Protein AF-E9FI31-F1 (afdb_monomer_lite)

Radius of gyration: 36.18 Å; chains: 1; bounding box: 98×70×104 Å

Secondary structure (DSSP, 8-state):
---TTT--GGGS--EEEEEE-S-EESS-SS-SS--TT--EEEEEEESSS-EEEEEEETTEEEEEE--TT--EEE-HHHHHHHHHHS---------------------TTSTT--GGGHHHHHHHHHHSTTS-HHHHHHHHTTS-TTSHHHHS-EEEEEEEETTEEP--HHHHGGG--EEEEEETTS-EEEEEEEEEEEETTEEEEEETTTTEEE--S------HHHHHHHHHHHHT--TTSHHHHHHHT--TTS-SGGG--HHHHHHHHHTHHHHHHHHHHHH---SS--HHHHHHHHHHHHHTHHHHHHHHHHHHHHS--EETTEESHHHHHH-GGGGS-TT--HHHHHHHHHHS-HHHH-GGGHHHHHHHHTHHHHT-S-HHHHHHHHHHHH-TTS-HHHHHHHH--SEEEE---SSHHHHHHHT-TTSTT---HHHHHHSTT-TTGGGHHHHHT-SSS-EEEEE-SSEEEEEEGGGS-SSSS-TTHHHHHHHHHHHHHHHHHHHHHHHHHHHHS-HHHHGGGGS-EEEEE-SB---TT--SS--SBPPTT---HHIIIIIHHHT--PPP-SSSEEE-SSEEEESSS-TTSHHHHHHHHHHHHHHHIIIIITTTS-BPTT--HHHHIIIIISPPSSTT--B----SS----TTSTTGGG--S-S-HHHH-SSHHHHHHHHHHHHHHHHHHHHHHHHHHHHH--HHHHHHHEEEEEEEE---TTT--S-BEEEEEEEPPHHHHHT--SHHHHHHTTEEESSSS-SEEE-TT-----BSSS-B------SSSBPPHHHHHHHHHHHHHHHHIIIIIHHHHBSTTHHHHHHTT-EEEETTEEEE---HHHHHHHHTTTS-SSHHHHHHHHHHHHHTTGGGBPPEEEE-TTSPTT---EEEE-SHHHHHHHHHHHHHHHHHS---TT--HHHH-HHHHHHHHHHHHHHHHTTTTTS-SB--

Structure (mmCIF, N/CA/C/O backbone):
data_AF-E9FI31-F1
#
_entry.id   AF-E9FI31-F1
#
loop_
_atom_site.group_PDB
_atom_site.id
_atom_site.type_symbol
_atom_site.label_atom_id
_atom_site.label_alt_id
_atom_site.label_comp_id
_atom_site.label_asym_id
_atom_site.label_entity_id
_atom_site.label_seq_id
_atom_site.pdbx_PDB_ins_code
_atom_site.Cartn_x
_atom_site.Cartn_y
_atom_site.Cartn_z
_atom_site.occupancy
_atom_site.B_iso_or_equiv
_atom_site.auth_seq_id
_atom_site.auth_comp_id
_atom_site.auth_asym_id
_atom_site.auth_atom_id
_atom_site.pdbx_PDB_model_num
ATOM 1 N N . MET A 1 1 ? -14.278 -29.886 -15.431 1.00 57.66 1 MET A N 1
ATOM 2 C CA . MET A 1 1 ? -14.654 -31.040 -14.582 1.00 57.66 1 MET A CA 1
ATOM 3 C C . MET A 1 1 ? -16.105 -31.421 -14.770 1.00 57.66 1 MET A C 1
ATOM 5 O O . MET A 1 1 ? -16.381 -32.605 -14.814 1.00 57.66 1 MET A O 1
ATOM 9 N N . TRP A 1 2 ? -17.006 -30.456 -14.921 1.00 63.38 2 TRP A N 1
ATOM 10 C CA . TRP A 1 2 ? -18.397 -30.712 -15.275 1.00 63.38 2 TRP A CA 1
ATOM 11 C C . TRP A 1 2 ? -18.561 -30.869 -16.800 1.00 63.38 2 TRP A C 1
ATOM 13 O O . TRP A 1 2 ? -17.896 -30.147 -17.548 1.00 63.38 2 TRP A O 1
ATOM 23 N N . ASP A 1 3 ? -19.381 -31.823 -17.250 1.00 66.00 3 ASP A N 1
ATOM 24 C CA . ASP A 1 3 ? -19.695 -32.046 -18.671 1.00 66.00 3 ASP A CA 1
ATOM 25 C C . ASP A 1 3 ? -20.964 -31.272 -19.063 1.00 66.00 3 ASP A C 1
ATOM 27 O O . ASP A 1 3 ? -21.977 -31.318 -18.369 1.00 66.00 3 ASP A O 1
ATOM 31 N N . ARG A 1 4 ? -20.915 -30.587 -20.211 1.00 60.66 4 ARG A N 1
ATOM 32 C CA . ARG A 1 4 ? -22.009 -29.782 -20.772 1.00 60.66 4 ARG A CA 1
ATOM 33 C C . ARG A 1 4 ? -23.230 -30.624 -21.169 1.00 60.66 4 ARG A C 1
ATOM 35 O O . ARG A 1 4 ? -24.305 -30.055 -21.337 1.00 60.66 4 ARG A O 1
ATOM 42 N N . LYS A 1 5 ? -23.073 -31.933 -21.409 1.00 61.69 5 LYS A N 1
ATOM 43 C CA . LYS A 1 5 ? -24.104 -32.739 -22.085 1.00 61.69 5 LYS A CA 1
ATOM 44 C C . LYS A 1 5 ? -25.132 -33.417 -21.184 1.00 6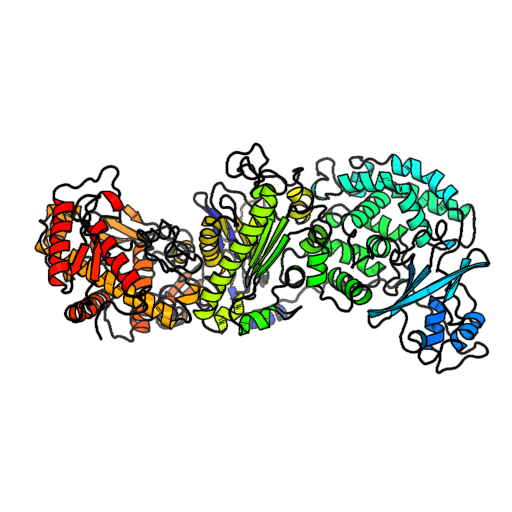1.69 5 LYS A C 1
ATOM 46 O O . LYS A 1 5 ? -26.246 -33.610 -21.657 1.00 61.69 5 LYS A O 1
ATOM 51 N N . THR A 1 6 ? -24.791 -33.821 -19.961 1.00 59.25 6 THR A N 1
ATOM 52 C CA . THR A 1 6 ? -25.654 -34.765 -19.219 1.00 59.25 6 THR A CA 1
ATOM 53 C C . THR A 1 6 ? -25.968 -34.389 -17.773 1.00 59.25 6 THR A C 1
ATOM 55 O O . THR A 1 6 ? -26.879 -34.981 -17.217 1.00 59.25 6 THR A O 1
ATOM 58 N N . ASN A 1 7 ? -25.302 -33.405 -17.151 1.00 58.38 7 ASN A N 1
ATOM 59 C CA . ASN A 1 7 ? -25.435 -33.114 -15.705 1.00 58.38 7 ASN A CA 1
ATOM 60 C C . ASN A 1 7 ? -25.260 -34.350 -14.785 1.00 58.38 7 ASN A C 1
ATOM 62 O O . ASN A 1 7 ? -25.570 -34.280 -13.598 1.00 58.38 7 ASN A O 1
ATOM 66 N N . GLU A 1 8 ? -24.755 -35.472 -15.303 1.00 61.75 8 GLU A N 1
ATOM 67 C CA . GLU A 1 8 ? -24.602 -36.724 -14.568 1.00 61.75 8 GLU A CA 1
ATOM 68 C C . GLU A 1 8 ? -23.200 -36.813 -13.946 1.00 61.75 8 GLU A C 1
ATOM 70 O O . GLU A 1 8 ? -22.184 -36.680 -14.633 1.00 61.75 8 GLU A O 1
ATOM 75 N N . GLU A 1 9 ? -23.134 -37.099 -12.641 1.00 59.19 9 GLU A N 1
ATOM 76 C CA . GLU A 1 9 ? -21.890 -37.181 -11.851 1.00 59.19 9 GLU A CA 1
ATOM 77 C C . GLU A 1 9 ? -20.864 -38.188 -12.418 1.00 59.19 9 GLU A C 1
ATOM 79 O O . GLU A 1 9 ? -19.652 -38.027 -12.255 1.00 59.19 9 GLU A O 1
ATOM 84 N N . GLN A 1 10 ? -21.328 -39.212 -13.142 1.00 61.03 10 GLN A N 1
ATOM 85 C CA . GLN A 1 10 ? -20.490 -40.248 -13.762 1.00 61.03 10 GLN A CA 1
ATOM 86 C C . GLN A 1 10 ? -19.634 -39.749 -14.937 1.00 61.03 10 GLN A C 1
ATOM 88 O O . GLN A 1 10 ? -18.539 -40.278 -15.153 1.00 61.03 10 GLN A O 1
ATOM 93 N N . HIS A 1 11 ? -20.088 -38.716 -15.653 1.00 66.88 11 HIS A N 1
ATOM 94 C CA . HIS A 1 11 ? -19.360 -38.109 -16.774 1.00 66.88 11 HIS A CA 1
ATOM 95 C C . HIS A 1 11 ? -18.454 -36.953 -16.343 1.00 66.88 11 HIS A C 1
ATOM 97 O O . HIS A 1 11 ? -17.697 -36.412 -17.153 1.00 66.88 11 HIS A O 1
ATOM 103 N N . ALA A 1 12 ? -18.491 -36.583 -15.063 1.00 71.50 12 ALA A N 1
ATOM 104 C CA . ALA A 1 12 ? -17.609 -35.565 -14.537 1.00 71.50 12 ALA A CA 1
ATOM 105 C C . ALA A 1 12 ? -16.157 -36.071 -14.418 1.00 71.50 12 ALA A C 1
ATOM 107 O O . ALA A 1 12 ? -15.883 -37.233 -14.098 1.00 71.50 12 ALA A O 1
ATOM 108 N N . GLY A 1 13 ? -15.207 -35.171 -14.679 1.00 74.06 13 GLY A N 1
ATOM 109 C CA . GLY A 1 13 ? -13.774 -35.438 -14.570 1.00 74.06 13 GLY A CA 1
ATOM 110 C C . GLY A 1 13 ? -13.365 -35.847 -13.150 1.00 74.06 13 GLY A C 1
ATOM 111 O O . GLY A 1 13 ? -13.949 -35.388 -12.169 1.00 74.06 13 GLY A O 1
ATOM 112 N N . ARG A 1 14 ? -12.344 -36.707 -13.041 1.00 83.31 14 ARG A N 1
ATOM 113 C CA . ARG A 1 14 ? -11.813 -37.211 -11.765 1.00 83.31 14 ARG A CA 1
ATOM 114 C C . ARG A 1 14 ? -10.463 -36.571 -11.450 1.00 83.31 14 ARG A C 1
ATOM 116 O O . ARG A 1 14 ? -9.566 -36.617 -12.288 1.00 83.31 14 ARG A O 1
ATOM 123 N N . LEU A 1 15 ? -10.293 -36.063 -10.229 1.00 84.81 15 LEU A N 1
ATOM 124 C CA . LEU A 1 15 ? -8.996 -35.613 -9.707 1.00 84.81 15 LEU A CA 1
ATOM 125 C C . LEU A 1 15 ? -8.485 -36.602 -8.661 1.00 84.81 15 LEU A C 1
ATOM 127 O O . LEU A 1 15 ? -9.232 -37.063 -7.797 1.00 84.81 15 LEU A O 1
ATOM 131 N N . THR A 1 16 ? -7.209 -36.966 -8.751 1.00 85.31 16 THR A N 1
ATOM 132 C CA . THR A 1 16 ? -6.549 -37.855 -7.788 1.00 85.31 16 THR A CA 1
ATOM 133 C C . THR A 1 16 ? -5.095 -37.426 -7.619 1.00 85.31 16 THR A C 1
ATOM 135 O O . THR A 1 16 ? -4.425 -37.231 -8.627 1.00 85.31 16 THR A O 1
ATOM 138 N N . ASN A 1 17 ? -4.606 -37.303 -6.379 1.00 86.06 17 ASN A N 1
ATOM 139 C CA . ASN A 1 17 ? -3.227 -36.891 -6.066 1.00 86.06 17 ASN A CA 1
ATOM 140 C C . ASN A 1 17 ? -2.844 -35.514 -6.632 1.00 86.06 17 ASN A C 1
ATOM 142 O O . ASN A 1 17 ? -1.802 -35.355 -7.263 1.00 86.06 17 ASN A O 1
ATOM 146 N N . VAL A 1 18 ? -3.689 -34.511 -6.394 1.00 86.44 18 VAL A N 1
ATOM 147 C CA . VAL A 1 18 ? -3.464 -33.134 -6.861 1.00 86.44 18 VAL A CA 1
ATOM 148 C C . VAL A 1 18 ? -2.941 -32.282 -5.717 1.00 86.44 18 VAL A C 1
ATOM 150 O O . VAL A 1 18 ? -3.542 -32.264 -4.647 1.00 86.44 18 VAL A O 1
ATOM 153 N N . LEU A 1 19 ? -1.859 -31.544 -5.948 1.00 87.25 19 LEU A N 1
ATOM 154 C CA . LEU A 1 19 ? -1.367 -30.515 -5.037 1.00 87.25 19 LEU A CA 1
ATOM 155 C C . LEU A 1 19 ? -1.492 -29.145 -5.704 1.00 87.25 19 LEU A C 1
ATOM 157 O O . LEU A 1 19 ? -0.917 -28.920 -6.764 1.00 87.25 19 LEU A O 1
ATOM 161 N N . SER A 1 20 ? -2.218 -28.236 -5.060 1.00 88.00 20 SER A N 1
ATOM 162 C CA . SER A 1 20 ? -2.282 -26.827 -5.430 1.00 88.00 20 SER A CA 1
ATOM 163 C C . SER A 1 20 ? -1.360 -26.013 -4.527 1.00 88.00 20 SER A C 1
ATOM 165 O O . SER A 1 20 ? -1.646 -25.791 -3.347 1.00 88.00 20 SER A O 1
ATOM 167 N N . ASP A 1 21 ? -0.230 -25.584 -5.087 1.00 87.75 21 ASP A N 1
ATOM 168 C CA . ASP A 1 21 ? 0.724 -24.694 -4.423 1.00 87.75 21 ASP A CA 1
ATOM 169 C C . ASP A 1 21 ? 0.738 -23.302 -5.076 1.00 87.75 21 ASP A C 1
ATOM 171 O O . ASP A 1 21 ? 1.785 -22.763 -5.424 1.00 87.75 21 ASP A O 1
ATOM 175 N N . VAL A 1 22 ? -0.455 -22.731 -5.279 1.00 82.25 22 VAL A N 1
ATOM 176 C CA . VAL A 1 22 ? -0.637 -21.380 -5.827 1.00 82.25 22 VAL A CA 1
ATOM 177 C C . VAL A 1 22 ? -1.543 -20.516 -4.947 1.00 82.25 22 VAL A C 1
ATOM 179 O O . VAL A 1 22 ? -2.462 -21.020 -4.299 1.00 82.25 22 VAL A O 1
ATOM 182 N N . ASN A 1 23 ? -1.300 -19.202 -4.949 1.00 81.50 23 ASN A N 1
ATOM 183 C CA . ASN A 1 23 ? -2.265 -18.218 -4.455 1.00 81.50 23 ASN A CA 1
ATOM 184 C C . ASN A 1 23 ? -3.403 -18.074 -5.475 1.00 81.50 23 ASN A C 1
ATOM 186 O O . ASN A 1 23 ? -3.143 -17.973 -6.674 1.00 81.50 23 ASN A O 1
ATOM 190 N N . VAL A 1 24 ? -4.651 -18.038 -5.010 1.00 80.75 24 VAL A N 1
ATOM 191 C CA . VAL A 1 24 ? -5.846 -17.927 -5.857 1.00 80.75 24 VAL A CA 1
ATOM 192 C C . VAL A 1 24 ? -6.722 -16.784 -5.357 1.00 80.75 24 VAL A C 1
ATOM 194 O O . VAL A 1 24 ? -7.056 -16.709 -4.176 1.00 80.75 24 VAL A O 1
ATOM 197 N N . THR A 1 25 ? -7.123 -15.908 -6.274 1.00 77.38 25 THR A N 1
ATOM 198 C CA . THR A 1 25 ? -8.088 -14.833 -6.022 1.00 77.38 25 THR A CA 1
ATOM 199 C C . THR A 1 25 ? -9.304 -15.054 -6.918 1.00 77.38 25 THR A C 1
ATOM 201 O O . THR A 1 25 ? -9.134 -15.304 -8.110 1.00 77.38 25 THR A O 1
ATOM 204 N N . ASN A 1 26 ? -10.516 -14.943 -6.367 1.00 76.06 26 ASN A N 1
ATOM 205 C CA . ASN A 1 26 ? -11.791 -15.197 -7.057 1.00 76.06 26 ASN A CA 1
ATOM 206 C C . ASN A 1 26 ? -11.915 -16.622 -7.615 1.00 76.06 26 ASN A C 1
ATOM 208 O O . ASN A 1 26 ? -12.375 -16.834 -8.737 1.00 76.06 26 ASN A O 1
ATOM 212 N N . GLY A 1 27 ? -11.489 -17.601 -6.822 1.00 77.56 27 GLY A N 1
ATOM 213 C CA . GLY A 1 27 ? -11.622 -19.015 -7.132 1.00 77.56 27 GLY A CA 1
ATOM 214 C C . GLY A 1 27 ? -11.190 -19.897 -5.965 1.00 77.56 27 GLY A C 1
ATOM 215 O O . GLY A 1 27 ? -10.756 -19.418 -4.917 1.00 77.56 27 GLY A O 1
ATOM 216 N N . ASN A 1 28 ? -11.275 -21.208 -6.172 1.00 81.25 28 ASN A N 1
ATOM 217 C CA . ASN A 1 28 ? -10.846 -22.200 -5.190 1.00 81.25 28 ASN A CA 1
ATOM 218 C C . ASN A 1 28 ? -9.505 -22.831 -5.580 1.00 81.25 28 ASN A C 1
ATOM 220 O O . ASN A 1 28 ? -9.091 -22.781 -6.738 1.00 81.25 28 ASN A O 1
ATOM 224 N N . ALA A 1 29 ? -8.837 -23.467 -4.614 1.00 83.88 29 ALA A N 1
ATOM 225 C CA . ALA A 1 29 ? -7.491 -24.001 -4.819 1.00 83.88 29 ALA A CA 1
ATOM 226 C C . ALA A 1 29 ? -7.452 -25.232 -5.738 1.00 83.88 29 ALA A C 1
ATOM 228 O O . ALA A 1 29 ? -6.474 -25.405 -6.465 1.00 83.88 29 ALA A O 1
ATOM 229 N N . ILE A 1 30 ? -8.472 -26.098 -5.683 1.00 85.25 30 ILE A N 1
ATOM 230 C CA . ILE A 1 30 ? -8.501 -27.371 -6.418 1.00 85.25 30 ILE A CA 1
ATOM 231 C C . ILE A 1 30 ? -9.454 -27.317 -7.616 1.00 85.25 30 ILE A C 1
ATOM 233 O O . ILE A 1 30 ? -9.067 -27.710 -8.717 1.00 85.25 30 ILE A O 1
ATOM 237 N N . THR A 1 31 ? -10.699 -26.858 -7.435 1.00 79.50 31 THR A N 1
ATOM 238 C CA . THR A 1 31 ? -11.723 -26.902 -8.494 1.00 79.50 31 THR A CA 1
ATOM 239 C C . THR A 1 31 ? -12.528 -25.605 -8.564 1.00 79.50 31 THR A C 1
ATOM 241 O O . THR A 1 31 ? -12.998 -25.090 -7.557 1.00 79.50 31 THR A O 1
ATOM 244 N N . GLY A 1 32 ? -12.704 -25.053 -9.769 1.00 75.00 32 GLY A N 1
ATOM 245 C CA . GLY A 1 32 ? -13.380 -23.758 -9.944 1.00 75.00 32 GLY A CA 1
ATOM 246 C C . GLY A 1 32 ? -14.886 -23.759 -9.644 1.00 75.00 32 GLY A C 1
ATOM 247 O O . GLY A 1 32 ? -15.452 -22.695 -9.432 1.00 75.00 32 GLY A O 1
ATOM 248 N N . TYR A 1 33 ? -15.538 -24.925 -9.626 1.00 74.62 33 TYR A N 1
ATOM 249 C CA . TYR A 1 33 ? -16.961 -25.068 -9.314 1.00 74.62 33 TYR A CA 1
ATOM 250 C C . TYR A 1 33 ? -17.170 -26.311 -8.453 1.00 74.62 33 TYR A C 1
ATOM 252 O O . TYR A 1 33 ? -16.836 -27.417 -8.889 1.00 74.62 33 TYR A O 1
ATOM 260 N N . HIS A 1 34 ? -17.722 -26.117 -7.256 1.00 74.56 34 HIS A N 1
ATOM 261 C CA . HIS A 1 34 ? -18.102 -27.199 -6.359 1.00 74.56 34 HIS A CA 1
ATOM 262 C C . HIS A 1 34 ? -19.505 -27.714 -6.700 1.00 74.56 34 HIS A C 1
ATOM 264 O O . HIS A 1 34 ? -20.414 -26.937 -6.990 1.00 74.56 34 HIS A O 1
ATOM 270 N N . TYR A 1 35 ? -19.682 -29.032 -6.660 1.00 71.06 35 TYR A N 1
ATOM 271 C CA . TYR A 1 35 ? -20.976 -29.692 -6.806 1.00 71.06 35 TYR A CA 1
ATOM 272 C C . TYR A 1 35 ? -20.993 -30.991 -5.997 1.00 71.06 35 TYR A C 1
ATOM 274 O O . TYR A 1 35 ? -19.954 -31.623 -5.773 1.00 71.06 35 TYR A O 1
ATOM 282 N N . ASN A 1 36 ? -22.189 -31.396 -5.570 1.00 69.56 36 ASN A N 1
ATOM 283 C CA . ASN A 1 36 ? -22.394 -32.655 -4.856 1.00 69.56 36 ASN A CA 1
ATOM 284 C C . ASN A 1 36 ? -21.987 -33.845 -5.745 1.00 69.56 36 ASN A C 1
ATOM 286 O O . ASN A 1 36 ? -22.213 -33.818 -6.949 1.00 69.56 36 ASN A O 1
ATOM 290 N N . GLY A 1 37 ? -21.349 -34.864 -5.159 1.00 69.44 37 GLY A N 1
ATOM 291 C CA . GLY A 1 37 ? -20.916 -36.067 -5.890 1.00 69.44 37 GLY A CA 1
ATOM 292 C C . GLY A 1 37 ? -19.632 -35.915 -6.719 1.00 69.44 37 GLY A C 1
ATOM 293 O O . GLY A 1 37 ? -19.263 -36.805 -7.487 1.00 69.44 37 GLY A O 1
ATOM 294 N N . MET A 1 38 ? -18.905 -34.807 -6.561 1.00 75.06 38 MET A N 1
ATOM 295 C CA . MET A 1 38 ? -17.647 -34.579 -7.265 1.00 75.06 38 MET A CA 1
ATOM 296 C C . MET A 1 38 ? -16.581 -35.646 -6.966 1.00 75.06 38 MET A C 1
ATOM 298 O O . MET A 1 38 ? -16.284 -35.988 -5.822 1.00 75.06 38 MET A O 1
ATOM 302 N N . ARG A 1 39 ? -15.941 -36.146 -8.030 1.00 80.56 39 ARG A N 1
ATOM 303 C CA . ARG A 1 39 ? -14.960 -37.243 -7.979 1.00 80.56 39 ARG A CA 1
ATOM 304 C C . ARG A 1 39 ? -13.543 -36.732 -7.696 1.00 80.56 39 ARG A C 1
ATOM 306 O O . ARG A 1 39 ? -12.637 -36.888 -8.518 1.00 80.56 39 ARG A O 1
ATOM 313 N N . VAL A 1 40 ? -13.349 -36.119 -6.531 1.00 82.31 40 VAL A N 1
ATOM 314 C CA . VAL A 1 40 ? -12.040 -35.667 -6.031 1.00 82.31 40 VAL A CA 1
ATOM 315 C C . VAL A 1 40 ? -11.533 -36.583 -4.917 1.00 82.31 40 VAL A C 1
ATOM 317 O O . VAL A 1 40 ? -12.260 -36.913 -3.986 1.00 82.31 40 VAL A O 1
ATOM 320 N N . LYS A 1 41 ? -10.272 -37.015 -5.009 1.00 84.88 41 LYS A N 1
ATOM 321 C CA . LYS A 1 41 ? -9.606 -37.822 -3.977 1.00 84.88 41 LYS A CA 1
ATOM 322 C C . LYS A 1 41 ? -8.162 -37.360 -3.806 1.00 84.88 41 LYS A C 1
ATOM 324 O O . LYS A 1 41 ? -7.521 -37.014 -4.792 1.00 84.88 41 LYS A O 1
ATOM 329 N N . ASP A 1 42 ? -7.639 -37.388 -2.582 1.00 85.31 42 ASP A N 1
ATOM 330 C CA . ASP A 1 42 ? -6.233 -37.072 -2.295 1.00 85.31 42 ASP A CA 1
ATOM 331 C C . ASP A 1 42 ? -5.817 -35.726 -2.920 1.00 85.31 42 ASP A C 1
ATOM 333 O O . ASP A 1 42 ? -4.890 -35.641 -3.726 1.00 85.31 42 ASP A O 1
ATOM 337 N N . THR A 1 43 ? -6.570 -34.672 -2.610 1.00 87.50 43 THR A N 1
ATOM 338 C CA . THR A 1 43 ? -6.275 -33.304 -3.042 1.00 87.50 43 THR A CA 1
ATOM 339 C C . THR A 1 43 ? -5.654 -32.537 -1.883 1.00 87.50 43 THR A C 1
ATOM 341 O O . THR A 1 43 ? -6.031 -32.728 -0.726 1.00 87.50 43 THR A O 1
ATOM 344 N N . PHE A 1 44 ? -4.668 -31.698 -2.175 1.00 86.56 44 PHE A N 1
ATOM 345 C CA . PHE A 1 44 ? -3.846 -31.020 -1.182 1.00 86.56 44 PHE A CA 1
ATOM 346 C C . PHE A 1 44 ? -3.639 -29.561 -1.577 1.00 86.56 44 PHE A C 1
ATOM 348 O O . PHE A 1 44 ? -3.515 -29.258 -2.763 1.00 86.56 44 PHE A O 1
ATOM 355 N N . SER A 1 45 ? -3.540 -28.667 -0.601 1.00 87.94 45 SER A N 1
ATOM 356 C CA . SER A 1 45 ? -3.111 -27.288 -0.830 1.00 87.94 45 SER A CA 1
ATOM 357 C C . SER A 1 45 ? -2.119 -26.838 0.229 1.00 87.94 45 SER A C 1
ATOM 359 O O . SER A 1 45 ? -2.135 -27.327 1.358 1.00 87.94 45 SER A O 1
ATOM 361 N N . SER A 1 46 ? -1.289 -25.856 -0.097 1.00 83.81 46 SER A N 1
ATOM 362 C CA . SER A 1 46 ? -0.461 -25.195 0.914 1.00 83.81 46 SER A CA 1
ATOM 363 C C . SER A 1 46 ? -1.310 -24.340 1.849 1.00 83.81 46 SER A C 1
ATOM 365 O O . SER A 1 46 ? -2.177 -23.582 1.405 1.00 83.81 46 SER A O 1
ATOM 367 N N . LYS A 1 47 ? -1.052 -24.454 3.155 1.00 76.94 47 LYS A N 1
ATOM 368 C CA . LYS A 1 47 ? -1.628 -23.574 4.182 1.00 76.94 47 LYS A CA 1
ATOM 369 C C . LYS A 1 47 ? -1.073 -22.148 4.088 1.00 76.94 47 LYS A C 1
ATOM 371 O O . LYS A 1 47 ? -1.750 -21.210 4.491 1.00 76.94 47 LYS A O 1
ATOM 376 N N . ALA A 1 48 ? 0.134 -21.985 3.543 1.00 74.38 48 ALA A N 1
ATOM 377 C CA . ALA A 1 48 ? 0.754 -20.676 3.351 1.00 74.38 48 ALA A CA 1
ATOM 378 C C . ALA A 1 48 ? 0.111 -19.881 2.202 1.00 74.38 48 ALA A C 1
ATOM 380 O O . ALA A 1 48 ? 0.236 -18.657 2.164 1.00 74.38 48 ALA A O 1
ATOM 381 N N . ASN A 1 49 ? -0.588 -20.559 1.285 1.00 76.81 49 ASN A N 1
ATOM 382 C CA . ASN A 1 49 ? -1.182 -19.900 0.132 1.00 76.81 49 ASN A CA 1
ATOM 383 C C . ASN A 1 49 ? -2.507 -19.236 0.474 1.00 76.81 49 ASN A C 1
ATOM 385 O O . ASN A 1 49 ? -3.384 -19.795 1.143 1.00 76.81 49 ASN A O 1
ATOM 389 N N . ARG A 1 50 ? -2.652 -18.035 -0.069 1.00 75.12 50 ARG A N 1
ATOM 390 C CA . ARG A 1 50 ? -3.831 -17.197 0.016 1.00 75.12 50 ARG A CA 1
ATOM 391 C C . ARG A 1 50 ? -4.837 -17.645 -1.037 1.00 75.12 50 ARG A C 1
ATOM 393 O O . ARG A 1 50 ? -4.560 -17.556 -2.228 1.00 75.12 50 ARG A O 1
ATOM 400 N N . VAL A 1 51 ? -5.991 -18.129 -0.589 1.00 76.44 51 VAL A N 1
ATOM 401 C CA . VAL A 1 51 ? -7.102 -18.573 -1.442 1.00 76.44 51 VAL A CA 1
ATOM 402 C C . VAL A 1 51 ? -8.336 -17.809 -0.986 1.00 76.44 51 VAL A C 1
ATOM 404 O O . VAL A 1 51 ? -8.888 -18.112 0.069 1.00 76.44 51 VAL A O 1
ATOM 407 N N . TYR A 1 52 ? -8.715 -16.769 -1.724 1.00 74.12 52 TYR A N 1
ATOM 408 C CA . TYR A 1 52 ? -9.752 -15.824 -1.306 1.00 74.12 52 TYR A CA 1
ATOM 409 C C . TYR A 1 52 ? -10.692 -15.485 -2.457 1.00 74.12 52 TYR A C 1
ATOM 411 O O . TYR A 1 52 ? -10.277 -15.402 -3.611 1.00 74.12 52 TYR A O 1
ATOM 419 N N . ASN A 1 53 ? -11.950 -15.219 -2.124 1.00 70.50 53 ASN A N 1
ATOM 420 C CA . ASN A 1 53 ? -12.928 -14.638 -3.031 1.00 70.50 53 ASN A CA 1
ATOM 421 C C . ASN A 1 53 ? -13.182 -13.187 -2.626 1.00 70.50 53 ASN A C 1
ATOM 423 O O . ASN A 1 53 ? -13.486 -12.907 -1.468 1.00 70.50 53 ASN A O 1
ATOM 427 N N . VAL A 1 54 ? -13.061 -12.283 -3.592 1.00 69.06 54 VAL A N 1
ATOM 428 C CA . VAL A 1 54 ? -13.483 -10.889 -3.499 1.00 69.06 54 VAL A CA 1
ATOM 429 C C . VAL A 1 54 ? -14.934 -10.846 -3.956 1.00 69.06 54 VAL A C 1
ATOM 431 O O . VAL A 1 54 ? -15.240 -11.036 -5.134 1.00 69.06 54 VAL A O 1
ATOM 434 N N . THR A 1 55 ? -15.845 -10.650 -3.012 1.00 67.94 55 THR A N 1
ATOM 435 C CA . THR A 1 55 ? -17.289 -10.714 -3.261 1.00 67.94 55 THR A CA 1
ATOM 436 C C . THR A 1 55 ? -17.970 -9.435 -2.821 1.00 67.94 55 THR A C 1
ATOM 438 O O . THR A 1 55 ? -17.606 -8.866 -1.796 1.00 67.94 55 THR A O 1
ATOM 441 N N . LEU A 1 56 ? -18.997 -9.026 -3.564 1.00 64.50 56 LEU A N 1
ATOM 442 C CA . LEU A 1 56 ? -19.947 -8.016 -3.113 1.00 64.50 56 LEU A CA 1
ATOM 443 C C . LEU A 1 56 ? -20.939 -8.667 -2.146 1.00 64.50 56 LEU A C 1
ATOM 445 O O . LEU A 1 56 ? -21.715 -9.536 -2.543 1.00 64.50 56 LEU A O 1
ATOM 449 N N . VAL A 1 57 ? -20.907 -8.253 -0.883 1.00 61.94 57 VAL A N 1
ATOM 450 C CA . VAL A 1 57 ? -21.869 -8.651 0.146 1.00 61.94 57 VAL A CA 1
ATOM 451 C C . VAL A 1 57 ? -22.507 -7.378 0.677 1.00 61.94 57 VAL A C 1
ATOM 453 O O . VAL A 1 57 ? -21.818 -6.552 1.256 1.00 61.94 57 VAL A O 1
ATOM 456 N N . LYS A 1 58 ? -23.822 -7.220 0.470 1.00 55.31 58 LYS A N 1
ATOM 457 C CA . LYS A 1 58 ? -24.573 -6.020 0.889 1.00 55.31 58 LYS A CA 1
ATOM 458 C C . LYS A 1 58 ? -23.886 -4.714 0.430 1.00 55.31 58 LYS A C 1
ATOM 460 O O . LYS A 1 58 ? -23.676 -3.811 1.226 1.00 55.31 58 LYS A O 1
ATOM 465 N N . ASP A 1 59 ? -23.511 -4.668 -0.852 1.00 52.09 59 ASP A N 1
ATOM 466 C CA . ASP A 1 59 ? -22.831 -3.549 -1.534 1.00 52.09 59 ASP A CA 1
ATOM 467 C C . ASP A 1 59 ? -21.382 -3.242 -1.089 1.00 52.09 59 ASP A C 1
ATOM 469 O O . ASP A 1 59 ? -20.683 -2.446 -1.725 1.00 52.09 59 ASP A O 1
ATOM 473 N N . GLU A 1 60 ? -20.855 -3.963 -0.099 1.00 57.09 60 GLU A N 1
ATOM 474 C CA . GLU A 1 60 ? -19.454 -3.896 0.317 1.00 57.09 60 GLU A CA 1
ATOM 475 C C . GLU A 1 60 ? -18.624 -4.980 -0.371 1.00 57.09 60 GLU A C 1
ATOM 477 O O . GLU A 1 60 ? -19.039 -6.133 -0.512 1.00 57.09 60 GLU A O 1
ATOM 482 N N . VAL A 1 61 ? -17.434 -4.604 -0.840 1.00 62.31 61 VAL A N 1
ATOM 483 C CA . VAL A 1 61 ? -16.489 -5.553 -1.429 1.00 62.31 61 VAL A CA 1
ATOM 484 C C . VAL A 1 61 ? -15.662 -6.123 -0.288 1.00 62.31 61 VAL A C 1
ATOM 486 O O . VAL A 1 61 ? -14.871 -5.410 0.315 1.00 62.31 61 VAL A O 1
ATOM 489 N N . VAL A 1 62 ? -15.841 -7.407 -0.000 1.00 63.00 62 VAL A N 1
ATOM 490 C CA . VAL A 1 62 ? -15.137 -8.095 1.085 1.00 63.00 62 VAL A CA 1
ATOM 491 C C . VAL A 1 62 ? -14.287 -9.231 0.540 1.00 63.00 62 VAL A C 1
ATOM 493 O O . VAL A 1 62 ? -14.689 -9.943 -0.385 1.00 63.00 62 VAL A O 1
ATOM 496 N N . SER A 1 63 ? -13.117 -9.424 1.146 1.00 64.69 63 SER A N 1
ATOM 497 C CA . SER A 1 63 ? -12.262 -10.580 0.882 1.00 64.69 63 SER A CA 1
ATOM 498 C C . SER A 1 63 ? -12.548 -11.681 1.880 1.00 64.69 63 SER A C 1
ATOM 500 O O . SER A 1 63 ? -12.281 -11.552 3.076 1.00 64.69 63 SER A O 1
ATOM 502 N N . LYS A 1 64 ? -13.077 -12.796 1.384 1.00 67.62 64 LYS A N 1
ATOM 503 C CA . LYS A 1 64 ? -13.381 -13.966 2.201 1.00 67.62 64 LYS A CA 1
ATOM 504 C C . LYS A 1 64 ? -12.432 -15.095 1.858 1.00 67.62 64 LYS A C 1
ATOM 506 O O . LYS A 1 64 ? -12.279 -15.447 0.690 1.00 67.62 64 LYS A O 1
ATOM 511 N N . GLU A 1 65 ? -11.801 -15.669 2.876 1.00 70.94 65 GLU A N 1
ATOM 512 C CA . GLU A 1 65 ? -10.986 -16.863 2.679 1.00 70.94 65 GLU A CA 1
ATOM 513 C C . GLU A 1 65 ? -11.878 -17.993 2.164 1.00 70.94 65 GLU A C 1
ATOM 515 O O . GLU A 1 65 ? -12.903 -18.307 2.775 1.00 70.94 65 GLU A O 1
ATOM 520 N N . SER A 1 66 ? -11.506 -18.579 1.026 1.00 71.25 66 SER A N 1
ATOM 521 C CA . SER A 1 66 ? -12.189 -19.752 0.503 1.00 71.25 66 SER A CA 1
ATOM 522 C C . SER A 1 66 ? -11.530 -21.004 1.067 1.00 71.25 66 SER A C 1
ATOM 524 O O . SER A 1 66 ? -10.320 -21.227 0.957 1.00 71.25 66 SER A O 1
ATOM 526 N N . PHE A 1 67 ? -12.350 -21.825 1.707 1.00 71.38 67 PHE A N 1
ATOM 527 C CA . PHE A 1 67 ? -11.999 -23.177 2.135 1.00 71.38 67 PHE A CA 1
ATOM 528 C C . PHE A 1 67 ? -12.743 -24.240 1.325 1.00 71.38 67 PHE A C 1
ATOM 530 O O . PHE A 1 67 ? -12.402 -25.422 1.403 1.00 71.38 67 PHE A O 1
ATOM 537 N N . GLU A 1 68 ? -13.729 -23.813 0.536 1.00 71.62 68 GLU A N 1
ATOM 538 C CA . GLU A 1 68 ? -14.409 -24.647 -0.439 1.00 71.62 68 GLU A CA 1
ATOM 539 C C . GLU A 1 68 ? -13.371 -25.147 -1.448 1.00 71.62 68 GLU A C 1
ATOM 541 O O . GLU A 1 68 ? -12.549 -24.378 -1.948 1.00 71.62 68 GLU A O 1
ATOM 546 N N . GLU A 1 69 ? -13.340 -26.458 -1.691 1.00 76.19 69 GLU A N 1
ATOM 547 C CA . GLU A 1 69 ? -12.415 -27.063 -2.656 1.00 76.19 69 GLU A CA 1
ATOM 548 C C . GLU A 1 69 ? -10.933 -26.737 -2.402 1.00 76.19 69 GLU A C 1
ATOM 550 O O . GLU A 1 69 ? -10.146 -26.588 -3.337 1.00 76.19 69 GLU A O 1
ATOM 555 N N . ARG A 1 70 ? -10.528 -26.636 -1.128 1.00 76.69 70 ARG A N 1
ATOM 556 C CA . ARG A 1 70 ? -9.121 -26.429 -0.731 1.00 76.69 70 ARG A CA 1
ATOM 557 C C . ARG A 1 70 ? -8.340 -27.733 -0.513 1.00 76.69 70 ARG A C 1
ATOM 559 O O . ARG A 1 70 ? -7.135 -27.698 -0.298 1.00 76.69 70 ARG A O 1
ATOM 566 N N . GLY A 1 71 ? -8.996 -28.894 -0.585 1.00 78.88 71 GLY A N 1
ATOM 567 C CA . GLY A 1 71 ? -8.368 -30.192 -0.293 1.00 78.88 71 GLY A CA 1
ATOM 568 C C . GLY A 1 71 ? -7.783 -30.246 1.125 1.00 78.88 71 GLY A C 1
ATOM 569 O O . GLY A 1 71 ? -8.164 -29.456 1.985 1.00 78.88 71 GLY A O 1
ATOM 570 N N . THR A 1 72 ? -6.851 -31.156 1.409 1.00 83.44 72 THR A N 1
ATOM 571 C CA . THR A 1 72 ? -6.099 -31.227 2.677 1.00 83.44 72 THR A CA 1
ATOM 572 C C . THR A 1 72 ? -5.027 -30.139 2.723 1.00 83.44 72 THR A C 1
ATOM 574 O O . THR A 1 72 ? -4.171 -30.068 1.850 1.00 83.44 72 THR A O 1
ATOM 577 N N . MET A 1 73 ? -5.054 -29.293 3.756 1.00 82.50 73 MET A N 1
ATOM 578 C CA . MET A 1 73 ? -4.082 -28.205 3.883 1.00 82.50 73 MET A CA 1
ATOM 579 C C . MET A 1 73 ? -2.821 -28.763 4.527 1.00 82.50 73 MET A C 1
ATOM 581 O O . MET A 1 73 ? -2.913 -29.367 5.594 1.00 82.50 73 MET A O 1
ATOM 585 N N . LEU A 1 74 ? -1.687 -28.573 3.866 1.00 82.12 74 LEU A N 1
ATOM 586 C CA . LEU A 1 74 ? -0.383 -29.055 4.293 1.00 82.12 74 LEU A CA 1
ATOM 587 C C . LEU A 1 74 ? 0.491 -27.881 4.740 1.00 82.12 74 LEU A C 1
ATOM 589 O O . LEU A 1 74 ? 0.450 -26.799 4.143 1.00 82.12 74 LEU A O 1
ATOM 593 N N . ASP A 1 75 ? 1.293 -28.107 5.776 1.00 79.81 75 ASP A N 1
ATOM 594 C CA . ASP A 1 75 ? 2.333 -27.170 6.200 1.00 79.81 75 ASP A CA 1
ATOM 595 C C . ASP A 1 75 ? 3.542 -27.228 5.247 1.00 79.81 75 ASP A C 1
ATOM 597 O O . ASP A 1 75 ? 3.715 -28.183 4.487 1.00 79.81 75 ASP A O 1
ATOM 601 N N . ALA A 1 76 ? 4.418 -26.219 5.292 1.00 77.00 76 ALA A N 1
ATOM 602 C CA . ALA A 1 76 ? 5.525 -26.070 4.338 1.00 77.00 76 ALA A CA 1
ATOM 603 C C . ALA A 1 76 ? 6.439 -27.312 4.230 1.00 77.00 76 ALA A C 1
ATOM 605 O O . ALA A 1 76 ? 6.826 -27.703 3.131 1.00 77.00 76 ALA A O 1
ATOM 606 N N . SER A 1 77 ? 6.736 -27.984 5.347 1.00 81.44 77 SER A N 1
ATOM 607 C CA . SER A 1 77 ? 7.557 -29.208 5.361 1.00 81.44 77 SER A CA 1
ATOM 608 C C . SER A 1 77 ? 6.884 -30.398 4.663 1.00 81.44 77 SER A C 1
ATOM 610 O O . SER A 1 77 ? 7.549 -31.248 4.065 1.00 81.44 77 SER A O 1
ATOM 612 N N . GLN A 1 78 ? 5.553 -30.453 4.706 1.00 85.06 78 GLN A N 1
ATOM 613 C CA . GLN A 1 78 ? 4.753 -31.489 4.059 1.00 85.06 78 GLN A CA 1
ATOM 614 C C . GLN A 1 78 ? 4.582 -31.211 2.562 1.00 85.06 78 GLN A C 1
ATOM 616 O O . GLN A 1 78 ? 4.480 -32.158 1.783 1.00 85.06 78 GLN A O 1
ATOM 621 N N . ILE A 1 79 ? 4.586 -29.937 2.152 1.00 84.50 79 ILE A N 1
ATOM 622 C CA . ILE A 1 79 ? 4.474 -29.530 0.747 1.00 84.50 79 ILE A CA 1
ATOM 623 C C . ILE A 1 79 ? 5.637 -30.065 -0.082 1.00 84.50 79 ILE A C 1
ATOM 625 O O . ILE A 1 79 ? 5.391 -30.701 -1.102 1.00 84.50 79 ILE A O 1
ATOM 629 N N . GLU A 1 80 ? 6.879 -29.893 0.367 1.00 83.44 80 GLU A N 1
ATOM 630 C CA . GLU A 1 80 ? 8.054 -30.380 -0.374 1.00 83.44 80 GLU A CA 1
ATOM 631 C C . GLU A 1 80 ? 8.053 -31.908 -0.511 1.00 83.44 80 GLU A C 1
ATOM 633 O O . GLU A 1 80 ? 8.230 -32.448 -1.605 1.00 83.44 80 GLU A O 1
ATOM 638 N N . SER A 1 81 ? 7.719 -32.614 0.572 1.00 85.06 81 SER A N 1
ATOM 639 C CA . SER A 1 81 ? 7.548 -34.073 0.542 1.00 85.06 81 SER A CA 1
ATOM 640 C C . SER A 1 81 ? 6.454 -34.492 -0.445 1.00 85.06 81 SER A C 1
ATOM 642 O O . SER A 1 81 ? 6.581 -35.496 -1.149 1.00 85.06 81 SER A O 1
ATOM 644 N N . LYS A 1 82 ? 5.367 -33.714 -0.526 1.00 86.12 82 LYS A N 1
ATOM 645 C CA . LYS A 1 82 ? 4.251 -34.005 -1.421 1.00 86.12 82 LYS A CA 1
ATOM 646 C C . LYS A 1 82 ? 4.565 -33.679 -2.881 1.00 86.12 82 LYS A C 1
ATOM 648 O O . LYS A 1 82 ? 4.180 -34.466 -3.740 1.00 86.12 82 LYS A O 1
ATOM 653 N N . LYS A 1 83 ? 5.296 -32.594 -3.160 1.00 85.44 83 LYS A N 1
ATOM 654 C CA . LYS A 1 83 ? 5.828 -32.270 -4.495 1.00 85.44 83 LYS A CA 1
ATOM 655 C C . LYS A 1 83 ? 6.747 -33.374 -5.008 1.00 85.44 83 LYS A C 1
ATOM 657 O O . LYS A 1 83 ? 6.612 -33.773 -6.153 1.00 85.44 83 LYS A O 1
ATOM 662 N N . ALA A 1 84 ? 7.622 -33.912 -4.159 1.00 81.00 84 ALA A N 1
ATOM 663 C CA . ALA A 1 84 ? 8.488 -35.029 -4.536 1.00 81.00 84 ALA A CA 1
ATOM 664 C C . ALA A 1 84 ? 7.698 -36.318 -4.845 1.00 81.00 84 ALA A C 1
ATOM 666 O O . ALA A 1 84 ? 8.081 -37.083 -5.725 1.00 81.00 84 ALA A O 1
ATOM 667 N N . ALA A 1 85 ? 6.585 -36.560 -4.141 1.00 81.69 85 ALA A N 1
ATOM 668 C CA . ALA A 1 85 ? 5.726 -37.727 -4.364 1.00 81.69 85 ALA A CA 1
ATOM 669 C C . ALA A 1 85 ? 4.805 -37.597 -5.595 1.00 81.69 85 ALA A C 1
ATOM 671 O O . ALA A 1 85 ? 4.421 -38.604 -6.190 1.00 81.69 85 ALA A O 1
ATOM 672 N N . ILE A 1 86 ? 4.413 -36.374 -5.962 1.00 77.31 86 ILE A N 1
ATOM 673 C CA . ILE A 1 86 ? 3.602 -36.080 -7.147 1.00 77.31 86 ILE A CA 1
ATOM 674 C C . ILE A 1 86 ? 4.568 -35.746 -8.289 1.00 77.31 86 ILE A C 1
ATOM 676 O O . ILE A 1 86 ? 4.964 -34.596 -8.432 1.00 77.31 86 ILE A O 1
ATOM 680 N N . ASN A 1 87 ? 4.958 -36.746 -9.090 1.00 61.56 87 ASN A N 1
ATOM 681 C CA . ASN A 1 87 ? 5.893 -36.576 -10.214 1.00 61.56 87 ASN A CA 1
ATOM 682 C C . ASN A 1 87 ? 5.514 -35.360 -11.091 1.00 61.56 87 ASN A C 1
ATOM 684 O O . ASN A 1 87 ? 4.492 -35.424 -11.784 1.00 61.56 87 ASN A O 1
ATOM 688 N N . PRO A 1 88 ? 6.311 -34.274 -11.120 1.00 58.62 88 PRO A N 1
ATOM 689 C CA . PRO A 1 88 ? 6.102 -33.215 -12.093 1.00 58.62 88 PRO A CA 1
ATOM 690 C C . PRO A 1 88 ? 6.392 -33.775 -13.490 1.00 58.62 88 PRO A C 1
ATOM 692 O O . PRO A 1 88 ? 7.400 -34.448 -13.704 1.00 58.62 88 PRO A O 1
ATOM 695 N N . LEU A 1 89 ? 5.506 -33.505 -14.452 1.00 54.09 89 LEU A N 1
ATOM 696 C CA . LEU A 1 89 ? 5.816 -33.703 -15.868 1.00 54.09 89 LEU A CA 1
ATOM 697 C C . LEU A 1 89 ? 7.099 -32.923 -16.175 1.00 54.09 89 LEU A C 1
ATOM 699 O O . LEU A 1 89 ? 7.153 -31.711 -15.962 1.00 54.09 89 LEU A O 1
ATOM 703 N N . THR A 1 90 ? 8.136 -33.612 -16.647 1.00 47.06 90 THR A N 1
ATOM 704 C CA . THR A 1 90 ? 9.366 -32.976 -17.114 1.00 47.06 90 THR A CA 1
ATOM 705 C C . THR A 1 90 ? 9.025 -32.082 -18.300 1.00 47.06 90 THR A C 1
ATOM 707 O O . THR A 1 90 ? 8.728 -32.560 -19.395 1.00 47.06 90 THR A O 1
ATOM 710 N N . LEU A 1 91 ? 9.025 -30.766 -18.074 1.00 41.97 91 LEU A N 1
ATOM 711 C CA . LEU A 1 91 ? 8.948 -29.793 -19.158 1.00 41.97 91 LEU A CA 1
ATOM 712 C C . LEU A 1 91 ? 10.150 -30.019 -20.091 1.00 41.97 91 LEU A C 1
ATOM 714 O O . LEU A 1 91 ? 11.261 -30.221 -19.589 1.00 41.97 91 LEU A O 1
ATOM 718 N N . PRO A 1 92 ? 9.963 -29.996 -21.423 1.00 36.88 92 PRO A N 1
ATOM 719 C CA . PRO A 1 92 ? 11.075 -30.085 -22.355 1.00 36.88 92 PRO A CA 1
ATOM 720 C C . PRO A 1 92 ? 12.084 -28.986 -22.036 1.00 36.88 92 PRO A C 1
ATOM 722 O O . PRO A 1 92 ? 11.727 -27.810 -21.941 1.00 36.88 92 PRO A O 1
ATOM 725 N N . THR A 1 93 ? 13.344 -29.364 -21.860 1.00 36.38 93 THR A N 1
ATOM 726 C CA . THR A 1 93 ? 14.434 -28.403 -21.744 1.00 36.38 93 THR A CA 1
ATOM 727 C C . THR A 1 93 ? 14.576 -27.725 -23.104 1.00 36.38 93 THR A C 1
ATOM 729 O O . THR A 1 93 ? 15.046 -28.334 -24.061 1.00 36.38 93 THR A O 1
ATOM 732 N N . VAL A 1 94 ? 14.098 -26.486 -23.222 1.00 33.62 94 VAL A N 1
ATOM 733 C CA . VAL A 1 94 ? 14.360 -25.666 -24.407 1.00 33.62 94 VAL A CA 1
ATOM 734 C C . VAL A 1 94 ? 15.776 -25.134 -24.249 1.00 33.62 94 VAL A C 1
ATOM 736 O O . VAL A 1 94 ? 16.003 -24.126 -23.582 1.00 33.62 94 VAL A O 1
ATOM 739 N N . GLU A 1 95 ? 16.750 -25.857 -24.796 1.00 35.47 95 GLU A N 1
ATOM 740 C CA . GLU A 1 95 ? 18.101 -25.324 -24.919 1.00 35.47 95 GLU A CA 1
ATOM 741 C C . GLU A 1 95 ? 18.063 -24.096 -25.844 1.00 35.47 95 GLU A C 1
ATOM 743 O O . GLU A 1 95 ? 17.486 -24.166 -26.936 1.00 35.47 95 GLU A O 1
ATOM 748 N N . PRO A 1 96 ? 18.648 -22.954 -25.446 1.00 36.72 96 PRO A N 1
ATOM 749 C CA . PRO A 1 96 ? 18.774 -21.822 -26.347 1.00 36.72 96 PRO A CA 1
ATOM 750 C C . PRO A 1 96 ? 19.624 -22.244 -27.551 1.00 36.72 96 PRO A C 1
ATOM 752 O O . PRO A 1 96 ? 20.767 -22.675 -27.390 1.00 36.72 96 PRO A O 1
ATOM 755 N N . LEU A 1 97 ? 19.077 -22.103 -28.765 1.00 34.16 97 LEU A N 1
ATOM 756 C CA . LEU A 1 97 ? 19.835 -22.276 -30.004 1.00 34.16 97 LEU A CA 1
ATOM 757 C C . LEU A 1 97 ? 20.969 -21.236 -30.029 1.00 34.16 97 LEU A C 1
ATOM 759 O O . LEU A 1 97 ? 20.783 -20.081 -30.408 1.00 34.16 97 LEU A O 1
ATOM 763 N N . SER A 1 98 ? 22.164 -21.644 -29.606 1.00 38.62 98 SER A N 1
ATOM 764 C CA . SER A 1 98 ? 23.388 -20.866 -29.773 1.00 38.62 98 SER A CA 1
ATOM 765 C C . SER A 1 98 ? 23.823 -20.951 -31.237 1.00 38.62 98 SER A C 1
ATOM 767 O O . SER A 1 98 ? 24.596 -21.822 -31.628 1.00 38.62 98 SER A O 1
ATOM 769 N N . THR A 1 99 ? 23.299 -20.062 -32.081 1.00 35.06 99 THR A N 1
ATOM 770 C CA . THR A 1 99 ? 23.644 -19.985 -33.513 1.00 35.06 99 THR A CA 1
ATOM 771 C C . THR A 1 99 ? 24.804 -19.039 -33.816 1.00 35.06 99 THR A C 1
ATOM 773 O O . THR A 1 99 ? 24.954 -18.576 -34.943 1.00 35.06 99 THR A O 1
ATOM 776 N N . SER A 1 100 ? 25.694 -18.773 -32.857 1.00 41.59 100 SER A N 1
ATOM 777 C CA . SER A 1 100 ? 26.923 -18.032 -33.148 1.00 41.59 100 SER A CA 1
ATOM 778 C C . SER A 1 100 ? 28.144 -18.732 -32.580 1.00 41.59 100 SER A C 1
ATOM 780 O O . SER A 1 100 ? 28.475 -18.587 -31.403 1.00 41.59 100 SER A O 1
ATOM 782 N N . GLY A 1 101 ? 28.849 -19.462 -33.444 1.00 37.91 101 GLY A N 1
ATOM 783 C CA . GLY A 1 101 ? 30.214 -19.885 -33.169 1.00 37.91 101 GLY A CA 1
ATOM 784 C C . GLY A 1 101 ? 31.088 -18.649 -32.970 1.00 37.91 101 GLY A C 1
ATOM 785 O O . GLY A 1 101 ? 31.449 -17.973 -33.932 1.00 37.91 101 GLY A O 1
ATOM 786 N N . LYS A 1 102 ? 31.412 -18.333 -31.716 1.00 47.78 102 LYS A N 1
ATOM 787 C CA . LYS A 1 102 ? 32.389 -17.301 -31.377 1.00 47.78 102 LYS A CA 1
ATOM 788 C C . LYS A 1 102 ? 33.761 -17.830 -31.795 1.00 47.78 102 LYS A C 1
ATOM 790 O O . LYS A 1 102 ? 34.315 -18.714 -31.146 1.00 47.78 102 LYS A O 1
ATOM 795 N N . LYS A 1 103 ? 34.283 -17.360 -32.927 1.00 53.84 103 LYS A N 1
ATOM 796 C CA . LYS A 1 103 ? 35.648 -17.679 -33.348 1.00 53.84 103 LYS A CA 1
ATOM 797 C C . LYS A 1 103 ? 36.562 -16.632 -32.724 1.00 53.84 103 LYS A C 1
ATOM 799 O 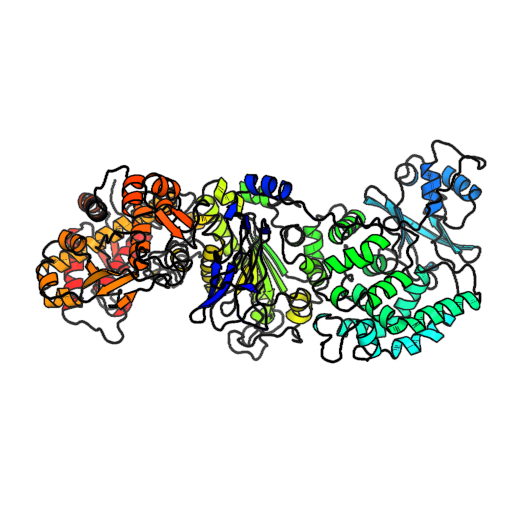O . LYS A 1 103 ? 36.777 -15.579 -33.311 1.00 53.84 103 LYS A O 1
ATOM 804 N N . ASP A 1 104 ? 37.027 -16.894 -31.505 1.00 64.81 104 ASP A N 1
ATOM 805 C CA . ASP A 1 104 ? 37.986 -16.012 -30.838 1.00 64.81 104 ASP A CA 1
ATOM 806 C C . ASP A 1 104 ? 39.219 -15.813 -31.736 1.00 64.81 104 ASP A C 1
ATOM 808 O O . ASP A 1 104 ? 39.790 -16.771 -32.272 1.00 64.81 104 ASP A O 1
ATOM 812 N N . SER A 1 105 ? 39.634 -14.559 -31.915 1.00 78.69 105 SER A N 1
ATOM 813 C CA . SER A 1 105 ? 40.831 -14.240 -32.684 1.00 78.69 105 SER A CA 1
ATOM 814 C C . SER A 1 105 ? 42.081 -14.726 -31.960 1.00 78.69 105 SER A C 1
ATOM 816 O O . SER A 1 105 ? 42.469 -14.214 -30.912 1.00 78.69 105 SER A O 1
ATOM 818 N N . ASP A 1 106 ? 42.756 -15.706 -32.557 1.00 84.81 106 ASP A N 1
ATOM 819 C CA . ASP A 1 106 ? 44.094 -16.105 -32.128 1.00 84.81 106 ASP A CA 1
ATOM 820 C C . ASP A 1 106 ? 45.152 -15.146 -32.708 1.00 84.81 106 ASP A C 1
ATOM 822 O O . ASP A 1 106 ? 45.305 -15.044 -33.935 1.00 84.81 106 ASP A O 1
ATOM 826 N N . PHE A 1 107 ? 45.859 -14.439 -31.820 1.00 90.62 107 PHE A N 1
ATOM 827 C CA . PHE A 1 107 ? 46.964 -13.522 -32.131 1.00 90.62 107 PHE A CA 1
ATOM 828 C C . PHE A 1 107 ? 48.350 -14.142 -31.900 1.00 90.62 107 PHE A C 1
ATOM 830 O O . PHE A 1 107 ? 49.350 -13.518 -32.247 1.00 90.62 107 PHE A O 1
ATOM 837 N N . SER A 1 108 ? 48.435 -15.353 -31.337 1.00 89.69 108 SER A N 1
ATOM 838 C CA . SER A 1 108 ? 49.700 -15.968 -30.899 1.00 89.69 108 SER A CA 1
ATOM 839 C C . SER A 1 108 ? 50.717 -16.174 -32.026 1.00 89.69 108 SER A C 1
ATOM 841 O O . SER A 1 108 ? 51.921 -16.212 -31.784 1.00 89.69 108 SER A O 1
ATOM 843 N N . LYS A 1 109 ? 50.236 -16.271 -33.271 1.00 90.44 109 LYS A N 1
ATOM 844 C CA . LYS A 1 109 ? 51.044 -16.477 -34.483 1.00 90.44 109 LYS A CA 1
ATOM 845 C C . LYS A 1 109 ? 51.383 -15.182 -35.233 1.00 90.44 109 LYS A C 1
ATOM 847 O O . LYS A 1 109 ? 51.920 -15.241 -36.336 1.00 90.44 109 LYS A O 1
ATOM 852 N N . VAL A 1 110 ? 51.034 -14.017 -34.687 1.00 93.50 110 VAL A N 1
ATOM 853 C CA . VAL A 1 110 ? 51.263 -12.709 -35.318 1.00 93.50 110 VAL A CA 1
ATOM 854 C C . VAL A 1 110 ? 52.619 -12.148 -34.879 1.00 93.50 110 VAL A C 1
ATOM 856 O O . VAL A 1 110 ? 53.006 -12.266 -33.717 1.00 93.50 110 VAL A O 1
ATOM 859 N N . ALA A 1 111 ? 53.347 -11.512 -35.800 1.00 90.44 111 ALA A N 1
ATOM 860 C CA . ALA A 1 111 ? 54.632 -10.886 -35.497 1.00 90.44 111 ALA A CA 1
ATOM 861 C C . ALA A 1 111 ? 54.511 -9.845 -34.365 1.00 90.44 111 ALA A C 1
ATOM 863 O O . ALA A 1 111 ? 53.545 -9.086 -34.309 1.00 90.44 111 ALA A O 1
ATOM 864 N N . HIS A 1 112 ? 55.517 -9.796 -33.486 1.00 94.00 112 HIS A N 1
ATOM 865 C CA . HIS A 1 112 ? 55.579 -8.916 -32.306 1.00 94.00 112 HIS A CA 1
ATOM 866 C C . HIS A 1 112 ? 54.529 -9.188 -31.210 1.00 94.00 112 HIS A C 1
ATOM 868 O O . HIS A 1 112 ? 54.316 -8.334 -30.344 1.00 94.00 112 HIS A O 1
ATOM 874 N N . TYR A 1 113 ? 53.896 -10.365 -31.214 1.00 96.06 113 TYR A N 1
ATOM 875 C CA . TYR A 1 113 ? 53.012 -10.811 -30.138 1.00 96.06 113 TYR A CA 1
ATOM 876 C C . TYR A 1 113 ? 53.761 -10.977 -28.804 1.00 96.06 113 TYR A C 1
ATOM 878 O O . TYR A 1 113 ? 54.860 -11.530 -28.749 1.00 96.06 113 TYR A O 1
ATOM 886 N N . GLN A 1 114 ? 53.137 -10.539 -27.709 1.00 95.56 114 GLN A N 1
ATOM 887 C CA . GLN A 1 114 ? 53.602 -10.742 -26.337 1.00 95.56 114 GLN A CA 1
ATOM 888 C C . GLN A 1 114 ? 52.504 -11.431 -25.522 1.00 95.56 114 GLN A C 1
ATOM 890 O O . GLN A 1 114 ? 51.420 -10.874 -25.351 1.00 95.56 114 GLN A O 1
ATOM 895 N N . ALA A 1 115 ? 52.793 -12.603 -24.949 1.00 93.12 115 ALA A N 1
ATOM 896 C CA . ALA A 1 115 ? 51.805 -13.384 -24.193 1.00 93.12 115 ALA A CA 1
ATOM 897 C C . ALA A 1 115 ? 51.141 -12.580 -23.058 1.00 93.12 115 ALA A C 1
ATOM 899 O O . ALA A 1 115 ? 49.923 -12.622 -22.893 1.00 93.12 115 ALA A O 1
ATOM 900 N N . LYS A 1 116 ? 51.919 -11.750 -22.346 1.00 95.38 116 LYS A N 1
ATOM 901 C CA . LYS A 1 116 ? 51.417 -10.878 -21.268 1.00 95.38 116 LYS A CA 1
ATOM 902 C C . LYS A 1 116 ? 50.402 -9.814 -21.723 1.00 95.38 116 LYS A C 1
ATOM 904 O O . LYS A 1 116 ? 49.708 -9.249 -20.890 1.00 95.38 116 LYS A O 1
ATOM 909 N N . ARG A 1 117 ? 50.302 -9.547 -23.032 1.00 96.06 117 ARG A N 1
ATOM 910 C CA . ARG A 1 117 ? 49.417 -8.541 -23.652 1.00 96.06 117 ARG A CA 1
ATOM 911 C C . ARG A 1 117 ? 48.183 -9.144 -24.319 1.00 96.06 117 ARG A C 1
ATOM 913 O O . ARG A 1 117 ? 47.455 -8.423 -24.993 1.00 96.06 117 ARG A O 1
ATOM 920 N N . ALA A 1 118 ? 47.916 -10.438 -24.125 1.00 94.75 118 ALA A N 1
ATOM 921 C CA . ALA A 1 118 ? 46.789 -11.122 -24.760 1.00 94.75 118 ALA A CA 1
ATOM 922 C C . ALA A 1 118 ? 45.443 -10.397 -24.557 1.00 94.75 118 ALA A C 1
ATOM 924 O O . ALA A 1 118 ? 44.680 -10.253 -25.511 1.00 94.75 118 ALA A O 1
ATOM 925 N N . LEU A 1 119 ? 45.177 -9.890 -23.346 1.00 94.94 119 LEU A N 1
ATOM 926 C CA . LEU A 1 119 ? 43.972 -9.109 -23.048 1.00 94.94 119 LEU A CA 1
ATOM 927 C C . LEU A 1 119 ? 43.953 -7.762 -23.784 1.00 94.94 119 LEU A C 1
ATOM 929 O O . LEU A 1 119 ? 42.936 -7.402 -24.370 1.00 94.94 119 LEU A O 1
ATOM 933 N N . ALA A 1 120 ? 45.086 -7.055 -23.819 1.00 96.31 120 ALA A N 1
ATOM 934 C CA . ALA A 1 120 ? 45.205 -5.795 -24.545 1.00 96.31 120 ALA A CA 1
ATOM 935 C C . ALA A 1 120 ? 44.913 -5.983 -26.042 1.00 96.31 120 ALA A C 1
ATOM 937 O O . ALA A 1 120 ? 44.196 -5.174 -26.617 1.00 96.31 120 ALA A O 1
ATOM 938 N N . TYR A 1 121 ? 45.378 -7.073 -26.669 1.00 96.56 121 TYR A N 1
ATOM 939 C CA . TYR A 1 121 ? 45.040 -7.365 -28.069 1.00 96.56 121 TYR A CA 1
ATOM 940 C C . TYR A 1 121 ? 43.535 -7.581 -28.272 1.00 96.56 121 TYR A C 1
ATOM 942 O O . TYR A 1 121 ? 42.972 -7.013 -29.202 1.00 96.56 121 TYR A O 1
ATOM 950 N N . LYS A 1 122 ? 42.868 -8.317 -27.371 1.00 93.62 122 LYS A N 1
ATOM 951 C CA . LYS A 1 122 ? 41.403 -8.496 -27.406 1.00 93.62 122 LYS A CA 1
ATOM 952 C C . LYS A 1 122 ? 40.648 -7.173 -27.241 1.00 93.62 122 LYS A C 1
ATOM 954 O O . LYS A 1 122 ? 39.646 -6.944 -27.909 1.00 93.62 122 LYS A O 1
ATOM 959 N N . ASN A 1 123 ? 41.126 -6.286 -26.373 1.00 95.75 123 ASN A N 1
ATOM 960 C CA . ASN A 1 123 ? 40.507 -4.976 -26.177 1.00 95.75 123 ASN A CA 1
ATOM 961 C C . ASN A 1 123 ? 40.723 -4.051 -27.381 1.00 95.75 123 ASN A C 1
ATOM 963 O O . ASN A 1 123 ? 39.790 -3.372 -27.796 1.00 95.75 123 ASN A O 1
ATOM 967 N N . ILE A 1 124 ? 41.922 -4.049 -27.976 1.00 96.56 124 ILE A N 1
ATOM 968 C CA . ILE A 1 124 ? 42.205 -3.275 -29.193 1.00 96.56 124 ILE A CA 1
ATOM 969 C C . ILE A 1 124 ? 41.406 -3.797 -30.390 1.00 96.56 124 ILE A C 1
ATOM 971 O O . ILE A 1 124 ? 40.952 -2.989 -31.192 1.00 96.56 124 ILE A O 1
ATOM 975 N N . GLU A 1 125 ? 41.164 -5.106 -30.498 1.00 93.25 125 GLU A N 1
ATOM 976 C CA . GLU A 1 125 ? 40.279 -5.670 -31.528 1.00 93.25 125 GLU A CA 1
ATOM 977 C C . GLU A 1 125 ? 38.876 -5.047 -31.487 1.00 93.25 125 GLU A C 1
ATOM 979 O O . GLU A 1 125 ? 38.323 -4.722 -32.533 1.00 93.25 125 GLU A O 1
ATOM 984 N N . LYS A 1 126 ? 38.332 -4.780 -30.294 1.00 92.06 126 LYS A N 1
ATOM 985 C CA . LYS A 1 126 ? 37.040 -4.088 -30.144 1.00 92.06 126 LYS A CA 1
ATOM 986 C C . LYS A 1 126 ? 37.081 -2.608 -30.525 1.00 92.06 126 LYS A C 1
ATOM 988 O O . LYS A 1 126 ? 36.056 -2.061 -30.913 1.00 92.06 126 LYS A O 1
ATOM 993 N N . LEU A 1 127 ? 38.239 -1.958 -30.409 1.00 95.25 127 LEU A N 1
ATOM 994 C CA . LEU A 1 127 ? 38.429 -0.571 -30.850 1.00 95.25 127 LEU A CA 1
ATOM 995 C C . LEU A 1 127 ? 38.706 -0.465 -32.356 1.00 95.25 127 LEU A C 1
ATOM 997 O O . LEU A 1 127 ? 38.567 0.620 -32.915 1.00 95.25 127 LEU A O 1
ATOM 1001 N N . LEU A 1 128 ? 39.124 -1.566 -32.994 1.00 93.75 128 LEU A N 1
ATOM 1002 C CA . LEU A 1 128 ? 39.533 -1.644 -34.399 1.00 93.75 128 LEU A CA 1
ATOM 1003 C C . LEU A 1 128 ? 38.913 -2.863 -35.131 1.00 93.75 128 LEU A C 1
ATOM 1005 O O . LEU A 1 128 ? 39.653 -3.670 -35.703 1.00 93.75 128 LEU A O 1
ATOM 1009 N N . PRO A 1 129 ? 37.572 -3.004 -35.166 1.00 86.56 129 PRO A N 1
ATOM 1010 C CA . PRO A 1 129 ? 36.867 -4.235 -35.563 1.00 86.56 129 PRO A CA 1
ATOM 1011 C C . PRO A 1 129 ? 37.091 -4.718 -37.010 1.00 86.56 129 PRO A C 1
ATOM 1013 O O . PRO A 1 129 ? 36.801 -5.873 -37.315 1.00 86.56 129 PRO A O 1
ATOM 1016 N N . PHE A 1 130 ? 37.621 -3.877 -37.905 1.00 86.69 130 PHE A N 1
ATOM 1017 C CA . PHE A 1 130 ? 37.862 -4.216 -39.320 1.00 86.69 130 PHE A CA 1
ATOM 1018 C C . PHE A 1 130 ? 39.343 -4.247 -39.721 1.00 86.69 130 PHE A C 1
ATOM 1020 O O . PHE A 1 130 ? 39.666 -4.413 -40.898 1.00 86.69 130 PHE A O 1
ATOM 1027 N N . TYR A 1 131 ? 40.262 -4.083 -38.767 1.00 90.00 131 TYR A N 1
ATOM 1028 C CA . TYR A 1 131 ? 41.694 -4.085 -39.058 1.00 90.00 131 TYR A CA 1
ATOM 1029 C C . TYR A 1 131 ? 42.285 -5.492 -39.025 1.00 90.00 131 TYR A C 1
ATOM 1031 O O . TYR A 1 131 ? 41.827 -6.394 -38.326 1.00 90.00 131 TYR A O 1
ATOM 1039 N N . ASN A 1 132 ? 43.372 -5.678 -39.775 1.00 89.38 132 ASN A N 1
ATOM 1040 C CA . ASN A 1 132 ? 44.108 -6.933 -39.750 1.00 89.38 132 ASN A CA 1
ATOM 1041 C C . ASN A 1 132 ? 44.777 -7.171 -38.379 1.00 89.38 132 ASN A C 1
ATOM 1043 O O . ASN A 1 132 ? 45.109 -6.241 -37.639 1.00 89.38 132 ASN A O 1
ATOM 1047 N N . LYS A 1 133 ? 45.046 -8.443 -38.066 1.00 92.12 133 LYS A N 1
ATOM 1048 C CA . LYS A 1 133 ? 45.640 -8.847 -36.782 1.00 92.12 133 LYS A CA 1
ATOM 1049 C C . LYS A 1 133 ? 47.008 -8.207 -36.501 1.00 92.12 133 LYS A C 1
ATOM 1051 O O . LYS A 1 133 ? 47.342 -7.993 -35.340 1.00 92.12 133 LYS A O 1
ATOM 1056 N N . ALA A 1 134 ? 47.795 -7.893 -37.535 1.00 91.81 134 ALA A N 1
ATOM 1057 C CA . ALA A 1 134 ? 49.098 -7.242 -37.373 1.00 91.81 134 ALA A CA 1
ATOM 1058 C C . ALA A 1 134 ? 48.951 -5.807 -36.841 1.00 91.81 134 ALA A C 1
ATOM 1060 O O . ALA A 1 134 ? 49.687 -5.407 -35.940 1.00 91.81 134 ALA A O 1
ATOM 1061 N N . THR A 1 135 ? 47.956 -5.062 -37.326 1.00 92.81 135 THR A N 1
ATOM 1062 C CA . THR A 1 135 ? 47.606 -3.738 -36.804 1.00 92.81 135 THR A CA 1
ATOM 1063 C C . THR A 1 135 ? 47.099 -3.828 -35.366 1.00 92.81 135 THR A C 1
ATOM 1065 O O . THR A 1 135 ? 47.538 -3.040 -34.528 1.00 92.81 135 THR A O 1
ATOM 1068 N N . ILE A 1 136 ? 46.263 -4.823 -35.044 1.00 96.12 136 ILE A N 1
ATOM 1069 C CA . ILE A 1 136 ? 45.804 -5.053 -33.664 1.00 96.12 136 ILE A CA 1
ATOM 1070 C C . ILE A 1 136 ? 46.989 -5.284 -32.715 1.00 96.12 136 ILE A C 1
ATOM 1072 O O . ILE A 1 136 ? 47.076 -4.635 -31.673 1.00 96.12 136 ILE A O 1
ATOM 1076 N N . VAL A 1 137 ? 47.949 -6.144 -33.082 1.00 96.00 137 VAL A N 1
ATOM 1077 C CA . VAL A 1 137 ? 49.152 -6.387 -32.262 1.00 96.00 137 VAL A CA 1
ATOM 1078 C C . VAL A 1 137 ? 50.035 -5.140 -32.161 1.00 96.00 137 VAL A C 1
ATOM 1080 O O . VAL A 1 137 ? 50.509 -4.820 -31.069 1.00 96.00 137 VAL A O 1
ATOM 1083 N N . LYS A 1 138 ? 50.204 -4.385 -33.256 1.00 96.12 138 LYS A N 1
ATOM 1084 C CA . LYS A 1 138 ? 50.946 -3.113 -33.267 1.00 96.12 138 LYS A CA 1
ATOM 1085 C C . LYS A 1 138 ? 50.381 -2.127 -32.242 1.00 96.12 138 LYS A C 1
ATOM 1087 O O . LYS A 1 138 ? 51.137 -1.638 -31.407 1.00 96.12 138 LYS A O 1
ATOM 1092 N N . TYR A 1 139 ? 49.075 -1.857 -32.272 1.00 95.69 139 TYR A N 1
ATOM 1093 C CA . TYR A 1 139 ? 48.444 -0.926 -31.329 1.00 95.69 139 TYR A CA 1
ATOM 1094 C C . TYR A 1 139 ? 48.320 -1.509 -29.913 1.00 95.69 139 TYR A C 1
ATOM 1096 O O . TYR A 1 139 ? 48.511 -0.786 -28.940 1.00 95.69 139 TYR A O 1
ATOM 1104 N N . GLY A 1 140 ? 48.116 -2.821 -29.760 1.00 95.69 140 GLY A N 1
ATOM 1105 C CA . GLY A 1 140 ? 48.120 -3.483 -28.448 1.00 95.69 140 GLY A CA 1
ATOM 1106 C C . GLY A 1 140 ? 49.469 -3.413 -27.723 1.00 95.69 140 GLY A C 1
ATOM 1107 O O . GLY A 1 140 ? 49.521 -3.355 -26.491 1.00 95.69 140 GLY A O 1
ATOM 1108 N N . ASN A 1 141 ? 50.572 -3.338 -28.471 1.00 96.19 141 ASN A N 1
ATOM 1109 C CA . ASN A 1 141 ? 51.903 -3.101 -27.911 1.00 96.19 141 ASN A CA 1
ATOM 1110 C C . ASN A 1 141 ? 52.104 -1.658 -27.408 1.00 96.19 141 ASN A C 1
ATOM 1112 O O . ASN A 1 141 ? 52.976 -1.445 -26.568 1.00 96.19 141 ASN A O 1
ATOM 1116 N N . LEU A 1 142 ? 51.286 -0.695 -27.853 1.00 96.06 142 LEU A N 1
ATOM 1117 C CA . LEU A 1 142 ? 51.307 0.696 -27.374 1.00 96.06 142 LEU A CA 1
ATOM 1118 C C . LEU A 1 142 ? 50.513 0.899 -26.073 1.00 96.06 142 LEU A C 1
ATOM 1120 O O . LEU A 1 142 ? 50.707 1.901 -25.385 1.00 96.06 142 LEU A O 1
ATOM 1124 N N . VAL A 1 143 ? 49.634 -0.042 -25.707 1.00 95.94 143 VAL A N 1
ATOM 1125 C CA . VAL A 1 143 ? 48.825 0.055 -24.483 1.00 95.94 143 VAL A CA 1
ATOM 1126 C C . VAL A 1 143 ? 49.737 0.034 -23.252 1.00 95.94 143 VAL A C 1
ATOM 1128 O O . VAL A 1 143 ? 50.504 -0.908 -23.038 1.00 95.94 143 VAL A O 1
ATOM 1131 N N . LYS A 1 144 ? 49.667 1.064 -22.409 1.00 94.56 144 LYS A N 1
ATOM 1132 C CA . LYS A 1 144 ? 50.460 1.126 -21.170 1.00 94.56 144 LYS A CA 1
ATOM 1133 C C . LYS A 1 144 ? 49.935 0.122 -20.142 1.00 94.56 144 LYS A C 1
ATOM 1135 O O . LYS A 1 144 ? 48.728 -0.041 -20.017 1.00 94.56 144 LYS A O 1
ATOM 1140 N N . GLU A 1 145 ? 50.823 -0.498 -19.363 1.00 93.69 145 GLU A N 1
ATOM 1141 C CA . GLU A 1 145 ? 50.435 -1.478 -18.325 1.00 93.69 145 GLU A CA 1
ATOM 1142 C C . GLU A 1 145 ? 49.574 -0.851 -17.206 1.00 93.69 145 GLU A C 1
ATOM 1144 O O . GLU A 1 145 ? 48.779 -1.534 -16.565 1.00 93.69 145 GLU A O 1
ATOM 1149 N N . SER A 1 146 ? 49.674 0.471 -17.015 1.00 93.12 146 SER A N 1
ATOM 1150 C CA . SER A 1 146 ? 48.825 1.249 -16.106 1.00 93.12 146 SER A CA 1
ATOM 1151 C C . SER A 1 146 ? 47.422 1.558 -16.651 1.00 93.12 146 SER A C 1
ATOM 1153 O O . SER A 1 146 ? 46.610 2.119 -15.923 1.00 93.12 146 SER A O 1
ATOM 1155 N N . SER A 1 147 ? 47.130 1.247 -17.919 1.00 94.62 147 SER A N 1
ATOM 1156 C CA . SER A 1 147 ? 45.831 1.523 -18.543 1.00 94.62 147 SER A CA 1
ATOM 1157 C C . SER A 1 147 ? 44.796 0.454 -18.194 1.00 94.62 147 SER A C 1
ATOM 1159 O O . SER A 1 147 ? 45.100 -0.740 -18.193 1.00 94.62 147 SER A O 1
ATOM 1161 N N . SER A 1 148 ? 43.538 0.867 -18.026 1.00 95.94 148 SER A N 1
ATOM 1162 C CA . SER A 1 148 ? 42.391 -0.040 -17.902 1.00 95.94 148 SER A CA 1
ATOM 1163 C C . SER A 1 148 ? 42.279 -1.007 -19.090 1.00 95.94 148 SER A C 1
ATOM 1165 O O . SER A 1 148 ? 41.979 -2.178 -18.886 1.00 95.94 148 SER A O 1
ATOM 1167 N N . LEU A 1 149 ? 42.643 -0.578 -20.307 1.00 95.81 149 LEU A N 1
ATOM 1168 C CA . LEU A 1 149 ? 42.688 -1.429 -21.507 1.00 95.81 149 LEU A CA 1
ATOM 1169 C C . LEU A 1 149 ? 43.726 -2.562 -21.426 1.00 95.81 149 LEU A C 1
ATOM 1171 O O . LEU A 1 149 ? 43.654 -3.508 -22.210 1.00 95.81 149 LEU A O 1
ATOM 1175 N N . TYR A 1 150 ? 44.698 -2.481 -20.516 1.00 96.50 150 TYR A N 1
ATOM 1176 C CA . TYR A 1 150 ? 45.631 -3.574 -20.232 1.00 96.50 150 TYR A CA 1
ATOM 1177 C C . TYR A 1 150 ? 45.091 -4.518 -19.152 1.00 96.50 150 TYR A C 1
ATOM 1179 O O . TYR A 1 150 ? 45.333 -5.721 -19.205 1.00 96.50 150 TYR A O 1
ATOM 1187 N N . GLN A 1 151 ? 44.381 -3.965 -18.167 1.00 96.19 151 GLN A N 1
ATOM 1188 C CA . GLN A 1 151 ? 44.035 -4.643 -16.915 1.00 96.19 151 GLN A CA 1
ATOM 1189 C C . GLN A 1 151 ? 42.637 -5.272 -16.917 1.00 96.19 151 GLN A C 1
ATOM 1191 O O . GLN A 1 151 ? 42.405 -6.241 -16.198 1.00 96.19 151 GLN A O 1
ATOM 1196 N N . LYS A 1 152 ? 41.699 -4.728 -17.698 1.00 97.12 152 LYS A N 1
ATOM 1197 C CA . LYS A 1 152 ? 40.271 -5.062 -17.646 1.00 97.12 152 LYS A CA 1
ATOM 1198 C C . LYS A 1 152 ? 39.753 -5.478 -19.015 1.00 97.12 152 LYS A C 1
ATOM 1200 O O . LYS A 1 152 ? 40.150 -4.916 -20.027 1.00 97.12 152 LYS A O 1
ATOM 1205 N N . GLU A 1 153 ? 38.845 -6.447 -19.061 1.00 95.56 153 GLU A N 1
ATOM 1206 C CA . GLU A 1 153 ? 38.184 -6.862 -20.305 1.00 95.56 153 GLU A CA 1
ATOM 1207 C C . GLU A 1 153 ? 37.160 -5.804 -20.738 1.00 95.56 153 GLU A C 1
ATOM 1209 O O . GLU A 1 153 ? 36.216 -5.513 -20.003 1.00 95.56 153 GLU A O 1
ATOM 1214 N N . LEU A 1 154 ? 37.350 -5.220 -21.921 1.00 95.69 154 LEU A N 1
ATOM 1215 C CA . LEU A 1 154 ? 36.437 -4.251 -22.524 1.00 95.69 154 LEU A CA 1
ATOM 1216 C C . LEU A 1 154 ? 35.203 -4.989 -23.056 1.00 95.69 154 LEU A C 1
ATOM 1218 O O . LEU A 1 154 ? 35.344 -5.975 -23.778 1.00 95.69 154 LEU A O 1
ATOM 1222 N N . LEU A 1 155 ? 33.994 -4.527 -22.735 1.00 93.06 155 LEU A N 1
ATOM 1223 C CA . LEU A 1 155 ? 32.740 -5.040 -23.293 1.00 93.06 155 LEU A CA 1
ATOM 1224 C C . LEU A 1 155 ? 32.345 -4.289 -24.559 1.00 93.06 155 LEU A C 1
ATOM 1226 O O . LEU A 1 155 ? 32.164 -4.944 -25.587 1.00 93.06 155 LEU A O 1
ATOM 1230 N N . SER A 1 156 ? 32.282 -2.961 -24.489 1.00 93.25 156 SER A N 1
ATOM 1231 C CA . SER A 1 156 ? 31.842 -2.093 -25.582 1.00 93.25 156 SER A CA 1
ATOM 1232 C C . SER A 1 156 ? 32.543 -0.733 -25.550 1.00 93.25 156 SER A C 1
ATOM 1234 O O . SER A 1 156 ? 33.138 -0.338 -24.541 1.00 93.25 156 SER A O 1
ATOM 1236 N N . ALA A 1 157 ? 32.491 -0.034 -26.684 1.00 94.62 157 ALA A N 1
ATOM 1237 C CA . ALA A 1 157 ? 33.049 1.299 -26.860 1.00 94.62 157 ALA A CA 1
ATOM 1238 C C . ALA A 1 157 ? 32.036 2.176 -27.609 1.00 94.62 157 ALA A C 1
ATOM 1240 O O . ALA A 1 157 ? 31.745 1.921 -28.776 1.00 94.62 157 ALA A O 1
ATOM 1241 N N . VAL A 1 158 ? 31.499 3.198 -26.940 1.00 94.31 158 VAL A N 1
ATOM 1242 C CA . VAL A 1 158 ? 30.404 4.030 -27.464 1.00 94.31 158 VAL A CA 1
ATOM 1243 C C . VAL A 1 158 ? 30.890 5.452 -27.715 1.00 94.31 158 VAL A C 1
ATOM 1245 O O . VAL A 1 158 ? 31.358 6.128 -26.796 1.00 94.31 158 VAL A O 1
ATOM 1248 N N . MET A 1 159 ? 30.768 5.923 -28.957 1.00 94.31 159 MET A N 1
ATOM 1249 C CA . MET A 1 159 ? 31.091 7.306 -29.317 1.00 94.31 159 MET A CA 1
ATOM 1250 C C . MET A 1 159 ? 30.064 8.284 -28.768 1.00 94.31 159 MET A C 1
ATOM 1252 O O . MET A 1 159 ? 28.858 8.025 -28.781 1.00 94.31 159 MET A O 1
ATOM 1256 N N . MET A 1 160 ? 30.545 9.447 -28.342 1.00 95.00 160 MET A N 1
ATOM 1257 C CA . MET A 1 160 ? 29.703 10.489 -27.783 1.00 95.00 160 MET A CA 1
ATOM 1258 C C . MET A 1 160 ? 30.126 11.884 -28.253 1.00 95.00 160 MET A C 1
ATOM 1260 O O . MET A 1 160 ? 31.303 12.161 -28.509 1.00 95.00 160 MET A O 1
ATOM 1264 N N . LYS A 1 161 ? 29.140 12.781 -28.301 1.00 94.88 161 LYS A N 1
ATOM 1265 C CA . LYS A 1 161 ? 29.334 14.228 -28.249 1.00 94.88 161 LYS A CA 1
ATOM 1266 C C . LYS A 1 161 ? 29.033 14.680 -26.828 1.00 94.88 161 LYS A C 1
ATOM 1268 O O . LYS A 1 161 ? 27.881 14.682 -26.397 1.00 94.88 161 LYS A O 1
ATOM 1273 N N . ASP A 1 162 ? 30.078 15.010 -26.092 1.00 92.38 162 ASP A N 1
ATOM 1274 C CA . ASP A 1 162 ? 30.073 15.270 -24.660 1.00 92.38 162 ASP A CA 1
ATOM 1275 C C . ASP A 1 162 ? 29.496 14.075 -23.887 1.00 92.38 162 ASP A C 1
ATOM 1277 O O . ASP A 1 162 ? 30.201 13.105 -23.612 1.00 92.38 162 ASP A O 1
ATOM 1281 N N . ASN A 1 163 ? 28.200 14.124 -23.576 1.00 89.06 163 ASN A N 1
ATOM 1282 C CA . ASN A 1 163 ? 27.460 13.068 -22.886 1.00 89.06 163 ASN A CA 1
ATOM 1283 C C . ASN A 1 163 ? 26.316 12.479 -23.727 1.00 89.06 163 ASN A C 1
ATOM 1285 O O . ASN A 1 163 ? 25.571 11.643 -23.226 1.00 89.06 163 ASN A O 1
ATOM 1289 N N . GLN A 1 164 ? 26.174 12.880 -24.991 1.00 92.38 164 GLN A N 1
ATOM 1290 C CA . GLN A 1 164 ? 25.159 12.357 -25.905 1.00 92.38 164 GLN A CA 1
ATOM 1291 C C . GLN A 1 164 ? 25.748 11.263 -26.790 1.00 92.38 164 GLN A C 1
ATOM 1293 O O . GLN A 1 164 ? 26.775 11.475 -27.431 1.00 92.38 164 GLN A O 1
ATOM 1298 N N . VAL A 1 165 ? 25.098 10.102 -26.828 1.00 93.69 165 VAL A N 1
ATOM 1299 C CA . VAL A 1 165 ? 25.503 8.970 -27.672 1.00 93.69 165 VAL A CA 1
ATOM 1300 C C . VAL A 1 165 ? 25.352 9.342 -29.147 1.00 93.69 165 VAL A C 1
ATOM 1302 O O . VAL A 1 165 ? 24.338 9.907 -29.554 1.00 93.69 165 VAL A O 1
ATOM 1305 N N . ILE A 1 166 ? 26.362 9.023 -29.955 1.00 93.50 166 ILE A N 1
ATOM 1306 C CA . ILE A 1 166 ? 26.300 9.170 -31.410 1.00 93.50 166 ILE A CA 1
ATOM 1307 C C . ILE A 1 166 ? 25.974 7.810 -32.018 1.00 93.50 166 ILE A C 1
ATOM 1309 O O . ILE A 1 166 ? 26.770 6.878 -31.928 1.00 93.50 166 ILE A O 1
ATOM 1313 N N . THR A 1 167 ? 24.814 7.725 -32.667 1.00 91.81 167 THR A N 1
ATOM 1314 C CA . THR A 1 167 ? 24.380 6.529 -33.407 1.00 91.81 167 THR A CA 1
ATOM 1315 C C . THR A 1 167 ? 24.389 6.758 -34.918 1.00 91.81 167 THR A C 1
ATOM 1317 O O . THR A 1 167 ? 24.813 5.884 -35.663 1.00 91.81 167 THR A O 1
ATOM 1320 N N . ASP A 1 168 ? 23.981 7.943 -35.385 1.00 91.38 168 ASP A N 1
ATOM 1321 C CA . ASP A 1 168 ? 24.134 8.334 -36.792 1.00 91.38 168 ASP A CA 1
ATOM 1322 C C . ASP A 1 168 ? 25.557 8.850 -37.027 1.00 91.38 168 ASP A C 1
ATOM 1324 O O . ASP A 1 168 ? 25.834 10.053 -36.954 1.00 91.38 168 ASP A O 1
ATOM 1328 N N . ILE A 1 169 ? 26.474 7.914 -37.257 1.00 89.56 169 ILE A N 1
ATOM 1329 C CA . ILE A 1 169 ? 27.878 8.219 -37.522 1.00 89.56 169 ILE A CA 1
ATOM 1330 C C . ILE A 1 169 ? 28.067 8.939 -38.860 1.00 89.56 169 ILE A C 1
ATOM 1332 O O . ILE A 1 169 ? 28.932 9.807 -38.971 1.00 89.56 169 ILE A O 1
ATOM 1336 N N . VAL A 1 170 ? 27.238 8.637 -39.863 1.00 88.06 170 VAL A N 1
ATOM 1337 C CA . VAL A 1 170 ? 27.371 9.191 -41.216 1.00 88.06 170 VAL A CA 1
ATOM 1338 C C . VAL A 1 170 ? 27.225 10.708 -41.183 1.00 88.06 170 VAL A C 1
ATOM 1340 O O . VAL A 1 170 ? 28.075 11.416 -41.728 1.00 88.06 170 VAL A O 1
ATOM 1343 N N . SER A 1 171 ? 26.217 11.209 -40.469 1.00 89.88 171 SER A N 1
ATOM 1344 C CA . SER A 1 171 ? 25.981 12.650 -40.347 1.00 89.88 171 SER A CA 1
ATOM 1345 C C . SER A 1 171 ? 26.863 13.324 -39.289 1.00 89.88 171 SER A C 1
ATOM 1347 O O . SER A 1 171 ? 27.130 14.519 -39.392 1.00 89.88 171 SER A O 1
ATOM 1349 N N . ASN A 1 172 ? 27.324 12.592 -38.264 1.00 91.88 172 ASN A N 1
ATOM 1350 C CA . ASN A 1 172 ? 27.908 13.201 -37.057 1.00 91.88 172 ASN A CA 1
ATOM 1351 C C . ASN A 1 172 ? 29.383 12.870 -36.791 1.00 91.88 172 ASN A C 1
ATOM 1353 O O . ASN A 1 172 ? 29.916 13.315 -35.769 1.00 91.88 172 ASN A O 1
ATOM 1357 N N . LYS A 1 173 ? 30.079 12.158 -37.687 1.00 91.44 173 LYS A N 1
ATOM 1358 C CA . LYS A 1 173 ? 31.471 11.712 -37.476 1.00 91.44 173 LYS A CA 1
ATOM 1359 C C . LYS A 1 173 ? 32.448 12.795 -37.020 1.00 91.44 173 LYS A C 1
ATOM 1361 O O . LYS A 1 173 ? 33.277 12.536 -36.155 1.00 91.44 173 LYS A O 1
ATOM 1366 N N . GLN A 1 174 ? 32.339 14.019 -37.527 1.00 93.81 174 GLN A N 1
ATOM 1367 C CA . GLN A 1 174 ? 33.256 15.102 -37.148 1.00 93.81 174 GLN A CA 1
ATOM 1368 C C . GLN A 1 174 ? 32.953 15.707 -35.770 1.00 93.81 174 GLN A C 1
ATOM 1370 O O . GLN A 1 174 ? 33.786 16.416 -35.214 1.00 93.81 174 GLN A O 1
ATOM 1375 N N . THR A 1 175 ? 31.764 15.453 -35.221 1.00 94.81 175 THR A N 1
ATOM 1376 C CA . THR A 1 175 ? 31.293 16.074 -33.973 1.00 94.81 175 THR A CA 1
ATOM 1377 C C . THR A 1 175 ? 31.578 15.237 -32.727 1.00 94.81 175 THR A C 1
ATOM 1379 O O . THR A 1 175 ? 31.452 15.747 -31.615 1.00 94.81 175 THR A O 1
ATOM 1382 N N . ALA A 1 176 ? 31.961 13.969 -32.904 1.00 94.62 176 ALA A N 1
ATOM 1383 C CA . ALA A 1 176 ? 32.333 13.078 -31.814 1.00 94.62 176 ALA A CA 1
ATOM 1384 C C . ALA A 1 176 ? 33.591 13.600 -31.105 1.00 94.62 176 ALA A C 1
ATOM 1386 O O . ALA A 1 176 ? 34.601 13.877 -31.753 1.00 94.62 176 ALA A O 1
ATOM 1387 N N . ASN A 1 177 ? 33.530 13.728 -29.778 1.00 95.75 177 ASN A N 1
ATOM 1388 C CA . ASN A 1 177 ? 34.634 14.256 -28.969 1.00 95.75 177 ASN A CA 1
ATOM 1389 C C . ASN A 1 177 ? 34.968 13.399 -27.735 1.00 95.75 177 ASN A C 1
ATOM 1391 O O . ASN A 1 177 ? 35.988 13.637 -27.087 1.00 95.75 177 ASN A O 1
ATOM 1395 N N . LYS A 1 178 ? 34.145 12.391 -27.414 1.00 96.69 178 LYS A N 1
ATOM 1396 C CA . LYS A 1 178 ? 34.379 11.438 -26.325 1.00 96.69 178 LYS A CA 1
ATOM 1397 C C . LYS A 1 178 ? 34.132 10.003 -26.790 1.00 96.69 178 LYS A C 1
ATOM 1399 O O . LYS A 1 178 ? 33.276 9.751 -27.637 1.00 96.69 178 LYS A O 1
ATOM 1404 N N . LEU A 1 179 ? 34.846 9.063 -26.183 1.00 96.69 179 LEU A N 1
ATOM 1405 C CA . LEU A 1 179 ? 34.589 7.628 -26.263 1.00 96.69 179 LEU A CA 1
ATOM 1406 C C . LEU A 1 179 ? 34.355 7.085 -24.857 1.00 96.69 179 LEU A C 1
ATOM 1408 O O . LEU A 1 179 ? 35.220 7.229 -23.993 1.00 96.69 179 LEU A O 1
ATOM 1412 N N . LEU A 1 180 ? 33.205 6.457 -24.632 1.00 96.69 180 LEU A N 1
ATOM 1413 C CA . LEU A 1 180 ? 32.934 5.706 -23.415 1.00 96.69 180 LEU A CA 1
ATOM 1414 C C . LEU A 1 180 ? 33.430 4.274 -23.592 1.00 96.69 180 LEU A C 1
ATOM 1416 O O . LEU A 1 180 ? 32.911 3.542 -24.431 1.00 96.69 180 LEU A O 1
ATOM 1420 N N . LEU A 1 181 ? 34.389 3.866 -22.771 1.00 96.81 181 LEU A N 1
ATOM 1421 C CA . LEU A 1 181 ? 34.812 2.478 -22.652 1.00 96.81 181 LEU A CA 1
ATOM 1422 C C . LEU A 1 181 ? 34.065 1.834 -21.487 1.00 96.81 181 LEU A C 1
ATOM 1424 O O . LEU A 1 181 ? 34.150 2.327 -20.363 1.00 96.81 181 LEU A O 1
ATOM 1428 N N . HIS A 1 182 ? 33.337 0.750 -21.750 1.00 96.69 182 HIS A N 1
ATOM 1429 C CA . HIS A 1 182 ? 32.601 -0.012 -20.741 1.00 96.69 182 HIS A CA 1
ATOM 1430 C C . HIS A 1 182 ? 33.270 -1.369 -20.532 1.00 96.69 182 HIS A C 1
ATOM 1432 O O . HIS A 1 182 ? 33.397 -2.158 -21.468 1.00 96.69 182 HIS A O 1
ATOM 1438 N N . TYR A 1 183 ? 33.694 -1.645 -19.303 1.00 96.81 183 TYR A N 1
ATOM 1439 C CA . TYR A 1 183 ? 34.413 -2.858 -18.927 1.00 96.81 183 TYR A CA 1
ATOM 1440 C C . TYR A 1 183 ? 33.504 -3.906 -18.285 1.00 96.81 183 TYR A C 1
ATOM 1442 O O . TYR A 1 183 ? 32.442 -3.609 -17.744 1.00 96.81 183 TYR A O 1
ATOM 1450 N N . LYS A 1 184 ? 33.956 -5.161 -18.301 1.00 94.50 184 LYS A N 1
ATOM 1451 C CA . LYS A 1 184 ? 33.213 -6.317 -17.780 1.00 94.50 184 LYS A CA 1
ATOM 1452 C C . LYS A 1 184 ? 32.957 -6.280 -16.274 1.00 94.50 184 LYS A C 1
ATOM 1454 O O . LYS A 1 184 ? 32.009 -6.900 -15.810 1.00 94.50 184 LYS A O 1
ATOM 1459 N N . ASP A 1 185 ? 33.768 -5.541 -15.521 1.00 93.25 185 ASP A N 1
ATOM 1460 C CA . ASP A 1 185 ? 33.561 -5.277 -14.091 1.00 93.25 185 ASP A CA 1
ATOM 1461 C C . ASP A 1 185 ? 32.538 -4.150 -13.826 1.00 93.25 185 ASP A C 1
ATOM 1463 O O . ASP A 1 185 ? 32.415 -3.683 -12.695 1.00 93.25 185 ASP A O 1
ATOM 1467 N N . HIS A 1 186 ? 31.812 -3.710 -14.862 1.00 92.38 186 HIS A N 1
ATOM 1468 C CA . HIS A 1 186 ? 30.870 -2.585 -14.879 1.00 92.38 186 HIS A CA 1
ATOM 1469 C C . HIS A 1 186 ? 31.496 -1.205 -14.660 1.00 92.38 186 HIS A C 1
ATOM 1471 O O . HIS A 1 186 ? 30.766 -0.218 -14.552 1.00 92.38 186 HIS A O 1
ATOM 1477 N N . SER A 1 187 ? 32.827 -1.107 -14.606 1.00 95.00 187 SER A N 1
ATOM 1478 C CA . SER A 1 187 ? 33.489 0.192 -14.614 1.00 95.00 187 SER A CA 1
ATOM 1479 C C . SER A 1 187 ? 33.450 0.810 -16.009 1.00 95.00 187 SER A C 1
ATOM 1481 O O . SER A 1 187 ? 33.361 0.117 -17.028 1.00 95.00 187 SER A O 1
ATOM 1483 N N . SER A 1 188 ? 33.515 2.135 -16.056 1.00 95.19 188 SER A N 1
ATOM 1484 C CA . SER A 1 188 ? 33.562 2.878 -17.304 1.00 95.19 188 SER A CA 1
ATOM 1485 C C . SER A 1 188 ? 34.562 4.023 -17.228 1.00 95.19 188 SER A C 1
ATOM 1487 O O . SER A 1 188 ? 34.834 4.560 -16.153 1.00 95.19 188 SER A O 1
ATOM 1489 N N . GLU A 1 189 ? 35.128 4.393 -18.371 1.00 94.38 189 GLU A N 1
ATOM 1490 C CA . GLU A 1 189 ? 35.949 5.596 -18.496 1.00 94.38 189 GLU A CA 1
ATOM 1491 C C . GLU A 1 189 ? 35.615 6.347 -19.783 1.00 94.38 189 GLU A C 1
ATOM 1493 O O . GLU A 1 189 ? 35.239 5.750 -20.793 1.00 94.38 189 GLU A O 1
ATOM 1498 N N . LYS A 1 190 ? 35.742 7.674 -19.738 1.00 94.44 190 LYS A N 1
ATOM 1499 C CA . LYS A 1 190 ? 35.567 8.542 -20.903 1.00 94.44 190 LYS A CA 1
ATOM 1500 C C . LYS A 1 190 ? 36.926 9.033 -21.367 1.00 94.44 190 LYS A C 1
ATOM 1502 O O . LYS A 1 190 ? 37.648 9.658 -20.594 1.00 94.44 190 LYS A O 1
ATOM 1507 N N . ILE A 1 191 ? 37.243 8.778 -22.628 1.00 95.25 191 ILE A N 1
ATOM 1508 C CA . ILE A 1 191 ? 38.489 9.207 -23.265 1.00 95.25 191 ILE A CA 1
ATOM 1509 C C . ILE A 1 191 ? 38.174 10.269 -24.315 1.00 95.25 191 ILE A C 1
ATOM 1511 O O . ILE A 1 191 ? 37.159 10.181 -25.005 1.00 95.25 191 ILE A O 1
ATOM 1515 N N . ASP A 1 192 ? 39.042 11.272 -24.435 1.00 95.88 192 ASP A N 1
ATOM 1516 C CA . ASP A 1 192 ? 38.947 12.272 -25.497 1.00 95.88 192 ASP A CA 1
ATOM 1517 C C . ASP A 1 192 ? 39.145 11.636 -26.868 1.00 95.88 192 ASP A C 1
ATOM 1519 O O . ASP A 1 192 ? 40.057 10.837 -27.090 1.00 95.88 192 ASP A O 1
ATOM 1523 N N . LEU A 1 193 ? 38.296 12.030 -27.802 1.00 94.31 193 LEU A N 1
ATOM 1524 C CA . LEU A 1 193 ? 38.251 11.490 -29.144 1.00 94.31 193 LEU A CA 1
ATOM 1525 C C . LEU A 1 193 ? 38.404 12.651 -30.131 1.00 94.31 193 LEU A C 1
ATOM 1527 O O . LEU A 1 193 ? 37.784 13.699 -29.974 1.00 94.31 193 LEU A O 1
ATOM 1531 N N . LYS A 1 194 ? 39.282 12.497 -31.124 1.00 95.44 194 LYS A N 1
ATOM 1532 C CA . LYS A 1 194 ? 39.510 13.516 -32.158 1.00 95.44 194 LYS A CA 1
ATOM 1533 C C . LYS A 1 194 ? 39.499 12.867 -33.530 1.00 95.44 194 LYS A C 1
ATOM 1535 O O . LYS A 1 194 ? 40.280 11.951 -33.779 1.00 95.44 194 LYS A O 1
ATOM 1540 N N . TYR A 1 195 ? 38.617 13.361 -34.395 1.00 96.25 195 TYR A N 1
ATOM 1541 C CA . TYR A 1 195 ? 38.501 12.908 -35.777 1.00 96.25 195 TYR A CA 1
ATOM 1542 C C . TYR A 1 195 ? 39.805 13.157 -36.539 1.00 96.25 195 TYR A C 1
ATOM 1544 O O . TYR A 1 195 ? 40.384 14.243 -36.445 1.00 96.25 195 TYR A O 1
ATOM 1552 N N . GLN A 1 196 ? 40.263 12.140 -37.266 1.00 93.94 196 GLN A N 1
ATOM 1553 C CA . GLN A 1 196 ? 41.481 12.188 -38.069 1.00 93.94 196 GLN A CA 1
ATOM 1554 C C . GLN A 1 196 ? 41.128 12.280 -39.551 1.00 93.94 196 GLN A C 1
ATOM 1556 O O . GLN A 1 196 ? 41.319 13.321 -40.178 1.00 93.94 196 GLN A O 1
ATOM 1561 N N . ALA A 1 197 ? 40.593 11.195 -40.103 1.00 92.69 197 ALA A N 1
ATOM 1562 C CA . ALA A 1 197 ? 40.263 11.074 -41.513 1.00 92.69 197 ALA A CA 1
ATOM 1563 C C . ALA A 1 197 ? 39.271 9.925 -41.734 1.00 92.69 197 ALA A C 1
ATOM 1565 O O . ALA A 1 197 ? 38.997 9.139 -40.826 1.00 92.69 197 ALA A O 1
ATOM 1566 N N . ASP A 1 198 ? 38.781 9.809 -42.965 1.00 90.56 198 ASP A N 1
ATOM 1567 C CA . ASP A 1 198 ? 38.127 8.593 -43.433 1.00 90.56 198 ASP A CA 1
ATOM 1568 C C . ASP A 1 198 ? 39.181 7.676 -44.074 1.00 90.56 198 ASP A C 1
ATOM 1570 O O . ASP A 1 198 ? 39.846 8.069 -45.036 1.00 90.56 198 ASP A O 1
ATOM 1574 N N . PHE A 1 199 ? 39.317 6.445 -43.586 1.00 85.19 199 PHE A N 1
ATOM 1575 C CA . PHE A 1 199 ? 40.192 5.421 -44.154 1.00 85.19 199 PHE A CA 1
ATOM 1576 C C . PHE A 1 199 ? 39.357 4.244 -44.655 1.00 85.19 199 PHE A C 1
ATOM 1578 O O . PHE A 1 199 ? 38.651 3.609 -43.883 1.00 85.19 199 PHE A O 1
ATOM 1585 N N . ALA A 1 200 ? 39.404 3.947 -45.958 1.00 82.00 200 ALA A N 1
ATOM 1586 C CA . ALA A 1 200 ? 38.641 2.845 -46.562 1.00 82.00 200 ALA A CA 1
ATOM 1587 C C . ALA A 1 200 ? 37.136 2.844 -46.189 1.00 82.00 200 ALA A C 1
ATOM 1589 O O . ALA A 1 200 ? 36.557 1.798 -45.906 1.00 82.00 200 ALA A O 1
ATOM 1590 N N . LYS A 1 201 ? 36.510 4.035 -46.200 1.00 84.12 201 LYS A N 1
ATOM 1591 C CA . LYS A 1 201 ? 35.121 4.286 -45.760 1.00 84.12 201 LYS A CA 1
ATOM 1592 C C . LYS A 1 201 ? 34.861 4.036 -44.264 1.00 84.12 201 LYS A C 1
ATOM 1594 O O . LYS A 1 201 ? 33.711 3.912 -43.868 1.00 84.12 201 LYS A O 1
ATOM 1599 N N . LEU A 1 202 ? 35.887 3.997 -43.424 1.00 88.69 202 LEU A N 1
ATOM 1600 C CA . LEU A 1 202 ? 35.770 3.963 -41.967 1.00 88.69 202 LEU A CA 1
ATOM 1601 C C . LEU A 1 202 ? 36.217 5.303 -41.389 1.00 88.69 202 LEU A C 1
ATOM 1603 O O . LEU A 1 202 ? 37.220 5.859 -41.830 1.00 88.69 202 LEU A O 1
ATOM 1607 N N . ALA A 1 203 ? 35.496 5.823 -40.399 1.00 92.31 203 ALA A N 1
ATOM 1608 C CA . ALA A 1 203 ? 35.939 7.009 -39.674 1.00 92.31 203 ALA A CA 1
ATOM 1609 C C . ALA A 1 203 ? 37.049 6.622 -38.683 1.00 92.31 203 ALA A C 1
ATOM 1611 O O . ALA A 1 203 ? 36.864 5.725 -37.857 1.00 92.31 203 ALA A O 1
ATOM 1612 N N . GLU A 1 204 ? 38.194 7.294 -38.754 1.00 95.06 204 GLU A N 1
ATOM 1613 C CA . GLU A 1 204 ? 39.312 7.094 -37.834 1.00 95.06 204 GLU A CA 1
ATOM 1614 C C . GLU A 1 204 ? 39.405 8.226 -36.808 1.00 95.06 204 GLU A C 1
ATOM 1616 O O . GLU A 1 204 ? 39.298 9.416 -37.131 1.00 95.06 204 GLU A O 1
ATOM 1621 N N . TYR A 1 205 ? 39.686 7.847 -35.562 1.00 96.81 205 TYR A N 1
ATOM 1622 C CA . TYR A 1 205 ? 39.836 8.774 -34.452 1.00 96.81 205 TYR A CA 1
ATOM 1623 C C . TYR A 1 205 ? 41.069 8.472 -33.612 1.00 96.81 205 TYR A C 1
ATOM 1625 O O . TYR A 1 205 ? 41.349 7.321 -33.285 1.00 96.81 205 TYR A O 1
ATOM 1633 N N . SER A 1 206 ? 41.763 9.517 -33.171 1.00 95.69 206 SER A N 1
ATOM 1634 C CA . SER A 1 206 ? 42.799 9.385 -32.144 1.00 95.69 206 SER A CA 1
ATOM 1635 C C . SER A 1 206 ? 42.192 9.435 -30.744 1.00 95.69 206 SER A C 1
ATOM 1637 O O . SER A 1 206 ? 41.358 10.304 -30.470 1.00 95.69 206 SER A O 1
ATOM 1639 N N . LEU A 1 207 ? 42.671 8.565 -29.853 1.00 94.31 207 LEU A N 1
ATOM 1640 C CA . LEU A 1 207 ? 42.260 8.499 -28.448 1.00 94.31 207 LEU A CA 1
ATOM 1641 C C . LEU A 1 207 ? 43.190 9.331 -27.555 1.00 94.31 207 LEU A C 1
ATOM 1643 O O . LEU A 1 207 ? 44.202 8.836 -27.047 1.00 94.31 207 LEU A O 1
ATOM 1647 N N . GLY A 1 208 ? 42.852 10.607 -27.367 1.00 87.31 208 GLY A N 1
ATOM 1648 C CA . GLY A 1 208 ? 43.624 11.568 -26.576 1.00 87.31 208 GLY A CA 1
ATOM 1649 C C . GLY A 1 208 ? 45.123 11.533 -26.900 1.00 87.31 208 GLY A C 1
ATOM 1650 O O . GLY A 1 208 ? 45.528 11.470 -28.059 1.00 87.31 208 GLY A O 1
ATOM 1651 N N . ASN A 1 209 ? 45.954 11.500 -25.856 1.00 86.50 209 ASN A N 1
ATOM 1652 C CA . ASN A 1 209 ? 47.417 11.418 -25.974 1.00 86.50 209 ASN A CA 1
ATOM 1653 C C . ASN A 1 209 ? 47.953 9.976 -25.862 1.00 86.50 209 ASN A C 1
ATOM 1655 O O . ASN A 1 209 ? 49.131 9.771 -25.568 1.00 86.50 209 ASN A O 1
ATOM 1659 N N . THR A 1 210 ? 47.099 8.959 -26.031 1.00 88.75 210 THR A N 1
ATOM 1660 C CA . THR A 1 210 ? 47.495 7.550 -25.837 1.00 88.75 210 THR A CA 1
ATOM 1661 C C . THR A 1 210 ? 48.289 6.977 -27.012 1.00 88.75 210 THR A C 1
ATOM 1663 O O . THR A 1 210 ? 48.958 5.959 -26.854 1.00 88.75 210 THR A O 1
ATOM 1666 N N . GLY A 1 211 ? 48.211 7.612 -28.187 1.00 89.94 211 GLY A N 1
ATOM 1667 C CA . GLY A 1 211 ? 48.733 7.065 -29.442 1.00 89.94 211 GLY A CA 1
ATOM 1668 C C . GLY A 1 211 ? 47.888 5.920 -30.017 1.00 89.94 211 GLY A C 1
ATOM 1669 O O . GLY A 1 211 ? 48.289 5.318 -31.011 1.00 89.94 211 GLY A O 1
ATOM 1670 N N . LEU A 1 212 ? 46.737 5.611 -29.408 1.00 95.62 212 LEU A N 1
ATOM 1671 C CA . LEU A 1 212 ? 45.798 4.600 -29.886 1.00 95.62 212 LEU A CA 1
ATOM 1672 C C . LEU A 1 212 ? 44.807 5.187 -30.897 1.00 95.62 212 LEU A C 1
ATOM 1674 O O . LEU A 1 212 ? 44.477 6.377 -30.863 1.00 95.62 212 LEU A O 1
ATOM 1678 N N . LEU A 1 213 ? 44.328 4.310 -31.775 1.00 94.62 213 LEU A N 1
ATOM 1679 C CA . LEU A 1 213 ? 43.329 4.592 -32.795 1.00 94.62 213 LEU A CA 1
ATOM 1680 C C . LEU A 1 213 ? 42.005 3.921 -32.413 1.00 94.62 213 LEU A C 1
ATOM 1682 O O . LEU A 1 213 ? 42.008 2.828 -31.843 1.00 94.62 213 LEU A O 1
ATOM 1686 N N . TYR A 1 214 ? 40.894 4.561 -32.752 1.00 96.00 214 TYR A N 1
ATOM 1687 C CA . TYR A 1 214 ? 39.555 3.995 -32.666 1.00 96.00 214 TYR A CA 1
ATOM 1688 C C . TYR A 1 214 ? 38.835 4.150 -34.004 1.00 96.00 214 TYR A C 1
ATOM 1690 O O . TYR A 1 214 ? 38.925 5.200 -34.645 1.00 96.00 214 TYR A O 1
ATOM 1698 N N . THR A 1 215 ? 38.092 3.117 -34.391 1.00 93.38 215 THR A N 1
ATOM 1699 C CA . THR A 1 215 ? 37.110 3.181 -35.471 1.00 93.38 215 THR A CA 1
ATOM 1700 C C . THR A 1 215 ? 35.812 2.507 -35.015 1.00 93.38 215 THR A C 1
ATOM 1702 O O . THR A 1 215 ? 35.871 1.466 -34.351 1.00 93.38 215 THR A O 1
ATOM 1705 N N . PRO A 1 216 ? 34.634 3.070 -35.328 1.00 89.94 216 PRO A N 1
ATOM 1706 C CA . PRO A 1 216 ? 33.371 2.406 -35.041 1.00 89.94 216 PRO A CA 1
ATOM 1707 C C . PRO A 1 216 ? 33.217 1.123 -35.866 1.00 89.94 216 PRO A C 1
ATOM 1709 O O . PRO A 1 216 ? 33.810 0.955 -36.931 1.00 89.94 216 PRO A O 1
ATOM 1712 N N . ASN A 1 217 ? 32.359 0.217 -35.404 1.00 84.75 217 ASN A N 1
ATOM 1713 C CA . ASN A 1 217 ? 32.006 -1.038 -36.080 1.00 84.75 217 ASN A CA 1
ATOM 1714 C C . ASN A 1 217 ? 31.081 -0.838 -37.301 1.00 84.75 217 ASN A C 1
ATOM 1716 O O . ASN A 1 217 ? 30.265 -1.702 -37.617 1.00 84.75 217 ASN A O 1
ATOM 1720 N N . GLN A 1 218 ? 31.193 0.304 -37.987 1.00 84.69 218 GLN A N 1
ATOM 1721 C CA . GLN A 1 218 ? 30.261 0.769 -39.012 1.00 84.69 218 GLN A CA 1
ATOM 1722 C C . GLN A 1 218 ? 31.032 1.381 -40.188 1.00 84.69 218 GLN A C 1
ATOM 1724 O O . GLN A 1 218 ? 31.911 2.222 -39.999 1.00 84.69 218 GLN A O 1
ATOM 1729 N N . PHE A 1 219 ? 30.679 0.980 -41.410 1.00 84.50 219 PHE A N 1
ATOM 1730 C CA . PHE A 1 219 ? 31.169 1.618 -42.632 1.00 84.50 219 PHE A CA 1
ATOM 1731 C C . PHE A 1 219 ? 30.327 2.850 -42.970 1.00 84.50 219 PHE A C 1
ATOM 1733 O O . PHE A 1 219 ? 29.115 2.871 -42.762 1.00 84.50 219 PHE A O 1
ATOM 1740 N N . LEU A 1 220 ? 30.967 3.864 -43.540 1.00 86.50 220 LEU A N 1
ATOM 1741 C CA . LEU A 1 220 ? 30.319 5.048 -44.083 1.00 86.50 220 LEU A CA 1
ATOM 1742 C C . LEU A 1 220 ? 29.787 4.730 -45.487 1.00 86.50 220 LEU A C 1
ATOM 1744 O O . LEU A 1 220 ? 30.561 4.466 -46.410 1.00 86.50 220 LEU A O 1
ATOM 1748 N N . TYR A 1 221 ? 28.467 4.774 -45.649 1.00 85.56 221 TYR A N 1
ATOM 1749 C CA . TYR A 1 221 ? 27.776 4.557 -46.923 1.00 85.56 221 TYR A CA 1
ATOM 1750 C C . TYR A 1 221 ? 26.601 5.534 -47.075 1.00 85.56 221 TYR A C 1
ATOM 1752 O O . TYR A 1 221 ? 26.152 6.125 -46.088 1.00 85.56 221 TYR A O 1
ATOM 1760 N N . ASP A 1 222 ? 26.105 5.726 -48.303 1.00 83.75 222 ASP A N 1
ATOM 1761 C CA . ASP A 1 222 ? 24.990 6.651 -48.540 1.00 83.75 222 ASP A CA 1
ATOM 1762 C C . ASP A 1 222 ? 23.641 6.020 -48.166 1.00 83.75 222 ASP A C 1
ATOM 1764 O O . ASP A 1 222 ? 23.055 5.220 -48.899 1.00 83.75 222 ASP A O 1
ATOM 1768 N N . GLN A 1 223 ? 23.112 6.430 -47.017 1.00 87.94 223 GLN A N 1
ATOM 1769 C CA . GLN A 1 223 ? 21.806 5.995 -46.519 1.00 87.94 223 GLN A CA 1
ATOM 1770 C C . GLN A 1 223 ? 20.636 6.686 -47.236 1.00 87.94 223 GLN A C 1
ATOM 1772 O O . GLN A 1 223 ? 19.509 6.184 -47.202 1.00 87.94 223 GLN A O 1
ATOM 1777 N N . SER A 1 224 ? 20.877 7.809 -47.924 1.00 87.75 224 SER A N 1
ATOM 1778 C CA . SER A 1 224 ? 19.830 8.638 -48.540 1.00 87.75 224 SER A CA 1
ATOM 1779 C C . SER A 1 224 ? 19.031 7.868 -49.588 1.00 87.75 224 SER A C 1
ATOM 1781 O O . SER A 1 224 ? 17.819 8.052 -49.707 1.00 87.75 224 SER A O 1
ATOM 1783 N N . SER A 1 225 ? 19.700 6.988 -50.340 1.00 87.25 225 SER A N 1
ATOM 1784 C CA . SER A 1 225 ? 19.071 6.138 -51.355 1.00 87.25 225 SER A CA 1
ATOM 1785 C C . SER A 1 225 ? 18.059 5.156 -50.755 1.00 87.25 225 SER A C 1
ATOM 1787 O O . SER A 1 225 ? 16.961 5.001 -51.294 1.00 87.25 225 SER A O 1
ATOM 1789 N N . ILE A 1 226 ? 18.386 4.531 -49.616 1.00 91.31 226 ILE A N 1
ATOM 1790 C CA . ILE A 1 226 ? 17.480 3.614 -48.906 1.00 91.31 226 ILE A CA 1
ATOM 1791 C C . ILE A 1 226 ? 16.307 4.408 -48.330 1.00 91.31 226 ILE A C 1
ATOM 1793 O O . ILE A 1 226 ? 15.150 4.078 -48.590 1.00 91.31 226 ILE A O 1
ATOM 1797 N N . ILE A 1 227 ? 16.603 5.489 -47.600 1.00 93.94 227 ILE A N 1
ATOM 1798 C CA . ILE A 1 227 ? 15.602 6.314 -46.911 1.00 93.94 227 ILE A CA 1
ATOM 1799 C C . ILE A 1 227 ? 14.565 6.856 -47.897 1.00 93.94 227 ILE A C 1
ATOM 1801 O O . ILE A 1 227 ? 13.371 6.673 -47.673 1.00 93.94 227 ILE A O 1
ATOM 1805 N N . LYS A 1 228 ? 14.988 7.436 -49.031 1.00 94.94 228 LYS A N 1
ATOM 1806 C CA . LYS A 1 228 ? 14.065 7.957 -50.059 1.00 94.94 228 LYS A CA 1
ATOM 1807 C C . LYS A 1 228 ? 13.106 6.894 -50.603 1.00 94.94 228 LYS A C 1
ATOM 1809 O O . LYS A 1 228 ? 11.988 7.231 -50.981 1.00 94.94 228 LYS A O 1
ATOM 1814 N N . GLN A 1 229 ? 13.522 5.627 -50.644 1.00 95.25 229 GLN A N 1
ATOM 1815 C CA . GLN A 1 229 ? 12.701 4.530 -51.157 1.00 95.25 229 GLN A CA 1
ATOM 1816 C C . GLN A 1 229 ? 11.719 3.971 -50.124 1.00 95.25 229 GLN A C 1
ATOM 1818 O O . GLN A 1 229 ? 10.641 3.522 -50.515 1.00 95.25 229 GLN A O 1
ATOM 1823 N N . VAL A 1 230 ? 12.081 3.953 -48.836 1.00 96.94 230 VAL A N 1
ATOM 1824 C CA . VAL A 1 230 ? 11.278 3.311 -47.774 1.00 96.94 230 VAL A CA 1
ATOM 1825 C C . VAL A 1 230 ? 10.433 4.292 -46.967 1.00 96.94 230 VAL A C 1
ATOM 1827 O O . VAL A 1 230 ? 9.351 3.923 -46.511 1.00 96.94 230 VAL A O 1
ATOM 1830 N N . LEU A 1 231 ? 10.895 5.535 -46.800 1.00 97.19 231 LEU A N 1
ATOM 1831 C CA . LEU A 1 231 ? 10.245 6.536 -45.954 1.00 97.19 231 LEU A CA 1
ATOM 1832 C C . LEU A 1 231 ? 8.793 6.817 -46.378 1.00 97.19 231 LEU A C 1
ATOM 1834 O O . LEU A 1 231 ? 7.941 6.788 -45.493 1.00 97.19 231 LEU A O 1
ATOM 1838 N N . PRO A 1 232 ? 8.453 7.002 -47.674 1.00 97.06 232 PRO A N 1
ATOM 1839 C CA . PRO A 1 232 ? 7.062 7.231 -48.075 1.00 97.06 232 PRO A CA 1
ATOM 1840 C C . PRO A 1 232 ? 6.121 6.082 -47.682 1.00 97.06 232 PRO A C 1
ATOM 1842 O O . PRO A 1 232 ? 5.016 6.322 -47.199 1.00 97.06 232 PRO A O 1
ATOM 1845 N N . ASP A 1 233 ? 6.568 4.831 -47.831 1.00 95.81 233 ASP A N 1
ATOM 1846 C CA . ASP A 1 233 ? 5.755 3.650 -47.516 1.00 95.81 233 ASP A CA 1
ATOM 1847 C C . ASP A 1 233 ? 5.519 3.508 -46.010 1.00 95.81 233 ASP A C 1
ATOM 1849 O O . ASP A 1 233 ? 4.411 3.164 -45.595 1.00 95.81 233 ASP A O 1
ATOM 1853 N N . LEU A 1 234 ? 6.540 3.790 -45.195 1.00 97.06 234 LEU A N 1
ATOM 1854 C CA . LEU A 1 234 ? 6.420 3.809 -43.738 1.00 97.06 234 LEU A CA 1
ATOM 1855 C C . LEU A 1 234 ? 5.540 4.980 -43.266 1.00 97.06 234 LEU A C 1
ATOM 1857 O O . LEU A 1 234 ? 4.698 4.806 -42.385 1.00 97.06 234 LEU A O 1
ATOM 1861 N N . GLN A 1 235 ? 5.666 6.159 -43.884 1.00 96.31 235 GLN A N 1
ATOM 1862 C CA . GLN A 1 235 ? 4.870 7.338 -43.530 1.00 96.31 235 GLN A CA 1
ATOM 1863 C C . GLN A 1 235 ? 3.372 7.139 -43.799 1.00 96.31 235 GLN A C 1
ATOM 1865 O O . GLN A 1 235 ? 2.538 7.741 -43.122 1.00 96.31 235 GLN A O 1
ATOM 1870 N N . ASN A 1 236 ? 3.020 6.257 -44.733 1.00 96.44 236 ASN A N 1
ATOM 1871 C CA . ASN A 1 236 ? 1.636 5.930 -45.074 1.00 96.44 236 ASN A CA 1
ATOM 1872 C C . ASN A 1 236 ? 0.995 4.866 -44.163 1.00 96.44 236 ASN A C 1
ATOM 1874 O O . ASN A 1 236 ? -0.191 4.581 -44.313 1.00 96.44 236 ASN A O 1
ATOM 1878 N N . VAL A 1 237 ? 1.729 4.278 -43.210 1.00 97.62 237 VAL A N 1
ATOM 1879 C CA . VAL A 1 237 ? 1.152 3.306 -42.265 1.00 97.62 237 VAL A CA 1
ATOM 1880 C C . VAL A 1 237 ? 0.324 4.030 -41.203 1.00 97.62 237 VAL A C 1
ATOM 1882 O O . VAL A 1 237 ? 0.834 4.893 -40.487 1.00 97.62 237 VAL A O 1
ATOM 1885 N N . ASP A 1 238 ? -0.949 3.664 -41.076 1.00 96.94 238 ASP A N 1
ATOM 1886 C CA . ASP A 1 238 ? -1.851 4.162 -40.033 1.00 96.94 238 ASP A CA 1
ATOM 1887 C C . ASP A 1 238 ? -1.939 3.182 -38.850 1.00 96.94 238 ASP A C 1
ATOM 1889 O O . ASP A 1 238 ? -1.967 1.964 -39.055 1.00 96.94 238 ASP A O 1
ATOM 1893 N N . TYR A 1 239 ? -1.995 3.697 -37.615 1.00 97.31 239 TYR A N 1
ATOM 1894 C CA . TYR A 1 239 ? -2.001 2.880 -36.393 1.00 97.31 239 TYR A CA 1
ATOM 1895 C C . TYR A 1 239 ? -3.228 1.959 -36.296 1.00 97.31 239 TYR A C 1
ATOM 1897 O O . TYR A 1 239 ? -3.133 0.833 -35.802 1.00 97.31 239 TYR A O 1
ATOM 1905 N N . HIS A 1 240 ? -4.375 2.394 -36.819 1.00 96.06 240 HIS A N 1
ATOM 1906 C CA . HIS A 1 240 ? -5.624 1.633 -36.805 1.00 96.06 240 HIS A CA 1
ATOM 1907 C C . HIS A 1 240 ? -5.853 0.809 -38.077 1.00 96.06 240 HIS A C 1
ATOM 1909 O O . HIS A 1 240 ? -6.892 0.151 -38.200 1.00 96.06 240 HIS A O 1
ATOM 1915 N N . SER A 1 241 ? -4.884 0.799 -38.999 1.00 96.31 241 SER A N 1
ATOM 1916 C CA . SER A 1 241 ? -4.960 0.046 -40.251 1.00 96.31 241 SER A CA 1
ATOM 1917 C C . SER A 1 241 ? -5.080 -1.468 -40.047 1.00 96.31 241 SER A C 1
ATOM 1919 O O . SER A 1 241 ? -4.627 -2.047 -39.053 1.00 96.31 241 SER A O 1
ATOM 1921 N N . GLU A 1 242 ? -5.640 -2.143 -41.053 1.00 96.38 242 GLU A N 1
ATOM 1922 C CA . GLU A 1 242 ? -5.695 -3.607 -41.100 1.00 96.38 242 GLU A CA 1
ATOM 1923 C C . GLU A 1 242 ? -4.292 -4.238 -41.064 1.00 96.38 242 GLU A C 1
ATOM 1925 O O . GLU A 1 242 ? -4.099 -5.264 -40.416 1.00 96.38 242 GLU A O 1
ATOM 1930 N N . GLY A 1 243 ? -3.293 -3.598 -41.685 1.00 97.00 243 GLY A N 1
ATOM 1931 C CA . GLY A 1 243 ? -1.903 -4.064 -41.675 1.00 97.00 243 GLY A CA 1
ATOM 1932 C C . GLY A 1 243 ? -1.322 -4.160 -40.262 1.00 97.00 243 GLY A C 1
ATOM 1933 O O . GLY A 1 243 ? -0.745 -5.190 -39.897 1.00 97.00 243 GLY A O 1
ATOM 1934 N N . ILE A 1 244 ? -1.535 -3.133 -39.429 1.00 98.06 244 ILE A N 1
ATOM 1935 C CA . ILE A 1 244 ? -1.112 -3.149 -38.020 1.00 98.06 244 ILE A CA 1
ATOM 1936 C C . ILE A 1 244 ? -1.865 -4.238 -37.250 1.00 98.06 244 ILE A C 1
ATOM 1938 O O . ILE A 1 244 ? -1.248 -5.019 -36.528 1.00 98.06 244 ILE A O 1
ATOM 1942 N N . ARG A 1 245 ? -3.185 -4.355 -37.437 1.00 96.88 245 ARG A N 1
ATOM 1943 C CA . ARG A 1 245 ? -3.998 -5.385 -36.762 1.00 96.88 245 ARG A CA 1
ATOM 1944 C C . ARG A 1 245 ? -3.557 -6.803 -37.116 1.00 96.88 245 ARG A C 1
ATOM 1946 O O . ARG A 1 245 ? -3.431 -7.641 -36.224 1.00 96.88 245 ARG A O 1
ATOM 1953 N N . LYS A 1 246 ? -3.269 -7.056 -38.394 1.00 97.25 246 LYS A N 1
ATOM 1954 C CA . LYS A 1 246 ? -2.750 -8.337 -38.882 1.00 97.25 246 LYS A CA 1
ATOM 1955 C C . LYS A 1 246 ? -1.375 -8.641 -38.293 1.00 97.25 246 LYS A C 1
ATOM 1957 O O . LYS A 1 246 ? -1.148 -9.764 -37.860 1.00 97.25 246 LYS A O 1
ATOM 1962 N N . THR A 1 247 ? -0.496 -7.642 -38.228 1.00 97.19 247 THR A N 1
ATOM 1963 C CA . THR A 1 247 ? 0.840 -7.775 -37.622 1.00 97.19 247 THR A CA 1
ATOM 1964 C C . THR A 1 247 ? 0.758 -8.098 -36.129 1.00 97.19 247 THR A C 1
ATOM 1966 O O . THR A 1 247 ? 1.491 -8.950 -35.641 1.00 97.19 247 THR A O 1
ATOM 1969 N N . LEU A 1 248 ? -0.188 -7.483 -35.413 1.00 95.00 248 LEU A N 1
ATOM 1970 C CA . LEU A 1 248 ? -0.465 -7.762 -34.002 1.00 95.00 248 LEU A CA 1
ATOM 1971 C C . LEU A 1 248 ? -1.187 -9.102 -33.771 1.00 95.00 248 LEU A C 1
ATOM 1973 O O . LEU A 1 248 ? -1.236 -9.577 -32.637 1.00 95.00 248 LEU A O 1
ATOM 1977 N N . GLY A 1 249 ? -1.773 -9.702 -34.811 1.00 94.94 249 GLY A N 1
ATOM 1978 C CA . GLY A 1 249 ? -2.571 -10.923 -34.699 1.00 94.94 249 GLY A CA 1
ATOM 1979 C C . GLY A 1 249 ? -3.916 -10.720 -33.992 1.00 94.94 249 GLY A C 1
ATOM 1980 O O . GLY A 1 249 ? -4.369 -11.612 -33.278 1.00 94.94 249 GLY A O 1
ATOM 1981 N N . ILE A 1 250 ? -4.555 -9.554 -34.154 1.00 93.31 250 ILE A N 1
ATOM 1982 C CA . ILE A 1 250 ? -5.835 -9.231 -33.497 1.00 93.31 250 ILE A CA 1
ATOM 1983 C C . ILE A 1 250 ? -7.002 -9.142 -34.475 1.00 93.31 250 ILE A C 1
ATOM 1985 O O . ILE A 1 250 ? -6.864 -8.689 -35.610 1.00 93.31 250 ILE A O 1
ATOM 1989 N N . SER A 1 251 ? -8.186 -9.530 -33.998 1.00 90.88 251 SER A N 1
ATOM 1990 C CA . SER A 1 251 ? -9.437 -9.353 -34.739 1.00 90.88 251 SER A CA 1
ATOM 1991 C C . SER A 1 251 ? -9.920 -7.890 -34.697 1.00 90.88 251 SER A C 1
ATOM 1993 O O . SER A 1 251 ? -9.514 -7.130 -33.809 1.00 90.88 251 SER A O 1
ATOM 1995 N N . PRO A 1 252 ? -10.824 -7.473 -35.605 1.00 88.69 252 PRO A N 1
ATOM 1996 C CA . PRO A 1 252 ? -11.379 -6.114 -35.614 1.00 88.69 252 PRO A CA 1
ATOM 1997 C C . PRO A 1 252 ? -12.068 -5.695 -34.303 1.00 88.69 252 PRO A C 1
ATOM 1999 O O . PRO A 1 252 ? -12.078 -4.514 -33.969 1.00 88.69 252 PRO A O 1
ATOM 2002 N N . ASN A 1 253 ? -12.591 -6.658 -33.534 1.00 87.38 253 ASN A N 1
ATOM 2003 C CA . ASN A 1 253 ? -13.317 -6.408 -32.283 1.00 87.38 253 ASN A CA 1
ATOM 2004 C C . ASN A 1 253 ? -12.399 -6.088 -31.091 1.00 87.38 253 ASN A C 1
ATOM 2006 O O . ASN A 1 253 ? -12.867 -5.593 -30.067 1.00 87.38 253 ASN A O 1
ATOM 2010 N N . VAL A 1 254 ? -11.098 -6.379 -31.196 1.00 88.50 254 VAL A N 1
ATOM 2011 C CA . VAL A 1 254 ? -10.127 -6.080 -30.138 1.00 88.50 254 VAL A CA 1
ATOM 2012 C C . VAL A 1 254 ? -9.639 -4.641 -30.305 1.00 88.50 254 VAL A C 1
ATOM 2014 O O . VAL A 1 254 ? -9.141 -4.247 -31.366 1.00 88.50 254 VAL A O 1
ATOM 2017 N N . LYS A 1 255 ? -9.789 -3.839 -29.247 1.00 89.25 255 LYS A N 1
ATOM 2018 C CA . LYS A 1 255 ? -9.266 -2.469 -29.197 1.00 89.25 255 LYS A CA 1
ATOM 2019 C C . LYS A 1 255 ? -7.750 -2.480 -28.973 1.00 89.25 255 LYS A C 1
ATOM 2021 O O . LYS A 1 255 ? -7.246 -3.250 -28.163 1.00 89.25 255 LYS A O 1
ATOM 2026 N N . GLN A 1 256 ? -7.043 -1.567 -29.638 1.00 93.81 256 GLN A N 1
ATOM 2027 C CA . GLN A 1 256 ? -5.594 -1.365 -29.478 1.00 93.81 256 GLN A CA 1
ATOM 2028 C C . GLN A 1 256 ? -5.237 -0.493 -28.260 1.00 93.81 256 GLN A C 1
ATOM 2030 O O . GLN A 1 256 ? -4.062 -0.332 -27.954 1.00 93.81 256 GLN A O 1
ATOM 2035 N N . THR A 1 257 ? -6.233 0.042 -27.542 1.00 92.12 257 THR A N 1
ATOM 2036 C CA . THR A 1 257 ? -6.052 0.969 -26.412 1.00 92.12 257 THR A CA 1
ATOM 2037 C C . THR A 1 257 ? -5.115 0.425 -25.329 1.00 92.12 257 THR A C 1
ATOM 2039 O O . THR A 1 257 ? -4.294 1.178 -24.822 1.00 92.12 257 THR A O 1
ATOM 2042 N N . GLU A 1 258 ? -5.165 -0.877 -25.015 1.00 91.50 258 GLU A N 1
ATOM 2043 C CA . GLU A 1 258 ? -4.304 -1.475 -23.975 1.00 91.50 258 GLU A CA 1
ATOM 2044 C C . GLU A 1 258 ? -2.796 -1.489 -24.349 1.00 91.50 258 GLU A C 1
ATOM 2046 O O . GLU A 1 258 ? -1.960 -1.818 -23.506 1.00 91.50 258 GLU A O 1
ATOM 2051 N N . LEU A 1 259 ? -2.423 -1.107 -25.582 1.00 96.88 259 LEU A N 1
ATOM 2052 C CA . LEU A 1 259 ? -1.024 -0.898 -25.983 1.00 96.88 259 LEU A CA 1
ATOM 2053 C C . LEU A 1 259 ? -0.467 0.454 -25.497 1.00 96.88 259 LEU A C 1
ATOM 2055 O O . LEU A 1 259 ? 0.724 0.547 -25.222 1.00 96.88 259 LEU A O 1
ATOM 2059 N N . TYR A 1 260 ? -1.300 1.501 -25.399 1.00 97.75 260 TYR A N 1
ATOM 2060 C CA . TYR A 1 260 ? -0.891 2.883 -25.069 1.00 97.75 260 TYR A CA 1
ATOM 2061 C C . TYR A 1 260 ? 0.245 3.448 -25.946 1.00 97.75 260 TYR A C 1
ATOM 2063 O O . TYR A 1 260 ? 1.062 4.253 -25.492 1.00 97.75 260 TYR A O 1
ATOM 2071 N N . LEU A 1 261 ? 0.293 3.036 -27.218 1.00 97.94 261 LEU A N 1
ATOM 2072 C CA . LEU A 1 261 ? 1.344 3.427 -28.163 1.00 97.94 261 LEU A CA 1
ATOM 2073 C C . LEU A 1 261 ? 0.923 4.515 -29.155 1.00 97.94 261 LEU A C 1
ATOM 2075 O O . LEU A 1 261 ? 1.792 5.046 -29.827 1.00 97.94 261 LEU A O 1
ATOM 2079 N N . GLU A 1 262 ? -0.360 4.859 -29.264 1.00 96.94 262 GLU A N 1
ATOM 2080 C CA . GLU A 1 262 ? -0.891 5.718 -30.340 1.00 96.94 262 GLU A CA 1
ATOM 2081 C C . GLU A 1 262 ? -0.191 7.088 -30.443 1.00 96.94 262 GLU A C 1
ATOM 2083 O O . GLU A 1 262 ? 0.330 7.442 -31.501 1.00 96.94 262 GLU A O 1
ATOM 2088 N N . ASP A 1 263 ? -0.075 7.825 -29.331 1.00 96.06 263 ASP A N 1
ATOM 2089 C CA . ASP A 1 263 ? 0.643 9.110 -29.308 1.00 96.06 263 ASP A CA 1
ATOM 2090 C C . ASP A 1 263 ? 2.113 8.954 -29.691 1.00 96.06 263 ASP A C 1
ATOM 2092 O O . ASP A 1 263 ? 2.675 9.797 -30.395 1.00 96.06 263 ASP A O 1
ATOM 2096 N N . GLN A 1 264 ? 2.757 7.892 -29.198 1.00 97.88 264 GLN A N 1
ATOM 2097 C CA . GLN A 1 264 ? 4.154 7.648 -29.520 1.00 97.88 264 GLN A CA 1
ATOM 2098 C C . GLN A 1 264 ? 4.301 7.242 -30.985 1.00 97.88 264 GLN A C 1
ATOM 2100 O O . GLN A 1 264 ? 5.235 7.698 -31.623 1.00 97.88 264 GLN A O 1
ATOM 2105 N N . PHE A 1 265 ? 3.360 6.487 -31.551 1.00 98.44 265 PHE A N 1
ATOM 2106 C CA . PHE A 1 265 ? 3.363 6.080 -32.954 1.00 98.44 265 PHE A CA 1
ATOM 2107 C C . PHE A 1 265 ? 3.335 7.305 -33.870 1.00 98.44 265 PHE A C 1
ATOM 2109 O O . PHE A 1 265 ? 4.105 7.395 -34.827 1.00 98.44 265 PHE A O 1
ATOM 2116 N N . ALA A 1 266 ? 2.503 8.297 -33.535 1.00 98.00 266 ALA A N 1
ATOM 2117 C CA . ALA A 1 266 ? 2.471 9.572 -34.241 1.00 98.00 266 ALA A CA 1
ATOM 2118 C C . ALA A 1 266 ? 3.813 10.324 -34.143 1.00 98.00 266 ALA A C 1
ATOM 2120 O O . ALA A 1 266 ? 4.322 10.795 -35.161 1.00 98.00 266 ALA A O 1
ATOM 2121 N N . LYS A 1 267 ? 4.425 10.391 -32.950 1.00 97.56 267 LYS A N 1
ATOM 2122 C CA . LYS A 1 267 ? 5.740 11.033 -32.739 1.00 97.56 267 LYS A CA 1
ATOM 2123 C C . LYS A 1 267 ? 6.871 10.308 -33.471 1.00 97.56 267 LYS A C 1
ATOM 2125 O O . LYS A 1 267 ? 7.686 10.948 -34.130 1.00 97.56 267 LYS A O 1
ATOM 2130 N N . THR A 1 268 ? 6.895 8.981 -33.415 1.00 97.31 268 THR A N 1
ATOM 2131 C CA . THR A 1 268 ? 7.862 8.138 -34.122 1.00 97.31 268 THR A CA 1
ATOM 2132 C C . THR A 1 268 ? 7.759 8.359 -35.631 1.00 97.31 268 THR A C 1
ATOM 2134 O O . THR A 1 268 ? 8.782 8.517 -36.290 1.00 97.31 268 THR A O 1
ATOM 2137 N N . LYS A 1 269 ? 6.544 8.481 -36.186 1.00 97.19 269 LYS A N 1
ATOM 2138 C CA . LYS A 1 269 ? 6.346 8.845 -37.600 1.00 97.19 269 LYS A CA 1
ATOM 2139 C C . LYS A 1 269 ? 6.813 10.263 -37.942 1.00 97.19 269 LYS A C 1
ATOM 2141 O O . LYS A 1 269 ? 7.286 10.484 -39.053 1.00 97.19 269 LYS A O 1
ATOM 2146 N N . GLN A 1 270 ? 6.679 11.233 -37.037 1.00 96.75 270 GLN A N 1
ATOM 2147 C CA . GLN A 1 270 ? 7.169 12.603 -37.266 1.00 96.75 270 GLN A CA 1
ATOM 2148 C C . GLN A 1 270 ? 8.702 12.665 -37.346 1.00 96.75 270 GLN A C 1
ATOM 2150 O O . GLN A 1 270 ? 9.236 13.429 -38.143 1.00 96.75 270 GLN A O 1
ATOM 2155 N N . HIS A 1 271 ? 9.400 11.834 -36.568 1.00 95.62 271 HIS A N 1
ATOM 2156 C CA . HIS A 1 271 ? 10.868 11.784 -36.493 1.00 95.62 271 HIS A CA 1
ATOM 2157 C C . HIS A 1 271 ? 11.463 10.524 -37.144 1.00 95.62 271 HIS A C 1
ATOM 2159 O O . HIS A 1 271 ? 12.551 10.059 -36.784 1.00 95.62 271 HIS A O 1
ATOM 2165 N N . LEU A 1 272 ? 10.733 9.940 -38.096 1.00 96.31 272 LEU A N 1
ATOM 2166 C CA . LEU A 1 272 ? 11.066 8.633 -38.648 1.00 96.31 272 LEU A CA 1
ATOM 2167 C C . LEU A 1 272 ? 12.360 8.655 -39.459 1.00 96.31 272 LEU A C 1
ATOM 2169 O O . LEU A 1 272 ? 13.138 7.711 -39.377 1.00 96.31 272 LEU A O 1
ATOM 2173 N N . GLU A 1 273 ? 12.617 9.728 -40.208 1.00 96.12 273 GLU A N 1
ATOM 2174 C CA . GLU A 1 273 ? 13.841 9.858 -41.004 1.00 96.12 273 GLU A CA 1
ATOM 2175 C C . GLU A 1 273 ? 15.101 9.759 -40.129 1.00 96.12 273 GLU A C 1
ATOM 2177 O O . GLU A 1 273 ? 16.008 8.988 -40.439 1.00 96.12 273 GLU A O 1
ATOM 2182 N N . ASP A 1 274 ? 15.134 10.473 -39.002 1.00 94.50 274 ASP A N 1
ATOM 2183 C CA . ASP A 1 274 ? 16.270 10.452 -38.075 1.00 94.50 274 ASP A CA 1
ATOM 2184 C C . ASP A 1 274 ? 16.430 9.083 -37.405 1.00 94.50 274 ASP A C 1
ATOM 2186 O O . ASP A 1 274 ? 17.546 8.581 -37.250 1.00 94.50 274 ASP A O 1
ATOM 2190 N N . SER A 1 275 ? 15.314 8.441 -37.053 1.00 95.50 275 SER A N 1
ATOM 2191 C CA . SER A 1 275 ? 15.323 7.084 -36.495 1.00 95.50 275 SER A CA 1
ATOM 2192 C C . SER A 1 275 ? 15.844 6.062 -37.509 1.00 95.50 275 SER A C 1
ATOM 2194 O O . SER A 1 275 ? 16.638 5.193 -37.156 1.00 95.50 275 SER A O 1
ATOM 2196 N N . LEU A 1 276 ? 15.472 6.197 -38.788 1.00 95.31 276 LEU A N 1
ATOM 2197 C CA . LEU A 1 276 ? 15.975 5.351 -39.871 1.00 95.31 276 LEU A CA 1
ATOM 2198 C C . LEU A 1 276 ? 17.471 5.567 -40.122 1.00 95.31 276 LEU A C 1
ATOM 2200 O O . LEU A 1 276 ? 18.176 4.582 -40.312 1.00 95.31 276 LEU A O 1
ATOM 2204 N N . LYS A 1 277 ? 17.982 6.807 -40.073 1.00 93.75 277 LYS A N 1
ATOM 2205 C CA . LYS A 1 277 ? 19.432 7.081 -40.178 1.00 93.75 277 LYS A CA 1
ATOM 2206 C C . LYS A 1 277 ? 20.217 6.382 -39.072 1.00 93.75 277 LYS A C 1
ATOM 2208 O O . LYS A 1 277 ? 21.211 5.707 -39.338 1.00 93.75 277 LYS A O 1
ATOM 2213 N N . LYS A 1 278 ? 19.748 6.488 -37.825 1.00 94.12 278 LYS A N 1
ATOM 2214 C CA . LYS A 1 278 ? 20.354 5.793 -36.678 1.00 94.12 278 LYS A CA 1
ATOM 2215 C C . LYS A 1 278 ? 20.288 4.274 -36.836 1.00 94.12 278 LYS A C 1
ATOM 2217 O O . LYS A 1 278 ? 21.298 3.604 -36.648 1.00 94.12 278 LYS A O 1
ATOM 2222 N N . LEU A 1 279 ? 19.133 3.743 -37.237 1.00 94.56 279 LEU A N 1
ATOM 2223 C CA . LEU A 1 279 ? 18.935 2.310 -37.440 1.00 94.56 279 LEU A CA 1
ATOM 2224 C C . LEU A 1 279 ? 19.864 1.752 -38.522 1.00 94.56 279 LEU A C 1
ATOM 2226 O O . LEU A 1 279 ? 20.579 0.788 -38.280 1.00 94.56 279 LEU A O 1
ATOM 2230 N N . LEU A 1 280 ? 19.893 2.390 -39.693 1.00 91.50 280 LEU A N 1
ATOM 2231 C CA . LEU A 1 280 ? 20.750 2.004 -40.814 1.00 91.50 280 LEU A CA 1
ATOM 2232 C C . LEU A 1 280 ? 22.239 2.147 -40.471 1.00 91.50 280 LEU A C 1
ATOM 2234 O O . LEU A 1 280 ? 23.052 1.343 -40.927 1.00 91.50 280 LEU A O 1
ATOM 2238 N N . SER A 1 281 ? 22.597 3.132 -39.643 1.00 89.88 281 SER A N 1
ATOM 2239 C CA . SER A 1 281 ? 23.965 3.279 -39.137 1.00 89.88 281 SER A CA 1
ATOM 2240 C C . SER A 1 281 ? 24.364 2.134 -38.207 1.00 89.88 281 SER A C 1
ATOM 2242 O O . SER A 1 281 ? 25.510 1.709 -38.258 1.00 89.88 281 SER A O 1
ATOM 2244 N N . ALA A 1 282 ? 23.444 1.620 -37.387 1.00 88.62 282 ALA A N 1
ATOM 2245 C CA . ALA A 1 282 ? 23.733 0.596 -36.384 1.00 88.62 282 ALA A CA 1
ATOM 2246 C C . ALA A 1 282 ? 23.573 -0.859 -36.874 1.00 88.62 282 ALA A C 1
ATOM 2248 O O . ALA A 1 282 ? 24.181 -1.754 -36.295 1.00 88.62 282 ALA A O 1
ATOM 2249 N N . ASP A 1 283 ? 22.764 -1.113 -37.910 1.00 77.81 283 ASP A N 1
ATOM 2250 C CA . ASP A 1 283 ? 22.318 -2.467 -38.272 1.00 77.81 283 ASP A CA 1
ATOM 2251 C C . ASP A 1 283 ? 23.403 -3.384 -38.856 1.00 77.81 283 ASP A C 1
ATOM 2253 O O . ASP A 1 283 ? 23.550 -4.536 -38.451 1.00 77.81 283 ASP A O 1
ATOM 2257 N N . ALA A 1 284 ? 24.166 -2.879 -39.823 1.00 63.31 284 ALA A N 1
ATOM 2258 C CA . ALA A 1 284 ? 25.297 -3.588 -40.401 1.00 63.31 284 ALA A CA 1
ATOM 2259 C C . ALA A 1 284 ? 26.196 -2.614 -41.164 1.00 63.31 284 ALA A C 1
ATOM 2261 O O . ALA A 1 284 ? 25.730 -1.792 -41.956 1.00 63.31 284 ALA A O 1
ATOM 2262 N N . GLY A 1 285 ? 27.510 -2.753 -40.981 1.00 61.12 285 GLY A N 1
ATOM 2263 C CA . GLY A 1 285 ? 28.499 -2.042 -41.780 1.00 61.12 285 GLY A CA 1
ATOM 2264 C C . GLY A 1 285 ? 28.509 -2.562 -43.219 1.00 61.12 285 GLY A C 1
ATOM 2265 O O . GLY A 1 285 ? 29.211 -3.524 -43.530 1.00 61.12 285 GLY A O 1
ATOM 2266 N N . LEU A 1 286 ? 27.746 -1.929 -44.111 1.00 62.97 286 LEU A N 1
ATOM 2267 C CA . LEU A 1 286 ? 27.852 -2.182 -45.545 1.00 62.97 286 LEU A CA 1
ATOM 2268 C C . LEU A 1 286 ? 29.240 -1.749 -46.030 1.00 62.97 286 LEU A C 1
ATOM 2270 O O . LEU A 1 286 ? 29.517 -0.560 -46.152 1.00 62.97 286 LEU A O 1
ATOM 2274 N N . ALA A 1 287 ? 30.102 -2.709 -46.368 1.00 58.84 287 ALA A N 1
ATOM 2275 C CA . ALA A 1 287 ? 31.444 -2.433 -46.893 1.00 58.84 287 ALA A CA 1
ATOM 2276 C C . ALA A 1 287 ? 31.443 -1.706 -48.264 1.00 58.84 287 ALA A C 1
ATOM 2278 O O . ALA A 1 287 ? 32.501 -1.335 -48.775 1.00 58.84 287 ALA A O 1
ATOM 2279 N N . GLY A 1 288 ? 30.272 -1.482 -48.877 1.00 61.28 288 GLY A N 1
ATOM 2280 C CA . GLY A 1 288 ? 30.121 -0.667 -50.081 1.00 61.28 288 GLY A CA 1
ATOM 2281 C C . GLY A 1 288 ? 28.680 -0.540 -50.589 1.00 61.28 288 GLY A C 1
ATOM 2282 O O . GLY A 1 288 ? 27.791 -1.288 -50.183 1.00 61.28 288 GLY A O 1
ATOM 2283 N N . ASP A 1 289 ? 28.480 0.391 -51.526 1.00 65.44 289 ASP A N 1
ATOM 2284 C CA . ASP A 1 289 ? 27.198 0.716 -52.166 1.00 65.44 289 ASP A CA 1
ATOM 2285 C C . ASP A 1 289 ? 26.849 -0.314 -53.257 1.00 65.44 289 ASP A C 1
ATOM 2287 O O . ASP A 1 289 ? 26.810 -0.014 -54.449 1.00 65.44 289 ASP A O 1
ATOM 2291 N N . ASN A 1 290 ? 26.665 -1.574 -52.858 1.00 72.69 290 ASN A N 1
ATOM 2292 C CA . ASN A 1 290 ? 26.229 -2.634 -53.763 1.00 72.69 290 ASN A CA 1
ATOM 2293 C C . ASN A 1 290 ? 24.696 -2.562 -53.939 1.00 72.69 290 ASN A C 1
ATOM 2295 O O . ASN A 1 290 ? 23.975 -2.723 -52.946 1.00 72.69 290 ASN A O 1
ATOM 2299 N N . PRO A 1 291 ? 24.175 -2.389 -55.173 1.00 76.69 291 PRO A N 1
ATOM 2300 C CA . PRO A 1 291 ? 22.736 -2.340 -55.437 1.00 76.69 291 PRO A CA 1
ATOM 2301 C C . PRO A 1 291 ? 21.954 -3.539 -54.887 1.00 76.69 291 PRO A C 1
ATOM 2303 O O . PRO A 1 291 ? 20.809 -3.377 -54.476 1.00 76.69 291 PRO A O 1
ATOM 2306 N N . VAL A 1 292 ? 22.567 -4.728 -54.829 1.00 81.19 292 VAL A N 1
ATOM 2307 C CA . VAL A 1 292 ? 21.934 -5.943 -54.290 1.00 81.19 292 VAL A CA 1
ATOM 2308 C C . VAL A 1 292 ? 21.689 -5.815 -52.787 1.00 81.19 292 VAL A C 1
ATOM 2310 O O . VAL A 1 292 ? 20.595 -6.113 -52.313 1.00 81.19 292 VAL A O 1
ATOM 2313 N N . THR A 1 293 ? 22.677 -5.335 -52.030 1.00 79.38 293 THR A N 1
ATOM 2314 C CA . THR A 1 293 ? 22.568 -5.208 -50.570 1.00 79.38 293 THR A CA 1
ATOM 2315 C C . THR A 1 293 ? 21.650 -4.053 -50.172 1.00 79.38 293 THR A C 1
ATOM 2317 O O . THR A 1 293 ? 20.848 -4.194 -49.251 1.00 79.38 293 THR A O 1
ATOM 2320 N N . ILE A 1 294 ? 21.698 -2.942 -50.917 1.00 83.19 294 ILE A N 1
ATOM 2321 C CA . ILE A 1 294 ? 20.748 -1.827 -50.783 1.00 83.19 294 ILE A CA 1
ATOM 2322 C C . ILE A 1 294 ? 19.322 -2.312 -51.073 1.00 83.19 294 ILE A C 1
ATOM 2324 O O . ILE A 1 294 ? 18.419 -2.078 -50.272 1.00 83.19 294 ILE A O 1
ATOM 2328 N N . GLY A 1 295 ? 19.119 -3.032 -52.182 1.00 85.62 295 GLY A N 1
ATOM 2329 C CA . GLY A 1 295 ? 17.822 -3.595 -52.558 1.00 85.62 295 GLY A CA 1
ATOM 2330 C C . GLY A 1 295 ? 17.276 -4.572 -51.516 1.00 85.62 295 GLY A C 1
ATOM 2331 O O . GLY A 1 295 ? 16.091 -4.519 -51.199 1.00 85.62 295 GLY A O 1
ATOM 2332 N N . TYR A 1 296 ? 18.140 -5.403 -50.924 1.00 86.81 296 TYR A N 1
ATOM 2333 C CA . TYR A 1 296 ? 17.770 -6.301 -49.830 1.00 86.81 296 TYR A CA 1
ATOM 2334 C C . TYR A 1 296 ? 17.270 -5.542 -48.594 1.00 86.81 296 TYR A C 1
ATOM 2336 O O . TYR A 1 296 ? 16.217 -5.885 -48.062 1.00 86.81 296 TYR A O 1
ATOM 2344 N N . LEU A 1 297 ? 17.974 -4.492 -48.151 1.00 89.19 297 LEU A N 1
ATOM 2345 C CA . LEU A 1 297 ? 17.534 -3.678 -47.010 1.00 89.19 297 LEU A CA 1
ATOM 2346 C C . LEU A 1 297 ? 16.217 -2.950 -47.299 1.00 89.19 297 LEU A C 1
ATOM 2348 O O . LEU A 1 297 ? 15.323 -2.945 -46.453 1.00 89.19 297 LEU A O 1
ATOM 2352 N N . VAL A 1 298 ? 16.066 -2.382 -48.500 1.00 93.00 298 VAL A N 1
ATOM 2353 C CA . VAL A 1 298 ? 14.818 -1.733 -48.931 1.00 93.00 298 VAL A CA 1
ATOM 2354 C C . VAL A 1 298 ? 13.654 -2.729 -48.919 1.00 93.00 298 VAL A C 1
ATOM 2356 O O . VAL A 1 298 ? 12.614 -2.437 -48.329 1.00 93.00 298 VAL A O 1
ATOM 2359 N N . ASP A 1 299 ? 13.818 -3.910 -49.521 1.00 92.88 299 ASP A N 1
ATOM 2360 C CA . ASP A 1 299 ? 12.792 -4.961 -49.554 1.00 92.88 299 ASP A CA 1
ATOM 2361 C C . ASP A 1 299 ? 12.450 -5.459 -48.141 1.00 92.88 299 ASP A C 1
ATOM 2363 O O . ASP A 1 299 ? 11.274 -5.524 -47.775 1.00 92.88 299 ASP A O 1
ATOM 2367 N N . LYS A 1 300 ? 13.465 -5.709 -47.303 1.00 93.94 300 LYS A N 1
ATOM 2368 C CA . LYS A 1 300 ? 13.291 -6.113 -45.902 1.00 93.94 300 LYS A CA 1
ATOM 2369 C C . LYS A 1 300 ? 12.498 -5.073 -45.111 1.00 93.94 300 LYS A C 1
ATOM 2371 O O . LYS A 1 300 ? 11.561 -5.448 -44.412 1.00 93.94 300 LYS A O 1
ATOM 2376 N N . ILE A 1 301 ? 12.811 -3.783 -45.238 1.00 96.44 301 ILE A N 1
ATOM 2377 C CA . ILE A 1 301 ? 12.069 -2.716 -44.550 1.00 96.44 301 ILE A CA 1
ATOM 2378 C C . ILE A 1 301 ? 10.631 -2.635 -45.075 1.00 96.44 301 ILE A C 1
ATOM 2380 O O . ILE A 1 301 ? 9.692 -2.655 -44.282 1.00 96.44 301 ILE A O 1
ATOM 2384 N N . LYS A 1 302 ? 10.427 -2.605 -46.399 1.00 96.62 302 LYS A N 1
ATOM 2385 C CA . LYS A 1 302 ? 9.088 -2.473 -47.000 1.00 96.62 302 LYS A CA 1
ATOM 2386 C C . LYS A 1 302 ? 8.161 -3.634 -46.648 1.00 96.62 302 LYS A C 1
ATOM 2388 O O . LYS A 1 302 ? 6.997 -3.400 -46.331 1.00 96.62 302 LYS A O 1
ATOM 2393 N N . ARG A 1 303 ? 8.665 -4.874 -46.662 1.00 96.25 303 ARG A N 1
ATOM 2394 C CA . ARG A 1 303 ? 7.885 -6.075 -46.302 1.00 96.25 303 ARG A CA 1
ATOM 2395 C C . ARG A 1 303 ? 7.485 -6.128 -44.833 1.00 96.25 303 ARG A C 1
ATOM 2397 O O . ARG A 1 303 ? 6.564 -6.862 -44.489 1.00 96.25 303 ARG A O 1
ATOM 2404 N N . ASN A 1 304 ? 8.193 -5.399 -43.975 1.00 97.88 304 ASN A N 1
ATOM 2405 C CA . ASN A 1 304 ? 8.019 -5.438 -42.527 1.00 97.88 304 ASN A CA 1
ATOM 2406 C C . ASN A 1 304 ? 7.657 -4.067 -41.945 1.00 97.88 304 ASN A C 1
ATOM 2408 O O . ASN A 1 304 ? 7.853 -3.850 -40.753 1.00 97.88 304 ASN A O 1
ATOM 2412 N N . LYS A 1 305 ? 7.147 -3.140 -42.762 1.00 98.06 305 LYS A N 1
ATOM 2413 C CA . LYS A 1 305 ? 6.952 -1.730 -42.396 1.00 98.06 305 LYS A CA 1
ATOM 2414 C C . LYS A 1 305 ? 6.067 -1.536 -41.159 1.00 98.06 305 LYS A C 1
ATOM 2416 O O . LYS A 1 305 ? 6.402 -0.732 -40.295 1.00 98.06 305 LYS A O 1
ATOM 2421 N N . GLU A 1 306 ? 4.988 -2.308 -41.025 1.00 98.50 306 GLU A N 1
ATOM 2422 C CA . GLU A 1 306 ? 4.101 -2.269 -39.859 1.00 98.50 306 GLU A CA 1
ATOM 2423 C C . GLU A 1 306 ? 4.811 -2.768 -38.596 1.00 98.50 306 GLU A C 1
ATOM 2425 O O . GLU A 1 306 ? 4.756 -2.117 -37.554 1.00 98.50 306 GLU A O 1
ATOM 2430 N N . ALA A 1 307 ? 5.520 -3.895 -38.697 1.00 98.38 307 ALA A N 1
ATOM 2431 C CA . ALA A 1 307 ? 6.270 -4.471 -37.585 1.00 98.38 307 ALA A CA 1
ATOM 2432 C C . ALA A 1 307 ? 7.412 -3.555 -37.134 1.00 98.38 307 ALA A C 1
ATOM 2434 O O . ALA A 1 307 ? 7.553 -3.286 -35.946 1.00 98.38 307 ALA A O 1
ATOM 2435 N N . LEU A 1 308 ? 8.187 -3.023 -38.080 1.00 98.50 308 LEU A N 1
ATOM 2436 C CA . LEU A 1 308 ? 9.272 -2.094 -37.792 1.00 98.50 308 LEU A CA 1
ATOM 2437 C C . LEU A 1 308 ? 8.759 -0.861 -37.038 1.00 98.50 308 LEU A C 1
ATOM 2439 O O . LEU A 1 308 ? 9.333 -0.488 -36.019 1.00 98.50 308 LEU A O 1
ATOM 2443 N N . LEU A 1 309 ? 7.658 -0.255 -37.499 1.00 98.50 309 LEU A N 1
ATOM 2444 C CA . LEU A 1 309 ? 7.069 0.901 -36.823 1.00 98.50 309 LEU A CA 1
ATOM 2445 C C . LEU A 1 309 ? 6.538 0.557 -35.430 1.00 98.50 309 LEU A C 1
ATOM 2447 O O . LEU A 1 309 ? 6.723 1.354 -34.514 1.00 98.50 309 LEU A O 1
ATOM 2451 N N . LEU A 1 310 ? 5.915 -0.610 -35.243 1.00 98.56 310 LEU A N 1
ATOM 2452 C CA . LEU A 1 310 ? 5.462 -1.064 -33.924 1.00 98.56 310 LEU A CA 1
ATOM 2453 C C . LEU A 1 310 ? 6.632 -1.273 -32.958 1.00 98.56 310 LEU A C 1
ATOM 2455 O O . LEU A 1 310 ? 6.583 -0.758 -31.843 1.00 98.56 310 LEU A O 1
ATOM 2459 N N . GLY A 1 311 ? 7.681 -1.981 -33.386 1.00 98.31 311 GLY A N 1
ATOM 2460 C CA . GLY A 1 311 ? 8.874 -2.220 -32.573 1.00 98.31 311 GLY A CA 1
ATOM 2461 C C . GLY A 1 311 ? 9.576 -0.917 -32.195 1.00 98.31 311 GLY A C 1
ATOM 2462 O O . GLY A 1 311 ? 9.893 -0.701 -31.026 1.00 98.31 311 GLY A O 1
ATOM 2463 N N . LEU A 1 312 ? 9.732 -0.007 -33.164 1.00 98.38 312 LEU A N 1
ATOM 2464 C CA . LEU A 1 312 ? 10.339 1.304 -32.939 1.00 98.38 312 LEU A CA 1
ATOM 2465 C C . LEU A 1 312 ? 9.512 2.123 -31.942 1.00 98.38 312 LEU A C 1
ATOM 2467 O O . LEU A 1 312 ? 10.034 2.577 -30.928 1.00 98.38 312 LEU A O 1
ATOM 2471 N N . THR A 1 313 ? 8.203 2.224 -32.178 1.00 98.62 313 THR A N 1
ATOM 2472 C CA . THR A 1 313 ? 7.273 2.943 -31.299 1.00 98.62 313 THR A CA 1
ATOM 2473 C C . THR A 1 313 ? 7.296 2.393 -29.874 1.00 98.62 313 THR A C 1
ATOM 2475 O O . THR A 1 313 ? 7.303 3.163 -28.914 1.00 98.62 313 THR A O 1
ATOM 2478 N N . TYR A 1 314 ? 7.308 1.067 -29.720 1.00 98.69 314 TYR A N 1
ATOM 2479 C CA . TYR A 1 314 ? 7.312 0.420 -28.412 1.00 98.69 314 TYR A CA 1
ATOM 2480 C C . TYR A 1 314 ? 8.578 0.764 -27.620 1.00 98.69 314 TYR A C 1
ATOM 2482 O O . TYR A 1 314 ? 8.484 1.189 -26.464 1.00 98.69 314 TYR A O 1
ATOM 2490 N N . LEU A 1 315 ? 9.759 0.633 -28.236 1.00 98.44 315 LEU A N 1
ATOM 2491 C CA . LEU A 1 315 ? 11.010 0.940 -27.547 1.00 98.44 315 LEU A CA 1
ATOM 2492 C C . LEU A 1 315 ? 11.152 2.439 -27.257 1.00 98.44 315 LEU A C 1
ATOM 2494 O O . LEU A 1 315 ? 11.549 2.811 -26.154 1.00 98.44 315 LEU A O 1
ATOM 2498 N N . GLU A 1 316 ? 10.748 3.310 -28.186 1.00 97.50 316 GLU A N 1
ATOM 2499 C CA . GLU A 1 316 ? 10.731 4.755 -27.943 1.00 97.50 316 GLU A CA 1
ATOM 2500 C C . GLU A 1 316 ? 9.753 5.168 -26.835 1.00 97.50 316 GLU A C 1
ATOM 2502 O O . GLU A 1 316 ? 10.004 6.153 -26.139 1.00 97.50 316 GLU A O 1
ATOM 2507 N N . ARG A 1 317 ? 8.647 4.437 -26.644 1.00 97.88 317 ARG A N 1
ATOM 2508 C CA . ARG A 1 317 ? 7.672 4.737 -25.587 1.00 97.88 317 ARG A CA 1
ATOM 2509 C C . ARG A 1 317 ? 8.195 4.374 -24.204 1.00 97.88 317 ARG A C 1
ATOM 2511 O O . ARG A 1 317 ? 7.981 5.148 -23.270 1.00 97.88 317 ARG A O 1
ATOM 2518 N N . TRP A 1 318 ? 8.786 3.188 -24.056 1.00 98.38 318 TRP A N 1
ATOM 2519 C CA . TRP A 1 318 ? 9.059 2.590 -22.742 1.00 98.38 318 TRP A CA 1
ATOM 2520 C C . TRP A 1 318 ? 10.518 2.677 -22.294 1.00 98.38 318 TRP A C 1
ATOM 2522 O O . TRP A 1 318 ? 10.779 2.542 -21.103 1.00 98.38 318 TRP A O 1
ATOM 2532 N N . TYR A 1 319 ? 11.450 2.958 -23.209 1.00 98.19 319 TYR A N 1
ATOM 2533 C CA . TYR A 1 319 ? 12.888 3.062 -22.931 1.00 98.19 319 TYR A CA 1
ATOM 2534 C C . TYR A 1 319 ? 13.431 4.464 -23.223 1.00 98.19 319 TYR A C 1
ATOM 2536 O O . TYR A 1 319 ? 14.579 4.621 -23.615 1.00 98.19 319 TYR A O 1
ATOM 2544 N N . ASN A 1 320 ? 12.609 5.502 -23.059 1.00 97.12 320 ASN A N 1
ATOM 2545 C CA . ASN A 1 320 ? 13.028 6.892 -23.234 1.00 97.12 320 ASN A CA 1
ATOM 2546 C C . ASN A 1 320 ? 13.142 7.607 -21.885 1.00 97.12 320 ASN A C 1
ATOM 2548 O O . ASN A 1 320 ? 12.288 8.410 -21.517 1.00 97.12 320 ASN A O 1
ATOM 2552 N N . PHE A 1 321 ? 14.203 7.273 -21.158 1.00 97.94 321 PHE A N 1
ATOM 2553 C CA . PHE A 1 321 ? 14.578 7.855 -19.871 1.00 97.94 321 PHE A CA 1
ATOM 2554 C C . PHE A 1 321 ? 16.108 7.948 -19.772 1.00 97.94 321 PHE A C 1
ATOM 2556 O O . PHE A 1 321 ? 16.839 7.386 -20.597 1.00 97.94 321 PHE A O 1
ATOM 2563 N N . SER A 1 322 ? 16.605 8.692 -18.789 1.00 97.75 322 SER A N 1
ATOM 2564 C CA . SER A 1 322 ? 18.016 9.055 -18.672 1.00 97.75 322 SER A CA 1
ATOM 2565 C C . SER A 1 322 ? 18.708 8.498 -17.425 1.00 97.75 322 SER A C 1
ATOM 2567 O O . SER A 1 322 ? 18.116 8.214 -16.385 1.00 97.75 322 SER A O 1
ATOM 2569 N N . TYR A 1 323 ? 20.027 8.365 -17.535 1.00 97.31 323 TYR A N 1
ATOM 2570 C CA . TYR A 1 323 ? 20.948 8.226 -16.412 1.00 97.31 323 TYR A CA 1
ATOM 2571 C C . TYR A 1 323 ? 21.807 9.487 -16.372 1.00 97.31 323 TYR A C 1
ATOM 2573 O O . TYR A 1 323 ? 22.797 9.627 -17.098 1.00 97.31 323 TYR A O 1
ATOM 2581 N N . GLY A 1 324 ? 21.379 10.457 -15.564 1.00 94.44 324 GLY A N 1
ATOM 2582 C CA . GLY A 1 324 ? 21.957 11.795 -15.578 1.00 94.44 324 GLY A CA 1
ATOM 2583 C C . GLY A 1 324 ? 21.704 12.469 -16.926 1.00 94.44 324 GLY A C 1
ATOM 2584 O O . GLY A 1 324 ? 20.569 12.771 -17.267 1.00 94.44 324 GLY A O 1
ATOM 2585 N N . GLN A 1 325 ? 22.762 12.705 -17.701 1.00 93.12 325 GLN A N 1
ATOM 2586 C CA . GLN A 1 325 ? 22.666 13.368 -19.011 1.00 93.12 325 GLN A CA 1
ATOM 2587 C C . GLN A 1 325 ? 22.597 12.392 -20.195 1.00 93.12 325 GLN A C 1
ATOM 2589 O O . GLN A 1 325 ? 22.438 12.833 -21.332 1.00 93.12 325 GLN A O 1
ATOM 2594 N N . VAL A 1 326 ? 22.748 11.086 -19.946 1.00 95.12 326 VAL A N 1
ATOM 2595 C CA . VAL A 1 326 ? 22.751 10.058 -20.993 1.00 95.12 326 VAL A CA 1
ATOM 2596 C C . VAL A 1 326 ? 21.354 9.465 -21.109 1.00 95.12 326 VAL A C 1
ATOM 2598 O O . VAL A 1 326 ? 20.899 8.785 -20.192 1.00 95.12 326 VAL A O 1
ATOM 2601 N N . ASN A 1 327 ? 20.684 9.690 -22.235 1.00 95.19 327 ASN A N 1
ATOM 2602 C CA . ASN A 1 327 ? 19.421 9.024 -22.533 1.00 95.19 327 ASN A CA 1
ATOM 2603 C C . ASN A 1 327 ? 19.699 7.603 -23.051 1.00 95.19 327 ASN A C 1
ATOM 2605 O O . ASN A 1 327 ? 20.437 7.437 -24.025 1.00 95.19 327 ASN A O 1
ATOM 2609 N N . ILE A 1 328 ? 19.128 6.577 -22.410 1.00 94.94 328 ILE A N 1
ATOM 2610 C CA . ILE A 1 328 ? 19.420 5.181 -22.778 1.00 94.94 328 ILE A CA 1
ATOM 2611 C C . ILE A 1 328 ? 18.655 4.695 -24.003 1.00 94.94 328 ILE A C 1
ATOM 2613 O O . ILE A 1 328 ? 18.967 3.612 -24.490 1.00 94.94 328 ILE A O 1
ATOM 2617 N N . LYS A 1 329 ? 17.711 5.481 -24.537 1.00 95.00 329 LYS A N 1
ATOM 2618 C CA . LYS A 1 329 ? 16.922 5.119 -25.717 1.00 95.00 329 LYS A CA 1
ATOM 2619 C C . LYS A 1 329 ? 17.832 4.664 -26.844 1.00 95.00 329 LYS A C 1
ATOM 2621 O O . LYS A 1 329 ? 17.693 3.558 -27.352 1.00 95.00 329 LYS A O 1
ATOM 2626 N N . ASP A 1 330 ? 18.826 5.480 -27.179 1.00 92.56 330 ASP A N 1
ATOM 2627 C CA . ASP A 1 330 ? 19.722 5.163 -28.285 1.00 92.56 330 ASP A CA 1
ATOM 2628 C C . ASP A 1 330 ? 20.576 3.912 -27.998 1.00 92.56 330 ASP A C 1
ATOM 2630 O O . ASP A 1 330 ? 20.875 3.159 -28.922 1.00 92.56 330 ASP A O 1
ATOM 2634 N N . LEU A 1 331 ? 20.911 3.634 -26.732 1.00 94.81 331 LEU A N 1
ATOM 2635 C CA . LEU A 1 331 ? 21.655 2.430 -26.343 1.00 94.81 331 LEU A CA 1
ATOM 2636 C C . LEU A 1 331 ? 20.801 1.162 -26.426 1.00 94.81 331 LEU A C 1
ATOM 2638 O O . LEU A 1 331 ? 21.281 0.144 -26.910 1.00 94.81 331 LEU A O 1
ATOM 2642 N N . VAL A 1 332 ? 19.544 1.226 -25.983 1.00 95.44 332 VAL A N 1
ATOM 2643 C CA . VAL A 1 332 ? 18.617 0.087 -26.018 1.00 95.44 332 VAL A CA 1
ATOM 2644 C C . VAL A 1 332 ? 18.161 -0.208 -27.447 1.00 95.44 332 VAL A C 1
ATOM 2646 O O . VAL A 1 332 ? 18.087 -1.366 -27.833 1.00 95.44 332 VAL A O 1
ATOM 2649 N N . LEU A 1 333 ? 17.877 0.815 -28.258 1.00 95.31 333 LEU A N 1
ATOM 2650 C CA . LEU A 1 333 ? 17.411 0.596 -29.629 1.00 95.31 333 LEU A CA 1
ATOM 2651 C C . LEU A 1 333 ? 18.531 0.150 -30.576 1.00 95.31 333 LEU A C 1
ATOM 2653 O O . LEU A 1 333 ? 18.284 -0.682 -31.446 1.00 95.31 333 LEU A O 1
ATOM 2657 N N . TYR A 1 334 ? 19.726 0.739 -30.460 1.00 93.88 334 TYR A N 1
ATOM 2658 C CA . TYR A 1 334 ? 20.721 0.674 -31.537 1.00 93.88 334 TYR A CA 1
ATOM 2659 C C . TYR A 1 334 ? 22.060 0.044 -31.132 1.00 93.88 334 TYR A C 1
ATOM 2661 O O . TYR A 1 334 ? 22.697 -0.582 -31.972 1.00 93.88 334 TYR A O 1
ATOM 2669 N N . HIS A 1 335 ? 22.489 0.153 -29.871 1.00 92.38 335 HIS A N 1
ATOM 2670 C CA . HIS A 1 335 ? 23.771 -0.403 -29.398 1.00 92.38 335 HIS A CA 1
ATOM 2671 C C . HIS A 1 335 ? 23.550 -1.721 -28.644 1.00 92.38 335 HIS A C 1
ATOM 2673 O O . HIS A 1 335 ? 23.827 -1.837 -27.447 1.00 92.38 335 HIS A O 1
ATOM 2679 N N . LEU A 1 336 ? 23.022 -2.735 -29.345 1.00 91.62 336 LEU A N 1
ATOM 2680 C CA . LEU A 1 336 ? 22.741 -4.061 -28.763 1.00 91.62 336 LEU A CA 1
ATOM 2681 C C . LEU A 1 336 ? 24.002 -4.740 -28.200 1.00 91.62 336 LEU A C 1
ATOM 2683 O O . LEU A 1 336 ? 23.932 -5.556 -27.283 1.00 91.62 336 LEU A O 1
ATOM 2687 N N . ASP A 1 337 ? 25.165 -4.345 -28.706 1.00 89.69 337 ASP A N 1
ATOM 2688 C CA . ASP A 1 337 ? 26.487 -4.812 -28.318 1.00 89.69 337 ASP A CA 1
ATOM 2689 C C . ASP A 1 337 ? 27.021 -4.188 -27.022 1.00 89.69 337 ASP A C 1
ATOM 2691 O O . ASP A 1 337 ? 28.091 -4.588 -26.557 1.00 89.69 337 ASP A O 1
ATOM 2695 N N . PHE A 1 338 ? 26.287 -3.261 -26.393 1.00 94.44 338 PHE A N 1
ATOM 2696 C CA . PHE A 1 338 ? 26.738 -2.541 -25.201 1.00 94.44 338 PHE A CA 1
ATOM 2697 C C . PHE A 1 338 ? 27.192 -3.464 -24.055 1.00 94.44 338 PHE A C 1
ATOM 2699 O O . PHE A 1 338 ? 28.139 -3.128 -23.336 1.00 94.44 338 PHE A O 1
ATOM 2706 N N . PHE A 1 339 ? 26.568 -4.640 -23.908 1.00 93.00 339 PHE A N 1
ATOM 2707 C CA . PHE A 1 339 ? 26.929 -5.664 -22.915 1.00 93.00 339 PHE A CA 1
ATOM 2708 C C . PHE A 1 339 ? 27.807 -6.799 -23.479 1.00 93.00 339 PHE A C 1
ATOM 2710 O O . PHE A 1 339 ? 28.020 -7.820 -22.829 1.00 93.00 339 PHE A O 1
ATOM 2717 N N . GLY A 1 340 ? 28.382 -6.613 -24.669 1.00 84.56 340 GLY A N 1
ATOM 2718 C CA . GLY A 1 340 ? 29.397 -7.488 -25.258 1.00 84.56 340 GLY A CA 1
ATOM 2719 C C . GLY A 1 340 ? 28.887 -8.500 -26.288 1.00 84.56 340 GLY A C 1
ATOM 2720 O O . GLY A 1 340 ? 29.694 -9.299 -26.777 1.00 84.56 340 GLY A O 1
ATOM 2721 N N . LYS A 1 341 ? 27.593 -8.478 -26.642 1.00 82.44 341 LYS A N 1
ATOM 2722 C CA . LYS A 1 341 ? 27.004 -9.323 -27.694 1.00 82.44 341 LYS A CA 1
ATOM 2723 C C . LYS A 1 341 ? 26.825 -8.542 -29.004 1.00 82.44 341 LYS A C 1
ATOM 2725 O O . LYS A 1 341 ? 25.776 -7.981 -29.272 1.00 82.44 341 LYS A O 1
ATOM 2730 N N . GLY A 1 342 ? 27.863 -8.532 -29.840 1.00 72.56 342 GLY A N 1
ATOM 2731 C CA . GLY A 1 342 ? 27.894 -7.746 -31.085 1.00 72.56 342 GLY A CA 1
ATOM 2732 C C . GLY A 1 342 ? 27.350 -8.418 -32.347 1.00 72.56 342 GLY A C 1
ATOM 2733 O O . GLY A 1 342 ? 27.651 -7.953 -33.438 1.00 72.56 342 GLY A O 1
ATOM 2734 N N . ASN A 1 343 ? 26.625 -9.534 -32.238 1.00 78.06 343 ASN A N 1
ATOM 2735 C CA . ASN A 1 343 ? 26.119 -10.277 -33.401 1.00 78.06 343 ASN A CA 1
ATOM 2736 C C . ASN A 1 343 ? 24.614 -10.106 -33.654 1.00 78.06 343 ASN A C 1
ATOM 2738 O O . ASN A 1 343 ? 24.091 -10.734 -34.572 1.00 78.06 343 ASN A O 1
ATOM 2742 N N . ALA A 1 344 ? 23.918 -9.321 -32.832 1.00 84.38 344 ALA A N 1
ATOM 2743 C CA . ALA A 1 344 ? 22.505 -9.021 -33.023 1.00 84.38 344 ALA A CA 1
ATOM 2744 C C . ALA A 1 344 ? 22.332 -7.814 -33.958 1.00 84.38 344 ALA A C 1
ATOM 2746 O O . ALA A 1 344 ? 23.071 -6.839 -33.853 1.00 84.38 344 ALA A O 1
ATOM 2747 N N . SER A 1 345 ? 21.334 -7.883 -34.840 1.00 89.88 345 SER A N 1
ATOM 2748 C CA . SER A 1 345 ? 20.934 -6.787 -35.729 1.00 89.88 345 SER A CA 1
ATOM 2749 C C . SER A 1 345 ? 19.815 -5.963 -35.066 1.00 89.88 345 SER A C 1
ATOM 2751 O O . SER A 1 345 ? 18.764 -6.524 -34.730 1.00 89.88 345 SER A O 1
ATOM 2753 N N . PRO A 1 346 ? 20.004 -4.644 -34.862 1.00 93.06 346 PRO A N 1
ATOM 2754 C CA . PRO A 1 346 ? 18.941 -3.716 -34.478 1.00 93.06 346 PRO A CA 1
ATOM 2755 C C . PRO A 1 346 ? 17.682 -3.792 -35.356 1.00 93.06 346 PRO A C 1
ATOM 2757 O O . PRO A 1 346 ? 16.572 -3.796 -34.824 1.00 93.06 346 PRO A O 1
ATOM 2760 N N . LEU A 1 347 ? 17.818 -3.897 -36.686 1.00 95.19 347 LEU A N 1
ATOM 2761 C CA . LEU A 1 347 ? 16.673 -3.981 -37.604 1.00 95.19 347 LEU A CA 1
ATOM 2762 C C . LEU A 1 347 ? 15.888 -5.279 -37.410 1.00 95.19 347 LEU A C 1
ATOM 2764 O O . LEU A 1 347 ? 14.658 -5.236 -37.358 1.00 95.19 347 LEU A O 1
ATOM 2768 N N . ASP A 1 348 ? 16.576 -6.417 -37.290 1.00 92.94 348 ASP A N 1
ATOM 2769 C CA . ASP A 1 348 ? 15.928 -7.706 -37.031 1.00 92.94 348 ASP A CA 1
ATOM 2770 C C . ASP A 1 348 ? 15.224 -7.708 -35.680 1.00 92.94 348 ASP A C 1
ATOM 2772 O O . ASP A 1 348 ? 14.048 -8.053 -35.614 1.00 92.94 348 ASP A O 1
ATOM 2776 N N . THR A 1 349 ? 15.886 -7.210 -34.636 1.00 94.94 349 THR A N 1
ATOM 2777 C CA . THR A 1 349 ? 15.320 -7.147 -33.280 1.00 94.94 349 THR A CA 1
ATOM 2778 C C . THR A 1 349 ? 14.041 -6.296 -33.242 1.00 94.94 349 THR A C 1
ATOM 2780 O O . THR A 1 349 ? 13.045 -6.691 -32.637 1.00 94.94 349 THR A O 1
ATOM 2783 N N . LEU A 1 350 ? 14.014 -5.150 -33.939 1.00 97.94 350 LEU A N 1
ATOM 2784 C CA . LEU A 1 350 ? 12.815 -4.306 -34.047 1.00 97.94 350 LEU A CA 1
ATOM 2785 C C . LEU A 1 350 ? 11.674 -4.989 -34.815 1.00 97.94 350 LEU A C 1
ATOM 2787 O O . LEU A 1 350 ? 10.514 -4.888 -34.410 1.00 97.94 350 LEU A O 1
ATOM 2791 N N . ILE A 1 351 ? 11.982 -5.680 -35.917 1.00 97.38 351 ILE A N 1
ATOM 2792 C CA . ILE A 1 351 ? 10.983 -6.418 -36.704 1.00 97.38 351 ILE A CA 1
ATOM 2793 C C . ILE A 1 351 ? 10.424 -7.595 -35.895 1.00 97.38 351 ILE A C 1
ATOM 2795 O O . ILE A 1 351 ? 9.211 -7.809 -35.895 1.00 97.38 351 ILE A O 1
ATOM 2799 N N . GLU A 1 352 ? 11.282 -8.347 -35.207 1.00 95.06 352 GLU A N 1
ATOM 2800 C CA . GLU A 1 352 ? 10.903 -9.469 -34.344 1.00 95.06 352 GLU A CA 1
ATOM 2801 C C . GLU A 1 352 ? 10.007 -9.001 -33.196 1.00 95.06 352 GLU A C 1
ATOM 2803 O O . GLU A 1 352 ? 8.923 -9.556 -33.003 1.00 95.06 352 GLU A O 1
ATOM 2808 N N . LEU A 1 353 ? 10.382 -7.915 -32.513 1.00 97.38 353 LEU A N 1
ATOM 2809 C CA . LEU A 1 353 ? 9.549 -7.294 -31.485 1.00 97.38 353 LEU A CA 1
ATOM 2810 C C . LEU A 1 353 ? 8.189 -6.865 -32.053 1.00 97.38 353 LEU A C 1
ATOM 2812 O O . LEU A 1 353 ? 7.152 -7.203 -31.487 1.00 97.38 353 LEU A O 1
ATOM 2816 N N . GLY A 1 354 ? 8.162 -6.179 -33.196 1.00 97.12 354 GLY A N 1
ATOM 2817 C CA . GLY A 1 354 ? 6.917 -5.754 -33.840 1.00 97.12 354 GLY A CA 1
ATOM 2818 C C . GLY A 1 354 ? 5.991 -6.905 -34.243 1.00 97.12 354 GLY A C 1
ATOM 2819 O O . GLY A 1 354 ? 4.771 -6.755 -34.210 1.00 97.12 354 GLY A O 1
ATOM 2820 N N . LYS A 1 355 ? 6.561 -8.065 -34.593 1.00 95.44 355 LYS A N 1
ATOM 2821 C CA . LYS A 1 355 ? 5.832 -9.293 -34.957 1.00 95.44 355 LYS A CA 1
ATOM 2822 C C . LYS A 1 355 ? 5.534 -10.222 -33.785 1.00 95.44 355 LYS A C 1
ATOM 2824 O O . LYS A 1 355 ? 4.860 -11.231 -33.980 1.00 95.44 355 LYS A O 1
ATOM 2829 N N . SER A 1 356 ? 6.004 -9.902 -32.584 1.00 91.19 356 SER A N 1
ATOM 2830 C CA . SER A 1 356 ? 5.837 -10.752 -31.397 1.00 91.19 356 SER A CA 1
ATOM 2831 C C . SER A 1 356 ? 4.378 -10.908 -30.938 1.00 91.19 356 SER A C 1
ATOM 2833 O O . SER A 1 356 ? 4.070 -11.746 -30.090 1.00 91.19 356 SER A O 1
ATOM 2835 N N . GLY A 1 357 ? 3.466 -10.136 -31.535 1.00 89.81 357 GLY A N 1
ATOM 2836 C CA . GLY A 1 357 ? 2.028 -10.232 -31.336 1.00 89.81 357 GLY A CA 1
ATOM 2837 C C . GLY A 1 357 ? 1.512 -9.318 -30.229 1.00 89.81 357 GLY A C 1
ATOM 2838 O O . GLY A 1 357 ? 2.253 -8.787 -29.403 1.00 89.81 357 GLY A O 1
ATOM 2839 N N . PHE A 1 358 ? 0.192 -9.136 -30.213 1.00 94.88 358 PHE A N 1
ATOM 2840 C CA . PHE A 1 358 ? -0.484 -8.184 -29.336 1.00 94.88 358 PHE A CA 1
ATOM 2841 C C . PHE A 1 358 ? -0.156 -8.384 -27.863 1.00 94.88 358 PHE A C 1
ATOM 2843 O O . PHE A 1 358 ? 0.187 -7.414 -27.203 1.00 94.88 358 PHE A O 1
ATOM 2850 N N . ASN A 1 359 ? -0.210 -9.624 -27.361 1.00 91.38 359 ASN A N 1
ATOM 2851 C CA . ASN A 1 359 ? 0.025 -9.897 -25.944 1.00 91.38 359 ASN A CA 1
ATOM 2852 C C . ASN A 1 359 ? 1.439 -9.501 -25.508 1.00 91.38 359 ASN A C 1
ATOM 2854 O O . ASN A 1 359 ? 1.590 -8.922 -24.440 1.00 91.38 359 ASN A O 1
ATOM 2858 N N . ASN A 1 360 ? 2.461 -9.770 -26.322 1.00 93.94 360 ASN A N 1
ATOM 2859 C CA . ASN A 1 360 ? 3.827 -9.392 -25.977 1.00 93.94 360 ASN A CA 1
ATOM 2860 C C . ASN A 1 360 ? 4.026 -7.869 -26.038 1.00 93.94 360 ASN A C 1
ATOM 2862 O O . ASN A 1 360 ? 4.758 -7.335 -25.231 1.00 93.94 360 ASN A O 1
ATOM 2866 N N . LEU A 1 361 ? 3.321 -7.143 -26.912 1.00 97.62 361 LEU A N 1
ATOM 2867 C CA . LEU A 1 361 ? 3.403 -5.674 -26.978 1.00 97.62 361 LEU A CA 1
ATOM 2868 C C . LEU A 1 361 ? 2.472 -4.932 -26.002 1.00 97.62 361 LEU A C 1
ATOM 2870 O O . LEU A 1 361 ? 2.475 -3.699 -25.976 1.00 97.62 361 LEU A O 1
ATOM 2874 N N . LEU A 1 362 ? 1.662 -5.639 -25.205 1.00 97.88 362 LEU A N 1
ATOM 2875 C CA . LEU A 1 362 ? 0.817 -5.006 -24.190 1.00 97.88 362 LEU A CA 1
ATOM 2876 C C . LEU A 1 362 ? 1.677 -4.283 -23.155 1.00 97.88 362 LEU A C 1
ATOM 2878 O O . LEU A 1 362 ? 2.583 -4.870 -22.566 1.00 97.88 362 LEU A O 1
ATOM 2882 N N . ALA A 1 363 ? 1.312 -3.040 -22.838 1.00 97.81 363 ALA A N 1
ATOM 2883 C CA . ALA A 1 363 ? 2.052 -2.215 -21.886 1.00 97.81 363 ALA A CA 1
ATOM 2884 C C . ALA A 1 363 ? 2.211 -2.883 -20.506 1.00 97.81 363 ALA A C 1
ATOM 2886 O O . ALA A 1 363 ? 3.257 -2.757 -19.871 1.00 97.81 363 ALA A O 1
ATOM 2887 N N . LYS A 1 364 ? 1.212 -3.663 -20.069 1.00 97.12 364 LYS A N 1
ATOM 2888 C CA . LYS A 1 364 ? 1.249 -4.393 -18.791 1.00 97.12 364 LYS A CA 1
ATOM 2889 C C . LYS A 1 364 ? 2.284 -5.522 -18.755 1.00 97.12 364 LYS A C 1
ATOM 2891 O O . LYS A 1 364 ? 2.696 -5.906 -17.668 1.00 97.12 364 LYS A O 1
ATOM 2896 N N . ASN A 1 365 ? 2.732 -6.015 -19.908 1.00 96.94 365 ASN A N 1
ATOM 2897 C CA . ASN A 1 365 ? 3.695 -7.111 -20.018 1.00 96.94 365 ASN A CA 1
ATOM 2898 C C . ASN A 1 365 ? 5.125 -6.598 -20.240 1.00 96.94 365 ASN A C 1
ATOM 2900 O O . ASN A 1 365 ? 5.992 -7.361 -20.653 1.00 96.94 365 ASN A O 1
ATOM 2904 N N . ASN A 1 366 ? 5.400 -5.314 -19.982 1.00 97.69 366 ASN A N 1
ATOM 2905 C CA . ASN A 1 366 ? 6.658 -4.681 -20.380 1.00 97.69 366 ASN A CA 1
ATOM 2906 C C . ASN A 1 366 ? 7.936 -5.340 -19.814 1.00 97.69 366 ASN A C 1
ATOM 2908 O O . ASN A 1 366 ? 8.958 -5.376 -20.498 1.00 97.69 366 ASN A O 1
ATOM 2912 N N . VAL A 1 367 ? 7.866 -5.934 -18.619 1.00 97.19 367 VAL A N 1
ATOM 2913 C CA . VAL A 1 367 ? 8.971 -6.703 -18.018 1.00 97.19 367 VAL A CA 1
ATOM 2914 C C . VAL A 1 367 ? 9.187 -8.015 -18.769 1.00 97.19 367 VAL A C 1
ATOM 2916 O O . VAL A 1 367 ? 10.317 -8.346 -19.127 1.00 97.19 367 VAL A O 1
ATOM 2919 N N . ASP A 1 368 ? 8.106 -8.742 -19.049 1.00 92.88 368 ASP A N 1
ATOM 2920 C CA . ASP A 1 368 ? 8.155 -10.015 -19.772 1.00 92.88 368 ASP A CA 1
ATOM 2921 C C . ASP A 1 368 ? 8.583 -9.807 -21.226 1.00 92.88 368 ASP A C 1
ATOM 2923 O O . ASP A 1 368 ? 9.379 -10.578 -21.751 1.00 92.88 368 ASP A O 1
ATOM 2927 N N . THR A 1 369 ? 8.147 -8.706 -21.841 1.00 95.94 369 THR A N 1
ATOM 2928 C CA . THR A 1 369 ? 8.538 -8.304 -23.200 1.00 95.94 369 THR A CA 1
ATOM 2929 C C . THR A 1 369 ? 10.051 -8.193 -23.320 1.00 95.94 369 THR A C 1
ATOM 2931 O O . THR A 1 369 ? 10.637 -8.692 -24.279 1.00 95.94 369 THR A O 1
ATOM 2934 N N . TYR A 1 370 ? 10.704 -7.572 -22.330 1.00 97.12 370 TYR A N 1
ATOM 2935 C CA . TYR A 1 370 ? 12.159 -7.470 -22.314 1.00 97.12 370 TYR A CA 1
ATOM 2936 C C . TYR A 1 370 ? 12.807 -8.855 -22.247 1.00 97.12 370 TYR A C 1
ATOM 2938 O O . TYR A 1 370 ? 13.671 -9.171 -23.062 1.00 97.12 370 TYR A O 1
ATOM 2946 N N . SER A 1 371 ? 12.365 -9.695 -21.310 1.00 91.38 371 SER A N 1
ATOM 2947 C CA . SER A 1 371 ? 12.912 -11.041 -21.114 1.00 91.38 371 SER A CA 1
ATOM 2948 C C . SER A 1 371 ? 12.732 -11.934 -22.349 1.00 91.38 371 SER A C 1
ATOM 2950 O O . SER A 1 371 ? 13.640 -12.680 -22.704 1.00 91.38 371 SER A O 1
ATOM 2952 N N . ILE A 1 372 ? 11.582 -11.838 -23.024 1.00 85.56 372 ILE A N 1
ATOM 2953 C CA . ILE A 1 372 ? 11.239 -12.658 -24.193 1.00 85.56 372 ILE A CA 1
ATOM 2954 C C . ILE A 1 372 ? 11.938 -12.152 -25.458 1.00 85.56 372 ILE A C 1
ATOM 2956 O O . ILE A 1 372 ? 12.424 -12.959 -26.245 1.00 85.56 372 ILE A O 1
ATOM 2960 N N . SER A 1 373 ? 11.949 -10.836 -25.692 1.00 90.31 373 SER A N 1
ATOM 2961 C CA . SER A 1 373 ? 12.273 -10.263 -27.010 1.00 90.31 373 SER A CA 1
ATOM 2962 C C . SER A 1 373 ? 13.563 -9.448 -27.068 1.00 90.31 373 SER A C 1
ATOM 2964 O O . SER A 1 373 ? 14.021 -9.154 -28.162 1.00 90.31 373 SER A O 1
ATOM 2966 N N . LEU A 1 374 ? 14.151 -9.049 -25.935 1.00 93.62 374 LEU A N 1
ATOM 2967 C CA . LEU A 1 374 ? 15.291 -8.118 -25.921 1.00 93.62 374 LEU A CA 1
ATOM 2968 C C . LEU A 1 374 ? 16.518 -8.690 -25.203 1.00 93.62 374 LEU A C 1
ATOM 2970 O O . LEU A 1 374 ? 17.637 -8.538 -25.690 1.00 93.62 374 LEU A O 1
ATOM 2974 N N . ALA A 1 375 ? 16.330 -9.381 -24.077 1.00 90.88 375 ALA A N 1
ATOM 2975 C CA . ALA A 1 375 ? 17.418 -9.829 -23.206 1.00 90.88 375 ALA A CA 1
ATOM 2976 C C . ALA A 1 375 ? 18.478 -10.659 -23.953 1.00 90.88 375 ALA A C 1
ATOM 2978 O O . ALA A 1 375 ? 19.678 -10.372 -23.896 1.00 90.88 375 ALA A O 1
ATOM 2979 N N . SER A 1 376 ? 18.033 -11.635 -24.751 1.00 88.06 376 SER A N 1
ATOM 2980 C CA . SER A 1 376 ? 18.926 -12.490 -25.534 1.00 88.06 376 SER A CA 1
ATOM 2981 C C . SER A 1 376 ? 19.721 -11.705 -26.583 1.00 88.06 376 SER A C 1
ATOM 2983 O O . SER A 1 376 ? 20.880 -12.043 -26.820 1.00 88.06 376 SER A O 1
ATOM 2985 N N . HIS A 1 377 ? 19.151 -10.659 -27.187 1.00 89.31 377 HIS A N 1
ATOM 2986 C CA . HIS A 1 377 ? 19.809 -9.825 -28.198 1.00 89.31 377 HIS A CA 1
ATOM 2987 C C . HIS A 1 377 ? 20.852 -8.898 -27.570 1.00 89.31 377 HIS A C 1
ATOM 2989 O O . HIS A 1 377 ? 21.940 -8.757 -28.119 1.00 89.31 377 HIS A O 1
ATOM 2995 N N . HIS A 1 378 ? 20.567 -8.367 -26.379 1.00 89.19 378 HIS A N 1
ATOM 2996 C CA . HIS A 1 378 ? 21.499 -7.535 -25.617 1.00 89.19 378 HIS A CA 1
ATOM 2997 C C . HIS A 1 378 ? 22.596 -8.325 -24.893 1.00 89.19 378 HIS A C 1
ATOM 2999 O O . HIS A 1 378 ? 23.596 -7.745 -24.480 1.00 89.19 378 HIS A O 1
ATOM 3005 N N . GLY A 1 379 ? 22.431 -9.638 -24.706 1.00 88.69 379 GLY A N 1
ATOM 3006 C CA . GLY A 1 379 ? 23.334 -10.431 -23.867 1.00 88.69 379 GLY A CA 1
ATOM 3007 C C . GLY A 1 379 ? 23.107 -10.211 -22.366 1.00 88.69 379 GLY A C 1
ATOM 3008 O O . GLY A 1 379 ? 24.050 -10.303 -21.583 1.00 88.69 379 GLY A O 1
ATOM 3009 N N . THR A 1 380 ? 21.868 -9.912 -21.972 1.00 92.75 380 THR A N 1
ATOM 3010 C CA . THR A 1 380 ? 21.424 -9.734 -20.582 1.00 92.75 380 THR A CA 1
ATOM 3011 C C . THR A 1 380 ? 20.408 -10.815 -20.198 1.00 92.75 380 THR A C 1
ATOM 3013 O O . THR A 1 380 ? 20.015 -11.638 -21.025 1.00 92.75 380 THR A O 1
ATOM 3016 N N . THR A 1 381 ? 20.014 -10.862 -18.923 1.00 89.75 381 THR A N 1
ATOM 3017 C CA . THR A 1 381 ? 19.086 -11.880 -18.397 1.00 89.75 381 THR A CA 1
ATOM 3018 C C . THR A 1 381 ? 17.667 -11.360 -18.218 1.00 89.75 381 THR A C 1
ATOM 3020 O O . THR A 1 381 ? 16.713 -12.067 -18.524 1.00 89.75 381 THR A O 1
ATOM 3023 N N . ASP A 1 382 ? 17.520 -10.138 -17.712 1.00 93.12 382 ASP A N 1
ATOM 3024 C CA . ASP A 1 382 ? 16.235 -9.551 -17.344 1.00 93.12 382 ASP A CA 1
ATOM 3025 C C . ASP A 1 382 ? 16.307 -8.017 -17.361 1.00 93.12 382 ASP A C 1
ATOM 3027 O O . ASP A 1 382 ? 17.385 -7.414 -17.429 1.00 93.12 382 ASP A O 1
ATOM 3031 N N . LEU A 1 383 ? 15.138 -7.377 -17.303 1.00 97.25 383 LEU A N 1
ATOM 3032 C CA . LEU A 1 383 ? 15.027 -5.923 -17.362 1.00 97.25 383 LEU A CA 1
ATOM 3033 C C . LEU A 1 383 ? 15.752 -5.244 -16.196 1.00 97.25 383 LEU A C 1
ATOM 3035 O O . LEU A 1 383 ? 16.477 -4.276 -16.407 1.00 97.25 383 LEU A O 1
ATOM 3039 N N . PHE A 1 384 ? 15.559 -5.719 -14.967 1.00 97.69 384 PHE A N 1
ATOM 3040 C CA . PHE A 1 384 ? 16.018 -4.997 -13.783 1.00 97.69 384 PHE A CA 1
ATOM 3041 C C . PHE A 1 384 ? 17.533 -5.066 -13.636 1.00 97.69 384 PHE A C 1
ATOM 3043 O O . PHE A 1 384 ? 18.153 -4.027 -13.416 1.00 97.69 384 PHE A O 1
ATOM 3050 N N . SER A 1 385 ? 18.147 -6.230 -13.865 1.00 95.25 385 SER A N 1
ATOM 3051 C CA . SER A 1 385 ? 19.611 -6.332 -13.923 1.00 95.25 385 SER A CA 1
ATOM 3052 C C . SER A 1 385 ? 20.203 -5.426 -15.007 1.00 95.25 385 SER A C 1
ATOM 3054 O O . SER A 1 385 ? 21.222 -4.774 -14.779 1.00 95.25 385 SER A O 1
ATOM 3056 N N . THR A 1 386 ? 19.525 -5.291 -16.150 1.00 96.81 386 THR A N 1
ATOM 3057 C CA . THR A 1 386 ? 19.929 -4.374 -17.225 1.00 96.81 386 THR A CA 1
ATOM 3058 C C . THR A 1 386 ? 19.882 -2.910 -16.780 1.00 96.81 386 THR A C 1
ATOM 3060 O O . THR A 1 386 ? 20.858 -2.180 -16.974 1.00 96.81 386 THR A O 1
ATOM 3063 N N . LEU A 1 387 ? 18.789 -2.473 -16.142 1.00 98.00 387 LEU A N 1
ATOM 3064 C CA . LEU A 1 387 ? 18.673 -1.112 -15.601 1.00 98.00 387 LEU A CA 1
ATOM 3065 C C . LEU A 1 387 ? 19.763 -0.827 -14.559 1.00 98.00 387 LEU A C 1
ATOM 3067 O O . LEU A 1 387 ? 20.365 0.249 -14.551 1.00 98.00 387 LEU A O 1
ATOM 3071 N N . GLU A 1 388 ? 20.063 -1.796 -13.697 1.00 96.94 388 GLU A N 1
ATOM 3072 C CA . GLU A 1 388 ? 21.133 -1.671 -12.711 1.00 96.94 388 GLU A CA 1
ATOM 3073 C C . GLU A 1 388 ? 22.522 -1.627 -13.345 1.00 96.94 388 GLU A C 1
ATOM 3075 O O . GLU A 1 388 ? 23.391 -0.897 -12.867 1.00 96.94 388 GLU A O 1
ATOM 3080 N N . HIS A 1 389 ? 22.757 -2.383 -14.419 1.00 96.25 389 HIS A N 1
ATOM 3081 C CA . HIS A 1 389 ? 24.021 -2.338 -15.145 1.00 96.25 389 HIS A CA 1
ATOM 3082 C C . HIS A 1 389 ? 24.238 -0.975 -15.798 1.00 96.25 389 HIS A C 1
ATOM 3084 O O . HIS A 1 389 ? 25.307 -0.392 -15.614 1.00 96.25 389 HIS A O 1
ATOM 3090 N N . TYR A 1 390 ? 23.229 -0.411 -16.469 1.00 97.25 390 TYR A N 1
ATOM 3091 C CA . TYR A 1 390 ? 23.321 0.961 -16.974 1.00 97.25 390 TYR A CA 1
ATOM 3092 C C . TYR A 1 390 ? 23.601 1.959 -15.848 1.00 97.25 390 TYR A C 1
ATOM 3094 O O . TYR A 1 390 ? 24.480 2.812 -15.983 1.00 97.25 390 TYR A O 1
ATOM 3102 N N . ARG A 1 391 ? 22.947 1.803 -14.691 1.00 97.38 391 ARG A N 1
ATOM 3103 C CA . ARG A 1 391 ? 23.206 2.637 -13.513 1.00 97.38 391 ARG A CA 1
ATOM 3104 C C . ARG A 1 391 ? 24.650 2.518 -13.022 1.00 97.38 391 ARG A C 1
ATOM 3106 O O . ARG A 1 391 ? 25.264 3.542 -12.746 1.00 97.38 391 ARG A O 1
ATOM 3113 N N . LYS A 1 392 ? 25.223 1.308 -12.947 1.00 96.38 392 LYS A N 1
ATOM 3114 C CA . LYS A 1 392 ? 26.641 1.093 -12.575 1.00 96.38 392 LYS A CA 1
ATOM 3115 C C . LYS A 1 392 ? 27.591 1.802 -13.533 1.00 96.38 392 LYS A C 1
ATOM 3117 O O . LYS A 1 392 ? 28.564 2.392 -13.080 1.00 96.38 392 LYS A O 1
ATOM 3122 N N . VAL A 1 393 ? 27.276 1.789 -14.825 1.00 96.06 393 VAL A N 1
ATOM 3123 C CA . VAL A 1 393 ? 28.119 2.395 -15.859 1.00 96.06 393 VAL A CA 1
ATOM 3124 C C . VAL A 1 393 ? 28.037 3.920 -15.856 1.00 96.06 393 VAL A C 1
ATOM 3126 O O . VAL A 1 393 ? 29.070 4.580 -15.966 1.00 96.06 393 VAL A O 1
ATOM 3129 N N . PHE A 1 394 ? 26.834 4.487 -15.746 1.00 95.94 394 PHE A N 1
ATOM 3130 C CA . PHE A 1 394 ? 26.611 5.925 -15.929 1.00 95.94 394 PHE A CA 1
ATOM 3131 C C . PHE A 1 394 ? 26.568 6.726 -14.625 1.00 95.94 394 PHE A C 1
ATOM 3133 O O . PHE A 1 394 ? 26.925 7.903 -14.629 1.00 95.94 394 PHE A O 1
ATOM 3140 N N . LEU A 1 395 ? 26.153 6.107 -13.518 1.00 96.25 395 LEU A N 1
ATOM 3141 C CA . LEU A 1 395 ? 25.997 6.724 -12.197 1.00 96.25 395 LEU A CA 1
ATOM 3142 C C . LEU A 1 395 ? 26.538 5.788 -11.088 1.00 96.25 395 LEU A C 1
ATOM 3144 O O . LEU A 1 395 ? 25.782 5.357 -10.212 1.00 96.25 395 LEU A O 1
ATOM 3148 N N . PRO A 1 396 ? 27.843 5.446 -11.091 1.00 94.94 396 PRO A N 1
ATOM 3149 C CA . PRO A 1 396 ? 28.416 4.428 -10.198 1.00 94.94 396 PRO A CA 1
ATOM 3150 C C . PRO A 1 396 ? 28.286 4.752 -8.703 1.00 94.94 396 PRO A C 1
ATOM 3152 O O . PRO A 1 396 ? 28.229 3.838 -7.885 1.00 94.94 396 PRO A O 1
ATOM 3155 N N . ASN A 1 397 ? 28.205 6.039 -8.352 1.00 95.50 397 ASN A N 1
ATOM 3156 C CA . ASN A 1 397 ? 28.158 6.524 -6.968 1.00 95.50 397 ASN A CA 1
ATOM 3157 C C . ASN A 1 397 ? 26.731 6.845 -6.487 1.00 95.50 397 ASN A C 1
ATOM 3159 O O . ASN A 1 397 ? 26.556 7.470 -5.444 1.00 95.50 397 ASN A O 1
ATOM 3163 N N . THR A 1 398 ? 25.711 6.465 -7.257 1.00 96.44 398 THR A N 1
ATOM 3164 C CA . THR A 1 398 ? 24.298 6.690 -6.934 1.00 96.44 398 THR A CA 1
ATOM 3165 C C . THR A 1 398 ? 23.622 5.342 -6.703 1.00 96.44 398 THR A C 1
ATOM 3167 O O . THR A 1 398 ? 23.911 4.372 -7.404 1.00 96.44 398 THR A O 1
ATOM 3170 N N . SER A 1 399 ? 22.725 5.252 -5.719 1.00 96.88 399 SER A N 1
ATOM 3171 C CA . SER A 1 399 ? 21.924 4.040 -5.523 1.00 96.88 399 SER A CA 1
ATOM 3172 C C . SER A 1 399 ? 20.887 3.883 -6.646 1.00 96.88 399 SER A C 1
ATOM 3174 O O . SER A 1 399 ? 20.518 4.859 -7.304 1.00 96.88 399 SER A O 1
ATOM 3176 N N . ASN A 1 400 ? 20.376 2.664 -6.867 1.00 97.75 400 ASN A N 1
ATOM 3177 C CA . ASN A 1 400 ? 19.296 2.443 -7.840 1.00 97.75 400 ASN A CA 1
ATOM 3178 C C . ASN A 1 400 ? 18.060 3.295 -7.504 1.00 97.75 400 ASN A C 1
ATOM 3180 O O . ASN A 1 400 ? 17.470 3.915 -8.384 1.00 97.75 400 ASN A O 1
ATOM 3184 N N . ASN A 1 401 ? 17.696 3.359 -6.221 1.00 98.25 401 ASN A N 1
ATOM 3185 C CA . ASN A 1 401 ? 16.513 4.079 -5.775 1.00 98.25 401 ASN A CA 1
ATOM 3186 C C . ASN A 1 401 ? 16.657 5.603 -5.905 1.00 98.25 401 ASN A C 1
ATOM 3188 O O . ASN A 1 401 ? 15.710 6.278 -6.301 1.00 98.25 401 ASN A O 1
ATOM 3192 N N . ASP A 1 402 ? 17.835 6.160 -5.610 1.00 98.19 402 ASP A N 1
ATOM 3193 C CA . ASP A 1 402 ? 18.057 7.603 -5.758 1.00 98.19 402 ASP A CA 1
ATOM 3194 C C . ASP A 1 402 ? 18.069 8.020 -7.231 1.00 98.19 402 ASP A C 1
ATOM 3196 O O . ASP A 1 402 ? 17.470 9.038 -7.576 1.00 98.19 402 ASP A O 1
ATOM 3200 N N . TRP A 1 403 ? 18.661 7.200 -8.111 1.00 98.31 403 TRP A N 1
ATOM 3201 C CA . TRP A 1 403 ? 18.521 7.384 -9.557 1.00 98.31 403 TRP A CA 1
ATOM 3202 C C . TRP A 1 403 ? 17.045 7.363 -9.969 1.00 98.31 403 TRP A C 1
ATOM 3204 O O . TRP A 1 403 ? 16.580 8.331 -10.566 1.00 98.31 403 TRP A O 1
ATOM 3214 N N . PHE A 1 404 ? 16.300 6.319 -9.592 1.00 98.69 404 PHE A N 1
ATOM 3215 C CA . PHE A 1 404 ? 14.891 6.171 -9.952 1.00 98.69 404 PHE A CA 1
ATOM 3216 C C . PHE A 1 404 ? 14.055 7.391 -9.540 1.00 98.69 404 PHE A C 1
ATOM 3218 O O . PHE A 1 404 ? 13.316 7.924 -10.365 1.00 98.69 404 PHE A O 1
ATOM 3225 N N . LYS A 1 405 ? 14.230 7.887 -8.304 1.00 98.38 405 LYS A N 1
ATOM 3226 C CA . LYS A 1 405 ? 13.565 9.102 -7.798 1.00 98.38 405 LYS A CA 1
ATOM 3227 C C . LYS A 1 405 ? 13.949 10.369 -8.563 1.00 98.38 405 LYS A C 1
ATOM 3229 O O . LYS A 1 405 ? 13.118 11.261 -8.690 1.00 98.38 405 LYS A O 1
ATOM 3234 N N . SER A 1 406 ? 15.194 10.475 -9.030 1.00 97.94 406 SER A N 1
ATOM 3235 C CA . SER A 1 406 ? 15.646 11.640 -9.804 1.00 97.94 406 SER A CA 1
ATOM 3236 C C . SER A 1 406 ? 15.170 11.630 -11.257 1.00 97.94 406 SER A C 1
ATOM 3238 O O . SER A 1 406 ? 14.955 12.697 -11.830 1.00 97.94 406 SER A O 1
ATOM 3240 N N . GLU A 1 407 ? 14.998 10.443 -11.843 1.00 98.25 407 GLU A N 1
ATOM 3241 C CA . GLU A 1 407 ? 14.590 10.291 -13.238 1.00 98.25 407 GLU A CA 1
ATOM 3242 C C . GLU A 1 407 ? 13.070 10.404 -13.402 1.00 98.25 407 GLU A C 1
ATOM 3244 O O . GLU A 1 407 ? 12.582 11.147 -14.257 1.00 98.25 407 GLU A O 1
ATOM 3249 N N . THR A 1 408 ? 12.308 9.702 -12.557 1.00 98.62 408 THR A N 1
ATOM 3250 C CA . THR A 1 408 ? 10.844 9.713 -12.635 1.00 98.62 408 THR A CA 1
ATOM 3251 C C . THR A 1 408 ? 10.262 11.104 -12.381 1.00 98.62 408 THR A C 1
ATOM 3253 O O . THR A 1 408 ? 10.767 11.893 -11.582 1.00 98.62 408 THR A O 1
ATOM 3256 N N . LYS A 1 409 ? 9.137 11.403 -13.041 1.00 98.44 409 LYS A N 1
ATOM 3257 C CA . LYS A 1 409 ? 8.325 12.596 -12.754 1.00 98.44 409 LYS A CA 1
ATOM 3258 C C . LYS A 1 409 ? 7.255 12.363 -11.687 1.00 98.44 409 LYS A C 1
ATOM 3260 O O . LYS A 1 409 ? 6.555 13.311 -11.341 1.00 98.44 409 LYS A O 1
ATOM 3265 N N . ALA A 1 410 ? 7.113 11.144 -11.164 1.00 98.69 410 ALA A N 1
ATOM 3266 C CA . ALA A 1 410 ? 6.220 10.893 -10.040 1.00 98.69 410 ALA A CA 1
ATOM 3267 C C . ALA A 1 410 ? 6.717 11.610 -8.777 1.00 98.69 410 ALA A C 1
ATOM 3269 O O . ALA A 1 410 ? 7.917 11.653 -8.504 1.00 98.69 410 ALA A O 1
ATOM 3270 N N . TYR A 1 411 ? 5.797 12.137 -7.970 1.00 98.75 411 TYR A N 1
ATOM 3271 C CA . TYR A 1 411 ? 6.156 12.665 -6.657 1.00 98.75 411 TYR A CA 1
ATOM 3272 C C . TYR A 1 411 ? 6.275 11.525 -5.644 1.00 98.75 411 TYR A C 1
ATOM 3274 O O . TYR A 1 411 ? 5.270 10.941 -5.248 1.00 98.75 411 TYR A O 1
ATOM 3282 N N . ILE A 1 412 ? 7.503 11.185 -5.253 1.00 98.81 412 ILE A N 1
ATOM 3283 C CA . ILE A 1 412 ? 7.790 10.069 -4.346 1.00 98.81 412 ILE A CA 1
ATOM 3284 C C . ILE A 1 412 ? 8.035 10.584 -2.924 1.00 98.81 412 ILE A C 1
ATOM 3286 O O . ILE A 1 412 ? 8.911 11.420 -2.703 1.00 98.81 412 ILE A O 1
ATOM 3290 N N . VAL A 1 413 ? 7.305 10.028 -1.955 1.00 98.69 413 VAL A N 1
ATOM 3291 C CA . VAL A 1 413 ? 7.493 10.250 -0.515 1.00 98.69 413 VAL A CA 1
ATOM 3292 C C . VAL A 1 413 ? 7.880 8.927 0.144 1.00 98.69 413 VAL A C 1
ATOM 3294 O O . VAL A 1 413 ? 7.103 7.976 0.133 1.00 98.69 413 VAL A O 1
ATOM 3297 N N . GLU A 1 414 ? 9.076 8.864 0.726 1.00 98.62 414 GLU A N 1
ATOM 3298 C CA . GLU A 1 414 ? 9.583 7.703 1.470 1.00 98.62 414 GLU A CA 1
ATOM 3299 C C . GLU A 1 414 ? 9.717 8.072 2.949 1.00 98.62 414 GLU A C 1
ATOM 3301 O O . GLU A 1 414 ? 10.669 8.750 3.338 1.00 98.62 414 GLU A O 1
ATOM 3306 N N . GLU A 1 415 ? 8.779 7.622 3.782 1.00 98.31 415 GLU A N 1
ATOM 3307 C CA . GLU A 1 415 ? 8.723 8.023 5.190 1.00 98.31 415 GLU A CA 1
ATOM 3308 C C . GLU A 1 415 ? 9.182 6.874 6.100 1.00 98.31 415 GLU A C 1
ATOM 3310 O O . GLU A 1 415 ? 8.429 5.950 6.426 1.00 98.31 415 GLU A O 1
ATOM 3315 N N . LYS A 1 416 ? 10.464 6.912 6.489 1.00 98.44 416 LYS A N 1
ATOM 3316 C CA . LYS A 1 416 ? 11.072 5.919 7.391 1.00 98.44 416 LYS A CA 1
ATOM 3317 C C . LYS A 1 416 ? 10.518 6.040 8.807 1.00 98.44 416 LYS A C 1
ATOM 3319 O O . LYS A 1 416 ? 10.206 7.138 9.256 1.00 98.44 416 LYS A O 1
ATOM 3324 N N . SER A 1 417 ? 10.477 4.910 9.512 1.00 98.31 417 SER A N 1
ATOM 3325 C CA . SER A 1 417 ? 10.117 4.804 10.930 1.00 98.31 417 SER A CA 1
ATOM 3326 C C . SER A 1 417 ? 10.924 5.763 11.809 1.00 98.31 417 SER A C 1
ATOM 3328 O O . SER A 1 417 ? 12.085 6.070 11.522 1.00 98.31 417 SER A O 1
ATOM 3330 N N . THR A 1 418 ? 10.319 6.206 12.911 1.00 97.88 418 THR A N 1
ATOM 3331 C CA . THR A 1 418 ? 11.013 6.964 13.964 1.00 97.88 418 THR A CA 1
ATOM 3332 C C . THR A 1 418 ? 11.810 6.066 14.917 1.00 97.88 418 THR A C 1
ATOM 3334 O O . THR A 1 418 ? 12.629 6.558 15.690 1.00 97.88 418 THR A O 1
ATOM 3337 N N . ILE A 1 419 ? 11.617 4.745 14.858 1.00 97.94 419 ILE A N 1
ATOM 3338 C CA . ILE A 1 419 ? 12.354 3.761 15.657 1.00 97.94 419 ILE A CA 1
ATOM 3339 C C . ILE A 1 419 ? 13.714 3.517 14.997 1.00 97.94 419 ILE A C 1
ATOM 3341 O O . ILE A 1 419 ? 13.777 2.993 13.886 1.00 97.94 419 ILE A O 1
ATOM 3345 N N . GLU A 1 420 ? 14.811 3.853 15.681 1.00 98.06 420 GLU A N 1
ATOM 3346 C CA . GLU A 1 420 ? 16.166 3.816 15.101 1.00 98.06 420 GLU A CA 1
ATOM 3347 C C . GLU A 1 420 ? 16.566 2.439 14.535 1.00 98.06 420 GLU A C 1
ATOM 3349 O O . GLU A 1 420 ? 17.141 2.367 13.450 1.00 98.06 420 GLU A O 1
ATOM 3354 N N . GLU A 1 421 ? 16.183 1.337 15.191 1.00 97.06 421 GLU A N 1
ATOM 3355 C CA . GLU A 1 421 ? 16.386 -0.029 14.672 1.00 97.06 421 GLU A CA 1
ATOM 3356 C C . GLU A 1 421 ? 15.720 -0.223 13.295 1.00 97.06 421 GLU A C 1
ATOM 3358 O O . GLU A 1 421 ? 16.340 -0.697 12.339 1.00 97.06 421 GLU A O 1
ATOM 3363 N N . VAL A 1 422 ? 14.448 0.169 13.181 1.00 97.81 422 VAL A N 1
ATOM 3364 C CA . VAL A 1 422 ? 13.642 0.009 11.964 1.00 97.81 422 VAL A CA 1
ATOM 3365 C C . VAL A 1 422 ? 14.141 0.949 10.874 1.00 97.81 422 VAL A C 1
ATOM 3367 O O . VAL A 1 422 ? 14.293 0.537 9.726 1.00 97.81 422 VAL A O 1
ATOM 3370 N N . LYS A 1 423 ? 14.457 2.193 11.233 1.00 98.38 423 LYS A N 1
ATOM 3371 C CA . LYS A 1 423 ? 15.005 3.214 10.339 1.00 98.38 423 LYS A CA 1
ATOM 3372 C C . LYS A 1 423 ? 16.334 2.784 9.720 1.00 98.38 423 LYS A C 1
ATOM 3374 O O . LYS A 1 423 ? 16.536 2.989 8.521 1.00 98.38 423 LYS A O 1
ATOM 3379 N N . ALA A 1 424 ? 17.212 2.161 10.511 1.00 98.31 424 ALA A N 1
ATOM 3380 C CA . ALA A 1 424 ? 18.467 1.592 10.030 1.00 98.31 424 ALA A CA 1
ATOM 3381 C C . ALA A 1 424 ? 18.214 0.445 9.039 1.00 98.31 424 ALA A C 1
ATOM 3383 O O . ALA A 1 424 ? 18.739 0.484 7.927 1.00 98.31 424 ALA A O 1
ATOM 3384 N N . LYS A 1 425 ? 17.338 -0.515 9.385 1.00 97.75 425 LYS A N 1
ATOM 3385 C CA . LYS A 1 425 ? 16.926 -1.613 8.486 1.00 97.75 425 LYS A CA 1
ATOM 3386 C C . LYS A 1 425 ? 16.356 -1.085 7.161 1.00 97.75 425 LYS A C 1
ATOM 3388 O O . LYS A 1 425 ? 16.766 -1.528 6.093 1.00 97.75 425 LYS A O 1
ATOM 3393 N N . GLN A 1 426 ? 15.475 -0.085 7.220 1.00 98.06 426 GLN A N 1
ATOM 3394 C CA . GLN A 1 426 ? 14.857 0.550 6.048 1.00 98.06 426 GLN A CA 1
ATOM 3395 C C . GLN A 1 426 ? 15.840 1.318 5.158 1.00 98.06 426 GLN A C 1
ATOM 3397 O O . GLN A 1 426 ? 15.517 1.621 4.009 1.00 98.06 426 GLN A O 1
ATOM 3402 N N . GLY A 1 427 ? 17.021 1.667 5.674 1.00 96.38 427 GLY A N 1
ATOM 3403 C CA . GLY A 1 427 ? 18.093 2.295 4.905 1.00 96.38 427 GLY A CA 1
ATOM 3404 C C . GLY A 1 427 ? 18.898 1.330 4.033 1.00 96.38 427 GLY A C 1
ATOM 3405 O O . GLY A 1 427 ? 19.660 1.799 3.191 1.00 96.38 427 GLY A O 1
ATOM 3406 N N . LEU A 1 428 ? 18.749 0.014 4.216 1.00 95.62 428 LEU A N 1
ATOM 3407 C CA . LEU A 1 428 ? 19.524 -0.997 3.498 1.00 95.62 428 LEU A CA 1
ATOM 3408 C C . LEU A 1 428 ? 18.895 -1.313 2.135 1.00 95.62 428 LEU A C 1
ATOM 3410 O O . LEU A 1 428 ? 17.843 -1.953 2.061 1.00 95.62 428 LEU A O 1
ATOM 3414 N N . ALA A 1 429 ? 19.574 -0.907 1.062 1.00 93.31 429 ALA A N 1
ATOM 3415 C CA . ALA A 1 429 ? 19.140 -1.146 -0.313 1.00 93.31 429 ALA A CA 1
ATOM 3416 C C . ALA A 1 429 ? 19.129 -2.640 -0.682 1.00 93.31 429 ALA A C 1
ATOM 3418 O O . ALA A 1 429 ? 19.957 -3.415 -0.201 1.00 93.31 429 ALA A O 1
ATOM 3419 N N . GLY A 1 430 ? 18.199 -3.041 -1.551 1.00 87.75 430 GLY A N 1
ATOM 3420 C CA . GLY A 1 430 ? 18.107 -4.409 -2.086 1.00 87.75 430 GLY A CA 1
ATOM 3421 C C . GLY A 1 430 ? 17.755 -5.494 -1.058 1.00 87.75 430 GLY A C 1
ATOM 3422 O O . GLY A 1 430 ? 17.838 -6.684 -1.357 1.00 87.75 430 GLY A O 1
ATOM 3423 N N . THR A 1 431 ? 17.368 -5.110 0.160 1.00 94.06 431 THR A N 1
ATOM 3424 C CA . THR A 1 431 ? 16.908 -6.039 1.201 1.00 94.06 431 THR A CA 1
ATOM 3425 C C . THR A 1 431 ? 15.383 -6.049 1.280 1.00 94.06 431 THR A C 1
ATOM 3427 O O . THR A 1 431 ? 14.732 -5.081 0.886 1.00 94.06 431 THR A O 1
ATOM 3430 N N . LYS A 1 432 ? 14.798 -7.087 1.898 1.00 94.00 432 LYS A N 1
ATOM 3431 C CA . LYS A 1 432 ? 13.355 -7.111 2.212 1.00 94.00 432 LYS A CA 1
ATOM 3432 C C . LYS A 1 432 ? 12.902 -5.936 3.096 1.00 94.00 432 LYS A C 1
ATOM 3434 O O . LYS A 1 432 ? 11.714 -5.666 3.184 1.00 94.00 432 LYS A O 1
ATOM 3439 N N . TYR A 1 433 ? 13.841 -5.266 3.768 1.00 96.56 433 TYR A N 1
ATOM 3440 C CA . TYR A 1 433 ? 13.573 -4.151 4.672 1.00 96.56 433 TYR A CA 1
ATOM 3441 C C . TYR A 1 433 ? 13.526 -2.798 3.968 1.00 96.56 433 TYR A C 1
ATOM 3443 O O . TYR A 1 433 ? 12.999 -1.848 4.549 1.00 96.56 433 TYR A O 1
ATOM 3451 N N . SER A 1 434 ? 14.088 -2.694 2.757 1.00 97.31 434 SER A N 1
ATOM 3452 C CA . SER A 1 434 ? 14.238 -1.420 2.057 1.00 97.31 434 SER A CA 1
ATOM 3453 C C . SER A 1 434 ? 12.899 -0.693 1.944 1.00 97.31 434 SER A C 1
ATOM 3455 O O . SER A 1 434 ? 11.870 -1.278 1.592 1.00 97.31 434 SER A O 1
ATOM 3457 N N . ILE A 1 435 ? 12.909 0.607 2.239 1.00 97.50 435 ILE A N 1
ATOM 3458 C CA . ILE A 1 435 ? 11.770 1.489 1.957 1.00 97.50 435 ILE A CA 1
ATOM 3459 C C . ILE A 1 435 ? 11.793 2.019 0.517 1.00 97.50 435 ILE A C 1
ATOM 3461 O O . ILE A 1 435 ? 10.800 2.587 0.060 1.00 97.50 435 ILE A O 1
ATOM 3465 N N . GLY A 1 436 ? 12.914 1.841 -0.191 1.00 98.25 436 GLY A N 1
ATOM 3466 C CA . GLY A 1 436 ? 13.118 2.382 -1.527 1.00 98.25 436 GLY A CA 1
ATOM 3467 C C . GLY A 1 436 ? 12.055 1.892 -2.504 1.00 98.25 436 GLY A C 1
ATOM 3468 O O . GLY A 1 436 ? 11.845 0.685 -2.637 1.00 98.25 436 GLY A O 1
ATOM 3469 N N . VAL A 1 437 ? 11.391 2.817 -3.199 1.00 98.50 437 VAL A N 1
ATOM 3470 C CA . VAL A 1 437 ? 10.351 2.477 -4.184 1.00 98.50 437 VAL A CA 1
ATOM 3471 C C . VAL A 1 437 ? 10.892 1.539 -5.264 1.00 98.50 437 VAL A C 1
ATOM 3473 O O . VAL A 1 437 ? 10.231 0.556 -5.599 1.00 98.50 437 VAL A O 1
ATOM 3476 N N . TYR A 1 438 ? 12.107 1.787 -5.766 1.00 98.50 438 TYR A N 1
ATOM 3477 C CA . TYR A 1 438 ? 12.720 0.922 -6.777 1.00 98.50 438 TYR A CA 1
ATOM 3478 C C . TYR A 1 438 ? 12.934 -0.502 -6.249 1.00 98.50 438 TYR A C 1
ATOM 3480 O O . TYR A 1 438 ? 12.520 -1.466 -6.892 1.00 98.50 438 TYR A O 1
ATOM 3488 N N . ASP A 1 439 ? 13.515 -0.645 -5.057 1.00 97.75 439 ASP A N 1
ATOM 3489 C CA . ASP A 1 439 ? 13.808 -1.953 -4.454 1.00 97.75 439 ASP A CA 1
ATOM 3490 C C . ASP A 1 439 ? 12.526 -2.768 -4.220 1.00 97.75 439 ASP A C 1
ATOM 3492 O O . ASP A 1 439 ? 12.492 -3.979 -4.437 1.00 97.75 439 ASP A O 1
ATOM 3496 N N . ARG A 1 440 ? 11.437 -2.100 -3.824 1.00 97.38 440 ARG A N 1
ATOM 3497 C CA . ARG A 1 440 ? 10.142 -2.747 -3.577 1.00 97.38 440 ARG A CA 1
ATOM 3498 C C . ARG A 1 440 ? 9.446 -3.189 -4.853 1.00 97.38 440 ARG A C 1
ATOM 3500 O O . ARG A 1 440 ? 8.990 -4.326 -4.918 1.00 97.38 440 ARG A O 1
ATOM 3507 N N . ILE A 1 441 ? 9.385 -2.326 -5.870 1.00 98.06 441 ILE A N 1
ATOM 3508 C CA . ILE A 1 441 ? 8.742 -2.674 -7.146 1.00 98.06 441 ILE A CA 1
ATOM 3509 C C . ILE A 1 441 ? 9.541 -3.765 -7.871 1.00 98.06 441 ILE A C 1
ATOM 3511 O O . ILE A 1 441 ? 8.954 -4.637 -8.507 1.00 98.06 441 ILE A O 1
ATOM 3515 N N . THR A 1 442 ? 10.873 -3.746 -7.775 1.00 96.88 442 THR A N 1
ATOM 3516 C CA . THR A 1 442 ? 11.733 -4.738 -8.441 1.00 96.88 442 THR A CA 1
ATOM 3517 C C . THR A 1 442 ? 11.859 -6.058 -7.679 1.00 96.88 442 THR A C 1
ATOM 3519 O O . THR A 1 442 ? 12.292 -7.048 -8.276 1.00 96.88 442 THR A O 1
ATOM 3522 N N . SER A 1 443 ? 11.403 -6.126 -6.423 1.00 94.31 443 SER A N 1
ATOM 3523 C CA . SER A 1 443 ? 11.338 -7.360 -5.632 1.00 94.31 443 SER A CA 1
ATOM 3524 C C . SER A 1 443 ? 10.562 -8.472 -6.347 1.00 94.31 443 SER A C 1
ATOM 3526 O O . SER A 1 443 ? 9.535 -8.238 -6.985 1.00 94.31 443 SER A O 1
ATOM 3528 N N . ALA A 1 444 ? 11.025 -9.715 -6.197 1.00 88.88 444 ALA A N 1
ATOM 3529 C CA . ALA A 1 444 ? 10.394 -10.892 -6.795 1.00 88.88 444 ALA A CA 1
ATOM 3530 C C . ALA A 1 444 ? 8.986 -11.184 -6.243 1.00 88.88 444 ALA A C 1
ATOM 3532 O O . ALA A 1 444 ? 8.188 -11.822 -6.922 1.00 88.88 444 ALA A O 1
ATOM 3533 N N . THR A 1 445 ? 8.673 -10.724 -5.028 1.00 83.75 445 THR A N 1
ATOM 3534 C CA . THR A 1 445 ? 7.369 -10.948 -4.382 1.00 83.75 445 THR A CA 1
ATOM 3535 C C . THR A 1 445 ? 6.318 -9.901 -4.748 1.00 83.75 445 THR A C 1
ATOM 3537 O O . THR A 1 445 ? 5.158 -10.043 -4.366 1.00 83.75 445 THR A O 1
ATOM 3540 N N . TRP A 1 446 ? 6.696 -8.847 -5.475 1.00 93.00 446 TRP A N 1
ATOM 3541 C CA . TRP A 1 446 ? 5.772 -7.798 -5.884 1.00 93.00 446 TRP A CA 1
ATOM 3542 C C . TRP A 1 446 ? 4.972 -8.213 -7.122 1.00 93.00 446 TRP A C 1
ATOM 3544 O O . TRP A 1 446 ? 5.527 -8.712 -8.097 1.00 93.00 446 TRP A O 1
ATOM 3554 N N . LYS A 1 447 ? 3.656 -7.979 -7.104 1.00 89.56 447 LYS A N 1
ATOM 3555 C CA . LYS A 1 447 ? 2.739 -8.380 -8.185 1.00 89.56 447 LYS A CA 1
ATOM 3556 C C . LYS A 1 447 ? 2.870 -7.512 -9.438 1.00 89.56 447 LYS A C 1
ATOM 3558 O O . LYS A 1 447 ? 2.761 -8.015 -10.550 1.00 89.56 447 LYS A O 1
ATOM 3563 N N . TYR A 1 448 ? 3.125 -6.217 -9.263 1.00 94.38 448 TYR A N 1
ATOM 3564 C CA . TYR A 1 448 ? 3.102 -5.220 -10.337 1.00 94.38 448 TYR A CA 1
ATOM 3565 C C . TYR A 1 448 ? 4.504 -4.675 -10.634 1.00 94.38 448 TYR A C 1
ATOM 3567 O O . TYR A 1 448 ? 4.753 -3.469 -10.618 1.00 94.38 448 TYR A O 1
ATOM 3575 N N . ARG A 1 449 ? 5.464 -5.576 -10.881 1.00 96.25 449 ARG A N 1
ATOM 3576 C CA . ARG A 1 449 ? 6.862 -5.210 -11.215 1.00 96.25 449 ARG A CA 1
ATOM 3577 C C . ARG A 1 449 ? 6.949 -4.404 -12.518 1.00 96.25 449 ARG A C 1
ATOM 3579 O O . ARG A 1 449 ? 7.888 -3.644 -12.730 1.00 96.25 449 ARG A O 1
ATOM 3586 N N . ASN A 1 450 ? 5.918 -4.517 -13.353 1.00 97.69 450 ASN A N 1
ATOM 3587 C CA . ASN A 1 450 ? 5.696 -3.757 -14.581 1.00 97.69 450 ASN A CA 1
ATOM 3588 C C . ASN A 1 450 ? 5.467 -2.248 -14.384 1.00 97.69 450 ASN A C 1
ATOM 3590 O O . ASN A 1 450 ? 5.390 -1.523 -15.373 1.00 97.69 450 ASN A O 1
ATOM 3594 N N . MET A 1 451 ? 5.395 -1.751 -13.145 1.00 98.50 451 MET A N 1
ATOM 3595 C CA . MET A 1 451 ? 5.274 -0.319 -12.842 1.00 98.50 451 MET A CA 1
ATOM 3596 C C . MET A 1 451 ? 6.540 0.500 -13.139 1.00 98.50 451 MET A C 1
ATOM 3598 O O . MET A 1 451 ? 6.430 1.711 -13.329 1.00 98.50 451 MET A O 1
ATOM 3602 N N . VAL A 1 452 ? 7.729 -0.119 -13.191 1.00 98.62 452 VAL A N 1
ATOM 3603 C CA . VAL A 1 452 ? 9.010 0.609 -13.324 1.00 98.62 452 VAL A CA 1
ATOM 3604 C C . VAL A 1 452 ? 9.071 1.450 -14.602 1.00 98.62 452 VAL A C 1
ATOM 3606 O O . VAL A 1 452 ? 9.348 2.645 -14.523 1.00 98.62 452 VAL A O 1
ATOM 3609 N N . LEU A 1 453 ? 8.788 0.865 -15.772 1.00 98.69 453 LEU A N 1
ATOM 3610 C CA . LEU A 1 453 ? 8.906 1.584 -17.049 1.00 98.69 453 LEU A CA 1
ATOM 3611 C C . LEU A 1 453 ? 7.854 2.697 -17.216 1.00 98.69 453 LEU A C 1
ATOM 3613 O O . LEU A 1 453 ? 8.234 3.804 -17.608 1.00 98.69 453 LEU A O 1
ATOM 3617 N N . PRO A 1 454 ? 6.565 2.494 -16.875 1.00 98.75 454 PRO A N 1
ATOM 3618 C CA . PRO A 1 454 ? 5.592 3.583 -16.850 1.00 98.75 454 PRO A CA 1
ATOM 3619 C C . PRO A 1 454 ? 5.986 4.743 -15.929 1.00 98.75 454 PRO A C 1
ATOM 3621 O O . PRO A 1 454 ? 5.829 5.895 -16.320 1.00 98.75 454 PRO A O 1
ATOM 3624 N N . LEU A 1 455 ? 6.558 4.470 -14.749 1.00 98.81 455 LEU A N 1
ATOM 3625 C CA . LEU A 1 455 ? 7.031 5.521 -13.837 1.00 98.81 455 LEU A CA 1
ATOM 3626 C C . LEU A 1 455 ? 8.248 6.275 -14.385 1.00 98.81 455 LEU A C 1
ATOM 3628 O O . LEU A 1 455 ? 8.303 7.500 -14.265 1.00 98.81 455 LEU A O 1
ATOM 3632 N N . LEU A 1 456 ? 9.207 5.578 -15.001 1.00 98.75 456 LEU A N 1
ATOM 3633 C CA . LEU A 1 456 ? 10.377 6.208 -15.627 1.00 98.75 456 LEU A CA 1
ATOM 3634 C C . LEU A 1 456 ? 10.006 7.090 -16.827 1.00 98.75 456 LEU A C 1
ATOM 3636 O O . LEU A 1 456 ? 10.732 8.020 -17.147 1.00 98.75 456 LEU A O 1
ATOM 3640 N N . THR A 1 457 ? 8.870 6.822 -17.475 1.00 98.38 457 THR A N 1
ATOM 3641 C CA . THR A 1 457 ? 8.450 7.493 -18.719 1.00 98.38 457 THR A CA 1
ATOM 3642 C C . THR A 1 457 ? 7.244 8.418 -18.543 1.00 98.38 457 THR A C 1
ATOM 3644 O O . THR A 1 457 ? 6.567 8.762 -19.515 1.00 98.38 457 THR A O 1
ATOM 3647 N N . LEU A 1 458 ? 6.959 8.841 -17.308 1.00 98.44 458 LEU A N 1
ATOM 3648 C CA . LEU A 1 458 ? 5.937 9.851 -17.041 1.00 98.44 458 LEU A CA 1
ATOM 3649 C C . LEU A 1 458 ? 6.315 11.190 -17.702 1.00 98.44 458 LEU A C 1
ATOM 3651 O O . LEU A 1 458 ? 7.400 11.710 -17.436 1.00 98.44 458 LEU A O 1
ATOM 3655 N N . PRO A 1 459 ? 5.425 11.801 -18.508 1.00 96.81 459 PRO A N 1
ATOM 3656 C CA . PRO A 1 459 ? 5.721 13.081 -19.153 1.00 96.81 459 PRO A CA 1
ATOM 3657 C C . PRO A 1 459 ? 5.666 14.261 -18.173 1.00 96.81 459 PRO A C 1
ATOM 3659 O O . PRO A 1 459 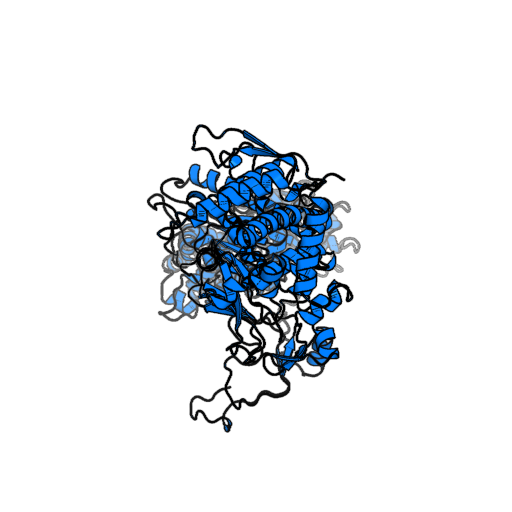? 6.317 15.280 -18.386 1.00 96.81 459 PRO A O 1
ATOM 3662 N N . GLU A 1 460 ? 4.889 14.128 -17.097 1.00 95.62 460 GLU A N 1
ATOM 3663 C CA . GLU A 1 460 ? 4.625 15.184 -16.123 1.00 95.62 460 GLU A CA 1
ATOM 3664 C C . GLU A 1 460 ? 4.281 14.612 -14.740 1.00 95.62 460 GLU A C 1
ATOM 3666 O O . GLU A 1 460 ? 4.038 13.408 -14.586 1.00 95.62 460 GLU A O 1
ATOM 3671 N N . LYS A 1 461 ? 4.218 15.499 -13.739 1.00 95.75 461 LYS A N 1
ATOM 3672 C CA . LYS A 1 461 ? 3.754 15.191 -12.379 1.00 95.75 461 LYS A CA 1
ATOM 3673 C C . LYS A 1 461 ? 2.249 14.895 -12.375 1.00 95.75 461 LYS A C 1
ATOM 3675 O O . LYS A 1 461 ? 1.435 15.761 -12.082 1.00 95.75 461 LYS A O 1
ATOM 3680 N N . SER A 1 462 ? 1.889 13.667 -12.724 1.00 97.62 462 SER A N 1
ATOM 3681 C CA . SER A 1 462 ? 0.497 13.189 -12.772 1.00 97.62 462 SER A CA 1
ATOM 3682 C C . SER A 1 462 ? 0.181 12.158 -11.684 1.00 97.62 462 SER A C 1
ATOM 3684 O O . SER A 1 462 ? -0.987 11.925 -11.363 1.00 97.62 462 SER A O 1
ATOM 3686 N N . VAL A 1 463 ? 1.217 11.568 -11.079 1.00 98.62 463 VAL A N 1
ATOM 3687 C CA . VAL A 1 463 ? 1.133 10.475 -10.103 1.00 98.62 463 VAL A CA 1
ATOM 3688 C C . VAL A 1 463 ? 2.012 10.790 -8.897 1.00 98.62 463 VAL A C 1
ATOM 3690 O O . VAL A 1 463 ? 3.107 11.338 -9.043 1.00 98.62 463 VAL A O 1
ATOM 3693 N N . PHE A 1 464 ? 1.554 10.412 -7.709 1.00 98.75 464 PHE A N 1
ATOM 3694 C CA . PHE A 1 464 ? 2.358 10.390 -6.491 1.00 98.75 464 PHE A CA 1
ATOM 3695 C C . PHE A 1 464 ? 2.487 8.959 -5.955 1.00 98.75 464 PHE A C 1
ATOM 3697 O O . PHE A 1 464 ? 1.598 8.125 -6.154 1.00 98.75 464 PHE A O 1
ATOM 3704 N N . VAL A 1 465 ? 3.601 8.684 -5.276 1.00 98.88 465 VAL A N 1
ATOM 3705 C CA . VAL A 1 465 ? 3.911 7.396 -4.648 1.00 98.88 465 VAL A CA 1
ATOM 3706 C C . VAL A 1 465 ? 4.258 7.627 -3.183 1.00 98.88 465 VAL A C 1
ATOM 3708 O O . VAL A 1 465 ? 5.140 8.426 -2.876 1.00 98.88 465 VAL A O 1
ATOM 3711 N N . ILE A 1 466 ? 3.590 6.917 -2.280 1.00 98.81 466 ILE A N 1
ATOM 3712 C CA . ILE A 1 466 ? 3.864 6.949 -0.840 1.00 98.81 466 ILE A CA 1
ATOM 3713 C C . ILE A 1 466 ? 4.421 5.588 -0.433 1.00 98.81 466 ILE A C 1
ATOM 3715 O O . ILE A 1 466 ? 3.731 4.579 -0.541 1.00 98.81 466 ILE A O 1
ATOM 3719 N N . SER A 1 467 ? 5.662 5.551 0.043 1.00 98.50 467 SER A N 1
ATOM 3720 C CA . SER A 1 467 ? 6.303 4.345 0.569 1.00 98.50 467 SER A CA 1
ATOM 3721 C C . SER A 1 467 ? 6.510 4.484 2.074 1.00 98.50 467 SER A C 1
ATOM 3723 O O . SER A 1 467 ? 7.220 5.378 2.536 1.00 98.50 467 SER A O 1
ATOM 3725 N N . THR A 1 468 ? 5.890 3.590 2.844 1.00 97.50 468 THR A N 1
ATOM 3726 C CA . THR A 1 468 ? 6.031 3.491 4.310 1.00 97.50 468 THR A CA 1
ATOM 3727 C C . THR A 1 468 ? 6.364 2.056 4.710 1.00 97.50 468 THR A C 1
ATOM 3729 O O . THR A 1 468 ? 6.497 1.197 3.848 1.00 97.50 468 THR A O 1
ATOM 3732 N N . MET A 1 469 ? 6.519 1.737 6.000 1.00 94.94 469 MET A N 1
ATOM 3733 C CA . MET A 1 469 ? 7.045 0.432 6.440 1.00 94.94 469 MET A CA 1
ATOM 3734 C C . MET A 1 469 ? 6.406 -0.790 5.758 1.00 94.94 469 MET A C 1
ATOM 3736 O O . MET A 1 469 ? 7.156 -1.581 5.192 1.00 94.94 469 MET A O 1
ATOM 3740 N N . SER A 1 470 ? 5.074 -0.907 5.747 1.00 94.88 470 SER A N 1
ATOM 3741 C CA . SER A 1 470 ? 4.374 -2.076 5.180 1.00 94.88 470 SER A CA 1
ATOM 3742 C C . SER A 1 470 ? 3.573 -1.795 3.906 1.00 94.88 470 SER A C 1
ATOM 3744 O O . SER A 1 470 ? 2.907 -2.687 3.383 1.00 94.88 470 SER A O 1
ATOM 3746 N N . SER A 1 471 ? 3.590 -0.559 3.396 1.00 95.69 471 SER A N 1
ATOM 3747 C CA . SER A 1 471 ? 2.720 -0.165 2.283 1.00 95.69 471 SER A CA 1
ATOM 3748 C C . SER A 1 471 ? 3.448 0.617 1.194 1.00 95.69 471 SER A C 1
ATOM 3750 O O . SER A 1 471 ? 4.436 1.310 1.455 1.00 95.69 471 SER A O 1
ATOM 3752 N N . LEU A 1 472 ? 2.949 0.472 -0.032 1.00 98.19 472 LEU A N 1
ATOM 3753 C CA . LEU A 1 472 ? 3.374 1.211 -1.210 1.00 98.19 472 LEU A CA 1
ATOM 3754 C C . LEU A 1 472 ? 2.128 1.698 -1.955 1.00 98.19 472 LEU A C 1
ATOM 3756 O O . LEU A 1 472 ? 1.455 0.931 -2.646 1.00 98.19 472 LEU A O 1
ATOM 3760 N N . GLY A 1 473 ? 1.798 2.970 -1.751 1.00 98.12 473 GLY A N 1
ATOM 3761 C CA . GLY A 1 473 ? 0.603 3.601 -2.286 1.00 98.12 473 GLY A CA 1
ATOM 3762 C C . GLY A 1 473 ? 0.849 4.407 -3.549 1.00 98.12 473 GLY A C 1
ATOM 3763 O O . GLY A 1 473 ? 1.850 5.108 -3.649 1.00 98.12 473 GLY A O 1
ATOM 3764 N N . PHE A 1 474 ? -0.096 4.346 -4.483 1.00 98.56 474 PHE A N 1
ATOM 3765 C CA . PHE A 1 474 ? -0.080 5.064 -5.752 1.00 98.56 474 PHE A CA 1
ATOM 3766 C C . PHE A 1 474 ? -1.393 5.824 -5.936 1.00 98.56 474 PHE A C 1
ATOM 3768 O O . PHE A 1 474 ? -2.478 5.241 -5.857 1.00 98.56 474 PHE A O 1
ATOM 3775 N N . GLY A 1 475 ? -1.303 7.117 -6.234 1.00 98.06 475 GLY A N 1
ATOM 3776 C CA . GLY A 1 475 ? -2.472 7.954 -6.492 1.00 98.06 475 GLY A CA 1
ATOM 3777 C C . GLY A 1 475 ? -2.232 8.975 -7.597 1.00 98.06 475 GLY A C 1
ATOM 3778 O O . GLY A 1 475 ? -1.096 9.263 -7.968 1.00 98.06 475 GLY A O 1
ATOM 3779 N N . ALA A 1 476 ? -3.323 9.486 -8.164 1.00 98.06 476 ALA A N 1
ATOM 3780 C CA . ALA A 1 476 ? -3.290 10.496 -9.217 1.00 98.06 476 ALA A CA 1
ATOM 3781 C C . ALA A 1 476 ? -3.464 11.896 -8.633 1.00 98.06 476 ALA A C 1
ATOM 3783 O O . ALA A 1 476 ? -4.258 12.082 -7.712 1.00 98.06 476 ALA A O 1
ATOM 3784 N N . TYR A 1 477 ? -2.833 12.899 -9.236 1.00 98.12 477 TYR A N 1
ATOM 3785 C CA . TYR A 1 477 ? -3.103 14.298 -8.892 1.00 98.12 477 TYR A CA 1
ATOM 3786 C C . TYR A 1 477 ? -4.564 14.663 -9.196 1.00 98.12 477 TYR A C 1
ATOM 3788 O O . TYR A 1 477 ? -5.255 15.223 -8.346 1.00 98.12 477 TYR A O 1
ATOM 3796 N N . ASP A 1 478 ? -5.089 14.240 -10.350 1.00 97.06 478 ASP A N 1
ATOM 3797 C CA . ASP A 1 478 ? -6.465 14.549 -10.762 1.00 97.06 478 ASP A CA 1
ATOM 3798 C C . ASP A 1 478 ? -7.544 13.883 -9.891 1.00 97.06 478 ASP A C 1
ATOM 3800 O O . ASP A 1 478 ? -8.710 14.257 -9.961 1.00 97.06 478 ASP A O 1
ATOM 3804 N N . ARG A 1 479 ? -7.191 12.957 -8.990 1.00 96.25 479 ARG A N 1
ATOM 3805 C CA . ARG A 1 479 ? -8.118 12.471 -7.950 1.00 96.25 479 ARG A CA 1
ATOM 3806 C C . ARG A 1 479 ? -8.538 13.580 -6.973 1.00 96.25 479 ARG A C 1
ATOM 3808 O O . ARG A 1 479 ? -9.598 13.498 -6.346 1.00 96.25 479 ARG A O 1
ATOM 3815 N N . TYR A 1 480 ? -7.703 14.609 -6.845 1.00 96.94 480 TYR A N 1
ATOM 3816 C CA . TYR A 1 480 ? -7.869 15.738 -5.929 1.00 96.94 480 TYR A CA 1
ATOM 3817 C C . TYR A 1 480 ? -8.197 17.050 -6.642 1.00 96.94 480 TYR A C 1
ATOM 3819 O O . TYR A 1 480 ? -8.491 18.037 -5.970 1.00 96.94 480 TYR A O 1
ATOM 3827 N N . ARG A 1 481 ? -8.183 17.051 -7.979 1.00 96.75 481 ARG A N 1
ATOM 3828 C CA . ARG A 1 481 ? -8.538 18.206 -8.800 1.00 96.75 481 ARG A CA 1
ATOM 3829 C C . ARG A 1 481 ? -10.037 18.463 -8.748 1.00 96.75 481 ARG A C 1
ATOM 3831 O O . ARG A 1 481 ? -10.837 17.548 -8.940 1.00 96.75 481 ARG A O 1
ATOM 3838 N N . ASN A 1 482 ? -10.394 19.708 -8.467 1.00 95.81 482 ASN A N 1
ATOM 3839 C CA . ASN A 1 482 ? -11.770 20.186 -8.408 1.00 95.81 482 ASN A CA 1
ATOM 3840 C C . ASN A 1 482 ? -11.808 21.721 -8.543 1.00 95.81 482 ASN A C 1
ATOM 3842 O O . ASN A 1 482 ? -10.780 22.358 -8.786 1.00 95.81 482 ASN A O 1
ATOM 3846 N N . SER A 1 483 ? -12.984 22.324 -8.355 1.00 95.62 483 SER A N 1
ATOM 3847 C CA . SER A 1 483 ? -13.175 23.780 -8.397 1.00 95.62 483 SER A CA 1
ATOM 3848 C C . SER A 1 483 ? -12.284 24.573 -7.431 1.00 95.62 483 SER A C 1
ATOM 3850 O O . SER A 1 483 ? -11.938 25.718 -7.738 1.00 95.62 483 SER A O 1
ATOM 3852 N N . ASP A 1 484 ? -11.905 23.972 -6.297 1.00 94.62 484 ASP A N 1
ATOM 3853 C CA . ASP A 1 484 ? -11.134 24.607 -5.220 1.00 94.62 484 ASP A CA 1
ATOM 3854 C C . ASP A 1 484 ? -9.620 24.418 -5.422 1.00 94.62 484 ASP A C 1
ATOM 3856 O O . ASP A 1 484 ? -8.828 25.328 -5.177 1.00 94.62 484 ASP A O 1
ATOM 3860 N N . HIS A 1 485 ? -9.217 23.251 -5.931 1.00 95.81 485 HIS A N 1
ATOM 3861 C CA . HIS A 1 485 ? -7.835 22.871 -6.223 1.00 95.81 485 HIS A CA 1
ATOM 3862 C C . HIS A 1 485 ? -7.663 22.647 -7.726 1.00 95.81 485 HIS A C 1
ATOM 3864 O O . HIS A 1 485 ? -7.585 21.516 -8.214 1.00 95.81 485 HIS A O 1
ATOM 3870 N N . LYS A 1 486 ? -7.618 23.754 -8.467 1.00 95.69 486 LYS A N 1
ATOM 3871 C CA . LYS A 1 486 ? -7.448 23.739 -9.925 1.00 95.69 486 LYS A CA 1
ATOM 3872 C C . LYS A 1 486 ? -6.058 23.260 -10.335 1.00 95.69 486 LYS A C 1
ATOM 3874 O O . LYS A 1 486 ? -5.094 23.394 -9.572 1.00 95.69 486 LYS A O 1
ATOM 3879 N N . ALA A 1 487 ? -5.950 22.754 -11.564 1.00 95.62 487 ALA A N 1
ATOM 3880 C CA . ALA A 1 487 ? -4.674 22.327 -12.133 1.00 95.62 487 ALA A CA 1
ATOM 3881 C C . ALA A 1 487 ? -3.577 23.400 -12.028 1.00 95.62 487 ALA A C 1
ATOM 3883 O O . ALA A 1 487 ? -3.821 24.603 -12.135 1.00 95.62 487 ALA A O 1
ATOM 3884 N N . GLY A 1 488 ? -2.339 22.939 -11.844 1.00 95.06 488 GLY A N 1
ATOM 3885 C CA . GLY A 1 488 ? -1.170 23.788 -11.640 1.00 95.06 488 GLY A CA 1
ATOM 3886 C C . GLY A 1 488 ? -0.744 23.835 -10.173 1.00 95.06 488 GLY A C 1
ATOM 3887 O O . GLY A 1 488 ? -0.835 22.843 -9.453 1.00 95.06 488 GLY A O 1
ATOM 3888 N N . LYS A 1 489 ? -0.236 24.989 -9.726 1.00 95.81 489 LYS A N 1
ATOM 3889 C CA . LYS A 1 489 ? 0.422 25.126 -8.415 1.00 95.81 489 LYS A CA 1
ATOM 3890 C C . LYS A 1 489 ? -0.490 24.771 -7.234 1.00 95.81 489 LYS A C 1
ATOM 3892 O O . LYS A 1 489 ? -0.033 24.095 -6.324 1.00 95.81 489 LYS A O 1
ATOM 3897 N N . ALA A 1 490 ? -1.760 25.187 -7.260 1.00 95.50 490 ALA A N 1
ATOM 3898 C CA . ALA A 1 490 ? -2.698 24.946 -6.159 1.00 95.50 490 ALA A CA 1
ATOM 3899 C C . ALA A 1 490 ? -2.936 23.447 -5.915 1.00 95.50 490 ALA A C 1
ATOM 3901 O O . ALA A 1 490 ? -2.794 22.979 -4.787 1.00 95.50 490 ALA A O 1
ATOM 3902 N N . LEU A 1 491 ? -3.232 22.689 -6.978 1.00 97.50 491 LEU A N 1
ATOM 3903 C CA . LEU A 1 491 ? -3.354 21.234 -6.902 1.00 97.50 491 LEU A CA 1
ATOM 3904 C C . LEU A 1 491 ? -2.041 20.578 -6.468 1.00 97.50 491 LEU A C 1
ATOM 3906 O O . LEU A 1 491 ? -2.058 19.710 -5.599 1.00 97.50 491 LEU A O 1
ATOM 3910 N N . ASN A 1 492 ? -0.911 20.997 -7.043 1.00 97.94 492 ASN A N 1
ATOM 3911 C CA . ASN A 1 492 ? 0.380 20.387 -6.738 1.00 97.94 492 ASN A CA 1
ATOM 3912 C C . ASN A 1 492 ? 0.769 20.572 -5.270 1.00 97.94 492 ASN A C 1
ATOM 3914 O O . ASN A 1 492 ? 1.104 19.594 -4.612 1.00 97.94 492 ASN A O 1
ATOM 3918 N N . ASP A 1 493 ? 0.672 21.793 -4.743 1.00 97.94 493 ASP A N 1
ATOM 3919 C CA . ASP A 1 493 ? 0.995 22.080 -3.344 1.00 97.94 493 ASP A CA 1
ATOM 3920 C C . ASP A 1 493 ? 0.073 21.291 -2.398 1.00 97.94 493 ASP A C 1
ATOM 3922 O O . ASP A 1 493 ? 0.544 20.695 -1.429 1.00 97.94 493 ASP A O 1
ATOM 3926 N N . PHE A 1 494 ? -1.229 21.228 -2.710 1.00 97.62 494 PHE A N 1
ATOM 3927 C CA . PHE A 1 494 ? -2.202 20.463 -1.929 1.00 97.62 494 PHE A CA 1
ATOM 3928 C C . PHE A 1 494 ? -1.886 18.960 -1.920 1.00 97.62 494 PHE A C 1
ATOM 3930 O O . PHE A 1 494 ? -1.862 18.345 -0.852 1.00 97.62 494 PHE A O 1
ATOM 3937 N N . VAL A 1 495 ? -1.644 18.358 -3.089 1.00 98.44 495 VAL A N 1
ATOM 3938 C CA . VAL A 1 495 ? -1.355 16.920 -3.211 1.00 98.44 495 VAL A CA 1
ATOM 3939 C C . VAL A 1 495 ? -0.030 16.580 -2.540 1.00 98.44 495 VAL A C 1
ATOM 3941 O O . VAL A 1 495 ? 0.030 15.628 -1.768 1.00 98.44 495 VAL A O 1
ATOM 3944 N N . GLU A 1 496 ? 1.025 17.359 -2.784 1.00 98.50 496 GLU A N 1
ATOM 3945 C CA . GLU A 1 496 ? 2.356 17.078 -2.244 1.00 98.50 496 GLU A CA 1
ATOM 3946 C C . GLU A 1 496 ? 2.398 17.227 -0.713 1.00 98.50 496 GLU A C 1
ATOM 3948 O O . GLU A 1 496 ? 2.990 16.384 -0.035 1.00 98.50 496 GLU A O 1
ATOM 3953 N N . GLU A 1 497 ? 1.743 18.247 -0.145 1.00 98.31 497 GLU A N 1
ATOM 3954 C CA . GLU A 1 497 ? 1.650 18.410 1.312 1.00 98.31 497 GLU A CA 1
ATOM 3955 C C . GLU A 1 497 ? 0.823 17.294 1.955 1.00 98.31 497 GLU A C 1
ATOM 3957 O O . GLU A 1 497 ? 1.285 16.646 2.896 1.00 98.31 497 GLU A O 1
ATOM 3962 N N . ASN A 1 498 ? -0.363 16.990 1.419 1.00 98.19 498 ASN A N 1
ATOM 3963 C CA . ASN A 1 498 ? -1.187 15.933 2.001 1.00 98.19 498 ASN A CA 1
ATOM 3964 C C . ASN A 1 498 ? -0.584 14.535 1.798 1.00 98.19 498 ASN A C 1
ATOM 3966 O O . ASN A 1 498 ? -0.794 13.668 2.647 1.00 98.19 498 ASN A O 1
ATOM 3970 N N . ALA A 1 499 ? 0.204 14.302 0.742 1.00 98.50 499 ALA A N 1
ATOM 3971 C CA . ALA A 1 499 ? 0.976 13.071 0.574 1.00 98.50 499 ALA A CA 1
ATOM 3972 C C . ALA A 1 499 ? 2.037 12.910 1.669 1.00 98.50 499 ALA A C 1
ATOM 3974 O O . ALA A 1 499 ? 2.134 11.831 2.256 1.00 98.50 499 ALA A O 1
ATOM 3975 N N . ARG A 1 500 ? 2.772 13.978 2.017 1.00 98.50 500 ARG A N 1
ATOM 3976 C CA . ARG A 1 500 ? 3.720 13.965 3.146 1.00 98.50 500 ARG A CA 1
ATOM 3977 C C . ARG A 1 500 ? 3.023 13.709 4.476 1.00 98.50 500 ARG A C 1
ATOM 3979 O O . ARG A 1 500 ? 3.453 12.848 5.240 1.00 98.50 500 ARG A O 1
ATOM 3986 N N . GLU A 1 501 ? 1.928 14.411 4.744 1.00 97.94 501 GLU A N 1
ATOM 3987 C CA . GLU A 1 501 ? 1.168 14.237 5.985 1.00 97.94 501 GLU A CA 1
ATOM 3988 C C . GLU A 1 501 ? 0.549 12.839 6.098 1.00 97.94 501 GLU A C 1
ATOM 3990 O O . GLU A 1 501 ? 0.554 12.230 7.169 1.00 97.94 501 GLU A O 1
ATOM 3995 N N . THR A 1 502 ? 0.075 12.279 4.986 1.00 98.38 502 THR A N 1
ATOM 3996 C CA . THR A 1 502 ? -0.432 10.903 4.935 1.00 98.38 502 THR A CA 1
ATOM 3997 C C . THR A 1 502 ? 0.682 9.890 5.176 1.00 98.38 502 THR A C 1
ATOM 3999 O O . THR A 1 502 ? 0.496 8.972 5.973 1.00 98.38 502 THR A O 1
ATOM 4002 N N . ALA A 1 503 ? 1.860 10.079 4.573 1.00 98.50 503 ALA A N 1
ATOM 4003 C CA . ALA A 1 503 ? 3.014 9.213 4.799 1.00 98.50 503 ALA A CA 1
ATOM 4004 C C . ALA A 1 503 ? 3.457 9.218 6.274 1.00 98.50 503 ALA A C 1
ATOM 4006 O O . ALA A 1 503 ? 3.695 8.153 6.844 1.00 98.50 503 ALA A O 1
ATOM 4007 N N . LYS A 1 504 ? 3.478 10.391 6.927 1.00 98.19 504 LYS A N 1
ATOM 4008 C CA . LYS A 1 504 ? 3.760 10.519 8.370 1.00 98.19 504 LYS A CA 1
ATOM 4009 C C . LYS A 1 504 ? 2.737 9.776 9.224 1.00 98.19 504 LYS A C 1
ATOM 4011 O O . LYS A 1 504 ? 3.132 9.017 10.101 1.00 98.19 504 LYS A O 1
ATOM 4016 N N . ARG A 1 505 ? 1.438 9.938 8.946 1.00 98.00 505 ARG A N 1
ATOM 4017 C CA . ARG A 1 505 ? 0.363 9.218 9.658 1.00 98.00 505 ARG A CA 1
ATOM 4018 C C . ARG A 1 505 ? 0.515 7.704 9.511 1.00 98.00 505 ARG A C 1
ATOM 4020 O O . ARG A 1 505 ? 0.503 6.980 10.499 1.00 98.00 505 ARG A O 1
ATOM 4027 N N . GLN A 1 506 ? 0.714 7.218 8.287 1.00 98.38 506 GLN A N 1
ATOM 4028 C CA . GLN A 1 506 ? 0.906 5.790 8.021 1.00 98.38 506 GLN A CA 1
ATOM 4029 C C . GLN A 1 506 ? 2.173 5.233 8.690 1.00 98.38 506 GLN A C 1
ATOM 4031 O O . GLN A 1 506 ? 2.133 4.129 9.235 1.00 98.38 506 GLN A O 1
ATOM 4036 N N . ARG A 1 507 ? 3.283 5.989 8.696 1.00 98.25 507 ARG A N 1
ATOM 4037 C CA . ARG A 1 507 ? 4.483 5.650 9.476 1.00 98.25 507 ARG A CA 1
ATOM 4038 C C . ARG A 1 507 ? 4.145 5.536 10.960 1.00 98.25 507 ARG A C 1
ATOM 4040 O O . ARG A 1 507 ? 4.465 4.522 11.565 1.00 98.25 507 ARG A O 1
ATOM 4047 N N . ASP A 1 508 ? 3.496 6.548 11.524 1.00 98.12 508 ASP A N 1
ATOM 4048 C CA . ASP A 1 508 ? 3.169 6.621 12.950 1.00 98.12 508 ASP A CA 1
ATOM 4049 C C . ASP A 1 508 ? 2.274 5.449 13.393 1.00 98.12 508 ASP A C 1
ATOM 4051 O O . ASP A 1 508 ? 2.495 4.871 14.456 1.00 98.12 508 ASP A O 1
ATOM 4055 N N . HIS A 1 509 ? 1.344 5.021 12.534 1.00 98.12 509 HIS A N 1
ATOM 4056 C CA . HIS A 1 509 ? 0.537 3.817 12.742 1.00 98.12 509 HIS A CA 1
ATOM 4057 C C . HIS A 1 509 ? 1.369 2.533 12.821 1.00 98.12 509 HIS A C 1
ATOM 4059 O O . HIS A 1 509 ? 1.144 1.700 13.702 1.00 98.12 509 HIS A O 1
ATOM 4065 N N . TYR A 1 510 ? 2.347 2.360 11.931 1.00 97.94 510 TYR A N 1
ATOM 4066 C CA . TYR A 1 510 ? 3.228 1.195 12.002 1.00 97.94 510 TYR A CA 1
ATOM 4067 C C . TYR A 1 510 ? 4.238 1.283 13.142 1.00 97.94 510 TYR A C 1
ATOM 4069 O O . TYR A 1 510 ? 4.532 0.255 13.743 1.00 97.94 510 TYR A O 1
ATOM 4077 N N . ASP A 1 511 ? 4.717 2.474 13.499 1.00 98.38 511 ASP A N 1
ATOM 4078 C CA . ASP A 1 511 ? 5.565 2.666 14.678 1.00 98.38 511 ASP A CA 1
ATOM 4079 C C . ASP A 1 511 ? 4.809 2.282 15.955 1.00 98.38 511 ASP A C 1
ATOM 4081 O O . ASP A 1 511 ? 5.368 1.598 16.814 1.00 98.38 511 ASP A O 1
ATOM 4085 N N . TYR A 1 512 ? 3.531 2.665 16.056 1.00 98.31 512 TYR A N 1
ATOM 4086 C CA . TYR A 1 512 ? 2.634 2.210 17.115 1.00 98.31 512 TYR A CA 1
ATOM 4087 C C . TYR A 1 512 ? 2.580 0.676 17.152 1.00 98.31 512 TYR A C 1
ATOM 4089 O O . TYR A 1 512 ? 2.965 0.070 18.151 1.00 98.31 512 TYR A O 1
ATOM 4097 N N . TRP A 1 513 ? 2.188 0.021 16.056 1.00 97.94 513 TRP A N 1
ATOM 4098 C CA . TRP A 1 513 ? 2.042 -1.436 16.047 1.00 97.94 513 TRP A CA 1
ATOM 4099 C C . TRP A 1 513 ? 3.356 -2.187 16.284 1.00 97.94 513 TRP A C 1
ATOM 4101 O O . TRP A 1 513 ? 3.366 -3.193 16.993 1.00 97.94 513 TRP A O 1
ATOM 4111 N N . TYR A 1 514 ? 4.480 -1.690 15.766 1.00 97.75 514 TYR A N 1
ATOM 4112 C CA . TYR A 1 514 ? 5.801 -2.288 15.974 1.00 97.75 514 TYR A CA 1
ATOM 4113 C C . TYR A 1 514 ? 6.220 -2.299 17.453 1.00 97.75 514 TYR A C 1
ATOM 4115 O O . TYR A 1 514 ? 6.945 -3.197 17.887 1.00 97.75 514 TYR A O 1
ATOM 4123 N N . ARG A 1 515 ? 5.762 -1.314 18.237 1.00 97.81 515 ARG A N 1
ATOM 4124 C CA . ARG A 1 515 ? 6.012 -1.214 19.686 1.00 97.81 515 ARG A CA 1
ATOM 4125 C C . ARG A 1 515 ? 5.097 -2.110 20.519 1.00 97.81 515 ARG A C 1
ATOM 4127 O O . ARG A 1 515 ? 5.473 -2.490 21.627 1.00 97.81 515 ARG A O 1
ATOM 4134 N N . ILE A 1 516 ? 3.900 -2.418 20.018 1.00 97.31 516 ILE A N 1
ATOM 4135 C CA . ILE A 1 516 ? 2.911 -3.247 20.723 1.00 97.31 516 ILE A CA 1
ATOM 4136 C C . ILE A 1 516 ? 3.135 -4.741 20.473 1.00 97.31 516 ILE A C 1
ATOM 4138 O O . ILE A 1 516 ? 2.971 -5.544 21.392 1.00 97.31 516 ILE A O 1
ATOM 4142 N N . LEU A 1 517 ? 3.486 -5.123 19.245 1.00 97.00 517 LEU A N 1
ATOM 4143 C CA . LEU A 1 517 ? 3.608 -6.527 18.862 1.00 97.00 517 LEU A CA 1
ATOM 4144 C C . LEU A 1 517 ? 4.941 -7.148 19.285 1.00 97.00 517 LEU A C 1
ATOM 4146 O O . LEU A 1 517 ? 5.960 -6.476 19.446 1.00 97.00 517 LEU A O 1
ATOM 4150 N N . ASP A 1 518 ? 4.932 -8.473 19.425 1.00 93.44 518 ASP A N 1
ATOM 4151 C CA . ASP A 1 518 ? 6.145 -9.250 19.646 1.00 93.44 518 ASP A CA 1
ATOM 4152 C C . ASP A 1 518 ? 7.055 -9.265 18.402 1.00 93.44 518 ASP A C 1
ATOM 4154 O O . ASP A 1 518 ? 6.643 -8.938 17.285 1.00 93.44 518 ASP A O 1
ATOM 4158 N N . GLU A 1 519 ? 8.308 -9.675 18.600 1.00 93.88 519 GLU A N 1
ATOM 4159 C CA . GLU A 1 519 ? 9.341 -9.653 17.564 1.00 93.88 519 GLU A CA 1
ATOM 4160 C C . GLU A 1 519 ? 8.990 -10.486 16.322 1.00 93.88 519 GLU A C 1
ATOM 4162 O O . GLU A 1 519 ? 9.214 -10.033 15.198 1.00 93.88 519 GLU A O 1
ATOM 4167 N N . GLN A 1 520 ? 8.399 -11.671 16.502 1.00 92.19 520 GLN A N 1
ATOM 4168 C CA . GLN A 1 520 ? 8.073 -12.563 15.386 1.00 92.19 520 GLN A CA 1
ATOM 4169 C C . GLN A 1 520 ? 6.954 -11.982 14.522 1.00 92.19 520 GLN A C 1
ATOM 4171 O O . GLN A 1 520 ? 6.979 -12.107 13.296 1.00 92.19 520 GLN A O 1
ATOM 4176 N N . SER A 1 521 ? 5.981 -11.333 15.159 1.00 94.38 521 SER A N 1
ATOM 4177 C CA . SER A 1 521 ? 4.871 -10.673 14.476 1.00 94.38 521 SER A CA 1
ATOM 4178 C C . SER A 1 521 ? 5.333 -9.405 13.758 1.00 94.38 521 SER A C 1
ATOM 4180 O O . SER A 1 521 ? 5.080 -9.248 12.564 1.00 94.38 521 SER A O 1
ATOM 4182 N N . ARG A 1 522 ? 6.071 -8.517 14.438 1.00 93.94 522 ARG A N 1
ATOM 4183 C CA . ARG A 1 522 ? 6.480 -7.224 13.860 1.00 93.94 522 ARG A CA 1
ATOM 4184 C C . ARG A 1 522 ? 7.490 -7.353 12.714 1.00 93.94 522 ARG A C 1
ATOM 4186 O O . ARG A 1 522 ? 7.503 -6.515 11.819 1.00 93.94 522 ARG A O 1
ATOM 4193 N N . GLU A 1 523 ? 8.280 -8.426 12.675 1.00 95.12 523 GLU A N 1
ATOM 4194 C CA . GLU A 1 523 ? 9.182 -8.732 11.554 1.00 95.12 523 GLU A CA 1
ATOM 4195 C C . GLU A 1 523 ? 8.422 -8.998 10.235 1.00 95.12 523 GLU A C 1
ATOM 4197 O O . GLU A 1 523 ? 8.977 -8.853 9.144 1.00 95.12 523 GLU A O 1
ATOM 4202 N N . LYS A 1 524 ? 7.125 -9.327 10.301 1.00 94.25 524 LYS A N 1
ATOM 4203 C CA . LYS A 1 524 ? 6.269 -9.501 9.117 1.00 94.25 524 LYS A CA 1
ATOM 4204 C C . LYS A 1 524 ? 5.774 -8.175 8.525 1.00 94.25 524 LYS A C 1
ATOM 4206 O O . LYS A 1 524 ? 5.287 -8.172 7.396 1.00 94.25 524 LYS A O 1
ATOM 4211 N N . PHE A 1 525 ? 5.941 -7.040 9.217 1.00 94.56 525 PHE A N 1
ATOM 4212 C CA . PHE A 1 525 ? 5.566 -5.722 8.682 1.00 94.56 525 PHE A CA 1
ATOM 4213 C C . PHE A 1 525 ? 6.417 -5.272 7.496 1.00 94.56 525 PHE A C 1
ATOM 4215 O O . PHE A 1 525 ? 6.003 -4.375 6.772 1.00 94.56 525 PHE A O 1
ATOM 4222 N N . TYR A 1 526 ? 7.561 -5.900 7.229 1.00 94.88 526 TYR A N 1
ATOM 4223 C CA . TYR A 1 526 ? 8.376 -5.586 6.049 1.00 94.88 526 TYR A CA 1
ATOM 4224 C C . TYR A 1 526 ? 7.849 -6.215 4.745 1.00 94.88 526 TYR A C 1
ATOM 4226 O O . TYR A 1 526 ? 8.547 -6.247 3.735 1.00 94.88 526 TYR A O 1
ATOM 4234 N N . ARG A 1 527 ? 6.607 -6.716 4.741 1.00 92.12 527 ARG A N 1
ATOM 4235 C CA . ARG A 1 527 ? 5.858 -6.966 3.503 1.00 92.12 527 ARG A CA 1
ATOM 4236 C C . ARG A 1 527 ? 5.516 -5.648 2.797 1.00 92.12 527 ARG A C 1
ATOM 4238 O O . ARG A 1 527 ? 5.630 -4.574 3.374 1.00 92.12 527 ARG A O 1
ATOM 4245 N N . THR A 1 528 ? 5.093 -5.718 1.540 1.00 92.75 528 THR A N 1
ATOM 4246 C CA . THR A 1 528 ? 4.661 -4.538 0.775 1.00 92.75 528 THR A CA 1
ATOM 4247 C C . THR A 1 528 ? 3.228 -4.740 0.302 1.00 92.75 528 THR A C 1
ATOM 4249 O O . THR A 1 528 ? 2.987 -5.550 -0.588 1.00 92.75 528 THR A O 1
ATOM 4252 N N . ILE A 1 529 ? 2.290 -4.013 0.910 1.00 94.00 529 ILE A N 1
ATOM 4253 C CA . ILE A 1 529 ? 0.879 -3.974 0.512 1.00 94.00 529 ILE A CA 1
ATOM 4254 C C . ILE A 1 529 ? 0.655 -2.798 -0.436 1.00 94.00 529 ILE A C 1
ATOM 4256 O O . ILE A 1 529 ? 1.050 -1.664 -0.153 1.00 94.00 529 ILE A O 1
ATOM 4260 N N . LEU A 1 530 ? 0.022 -3.072 -1.572 1.00 95.94 530 LEU A N 1
ATOM 4261 C CA . LEU A 1 530 ? -0.357 -2.051 -2.540 1.00 95.94 530 LEU A CA 1
ATOM 4262 C C . LEU A 1 530 ? -1.471 -1.162 -1.989 1.00 95.94 530 LEU A C 1
ATOM 4264 O O . LEU A 1 530 ? -2.464 -1.689 -1.504 1.00 95.94 530 LEU A O 1
ATOM 4268 N N . LEU A 1 531 ? -1.364 0.158 -2.143 1.00 97.19 531 LEU A N 1
ATOM 4269 C CA . LEU A 1 531 ? -2.511 1.063 -1.996 1.00 97.19 531 LEU A CA 1
ATOM 4270 C C . LEU A 1 531 ? -2.810 1.722 -3.338 1.00 97.19 531 LEU A C 1
ATOM 4272 O O . LEU A 1 531 ? -1.901 2.257 -3.971 1.00 97.19 531 LEU A O 1
ATOM 4276 N N . TYR A 1 532 ? -4.070 1.737 -3.756 1.00 93.44 532 TYR A N 1
ATOM 4277 C CA . TYR A 1 532 ? -4.486 2.434 -4.971 1.00 93.44 532 TYR A CA 1
ATOM 4278 C C . TYR A 1 532 ? -5.599 3.437 -4.694 1.00 93.44 532 TYR A C 1
ATOM 4280 O O . TYR A 1 532 ? -6.646 3.083 -4.156 1.00 93.44 532 TYR A O 1
ATOM 4288 N N . ASP A 1 533 ? -5.392 4.679 -5.129 1.00 88.00 533 ASP A N 1
ATOM 4289 C CA . ASP A 1 533 ? -6.434 5.706 -5.156 1.00 88.00 533 ASP A CA 1
ATOM 4290 C C . ASP A 1 533 ? -7.261 5.558 -6.443 1.00 88.00 533 ASP A C 1
ATOM 4292 O O . ASP A 1 533 ? -6.785 5.834 -7.549 1.00 88.00 533 ASP A O 1
ATOM 4296 N N . ALA A 1 534 ? -8.465 4.999 -6.330 1.00 78.00 534 ALA A N 1
ATOM 4297 C CA . ALA A 1 534 ? -9.096 4.294 -7.437 1.00 78.00 534 ALA A CA 1
ATOM 4298 C C . ALA A 1 534 ? -9.822 5.215 -8.424 1.00 78.00 534 ALA A C 1
ATOM 4300 O O . ALA A 1 534 ? -10.967 5.600 -8.212 1.00 78.00 534 ALA A O 1
ATOM 4301 N N . TYR A 1 535 ? -9.121 5.521 -9.517 1.00 91.12 535 TYR A N 1
ATOM 4302 C CA . TYR A 1 535 ? -9.519 5.943 -10.878 1.00 91.12 535 TYR A CA 1
ATOM 4303 C C . TYR A 1 535 ? -10.635 6.985 -11.061 1.00 91.12 535 TYR A C 1
ATOM 4305 O O . TYR A 1 535 ? -10.982 7.298 -12.193 1.00 91.12 535 TYR A O 1
ATOM 4313 N N . LYS A 1 536 ? -11.181 7.586 -10.006 1.00 92.25 536 LYS A N 1
ATOM 4314 C CA . LYS A 1 536 ? -12.160 8.673 -10.100 1.00 92.25 536 LYS A CA 1
ATOM 4315 C C . LYS A 1 536 ? -11.433 10.007 -10.186 1.00 92.25 536 LYS A C 1
ATOM 4317 O O . LYS A 1 536 ? -11.006 10.545 -9.164 1.00 92.25 536 LYS A O 1
ATOM 4322 N N . PHE A 1 537 ? -11.264 10.520 -11.399 1.00 94.12 537 PHE A N 1
ATOM 4323 C CA . PHE A 1 537 ? -10.507 11.744 -11.670 1.00 94.12 537 PHE A CA 1
ATOM 4324 C C . PHE A 1 537 ? -11.445 12.918 -11.945 1.00 94.12 537 PHE A C 1
ATOM 4326 O O . PHE A 1 537 ? -12.432 12.769 -12.662 1.00 94.12 537 PHE A O 1
ATOM 4333 N N . GLY A 1 538 ? -11.146 14.063 -11.338 1.00 94.31 538 GLY A N 1
ATOM 4334 C CA . GLY A 1 538 ? -11.876 15.312 -11.508 1.00 94.31 538 GLY A CA 1
ATOM 4335 C C . GLY A 1 538 ? -11.175 16.277 -12.460 1.00 94.31 538 GLY A C 1
ATOM 4336 O O . GLY A 1 538 ? -10.042 16.067 -12.893 1.00 94.31 538 GLY A O 1
ATOM 4337 N N . ASP A 1 539 ? -11.873 17.364 -12.754 1.00 95.19 539 ASP A N 1
ATOM 4338 C CA . ASP A 1 539 ? -11.399 18.513 -13.521 1.00 95.19 539 ASP A CA 1
ATOM 4339 C C . ASP A 1 539 ? -11.700 19.828 -12.776 1.00 95.19 539 ASP A C 1
ATOM 4341 O O . ASP A 1 539 ? -12.268 19.827 -11.684 1.00 95.19 539 ASP A O 1
ATOM 4345 N N . ASP A 1 540 ? -11.335 20.974 -13.358 1.00 96.25 540 ASP A N 1
ATOM 4346 C CA . ASP A 1 540 ? -11.514 22.289 -12.713 1.00 96.25 540 ASP A CA 1
ATOM 4347 C C . ASP A 1 540 ? -12.988 22.706 -12.542 1.00 96.25 540 ASP A C 1
ATOM 4349 O O . ASP A 1 540 ? -13.270 23.710 -11.883 1.00 96.25 540 ASP A O 1
ATOM 4353 N N . THR A 1 541 ? -13.926 21.975 -13.152 1.00 94.81 541 THR A N 1
ATOM 4354 C CA . THR A 1 541 ? -15.375 22.214 -13.052 1.00 94.81 541 THR A CA 1
ATOM 4355 C C . THR A 1 541 ? -16.060 21.266 -12.073 1.00 94.81 541 THR A C 1
ATOM 4357 O O . THR A 1 541 ? -17.201 21.497 -11.673 1.00 94.81 541 THR A O 1
ATOM 4360 N N . THR A 1 542 ? -15.358 20.214 -11.650 1.00 94.50 542 THR A N 1
ATOM 4361 C CA . THR A 1 542 ? -15.865 19.222 -10.709 1.00 94.50 542 THR A CA 1
ATOM 4362 C C . THR A 1 542 ? -16.095 19.871 -9.346 1.00 94.50 542 THR A C 1
ATOM 4364 O O . THR A 1 542 ? -15.182 20.452 -8.761 1.00 94.50 542 THR A O 1
ATOM 4367 N N . SER A 1 543 ? -17.312 19.754 -8.814 1.00 92.75 543 SER A N 1
ATOM 4368 C CA . SER A 1 543 ? -17.628 20.192 -7.453 1.00 92.75 543 SER A CA 1
ATOM 4369 C C . SER A 1 543 ? -17.305 19.082 -6.451 1.00 92.75 543 SER A C 1
ATOM 4371 O O . SER A 1 543 ? -17.757 17.947 -6.603 1.00 92.75 543 SER A O 1
ATOM 4373 N N . GLY A 1 544 ? -16.522 19.393 -5.417 1.00 89.56 544 GLY A N 1
ATOM 4374 C CA . GLY A 1 544 ? -16.186 18.432 -4.365 1.00 89.56 544 GLY A CA 1
ATOM 4375 C C . GLY A 1 544 ? -15.265 17.298 -4.836 1.00 89.56 544 GLY A C 1
ATOM 4376 O O . GLY A 1 544 ? -14.212 17.550 -5.421 1.00 89.56 544 GLY A O 1
ATOM 4377 N N . LYS A 1 545 ? -15.609 16.045 -4.502 1.00 89.19 545 LYS A N 1
ATOM 4378 C CA . LYS A 1 545 ? -14.824 14.846 -4.851 1.00 89.19 545 LYS A CA 1
ATOM 4379 C C . LYS A 1 545 ? -15.327 14.257 -6.169 1.00 89.19 545 LYS A C 1
ATOM 4381 O O . LYS A 1 545 ? -16.530 14.088 -6.342 1.00 89.19 545 LYS A O 1
ATOM 4386 N N . ALA A 1 546 ? -14.412 13.864 -7.053 1.00 88.81 546 ALA A N 1
ATOM 4387 C CA . ALA A 1 546 ? -14.772 13.175 -8.288 1.00 88.81 546 ALA A CA 1
ATOM 4388 C C . ALA A 1 546 ? -15.473 11.833 -8.007 1.00 88.81 546 ALA A C 1
ATOM 4390 O O . ALA A 1 546 ? -15.014 11.043 -7.171 1.00 88.81 546 ALA A O 1
ATOM 4391 N N . THR A 1 547 ? -16.568 11.581 -8.727 1.00 87.25 547 THR A N 1
ATOM 4392 C CA . THR A 1 547 ? -17.400 10.369 -8.617 1.00 87.25 547 THR A CA 1
ATOM 4393 C C . THR A 1 547 ? -17.365 9.501 -9.873 1.00 87.25 547 THR A C 1
ATOM 4395 O O . THR A 1 547 ? -17.651 8.309 -9.788 1.00 87.25 547 THR A O 1
ATOM 4398 N N . VAL A 1 548 ? -16.992 10.077 -11.020 1.00 87.12 548 VAL A N 1
ATOM 4399 C CA . VAL A 1 548 ? -16.951 9.390 -12.315 1.00 87.12 548 VAL A CA 1
ATOM 4400 C C . VAL A 1 548 ? -15.642 8.627 -12.462 1.00 87.12 548 VAL A C 1
ATOM 4402 O O . VAL A 1 548 ? -14.557 9.194 -12.353 1.00 87.12 548 VAL A O 1
ATOM 4405 N N . GLU A 1 549 ? -15.755 7.331 -12.723 1.00 89.62 549 GLU A N 1
ATOM 4406 C CA . GLU A 1 549 ? -14.620 6.441 -12.946 1.00 89.62 549 GLU A CA 1
ATOM 4407 C C . GLU A 1 549 ? -13.994 6.685 -14.322 1.00 89.62 549 GLU A C 1
ATOM 4409 O O . GLU A 1 549 ? -14.658 6.613 -15.361 1.00 89.62 549 GLU A O 1
ATOM 4414 N N . ALA A 1 550 ? -12.688 6.928 -14.339 1.00 90.56 550 ALA A N 1
ATOM 4415 C CA . ALA A 1 550 ? -11.897 6.927 -15.551 1.00 90.56 550 ALA A CA 1
ATOM 4416 C C . ALA A 1 550 ? -11.678 5.483 -16.006 1.00 90.56 550 ALA A C 1
ATOM 4418 O O . ALA A 1 550 ? -11.052 4.672 -15.323 1.00 90.56 550 ALA A O 1
ATOM 4419 N N . LYS A 1 551 ? -12.174 5.172 -17.201 1.00 91.88 551 LYS A N 1
ATOM 4420 C CA . LYS A 1 551 ? -11.892 3.906 -17.877 1.00 91.88 551 LYS A CA 1
ATOM 4421 C C . LYS A 1 551 ? -10.457 3.891 -18.408 1.00 91.88 551 LYS A C 1
ATOM 4423 O O . LYS A 1 551 ? -9.825 4.933 -18.553 1.00 91.88 551 LYS A O 1
ATOM 4428 N N . PHE A 1 552 ? -9.971 2.705 -18.764 1.00 91.12 552 PHE A N 1
ATOM 4429 C CA . PHE A 1 552 ? -8.640 2.503 -19.348 1.00 91.12 552 PHE A CA 1
ATOM 4430 C C . PHE A 1 552 ? -8.407 3.267 -20.667 1.00 91.12 552 PHE A C 1
ATOM 4432 O O . PHE A 1 552 ? -7.270 3.561 -21.008 1.00 91.12 552 PHE A O 1
ATOM 4439 N N . ASP A 1 553 ? -9.465 3.636 -21.395 1.00 89.88 553 ASP A N 1
ATOM 4440 C CA . ASP A 1 553 ? -9.397 4.491 -22.589 1.00 89.88 553 ASP A CA 1
ATOM 4441 C C . ASP A 1 553 ? -9.503 5.998 -22.288 1.00 89.88 553 ASP A C 1
ATOM 4443 O O . ASP A 1 553 ? -9.583 6.806 -23.212 1.00 89.88 553 ASP A O 1
ATOM 4447 N N . SER A 1 554 ? -9.478 6.400 -21.013 1.00 93.75 554 SER A N 1
ATOM 4448 C CA . SER A 1 554 ? -9.489 7.809 -20.618 1.00 93.75 554 SER A CA 1
ATOM 4449 C C . SER A 1 554 ? -8.252 8.553 -21.121 1.00 93.75 554 SER A C 1
ATOM 4451 O O . SER A 1 554 ? -7.120 8.080 -21.013 1.00 93.75 554 SER A O 1
ATOM 4453 N N . SER A 1 555 ? -8.468 9.780 -21.595 1.00 91.50 555 SER A N 1
ATOM 4454 C CA . SER A 1 555 ? -7.403 10.707 -21.979 1.00 91.50 555 SER A CA 1
ATOM 4455 C C . SER A 1 555 ? -6.681 11.333 -20.784 1.00 91.50 555 SER A C 1
ATOM 4457 O O . SER A 1 555 ? -5.729 12.084 -20.989 1.00 91.50 555 SER A O 1
ATOM 4459 N N . ASN A 1 556 ? -7.122 11.061 -19.548 1.00 95.69 556 ASN A N 1
ATOM 4460 C CA . ASN A 1 556 ? -6.469 11.568 -18.348 1.00 95.69 556 ASN A CA 1
ATOM 4461 C C . ASN A 1 556 ? -4.976 11.162 -18.331 1.00 95.69 556 ASN A C 1
ATOM 4463 O O . ASN A 1 556 ? -4.682 9.970 -18.479 1.00 95.69 556 ASN A O 1
ATOM 4467 N N . PRO A 1 557 ? -4.030 12.097 -18.115 1.00 95.69 557 PRO A N 1
ATOM 4468 C CA . PRO A 1 557 ? -2.600 11.798 -18.183 1.00 95.69 557 PRO A CA 1
ATOM 4469 C C . PRO A 1 557 ? -2.143 10.689 -17.233 1.00 95.69 557 PRO A C 1
ATOM 4471 O O . PRO A 1 557 ? -1.306 9.872 -17.620 1.00 95.69 557 PRO A O 1
ATOM 4474 N N . ALA A 1 558 ? -2.705 10.614 -16.023 1.00 97.31 558 ALA A N 1
ATOM 4475 C CA . ALA A 1 558 ? -2.353 9.582 -15.053 1.00 97.31 558 ALA A CA 1
ATOM 4476 C C . ALA A 1 558 ? -2.867 8.198 -15.487 1.00 97.31 558 ALA A C 1
ATOM 4478 O O . ALA A 1 558 ? -2.152 7.201 -15.351 1.00 97.31 558 ALA A O 1
ATOM 4479 N N . MET A 1 559 ? -4.077 8.124 -16.062 1.00 97.00 559 MET A N 1
ATOM 4480 C CA . MET A 1 559 ? -4.594 6.877 -16.643 1.00 97.00 559 MET A CA 1
ATOM 4481 C C . MET A 1 559 ? -3.744 6.440 -17.834 1.00 97.00 559 MET A C 1
ATOM 4483 O O . MET A 1 559 ? -3.234 5.325 -17.861 1.00 97.00 559 MET A O 1
ATOM 4487 N N . LYS A 1 560 ? -3.540 7.341 -18.795 1.00 97.31 560 LYS A N 1
ATOM 4488 C CA . LYS A 1 560 ? -2.870 7.048 -20.062 1.00 97.31 560 LYS A CA 1
ATOM 4489 C C . LYS A 1 560 ? -1.402 6.658 -19.894 1.00 97.31 560 LYS A C 1
ATOM 4491 O O . LYS A 1 560 ? -0.912 5.800 -20.623 1.00 97.31 560 LYS A O 1
ATOM 4496 N N . ASN A 1 561 ? -0.689 7.296 -18.964 1.00 97.94 561 ASN A N 1
ATOM 4497 C CA . ASN A 1 561 ? 0.759 7.125 -18.832 1.00 97.94 561 ASN A CA 1
ATOM 4498 C C . ASN A 1 561 ? 1.185 6.203 -17.688 1.00 97.94 561 ASN A C 1
ATOM 4500 O O . ASN A 1 561 ? 2.334 5.766 -17.700 1.00 97.94 561 ASN A O 1
ATOM 4504 N N . PHE A 1 562 ? 0.296 5.879 -16.740 1.00 98.31 562 PHE A N 1
ATOM 4505 C CA . PHE A 1 562 ? 0.638 5.028 -15.599 1.00 98.31 562 PHE A CA 1
ATOM 4506 C C . PHE A 1 562 ? -0.396 3.939 -15.299 1.00 98.31 562 PHE A C 1
ATOM 4508 O O . PHE A 1 562 ? -0.120 2.770 -15.564 1.00 98.31 562 PHE A O 1
ATOM 4515 N N . PHE A 1 563 ? -1.574 4.277 -14.763 1.00 97.56 563 PHE A N 1
ATOM 4516 C CA . PHE A 1 563 ? -2.512 3.254 -14.266 1.00 97.56 563 PHE A CA 1
ATOM 4517 C C . PHE A 1 563 ? -2.984 2.309 -15.373 1.00 97.56 563 PHE A C 1
ATOM 4519 O O . PHE A 1 563 ? -3.071 1.096 -15.168 1.00 97.56 563 PHE A O 1
ATOM 4526 N N . GLY A 1 564 ? -3.223 2.857 -16.561 1.00 96.88 564 GLY A N 1
ATOM 4527 C CA . GLY A 1 564 ? -3.622 2.102 -17.730 1.00 96.88 564 GLY A CA 1
ATOM 4528 C C . GLY A 1 564 ? -2.541 1.144 -18.226 1.00 96.88 564 GLY A C 1
ATOM 4529 O O . GLY A 1 564 ? -2.817 -0.055 -18.320 1.00 96.88 564 GLY A O 1
ATOM 4530 N N . PRO A 1 565 ? -1.309 1.627 -18.475 1.00 97.94 565 PRO A N 1
ATOM 4531 C CA . PRO A 1 565 ? -0.153 0.788 -18.778 1.00 97.94 565 PRO A CA 1
ATOM 4532 C C . PRO A 1 565 ? 0.142 -0.309 -17.752 1.00 97.94 565 PRO A C 1
ATOM 4534 O O . PRO A 1 565 ? 0.510 -1.410 -18.142 1.00 97.94 565 PRO A O 1
ATOM 4537 N N . VAL A 1 566 ? -0.040 -0.044 -16.453 1.00 97.31 566 VAL A N 1
ATOM 4538 C CA . VAL A 1 566 ? 0.137 -1.058 -15.396 1.00 97.31 566 VAL A CA 1
ATOM 4539 C C . VAL A 1 566 ? -0.965 -2.122 -15.452 1.00 97.31 566 VAL A C 1
ATOM 4541 O O . VAL A 1 566 ? -0.699 -3.300 -15.209 1.00 97.31 566 VAL A O 1
ATOM 4544 N N . GLY A 1 567 ? -2.189 -1.726 -15.815 1.00 94.62 567 GLY A N 1
ATOM 4545 C CA . GLY A 1 567 ? -3.274 -2.645 -16.158 1.00 94.62 567 GLY A CA 1
ATOM 4546 C C . GLY A 1 567 ? -3.960 -3.316 -14.965 1.00 94.62 567 GLY A C 1
ATOM 4547 O O . GLY A 1 567 ? -4.500 -4.413 -15.125 1.00 94.62 567 GLY A O 1
ATOM 4548 N N . ASN A 1 568 ? -3.954 -2.693 -13.781 1.00 92.38 568 ASN A N 1
ATOM 4549 C CA . ASN A 1 568 ? -4.660 -3.230 -12.615 1.00 92.38 568 ASN A CA 1
ATOM 4550 C C . ASN A 1 568 ? -6.173 -2.969 -12.716 1.00 92.38 568 ASN A C 1
ATOM 4552 O O . ASN A 1 568 ? -6.643 -1.862 -12.472 1.00 92.38 568 ASN A O 1
ATOM 4556 N N . LYS A 1 569 ? -6.952 -3.989 -13.086 1.00 86.81 569 LYS A N 1
ATOM 4557 C CA . LYS A 1 569 ? -8.415 -3.887 -13.171 1.00 86.81 569 LYS A CA 1
ATOM 4558 C C . LYS A 1 569 ? -9.015 -4.014 -11.772 1.00 86.81 569 LYS A C 1
ATOM 4560 O O . LYS A 1 569 ? -9.008 -5.098 -11.196 1.00 86.81 569 LYS A O 1
ATOM 4565 N N . VAL A 1 570 ? -9.544 -2.911 -11.254 1.00 83.06 570 VAL A N 1
ATOM 4566 C CA . VAL A 1 570 ? -10.162 -2.842 -9.925 1.00 83.06 570 VAL A CA 1
ATOM 4567 C C . VAL A 1 570 ? -11.681 -2.955 -10.030 1.00 83.06 570 VAL A C 1
ATOM 4569 O O . VAL A 1 570 ? -12.283 -2.495 -11.000 1.00 83.06 570 VAL A O 1
ATOM 4572 N N . VAL A 1 571 ? -12.310 -3.575 -9.033 1.00 79.31 571 VAL A N 1
ATOM 4573 C CA . VAL A 1 571 ? -13.769 -3.523 -8.881 1.00 79.31 571 VAL A CA 1
ATOM 4574 C C . VAL A 1 571 ? -14.107 -2.174 -8.274 1.00 79.31 571 VAL A C 1
ATOM 4576 O O . VAL A 1 571 ? -13.580 -1.845 -7.213 1.00 79.31 571 VAL A O 1
ATOM 4579 N N . HIS A 1 572 ? -14.959 -1.401 -8.935 1.00 72.62 572 HIS A N 1
ATOM 4580 C CA . HIS A 1 572 ? -15.471 -0.166 -8.370 1.00 72.62 572 HIS A CA 1
ATOM 4581 C C . HIS A 1 572 ? -16.829 -0.400 -7.714 1.00 72.62 572 HIS A C 1
ATOM 4583 O O . HIS A 1 572 ? -17.710 -1.045 -8.282 1.00 72.62 572 HIS A O 1
ATOM 4589 N N . ASN A 1 573 ? -16.987 0.128 -6.503 1.00 66.75 573 ASN A N 1
ATOM 4590 C CA . ASN A 1 573 ? -18.255 0.179 -5.791 1.00 66.75 573 ASN A CA 1
ATOM 4591 C C . ASN A 1 573 ? -18.586 1.634 -5.411 1.00 66.75 573 ASN A C 1
ATOM 4593 O O . ASN A 1 573 ? -17.790 2.565 -5.597 1.00 66.75 573 ASN A O 1
ATOM 4597 N N . GLN A 1 574 ? -19.802 1.837 -4.902 1.00 60.00 574 GLN A N 1
ATOM 4598 C CA . GLN A 1 574 ? -20.229 3.135 -4.372 1.00 60.00 574 GLN A CA 1
ATOM 4599 C C . GLN A 1 574 ? -19.735 3.371 -2.927 1.00 60.00 574 GLN A C 1
ATOM 4601 O O . GLN A 1 574 ? -19.841 4.490 -2.427 1.00 60.00 574 GLN A O 1
ATOM 4606 N N . HIS A 1 575 ? -19.160 2.348 -2.279 1.00 60.00 575 HIS A N 1
ATOM 4607 C CA . HIS A 1 575 ? -18.689 2.373 -0.891 1.00 60.00 575 HIS A CA 1
ATOM 4608 C C . HIS A 1 575 ? -17.220 2.817 -0.746 1.00 60.00 575 HIS A C 1
ATOM 4610 O O . HIS A 1 575 ? -16.541 3.169 -1.710 1.00 60.00 575 HIS A O 1
ATOM 4616 N N . GLY A 1 576 ? -16.765 2.893 0.508 1.00 75.12 576 GLY A N 1
ATOM 4617 C CA . GLY A 1 576 ? -15.548 3.572 0.951 1.00 75.12 576 GLY A CA 1
ATOM 4618 C C . GLY A 1 576 ? -14.240 3.096 0.318 1.00 75.12 576 GLY A C 1
ATOM 4619 O O . GLY A 1 576 ? -13.597 3.849 -0.421 1.00 75.12 576 GLY A O 1
ATOM 4620 N N . ALA A 1 577 ? -13.832 1.880 0.663 1.00 85.88 577 ALA A N 1
ATOM 4621 C CA . ALA A 1 577 ? -12.616 1.201 0.228 1.00 85.88 577 ALA A CA 1
ATOM 4622 C C . ALA A 1 577 ? -12.804 -0.319 0.390 1.00 85.88 577 ALA A C 1
ATOM 4624 O O . ALA A 1 577 ? -13.845 -0.751 0.883 1.00 85.88 577 ALA A O 1
ATOM 4625 N N . TYR A 1 578 ? -11.842 -1.115 -0.073 1.00 84.94 578 TYR A N 1
ATOM 4626 C CA . TYR A 1 578 ? -11.755 -2.532 0.284 1.00 84.94 578 TYR A CA 1
ATOM 4627 C C . TYR A 1 578 ? -10.319 -3.049 0.246 1.00 84.94 578 TYR A C 1
ATOM 4629 O O . TYR A 1 578 ? -9.490 -2.590 -0.550 1.00 84.94 578 TYR A O 1
ATOM 4637 N N . ALA A 1 579 ? -10.071 -4.071 1.056 1.00 85.31 579 ALA A N 1
ATOM 4638 C CA . ALA A 1 579 ? -8.851 -4.855 1.090 1.00 85.31 579 ALA A CA 1
ATOM 4639 C C . ALA A 1 579 ? -9.024 -6.199 0.363 1.00 85.31 579 ALA A C 1
ATOM 4641 O O . ALA A 1 579 ? -10.049 -6.876 0.473 1.00 85.31 579 ALA A O 1
ATOM 4642 N N . THR A 1 580 ? -7.999 -6.602 -0.386 1.00 78.94 580 THR A N 1
ATOM 4643 C CA . THR A 1 580 ? -7.946 -7.864 -1.156 1.00 78.94 580 THR A CA 1
ATOM 4644 C C . THR A 1 580 ? -7.122 -8.962 -0.481 1.00 78.94 580 THR A C 1
ATOM 4646 O O . THR A 1 580 ? -7.031 -10.080 -0.990 1.00 78.94 580 THR A O 1
ATOM 4649 N N . GLY A 1 581 ? -6.499 -8.660 0.661 1.00 75.12 581 GLY A N 1
ATOM 4650 C CA . GLY A 1 581 ? -5.470 -9.479 1.292 1.00 75.12 581 GLY A CA 1
ATOM 4651 C C . GLY A 1 581 ? -4.058 -9.082 0.848 1.00 75.12 581 GLY A C 1
ATOM 4652 O O . GLY A 1 581 ? -3.119 -9.176 1.639 1.00 75.12 581 GLY A O 1
ATOM 4653 N N . ASP A 1 582 ? -3.867 -8.671 -0.412 1.00 78.00 582 ASP A N 1
ATOM 4654 C CA . ASP A 1 582 ? -2.578 -8.258 -1.000 1.00 78.00 582 ASP A CA 1
ATOM 4655 C C . ASP A 1 582 ? -2.545 -6.793 -1.486 1.00 78.00 582 ASP A C 1
ATOM 4657 O O . ASP A 1 582 ? -1.528 -6.327 -2.008 1.00 78.00 582 ASP A O 1
ATOM 4661 N N . GLY A 1 583 ? -3.628 -6.046 -1.271 1.00 89.19 583 GLY A N 1
ATOM 4662 C CA . GLY A 1 583 ? -3.744 -4.638 -1.630 1.00 89.19 583 GLY A CA 1
ATOM 4663 C C . GLY A 1 583 ? -5.040 -3.997 -1.140 1.00 89.19 583 GLY A C 1
ATOM 4664 O O . GLY A 1 583 ? -6.063 -4.670 -1.011 1.00 89.19 583 GLY A O 1
ATOM 4665 N N . VAL A 1 584 ? -4.994 -2.683 -0.940 1.00 92.69 584 VAL A N 1
ATOM 4666 C CA . VAL A 1 584 ? -6.100 -1.826 -0.506 1.00 92.69 584 VAL A CA 1
ATOM 4667 C C . VAL A 1 584 ? -6.459 -0.840 -1.611 1.00 92.69 584 VAL A C 1
ATOM 4669 O O . VAL A 1 584 ? -5.587 -0.213 -2.221 1.00 92.69 584 VAL A O 1
ATOM 4672 N N . TYR A 1 585 ? -7.754 -0.662 -1.846 1.00 92.94 585 TYR A N 1
ATOM 4673 C CA . TYR A 1 585 ? -8.258 0.186 -2.915 1.00 92.94 585 TYR A CA 1
ATOM 4674 C C . TYR A 1 585 ? -9.256 1.223 -2.396 1.00 92.94 585 TYR A C 1
ATOM 4676 O O . TYR A 1 585 ? -10.327 0.881 -1.903 1.00 92.94 585 TYR A O 1
ATOM 4684 N N . TYR A 1 586 ? -8.922 2.503 -2.554 1.00 93.25 586 TYR A N 1
ATOM 4685 C CA . TYR A 1 586 ? -9.723 3.645 -2.111 1.00 93.25 586 TYR A CA 1
ATOM 4686 C C . TYR A 1 586 ? -10.737 4.052 -3.187 1.00 93.25 586 TYR A C 1
ATOM 4688 O O . TYR A 1 586 ? -10.392 4.758 -4.134 1.00 93.25 586 TYR A O 1
ATOM 4696 N N . MET A 1 587 ? -11.986 3.595 -3.055 1.00 88.38 587 MET A N 1
ATOM 4697 C CA . MET A 1 587 ? -13.043 3.781 -4.062 1.00 88.38 587 MET A CA 1
ATOM 4698 C C . MET A 1 587 ? -13.793 5.106 -3.930 1.00 88.38 587 MET A C 1
ATOM 4700 O O . MET A 1 587 ? -14.069 5.772 -4.929 1.00 88.38 587 MET A O 1
ATOM 4704 N N . SER A 1 588 ? -14.166 5.482 -2.710 1.00 85.50 588 SER A N 1
ATOM 4705 C CA . SER A 1 588 ? -14.923 6.703 -2.411 1.00 85.50 588 SER A CA 1
ATOM 4706 C C . SER A 1 588 ? -14.129 7.627 -1.494 1.00 85.50 588 SER A C 1
ATOM 4708 O O . SER A 1 588 ? -13.957 8.813 -1.807 1.00 85.50 588 SER A O 1
ATOM 4710 N N . TYR A 1 589 ? -13.550 7.074 -0.423 1.00 90.06 589 TYR A N 1
ATOM 4711 C CA . TYR A 1 589 ? -12.569 7.797 0.381 1.00 90.06 589 TYR A CA 1
ATOM 4712 C C . TYR A 1 589 ? -11.347 8.135 -0.474 1.00 90.06 589 TYR A C 1
ATOM 4714 O O . TYR A 1 589 ? -11.019 7.426 -1.423 1.00 90.06 589 TYR A O 1
ATOM 4722 N N . ARG A 1 590 ? -10.700 9.260 -0.177 1.00 93.56 590 ARG A N 1
ATOM 4723 C CA . ARG A 1 590 ? -9.453 9.654 -0.837 1.00 93.56 590 ARG A CA 1
ATOM 4724 C C . ARG A 1 590 ? -8.308 9.355 0.108 1.00 93.56 590 ARG A C 1
ATOM 4726 O O . ARG A 1 590 ? -8.397 9.709 1.282 1.00 93.56 590 ARG A O 1
ATOM 4733 N N . MET A 1 591 ? -7.247 8.741 -0.400 1.00 96.75 591 MET A N 1
ATOM 4734 C CA . MET A 1 591 ? -6.105 8.311 0.411 1.00 96.75 591 MET A CA 1
ATOM 4735 C C . MET A 1 591 ? -5.461 9.462 1.202 1.00 96.75 591 MET A C 1
ATOM 4737 O O . MET A 1 591 ? -5.020 9.247 2.327 1.00 96.75 591 MET A O 1
ATOM 4741 N N . LEU A 1 592 ? -5.435 10.674 0.634 1.00 97.31 592 LEU A N 1
ATOM 4742 C CA . LEU A 1 592 ? -4.800 11.849 1.235 1.00 97.31 592 LEU A CA 1
ATOM 4743 C C . LEU A 1 592 ? -5.698 12.637 2.207 1.00 97.31 592 LEU A C 1
ATOM 4745 O O . LEU A 1 592 ? -5.211 13.525 2.910 1.00 97.31 592 LEU A O 1
ATOM 4749 N N . ASP A 1 593 ? -7.001 12.337 2.264 1.00 93.06 593 ASP A N 1
ATOM 4750 C CA . ASP A 1 593 ? -7.905 12.963 3.235 1.00 93.06 593 ASP A CA 1
ATOM 4751 C C . ASP A 1 593 ? -7.651 12.402 4.648 1.00 93.06 593 ASP A C 1
ATOM 4753 O O . ASP A 1 593 ? -7.168 11.282 4.817 1.00 93.06 593 ASP A O 1
ATOM 4757 N N . LYS A 1 594 ? -8.048 13.138 5.697 1.00 87.25 594 LYS A N 1
ATOM 4758 C CA . LYS A 1 594 ? -7.983 12.630 7.084 1.00 87.25 594 LYS A CA 1
ATOM 4759 C C . LYS A 1 594 ? -8.800 11.340 7.265 1.00 87.25 594 LYS A C 1
ATOM 4761 O O . LYS A 1 594 ? -8.296 10.389 7.855 1.00 87.25 594 LYS A O 1
ATOM 4766 N N . ASP A 1 595 ? -9.990 11.268 6.665 1.00 89.81 595 ASP A N 1
ATOM 4767 C CA . ASP A 1 595 ? -10.820 10.049 6.630 1.00 89.81 595 ASP A CA 1
ATOM 4768 C C . ASP A 1 595 ? -10.131 8.890 5.890 1.00 89.81 595 ASP A C 1
ATOM 4770 O O . ASP A 1 595 ? -10.370 7.717 6.185 1.00 89.81 595 ASP A O 1
ATOM 4774 N N . GLY A 1 596 ? -9.226 9.210 4.958 1.00 94.31 596 GLY A N 1
ATOM 4775 C CA . GLY A 1 596 ? -8.377 8.239 4.273 1.00 94.31 596 GLY A CA 1
ATOM 4776 C C . GLY A 1 596 ? -7.434 7.510 5.229 1.00 94.31 596 GLY A C 1
ATOM 4777 O O . GLY A 1 596 ? -7.212 6.313 5.059 1.00 94.31 596 GLY A O 1
ATOM 4778 N N . ALA A 1 597 ? -6.946 8.183 6.277 1.00 94.81 597 ALA A N 1
ATOM 4779 C CA . ALA A 1 597 ? -6.126 7.568 7.322 1.00 94.81 597 ALA A CA 1
ATOM 4780 C C . ALA A 1 597 ? -6.949 6.649 8.242 1.00 94.81 597 ALA A C 1
ATOM 4782 O O . ALA A 1 597 ? -6.479 5.593 8.649 1.00 94.81 597 ALA A O 1
ATOM 4783 N N . ILE A 1 598 ? -8.198 6.996 8.541 1.00 94.50 598 ILE A N 1
ATOM 4784 C CA . ILE A 1 598 ? -9.075 6.126 9.340 1.00 94.50 598 ILE A CA 1
ATOM 4785 C C . ILE A 1 598 ? -9.403 4.858 8.550 1.00 94.50 598 ILE A C 1
ATOM 4787 O O . ILE A 1 598 ? -9.174 3.746 9.034 1.00 94.50 598 ILE A O 1
ATOM 4791 N N . THR A 1 599 ? -9.819 5.039 7.294 1.00 94.00 599 THR A N 1
ATOM 4792 C CA . THR A 1 599 ? -10.053 3.953 6.333 1.00 94.00 599 THR A CA 1
ATOM 4793 C C . THR A 1 599 ? -8.799 3.096 6.167 1.00 94.00 599 THR A C 1
ATOM 4795 O O . THR A 1 599 ? -8.877 1.878 6.199 1.00 94.00 599 THR A O 1
ATOM 4798 N N . TYR A 1 600 ? -7.614 3.710 6.096 1.00 96.00 600 TYR A N 1
ATOM 4799 C CA . TYR A 1 600 ? -6.343 2.988 6.058 1.00 96.00 600 TYR A CA 1
ATOM 4800 C C . TYR A 1 600 ? -6.197 2.005 7.225 1.00 96.00 600 TYR A C 1
ATOM 4802 O O . TYR A 1 600 ? -5.856 0.850 7.001 1.00 96.00 600 TYR A O 1
ATOM 4810 N N . THR A 1 601 ? -6.478 2.426 8.466 1.00 96.56 601 THR A N 1
ATOM 4811 C CA . THR A 1 601 ? -6.373 1.519 9.627 1.00 96.56 601 THR A CA 1
ATOM 4812 C C . THR A 1 601 ? -7.408 0.396 9.600 1.00 96.56 601 THR A C 1
ATOM 4814 O O . THR A 1 601 ? -7.116 -0.708 10.059 1.00 96.56 601 THR A O 1
ATOM 4817 N N . HIS A 1 602 ? -8.591 0.659 9.037 1.00 94.81 602 HIS A N 1
ATOM 4818 C CA . HIS A 1 602 ? -9.639 -0.339 8.839 1.00 94.81 602 HIS A CA 1
ATOM 4819 C C . HIS A 1 602 ? -9.173 -1.417 7.850 1.00 94.81 602 HIS A C 1
ATOM 4821 O O . HIS A 1 602 ? -9.059 -2.586 8.210 1.00 94.81 602 HIS A O 1
ATOM 4827 N N . GLU A 1 603 ? -8.791 -1.010 6.639 1.00 93.50 603 GLU A N 1
ATOM 4828 C CA . GLU A 1 603 ? -8.367 -1.929 5.578 1.00 93.50 603 GLU A CA 1
ATOM 4829 C C . GLU A 1 603 ? -7.057 -2.654 5.922 1.00 93.50 603 GLU A C 1
ATOM 4831 O O . GLU A 1 603 ? -6.905 -3.846 5.664 1.00 93.50 603 GLU A O 1
ATOM 4836 N N . MET A 1 604 ? -6.120 -1.977 6.595 1.00 94.69 604 MET A N 1
ATOM 4837 C CA . MET A 1 604 ? -4.902 -2.630 7.083 1.00 94.69 604 MET A CA 1
ATOM 4838 C C . MET A 1 604 ? -5.173 -3.648 8.183 1.00 94.69 604 MET A C 1
ATOM 4840 O O . MET A 1 604 ? -4.385 -4.581 8.337 1.00 94.69 604 MET A O 1
ATOM 4844 N N . THR A 1 605 ? -6.265 -3.508 8.937 1.00 94.62 605 THR A N 1
ATOM 4845 C CA . THR A 1 605 ? -6.700 -4.558 9.863 1.00 94.62 605 THR A CA 1
ATOM 4846 C C . THR A 1 605 ? -7.155 -5.789 9.097 1.00 94.62 605 THR A C 1
ATOM 4848 O O . THR A 1 605 ? -6.677 -6.879 9.405 1.00 94.62 605 THR A O 1
ATOM 4851 N N . HIS A 1 606 ? -7.965 -5.619 8.049 1.00 90.31 606 HIS A N 1
ATOM 4852 C CA . HIS A 1 606 ? -8.391 -6.728 7.188 1.00 90.31 606 HIS A CA 1
ATOM 4853 C C . HIS A 1 606 ? -7.220 -7.492 6.565 1.00 90.31 606 HIS A C 1
ATOM 4855 O O . HIS A 1 606 ? -7.272 -8.721 6.486 1.00 90.31 606 HIS A O 1
ATOM 4861 N N . ASP A 1 607 ? -6.161 -6.781 6.168 1.00 88.75 607 ASP A N 1
ATOM 4862 C CA . ASP A 1 607 ? -4.954 -7.377 5.583 1.00 88.75 607 ASP A CA 1
ATOM 4863 C C . ASP A 1 607 ? -3.991 -7.984 6.625 1.00 88.75 607 ASP A C 1
ATOM 4865 O O . ASP A 1 607 ? -3.134 -8.797 6.264 1.00 88.75 607 ASP A O 1
ATOM 4869 N N . SER A 1 608 ? -4.047 -7.573 7.899 1.00 91.19 608 SER A N 1
ATOM 4870 C CA . SER A 1 608 ? -3.011 -7.887 8.910 1.00 91.19 608 SER A CA 1
ATOM 4871 C C . SER A 1 608 ? -3.490 -8.715 10.100 1.00 91.19 608 SER A C 1
ATOM 4873 O O . SER A 1 608 ? -2.656 -9.213 10.862 1.00 91.19 608 SER A O 1
ATOM 4875 N N . ASP A 1 609 ? -4.795 -8.862 10.312 1.00 89.06 609 ASP A N 1
ATOM 4876 C CA . ASP A 1 609 ? -5.333 -9.556 11.483 1.00 89.06 609 ASP A CA 1
ATOM 4877 C C . ASP A 1 609 ? -5.019 -11.061 11.496 1.00 89.06 609 ASP A C 1
ATOM 4879 O O . ASP A 1 609 ? -4.715 -11.608 12.552 1.00 89.06 609 ASP A O 1
ATOM 4883 N N . GLN A 1 610 ? -4.987 -11.729 10.344 1.00 85.12 610 GLN A N 1
ATOM 4884 C CA . GLN A 1 610 ? -4.725 -13.167 10.267 1.00 85.12 610 GLN A CA 1
ATOM 4885 C C . GLN A 1 610 ? -3.299 -13.535 10.704 1.00 85.12 610 GLN A C 1
ATOM 4887 O O . GLN A 1 610 ? -3.103 -14.467 11.489 1.00 85.12 610 GLN A O 1
ATOM 4892 N N . ASP A 1 611 ? -2.289 -12.833 10.185 1.00 85.19 611 ASP A N 1
ATOM 4893 C CA . ASP A 1 611 ? -0.888 -13.258 10.251 1.00 85.19 611 ASP A CA 1
ATOM 4894 C C . ASP A 1 611 ? 0.015 -12.371 11.121 1.00 85.19 611 ASP A C 1
ATOM 4896 O O . ASP A 1 611 ? 1.086 -12.841 11.533 1.00 85.19 611 ASP A O 1
ATOM 4900 N N . ILE A 1 612 ? -0.401 -11.133 11.418 1.00 93.44 612 ILE A N 1
ATOM 4901 C CA . ILE A 1 612 ? 0.420 -10.137 12.122 1.00 93.44 612 ILE A CA 1
ATOM 4902 C C . ILE A 1 612 ? -0.215 -9.680 13.441 1.00 93.44 612 ILE A C 1
ATOM 4904 O O . ILE A 1 612 ? 0.341 -9.964 14.500 1.00 93.44 612 ILE A O 1
ATOM 4908 N N . TYR A 1 613 ? -1.362 -8.991 13.416 1.00 95.56 613 TYR A N 1
ATOM 4909 C CA . TYR A 1 613 ? -1.913 -8.350 14.623 1.00 95.56 613 TYR A CA 1
ATOM 4910 C C . TYR A 1 613 ? -2.325 -9.360 15.700 1.00 95.56 613 TYR A C 1
ATOM 4912 O O . TYR A 1 613 ? -2.198 -9.073 16.888 1.00 95.56 613 TYR A O 1
ATOM 4920 N N . LEU A 1 614 ? -2.765 -10.558 15.305 1.00 96.00 614 LEU A N 1
ATOM 4921 C CA . LEU A 1 614 ? -3.191 -11.617 16.225 1.00 96.00 614 LEU A CA 1
ATOM 4922 C C . LEU A 1 614 ? -2.083 -12.633 16.547 1.00 96.00 614 LEU A C 1
ATOM 4924 O O . LEU A 1 614 ? -2.378 -13.776 16.885 1.00 96.00 614 LEU A O 1
ATOM 4928 N N . GLY A 1 615 ? -0.806 -12.271 16.395 1.00 91.31 615 GLY A N 1
ATOM 4929 C CA . GLY A 1 615 ? 0.314 -13.169 16.711 1.00 91.31 615 GLY A CA 1
ATOM 4930 C C . GLY A 1 615 ? 0.504 -14.328 15.724 1.00 91.31 615 GLY A C 1
ATOM 4931 O O . GLY A 1 615 ? 1.264 -15.255 15.990 1.00 91.31 615 GLY A O 1
ATOM 4932 N N . GLY A 1 616 ? -0.197 -14.307 14.585 1.00 89.44 616 GLY A N 1
ATOM 4933 C CA . GLY A 1 616 ? -0.143 -15.358 13.566 1.00 89.44 616 GLY A CA 1
ATOM 4934 C C . GLY A 1 616 ? -1.019 -16.585 13.832 1.00 89.44 616 GLY A C 1
ATOM 4935 O O . GLY A 1 616 ? -0.904 -17.566 13.100 1.00 89.44 616 GLY A O 1
ATOM 4936 N N . TYR A 1 617 ? -1.893 -16.547 14.844 1.00 91.00 617 TYR A N 1
ATOM 4937 C CA . TYR A 1 617 ? -2.814 -17.651 15.151 1.00 91.00 617 TYR A CA 1
ATOM 4938 C C . TYR A 1 617 ? -4.072 -17.672 14.269 1.00 91.00 617 TYR A C 1
ATOM 4940 O O . TYR A 1 617 ? -4.822 -18.647 14.299 1.00 91.00 617 TYR A O 1
ATOM 4948 N N . GLY A 1 618 ? -4.311 -16.620 13.485 1.00 89.75 618 GLY A N 1
ATOM 4949 C CA . GLY A 1 618 ? -5.530 -16.438 12.707 1.00 89.75 618 GLY A CA 1
ATOM 4950 C C . GLY A 1 618 ? -6.738 -15.993 13.538 1.00 89.75 618 GLY A C 1
ATOM 4951 O O . GLY A 1 618 ? -6.754 -16.069 14.772 1.00 89.75 618 GLY A O 1
ATOM 4952 N N . ARG A 1 619 ? -7.773 -15.522 12.835 1.00 92.12 619 ARG A N 1
ATOM 4953 C CA . ARG A 1 619 ? -9.053 -15.081 13.415 1.00 92.12 619 ARG A CA 1
ATOM 4954 C C . ARG A 1 619 ? -9.735 -16.221 14.173 1.00 92.12 619 ARG A C 1
ATOM 4956 O O . ARG A 1 619 ? -9.779 -17.349 13.680 1.00 92.12 619 ARG A O 1
ATOM 4963 N N . ARG A 1 620 ? -10.324 -15.934 15.339 1.00 93.25 620 ARG A N 1
ATOM 4964 C CA . ARG A 1 620 ? -11.132 -16.922 16.070 1.00 93.25 620 ARG A CA 1
ATOM 4965 C C . ARG A 1 620 ? -12.328 -17.367 15.232 1.00 93.25 620 ARG A C 1
ATOM 4967 O O . ARG A 1 620 ? -13.074 -16.537 14.717 1.00 93.25 620 ARG A O 1
ATOM 4974 N N . SER A 1 621 ? -12.528 -18.680 15.129 1.00 89.19 621 SER A N 1
ATOM 4975 C CA . SER A 1 621 ? -13.625 -19.261 14.341 1.00 89.19 621 SER A CA 1
ATOM 4976 C C . SER A 1 621 ? -14.979 -18.636 14.707 1.00 89.19 621 SER A C 1
ATOM 4978 O O . SER A 1 621 ? -15.326 -18.559 15.884 1.00 89.19 621 SER A O 1
ATOM 4980 N N . GLY A 1 622 ? -15.747 -18.187 13.714 1.00 87.81 622 GLY A N 1
ATOM 4981 C CA . GLY A 1 622 ? -17.039 -17.518 13.906 1.00 87.81 622 GLY A CA 1
ATOM 4982 C C . GLY A 1 622 ? -16.992 -15.987 13.987 1.00 87.81 622 GLY A C 1
ATOM 4983 O O . GLY A 1 622 ? -18.032 -15.372 13.748 1.00 87.81 622 GLY A O 1
ATOM 4984 N N . LEU A 1 623 ? -15.825 -15.379 14.258 1.00 90.88 623 LEU A N 1
ATOM 4985 C CA . LEU A 1 623 ? -15.611 -13.929 14.151 1.00 90.88 623 LEU A CA 1
ATOM 4986 C C . LEU A 1 623 ? -15.162 -13.584 12.727 1.00 90.88 623 LEU A C 1
ATOM 4988 O O . LEU A 1 623 ? -14.124 -14.055 12.257 1.00 90.88 623 LEU A O 1
ATOM 4992 N N . GLY A 1 624 ? -15.967 -12.784 12.032 1.00 87.81 624 GLY A N 1
ATOM 4993 C CA . GLY A 1 624 ? -15.658 -12.320 10.681 1.00 87.81 624 GLY A CA 1
ATOM 4994 C C . GLY A 1 624 ? -14.645 -11.164 10.654 1.00 87.81 624 GLY A C 1
ATOM 4995 O O . GLY A 1 624 ? -14.316 -10.622 11.707 1.00 87.81 624 GLY A O 1
ATOM 4996 N N . PRO A 1 625 ? -14.147 -10.776 9.468 1.00 88.06 625 PRO A N 1
ATOM 4997 C CA . PRO A 1 625 ? -13.172 -9.689 9.303 1.00 88.06 625 PRO A CA 1
ATOM 4998 C C . PRO A 1 625 ? -13.608 -8.344 9.925 1.00 88.06 625 PRO A C 1
ATOM 5000 O O . PRO A 1 625 ? -12.831 -7.714 10.643 1.00 88.06 625 PRO A O 1
ATOM 5003 N N . GLU A 1 626 ? -14.871 -7.937 9.761 1.00 90.56 626 GLU A N 1
ATOM 5004 C CA . GLU A 1 626 ? -15.395 -6.657 10.278 1.00 90.56 626 GLU A CA 1
ATOM 5005 C C . GLU A 1 626 ? -15.435 -6.585 11.803 1.00 90.56 626 GLU A C 1
ATOM 5007 O O . GLU A 1 626 ? -15.430 -5.493 12.380 1.00 90.56 626 GLU A O 1
ATOM 5012 N N . PHE A 1 627 ? -15.422 -7.740 12.477 1.00 94.38 627 PHE A N 1
ATOM 5013 C CA . PHE A 1 627 ? -15.288 -7.793 13.929 1.00 94.38 627 PHE A CA 1
ATOM 5014 C C . PHE A 1 627 ? -13.989 -7.123 14.402 1.00 94.38 627 PHE A C 1
ATOM 5016 O O . PHE A 1 627 ? -13.983 -6.411 15.407 1.00 94.38 627 PHE A O 1
ATOM 5023 N N . PHE A 1 628 ? -12.893 -7.358 13.675 1.00 95.12 628 PHE A N 1
ATOM 5024 C CA . PHE A 1 628 ? -11.551 -6.914 14.047 1.00 95.12 628 PHE A CA 1
ATOM 5025 C C . PHE A 1 628 ? -11.278 -5.474 13.621 1.00 95.12 628 PHE A C 1
ATOM 5027 O O . PHE A 1 628 ? -10.606 -4.742 14.348 1.00 95.12 628 PHE A O 1
ATOM 5034 N N . ALA A 1 629 ? -11.800 -5.058 12.467 1.00 92.12 629 ALA A N 1
ATOM 5035 C CA . ALA A 1 629 ? -11.629 -3.702 11.970 1.00 92.12 629 ALA A CA 1
ATOM 5036 C C . ALA A 1 629 ? -12.534 -2.720 12.734 1.00 92.12 629 ALA A C 1
ATOM 5038 O O . ALA A 1 629 ? -12.084 -2.059 13.682 1.00 92.12 629 ALA A O 1
ATOM 5039 N N . LYS A 1 630 ? -13.824 -2.633 12.380 1.00 90.62 630 LYS A N 1
ATOM 5040 C CA . LYS A 1 630 ? -14.734 -1.650 12.983 1.00 90.62 630 LYS A CA 1
ATOM 5041 C C . LYS A 1 630 ? -14.948 -1.943 14.470 1.00 90.62 630 LYS A C 1
ATOM 5043 O O . LYS A 1 630 ? -15.422 -3.009 14.853 1.00 90.62 630 LYS A O 1
ATOM 5048 N N . GLY A 1 631 ? -14.634 -0.957 15.314 1.00 88.56 631 GLY A N 1
ATOM 5049 C CA . GLY A 1 631 ? -14.907 -1.005 16.753 1.00 88.56 631 GLY A CA 1
ATOM 5050 C C . GLY A 1 631 ? -13.939 -1.850 17.585 1.00 88.56 631 GLY A C 1
ATOM 5051 O O . GLY A 1 631 ? -14.254 -2.101 18.747 1.00 88.56 631 GLY A O 1
ATOM 5052 N N . LEU A 1 632 ? -12.805 -2.290 17.019 1.00 94.62 632 LEU A N 1
ATOM 5053 C CA . LEU A 1 632 ? -11.764 -2.997 17.770 1.00 94.62 632 LEU A CA 1
ATOM 5054 C C . LEU A 1 632 ? -10.354 -2.439 17.498 1.00 94.62 632 LEU A C 1
ATOM 5056 O O . LEU A 1 632 ? -9.802 -1.762 18.370 1.00 94.62 632 LEU A O 1
ATOM 5060 N N . LEU A 1 633 ? -9.778 -2.698 16.316 1.00 96.25 633 LEU A N 1
ATOM 5061 C CA . LEU A 1 633 ? -8.390 -2.327 15.978 1.00 96.25 633 LEU A CA 1
ATOM 5062 C C . LEU A 1 633 ? -8.277 -1.120 15.023 1.00 96.25 633 LEU A C 1
ATOM 5064 O O . LEU A 1 633 ? -7.173 -0.627 14.782 1.00 96.25 633 LEU A O 1
ATOM 5068 N N . GLN A 1 634 ? -9.404 -0.610 14.518 1.00 94.50 634 GLN A N 1
ATOM 5069 C CA . GLN A 1 634 ? -9.474 0.649 13.775 1.00 94.50 634 GLN A CA 1
ATOM 5070 C C . GLN A 1 634 ? -9.307 1.867 14.705 1.00 94.50 634 GLN A C 1
ATOM 5072 O O . GLN A 1 634 ? -9.813 1.891 15.832 1.00 94.50 634 GLN A O 1
ATOM 5077 N N . ALA A 1 635 ? -8.653 2.915 14.198 1.00 94.62 635 ALA A N 1
ATOM 5078 C CA . ALA A 1 635 ? -8.640 4.230 14.833 1.00 94.62 635 ALA A CA 1
ATOM 5079 C C . ALA A 1 635 ? -10.055 4.865 14.890 1.00 94.62 635 ALA A C 1
ATOM 5081 O O . ALA A 1 635 ? -10.902 4.545 14.048 1.00 94.62 635 ALA A O 1
ATOM 5082 N N . PRO A 1 636 ? -10.326 5.769 15.856 1.00 92.31 636 PRO A N 1
ATOM 5083 C CA . PRO A 1 636 ? -11.601 6.490 15.936 1.00 92.31 636 PRO A CA 1
ATOM 5084 C C . PRO A 1 636 ? -11.871 7.306 14.667 1.00 92.31 636 PRO A C 1
ATOM 5086 O O . PRO A 1 636 ? -10.933 7.853 14.083 1.00 92.31 636 PRO A O 1
ATOM 5089 N N . ASP A 1 637 ? -13.145 7.430 14.275 1.00 88.88 637 ASP A N 1
ATOM 5090 C CA . ASP A 1 637 ? -13.524 8.214 13.094 1.00 88.88 637 ASP A CA 1
ATOM 5091 C C . ASP A 1 637 ? -13.348 9.722 13.365 1.00 88.88 637 ASP A C 1
ATOM 5093 O O . ASP A 1 637 ? -12.935 10.485 12.493 1.00 88.88 637 ASP A O 1
ATOM 5097 N N . GLN A 1 638 ? -13.618 10.169 14.594 1.00 89.50 638 GLN A N 1
ATOM 5098 C CA . GLN A 1 638 ? -13.417 11.547 15.036 1.00 89.50 638 GLN A CA 1
ATOM 5099 C C . GLN A 1 638 ? -12.868 11.612 16.467 1.00 89.50 638 GLN A C 1
ATOM 5101 O O . GLN A 1 638 ? -13.172 10.754 17.300 1.00 89.50 638 GLN A O 1
ATOM 5106 N N . PRO A 1 639 ? -12.116 12.673 16.828 1.00 89.81 639 PRO A N 1
ATOM 5107 C CA . PRO A 1 639 ? -11.632 12.853 18.198 1.00 89.81 639 PRO A CA 1
ATOM 5108 C C . PRO A 1 639 ? -12.763 12.958 19.228 1.00 89.81 639 PRO A C 1
ATOM 5110 O O . PRO A 1 639 ? -12.543 12.667 20.401 1.00 89.81 639 PRO A O 1
ATOM 5113 N N . SER A 1 640 ? -13.952 13.397 18.812 1.00 92.94 640 SER A N 1
ATOM 5114 C CA .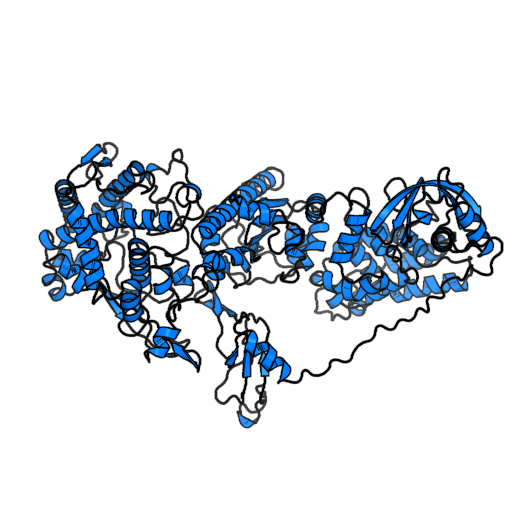 SER A 1 640 ? -15.123 13.595 19.666 1.00 92.94 640 SER A CA 1
ATOM 5115 C C . SER A 1 640 ? -15.993 12.354 19.843 1.00 92.94 640 SER A C 1
ATOM 5117 O O . SER A 1 640 ? -16.963 12.433 20.605 1.00 92.94 640 SER A O 1
ATOM 5119 N N . ASP A 1 641 ? -15.684 11.249 19.159 1.00 92.81 641 ASP A N 1
ATOM 5120 C CA . ASP A 1 641 ? -16.499 10.040 19.201 1.00 92.81 641 ASP A CA 1
ATOM 5121 C C . ASP A 1 641 ? -16.459 9.402 20.588 1.00 92.81 641 ASP A C 1
ATOM 5123 O O . ASP A 1 641 ? -15.405 9.004 21.093 1.00 92.81 641 ASP A O 1
ATOM 5127 N N . ALA A 1 642 ? -17.640 9.246 21.188 1.00 95.31 642 ALA A N 1
ATOM 5128 C CA . ALA A 1 642 ? -17.839 8.528 22.441 1.00 95.31 642 ALA A CA 1
ATOM 5129 C C . ALA A 1 642 ? -17.854 7.006 22.202 1.00 95.31 642 ALA A C 1
ATOM 5131 O O . ALA A 1 642 ? -18.819 6.312 22.518 1.00 95.31 642 ALA A O 1
ATOM 5132 N N . THR A 1 643 ? -16.778 6.478 21.622 1.00 95.25 643 THR A N 1
ATOM 5133 C CA . THR A 1 643 ? -16.580 5.050 21.349 1.00 95.25 643 THR A CA 1
ATOM 5134 C C . THR A 1 643 ? -15.290 4.566 22.000 1.00 95.25 643 THR A C 1
ATOM 5136 O O . THR A 1 643 ? -14.307 5.303 22.083 1.00 95.25 643 THR A O 1
ATOM 5139 N N . ILE A 1 644 ? -15.288 3.318 22.464 1.00 96.00 644 ILE A N 1
ATOM 5140 C CA . ILE A 1 644 ? -14.066 2.652 22.912 1.00 96.00 644 ILE A CA 1
ATOM 5141 C C . ILE A 1 644 ? -13.313 2.219 21.655 1.00 96.00 644 ILE A C 1
ATOM 5143 O O . ILE A 1 644 ? -13.796 1.372 20.908 1.00 96.00 644 ILE A O 1
ATOM 5147 N N . THR A 1 645 ? -12.169 2.848 21.410 1.00 92.88 645 THR A N 1
ATOM 5148 C CA . THR A 1 645 ? -11.288 2.615 20.258 1.00 92.88 645 THR A CA 1
ATOM 5149 C C . THR A 1 645 ? -9.846 2.861 20.660 1.00 92.88 645 THR A C 1
ATOM 5151 O O . THR A 1 645 ? -9.569 3.515 21.666 1.00 92.88 645 THR A O 1
ATOM 5154 N N . ILE A 1 646 ? -8.913 2.372 19.849 1.00 91.19 646 ILE A N 1
ATOM 5155 C CA . ILE A 1 646 ? -7.491 2.622 20.041 1.00 91.19 646 ILE A CA 1
ATOM 5156 C C . ILE A 1 646 ? -7.028 3.563 18.933 1.00 91.19 646 ILE A C 1
ATOM 5158 O O . ILE A 1 646 ? -6.932 3.177 17.769 1.00 91.19 646 ILE A O 1
ATOM 5162 N N . ASN A 1 647 ? -6.737 4.816 19.285 1.00 94.94 647 ASN A N 1
ATOM 5163 C CA . ASN A 1 647 ? -6.115 5.732 18.339 1.00 94.94 647 ASN A CA 1
ATOM 5164 C C . ASN A 1 647 ? -4.666 5.298 18.093 1.00 94.94 647 ASN A C 1
ATOM 5166 O O . ASN A 1 647 ? -3.854 5.308 19.013 1.00 94.94 647 ASN A O 1
ATOM 5170 N N . SER A 1 648 ? -4.361 4.917 16.856 1.00 95.94 648 SER A N 1
ATOM 5171 C CA . SER A 1 648 ? -3.026 4.495 16.422 1.00 95.94 648 SER A CA 1
ATOM 5172 C C . SER A 1 648 ? -2.428 5.408 15.353 1.00 95.94 648 SER A C 1
ATOM 5174 O O . SER A 1 648 ? -1.261 5.251 15.027 1.00 95.94 648 SER A O 1
ATOM 5176 N N . ILE A 1 649 ? -3.196 6.350 14.791 1.00 96.38 649 ILE A N 1
ATOM 5177 C CA . ILE A 1 649 ? -2.799 7.067 13.567 1.00 96.38 649 ILE A CA 1
ATOM 5178 C C . ILE A 1 649 ? -3.004 8.582 13.623 1.00 96.38 649 ILE A C 1
ATOM 5180 O O . ILE A 1 649 ? -2.227 9.328 13.028 1.00 96.38 649 ILE A O 1
ATOM 5184 N N . LEU A 1 650 ? -4.052 9.060 14.300 1.00 91.38 650 LEU A N 1
ATOM 5185 C CA . LEU A 1 650 ? -4.399 10.477 14.296 1.00 91.38 650 LEU A CA 1
ATOM 5186 C C . LEU A 1 650 ? -3.650 11.197 15.412 1.00 91.38 650 LEU A C 1
ATOM 5188 O O . LEU A 1 650 ? -3.680 10.775 16.565 1.00 91.38 650 LEU A O 1
ATOM 5192 N N . LYS A 1 651 ? -3.016 12.316 15.067 1.00 92.50 651 LYS A N 1
ATOM 5193 C CA . LYS A 1 651 ? -2.447 13.262 16.027 1.00 92.50 651 LYS A CA 1
ATOM 5194 C C . LYS A 1 651 ? -3.358 14.473 16.141 1.00 92.50 651 LYS A C 1
ATOM 5196 O O . LYS A 1 651 ? -3.835 14.989 15.128 1.00 92.50 651 LYS A O 1
ATOM 5201 N N . HIS A 1 652 ? -3.584 14.909 17.369 1.00 89.81 652 HIS A N 1
ATOM 5202 C CA . HIS A 1 652 ? -4.401 16.065 17.713 1.00 89.81 652 HIS A CA 1
ATOM 5203 C C . HIS A 1 652 ? -3.543 17.101 18.438 1.00 89.81 652 HIS A C 1
ATOM 5205 O O . HIS A 1 652 ? -2.583 16.747 19.123 1.00 89.81 652 HIS A O 1
ATOM 5211 N N . SER A 1 653 ? -3.884 18.380 18.306 1.00 87.75 653 SER A N 1
ATOM 5212 C CA . SER A 1 653 ? -3.222 19.453 19.044 1.00 87.75 653 SER A CA 1
ATOM 5213 C C . SER A 1 653 ? -4.141 20.022 20.117 1.00 87.75 653 SER A C 1
ATOM 5215 O O . SER A 1 653 ? -5.326 20.242 19.887 1.00 87.75 653 SER A O 1
ATOM 5217 N N . LYS A 1 654 ? -3.569 20.386 21.271 1.00 89.31 654 LYS A N 1
ATOM 5218 C CA . LYS A 1 654 ? -4.294 21.137 22.312 1.00 89.31 654 LYS A CA 1
ATOM 5219 C C . LYS A 1 654 ? -4.712 22.540 21.859 1.00 89.31 654 LYS A C 1
ATOM 5221 O O . LYS A 1 654 ? -5.539 23.165 22.512 1.00 89.31 654 LYS A O 1
ATOM 5226 N N . SER A 1 655 ? -4.124 23.050 20.775 1.00 89.94 655 SER A N 1
ATOM 5227 C CA . SER A 1 655 ? -4.532 24.312 20.150 1.00 89.94 655 SER A CA 1
ATOM 5228 C C . SER A 1 655 ? -5.727 24.162 19.206 1.00 89.94 655 SER A C 1
ATOM 5230 O O . SER A 1 655 ? -6.227 25.173 18.715 1.00 89.94 655 SER A O 1
ATOM 5232 N N . ASP A 1 656 ? -6.153 22.934 18.897 1.00 87.00 656 ASP A N 1
ATOM 5233 C CA . ASP A 1 656 ? -7.272 22.702 17.989 1.00 87.00 656 ASP A CA 1
ATOM 5234 C C . ASP A 1 656 ? -8.575 23.180 18.635 1.00 87.00 656 ASP A C 1
ATOM 5236 O O . ASP A 1 656 ? -8.839 22.932 19.813 1.00 87.00 656 ASP A O 1
ATOM 5240 N N . SER A 1 657 ? -9.448 23.809 17.846 1.00 87.44 657 SER A N 1
ATOM 5241 C CA . SER A 1 657 ? -10.763 24.267 18.321 1.00 87.44 657 SER A CA 1
ATOM 5242 C C . SER A 1 657 ? -11.655 23.126 18.828 1.00 87.44 657 SER A C 1
ATOM 5244 O O . SER A 1 657 ? -12.620 23.366 19.550 1.00 87.44 657 SER A O 1
ATOM 5246 N N . THR A 1 658 ? -11.328 21.881 18.473 1.00 86.88 658 THR A N 1
ATOM 5247 C CA . THR A 1 658 ? -12.026 20.666 18.897 1.00 86.88 658 THR A CA 1
ATOM 5248 C C . THR A 1 658 ? -11.476 20.052 20.187 1.00 86.88 658 THR A C 1
ATOM 5250 O O . THR A 1 658 ? -12.046 19.061 20.647 1.00 86.88 658 THR A O 1
ATOM 5253 N N . GLU A 1 659 ? -10.412 20.600 20.794 1.00 91.75 659 GLU A N 1
ATOM 5254 C CA . GLU A 1 659 ? -9.773 20.025 21.992 1.00 91.75 659 GLU A CA 1
ATOM 5255 C C . GLU A 1 659 ? -10.766 19.828 23.141 1.00 91.75 659 GLU A C 1
ATOM 5257 O O . GLU A 1 659 ? -10.789 18.759 23.741 1.00 91.75 659 GLU A O 1
ATOM 5262 N N . ASP A 1 660 ? -11.662 20.787 23.392 1.00 88.00 660 ASP A N 1
ATOM 5263 C CA . ASP A 1 660 ? -12.694 20.698 24.439 1.00 88.00 660 ASP A CA 1
ATOM 5264 C C . ASP A 1 660 ? -13.623 19.479 24.280 1.00 88.00 660 ASP A C 1
ATOM 5266 O O . ASP A 1 660 ? -14.221 19.011 25.250 1.00 88.00 660 ASP A O 1
ATOM 5270 N N . SER A 1 661 ? -13.738 18.950 23.060 1.00 89.81 661 SER A N 1
ATOM 5271 C CA . SER A 1 661 ? -14.583 17.802 22.730 1.00 89.81 661 SER A CA 1
ATOM 5272 C C . SER A 1 661 ? -13.824 16.475 22.632 1.00 89.81 661 SER A C 1
ATOM 5274 O O . SER A 1 661 ? -14.481 15.442 22.499 1.00 89.81 661 SER A O 1
ATOM 5276 N N . ARG A 1 662 ? -12.484 16.478 22.708 1.00 94.50 662 ARG A N 1
ATOM 5277 C CA . ARG A 1 662 ? -11.629 15.297 22.496 1.00 94.50 662 ARG A CA 1
ATOM 5278 C C . ARG A 1 662 ? -11.854 14.220 23.558 1.00 94.50 662 ARG A C 1
ATOM 5280 O O . ARG A 1 662 ? -11.736 14.484 24.745 1.00 94.50 662 ARG A O 1
ATOM 5287 N N . LEU A 1 663 ? -12.088 12.984 23.131 1.00 95.81 663 LEU A N 1
ATOM 5288 C CA . LEU A 1 663 ? -12.235 11.802 23.992 1.00 95.81 663 LEU A CA 1
ATOM 5289 C C . LEU A 1 663 ? -11.150 10.743 23.743 1.00 95.81 663 LEU A C 1
ATOM 5291 O O . LEU A 1 663 ? -11.144 9.697 24.382 1.00 95.81 663 LEU A O 1
ATOM 5295 N N . GLN A 1 664 ? -10.230 11.018 22.823 1.00 93.88 664 GLN A N 1
ATOM 5296 C CA . GLN A 1 664 ? -9.214 10.086 22.340 1.00 93.88 664 GLN A CA 1
ATOM 5297 C C . GLN A 1 664 ? -7.807 10.576 22.713 1.00 93.88 664 GLN A C 1
ATOM 5299 O O . GLN A 1 664 ? -7.621 11.741 23.069 1.00 93.88 664 GLN A O 1
ATOM 5304 N N . VAL A 1 665 ? -6.806 9.697 22.627 1.00 94.56 665 VAL A N 1
ATOM 5305 C CA . VAL A 1 665 ? -5.388 10.040 22.869 1.00 94.56 665 VAL A CA 1
ATOM 5306 C C . VAL A 1 665 ? -4.934 11.190 21.969 1.00 94.56 665 VAL A C 1
ATOM 5308 O O . VAL A 1 665 ? -5.273 11.199 20.786 1.00 94.56 665 VAL A O 1
ATOM 5311 N N . LEU A 1 666 ? -4.156 12.127 22.524 1.00 94.25 666 LEU A N 1
ATOM 5312 C CA . LEU A 1 666 ? -3.649 13.300 21.809 1.00 94.25 666 LEU A CA 1
ATOM 5313 C C . LEU A 1 666 ? -2.609 12.927 20.736 1.00 94.25 666 LEU A C 1
ATOM 5315 O O . LEU A 1 666 ? -2.778 13.272 19.569 1.00 94.25 666 LEU A O 1
ATOM 5319 N N . ASP A 1 667 ? -1.564 12.191 21.126 1.00 95.25 667 ASP A N 1
ATOM 5320 C CA . ASP A 1 667 ? -0.534 11.655 20.226 1.00 95.25 667 ASP A CA 1
ATOM 5321 C C . ASP A 1 667 ? -0.275 10.168 20.548 1.00 95.25 667 ASP A C 1
ATOM 5323 O O . ASP A 1 667 ? 0.239 9.850 21.631 1.00 95.25 667 ASP A O 1
ATOM 5327 N N . PRO A 1 668 ? -0.611 9.234 19.637 1.00 95.00 668 PRO A N 1
ATOM 5328 C CA . PRO A 1 668 ? -0.427 7.808 19.880 1.00 95.00 668 PRO A CA 1
ATOM 5329 C C . PRO A 1 668 ? 1.049 7.391 19.929 1.00 95.00 668 PRO A C 1
ATOM 5331 O O . PRO A 1 668 ? 1.414 6.518 20.715 1.00 95.00 668 PRO A O 1
ATOM 5334 N N . THR A 1 669 ? 1.919 8.039 19.153 1.00 93.50 669 THR A N 1
ATOM 5335 C CA . THR A 1 669 ? 3.353 7.719 19.110 1.00 93.50 669 THR A CA 1
ATOM 5336 C C . THR A 1 669 ? 4.096 8.163 20.359 1.00 93.50 669 THR A C 1
ATOM 5338 O O . THR A 1 669 ? 5.128 7.582 20.677 1.00 93.50 669 THR A O 1
ATOM 5341 N N . GLU A 1 670 ? 3.568 9.141 21.098 1.00 95.06 670 GLU A N 1
ATOM 5342 C CA . GLU A 1 670 ? 4.086 9.518 22.414 1.00 95.06 670 GLU A CA 1
ATOM 5343 C C . GLU A 1 670 ? 3.448 8.706 23.543 1.00 95.06 670 GLU A C 1
ATOM 5345 O O . GLU A 1 670 ? 4.132 8.344 24.505 1.00 95.06 670 GLU A O 1
ATOM 5350 N N . ARG A 1 671 ? 2.139 8.426 23.464 1.00 96.94 671 ARG A N 1
ATOM 5351 C CA . ARG A 1 671 ? 1.414 7.723 24.533 1.00 96.94 671 ARG A CA 1
ATOM 5352 C C . ARG A 1 671 ? 1.786 6.248 24.636 1.00 96.94 671 ARG A C 1
ATOM 5354 O O . ARG A 1 671 ? 1.716 5.708 25.741 1.00 96.94 671 ARG A O 1
ATOM 5361 N N . PHE A 1 672 ? 2.154 5.608 23.530 1.00 97.56 672 PHE A N 1
ATOM 5362 C CA . PHE A 1 672 ? 2.364 4.166 23.465 1.00 97.56 672 PHE A CA 1
ATOM 5363 C C . PHE A 1 672 ? 3.800 3.837 23.038 1.00 97.56 672 PHE A C 1
ATOM 5365 O O . PHE A 1 672 ? 4.090 3.691 21.852 1.00 97.56 672 PHE A O 1
ATOM 5372 N N . GLN A 1 673 ? 4.715 3.701 24.005 1.00 97.00 673 GLN A N 1
ATOM 5373 C CA . GLN A 1 673 ? 6.101 3.308 23.720 1.00 97.00 673 GLN A CA 1
ATOM 5374 C C . GLN A 1 673 ? 6.289 1.788 23.692 1.00 97.00 673 GLN A C 1
ATOM 5376 O O . GLN A 1 673 ? 7.277 1.319 23.126 1.00 97.00 673 GLN A O 1
ATOM 5381 N N . ASN A 1 674 ? 5.366 1.032 24.296 1.00 97.56 674 ASN A N 1
ATOM 5382 C CA . ASN A 1 674 ? 5.373 -0.430 24.391 1.00 97.56 674 ASN A CA 1
ATOM 5383 C C . ASN A 1 674 ? 3.964 -0.990 24.717 1.00 97.56 674 ASN A C 1
ATOM 5385 O O . ASN A 1 674 ? 3.026 -0.239 24.996 1.00 97.56 674 ASN A O 1
ATOM 5389 N N . ALA A 1 675 ? 3.817 -2.321 24.723 1.00 97.50 675 ALA A N 1
ATOM 5390 C CA . ALA A 1 675 ? 2.558 -3.007 25.046 1.00 97.50 675 ALA A CA 1
ATOM 5391 C C . ALA A 1 675 ? 2.012 -2.718 26.462 1.00 97.50 675 ALA A C 1
ATOM 5393 O O . ALA A 1 675 ? 0.794 -2.659 26.651 1.00 97.50 675 ALA A O 1
ATOM 5394 N N . THR A 1 676 ? 2.885 -2.499 27.449 1.00 98.12 676 THR A N 1
ATOM 5395 C CA . THR A 1 676 ? 2.492 -2.160 28.826 1.00 98.12 676 THR A CA 1
ATOM 5396 C C . THR A 1 676 ? 1.846 -0.780 28.895 1.00 98.12 676 THR A C 1
ATOM 5398 O O . THR A 1 676 ? 0.878 -0.597 29.629 1.00 98.12 676 THR A O 1
ATOM 5401 N N . ASP A 1 677 ? 2.313 0.185 28.100 1.00 98.38 677 ASP A N 1
ATOM 5402 C CA . ASP A 1 677 ? 1.705 1.517 28.034 1.00 98.38 677 ASP A CA 1
ATOM 5403 C C . ASP A 1 677 ? 0.272 1.464 27.500 1.00 98.38 677 ASP A C 1
ATOM 5405 O O . ASP A 1 677 ? -0.590 2.193 28.003 1.00 98.38 677 ASP A O 1
ATOM 5409 N N . LEU A 1 678 ? 0.013 0.603 26.507 1.00 98.38 678 LEU A N 1
ATOM 5410 C CA . LEU A 1 678 ? -1.331 0.346 25.986 1.00 98.38 678 LEU A CA 1
ATOM 5411 C C . LEU A 1 678 ? -2.214 -0.304 27.051 1.00 98.38 678 LEU A C 1
ATOM 5413 O O . LEU A 1 678 ? -3.322 0.171 27.293 1.00 98.38 678 LEU A O 1
ATOM 5417 N N . GLN A 1 679 ? -1.720 -1.350 27.719 1.00 98.50 679 GLN A N 1
ATOM 5418 C CA . GLN A 1 679 ? -2.454 -1.980 28.816 1.00 98.50 679 GLN A CA 1
ATOM 5419 C C . GLN A 1 679 ? -2.781 -0.958 29.909 1.00 98.50 679 GLN A C 1
ATOM 5421 O O . GLN A 1 679 ? -3.922 -0.873 30.344 1.00 98.50 679 GLN A O 1
ATOM 5426 N N . ASN A 1 680 ? -1.807 -0.145 30.318 1.00 98.31 680 ASN A N 1
ATOM 5427 C CA . ASN A 1 680 ? -1.984 0.879 31.340 1.00 98.31 680 ASN A CA 1
ATOM 5428 C C . ASN A 1 680 ? -3.020 1.937 30.931 1.00 98.31 680 ASN A C 1
ATOM 5430 O O . ASN A 1 680 ? -3.860 2.311 31.746 1.00 98.31 680 ASN A O 1
ATOM 5434 N N . TYR A 1 681 ? -2.989 2.390 29.673 1.00 98.44 681 TYR A N 1
ATOM 5435 C CA . TYR A 1 681 ? -3.985 3.315 29.128 1.00 98.44 681 TYR A CA 1
ATOM 5436 C C . TYR A 1 681 ? -5.396 2.745 29.240 1.00 98.44 681 TYR A C 1
ATOM 5438 O O . TYR A 1 681 ? -6.272 3.369 29.837 1.00 98.44 681 TYR A O 1
ATOM 5446 N N . VAL A 1 682 ? -5.598 1.542 28.695 1.00 98.44 682 VAL A N 1
ATOM 5447 C CA . VAL A 1 682 ? -6.917 0.911 28.658 1.00 98.44 682 VAL A CA 1
ATOM 5448 C C . VAL A 1 682 ? -7.381 0.561 30.069 1.00 98.44 682 VAL A C 1
ATOM 5450 O O . VAL A 1 682 ? -8.540 0.789 30.387 1.00 98.44 682 VAL A O 1
ATOM 5453 N N . HIS A 1 683 ? -6.485 0.113 30.950 1.00 98.50 683 HIS A N 1
ATOM 5454 C CA . HIS A 1 683 ? -6.783 -0.134 32.359 1.00 98.50 683 HIS A CA 1
ATOM 5455 C C . HIS A 1 683 ? -7.293 1.124 33.074 1.00 98.50 683 HIS A C 1
ATOM 5457 O O . HIS A 1 683 ? -8.390 1.108 33.622 1.00 98.50 683 HIS A O 1
ATOM 5463 N N . ASN A 1 684 ? -6.553 2.235 33.009 1.00 98.38 684 ASN A N 1
ATOM 5464 C CA . ASN A 1 684 ? -6.941 3.494 33.656 1.00 98.38 684 ASN A CA 1
ATOM 5465 C C . ASN A 1 684 ? -8.218 4.099 33.040 1.00 98.38 684 ASN A C 1
ATOM 5467 O O . ASN A 1 684 ? -9.017 4.721 33.741 1.00 98.38 684 ASN A O 1
ATOM 5471 N N . MET A 1 685 ? -8.425 3.922 31.733 1.00 98.31 685 MET A N 1
ATOM 5472 C CA . MET A 1 685 ? -9.671 4.303 31.071 1.00 98.31 685 MET A CA 1
ATOM 5473 C C . MET A 1 685 ? -10.844 3.459 31.596 1.00 98.31 685 MET A C 1
ATOM 5475 O O . MET A 1 685 ? -11.890 4.012 31.933 1.00 98.31 685 MET A O 1
ATOM 5479 N N . PHE A 1 686 ? -10.669 2.139 31.722 1.00 98.50 686 PHE A N 1
ATOM 5480 C CA . PHE A 1 686 ? -11.686 1.243 32.274 1.00 98.50 686 PHE A CA 1
ATOM 5481 C C . PHE A 1 686 ? -11.925 1.445 33.770 1.00 98.50 686 PHE A C 1
ATOM 5483 O O . PHE A 1 686 ? -13.054 1.261 34.210 1.00 98.50 686 PHE A O 1
ATOM 5490 N N . ASP A 1 687 ? -10.937 1.898 34.544 1.00 98.44 687 ASP A N 1
ATOM 5491 C CA . ASP A 1 687 ? -11.154 2.328 35.929 1.00 98.44 687 ASP A CA 1
ATOM 5492 C C . ASP A 1 687 ? -12.212 3.436 36.000 1.00 98.44 687 ASP A C 1
ATOM 5494 O O . ASP A 1 687 ? -13.140 3.371 36.812 1.00 98.44 687 ASP A O 1
ATOM 5498 N N . LEU A 1 688 ? -12.106 4.428 35.108 1.00 98.44 688 LEU A N 1
ATOM 5499 C CA . LEU A 1 688 ? -13.077 5.513 35.025 1.00 98.44 688 LEU A CA 1
ATOM 5500 C C . LEU A 1 688 ? -14.423 5.040 34.472 1.00 98.44 688 LEU A C 1
ATOM 5502 O O . LEU A 1 688 ? -15.461 5.382 35.040 1.00 98.44 688 LEU A O 1
ATOM 5506 N N . ILE A 1 689 ? -14.419 4.255 33.389 1.00 98.44 689 ILE A N 1
ATOM 5507 C CA . ILE A 1 689 ? -15.648 3.704 32.800 1.00 98.44 689 ILE A CA 1
ATOM 5508 C C . ILE A 1 689 ? -16.395 2.888 33.856 1.00 98.44 689 ILE A C 1
ATOM 5510 O O . ILE A 1 689 ? -17.547 3.198 34.138 1.00 98.44 689 ILE A O 1
ATOM 5514 N N . TYR A 1 690 ? -15.752 1.921 34.513 1.00 98.75 690 TYR A N 1
ATOM 5515 C CA . TYR A 1 690 ? -16.400 1.089 35.524 1.00 98.75 690 TYR A CA 1
ATOM 5516 C C . TYR A 1 690 ? -16.912 1.884 36.719 1.00 98.75 690 TYR A C 1
ATOM 5518 O O . TYR A 1 690 ? -17.999 1.579 37.205 1.00 98.75 690 TYR A O 1
ATOM 5526 N N . MET A 1 691 ? -16.197 2.921 37.170 1.00 98.56 691 MET A N 1
ATOM 5527 C CA . MET A 1 691 ? -16.732 3.822 38.191 1.00 98.56 691 MET A CA 1
ATOM 5528 C C . MET A 1 691 ? -18.019 4.493 37.693 1.00 98.56 691 MET A C 1
ATOM 5530 O O . MET A 1 691 ? -19.046 4.401 38.356 1.00 98.56 691 MET A O 1
ATOM 5534 N N . LEU A 1 692 ? -18.004 5.124 36.515 1.00 98.62 692 LEU A N 1
ATOM 5535 C CA . LEU A 1 692 ? -19.172 5.828 35.969 1.00 98.62 692 LEU A CA 1
ATOM 5536 C C . LEU A 1 692 ? -20.355 4.893 35.673 1.00 98.62 692 LEU A C 1
ATOM 5538 O O . LEU A 1 692 ? -21.505 5.281 35.874 1.00 98.62 692 LEU A O 1
ATOM 5542 N N . GLU A 1 693 ? -20.093 3.680 35.190 1.00 98.81 693 GLU A N 1
ATOM 5543 C CA . GLU A 1 693 ? -21.105 2.642 34.999 1.00 98.81 693 GLU A CA 1
ATOM 5544 C C . GLU A 1 693 ? -21.675 2.176 36.342 1.00 98.81 693 GLU A C 1
ATOM 5546 O O . GLU A 1 693 ? -22.891 2.076 36.470 1.00 98.81 693 GLU A O 1
ATOM 5551 N N . TYR A 1 694 ? -20.836 1.960 37.360 1.00 98.81 694 TYR A N 1
ATOM 5552 C CA . TYR A 1 694 ? -21.287 1.581 38.699 1.00 98.81 694 TYR A CA 1
ATOM 5553 C C . TYR A 1 694 ? -22.206 2.641 39.313 1.00 98.81 694 TYR A C 1
ATOM 5555 O O . TYR A 1 694 ? -23.273 2.300 39.820 1.00 98.81 694 TYR A O 1
ATOM 5563 N N . LEU A 1 695 ? -21.841 3.925 39.211 1.00 98.75 695 LEU A N 1
ATOM 5564 C CA . LEU A 1 695 ? -22.678 5.023 39.708 1.00 98.75 695 LEU A CA 1
ATOM 5565 C C . LEU A 1 695 ? -24.028 5.087 38.981 1.00 98.75 695 LEU A C 1
ATOM 5567 O O . LEU A 1 695 ? -25.065 5.269 39.621 1.00 98.75 695 LEU A O 1
ATOM 5571 N N . GLU A 1 696 ? -24.037 4.910 37.655 1.00 98.75 696 GLU A N 1
ATOM 5572 C CA . GLU A 1 696 ? -25.280 4.855 36.875 1.00 98.75 696 GLU A CA 1
ATOM 5573 C C . GLU A 1 696 ? -26.124 3.633 37.265 1.00 98.75 696 GLU A C 1
ATOM 5575 O O . GLU A 1 696 ? -27.321 3.770 37.502 1.00 98.75 696 GLU A O 1
ATOM 5580 N N . GLY A 1 697 ? -25.515 2.453 37.404 1.00 98.56 697 GLY A N 1
ATOM 5581 C CA . GLY A 1 697 ? -26.204 1.226 37.802 1.00 98.56 697 GLY A CA 1
ATOM 5582 C C . GLY A 1 697 ? -26.816 1.324 39.200 1.00 98.56 697 GLY A C 1
ATOM 5583 O O . GLY A 1 697 ? -27.981 0.975 39.379 1.00 98.56 697 GLY A O 1
ATOM 5584 N N . GLN A 1 698 ? -26.076 1.872 40.170 1.00 98.62 698 GLN A N 1
ATOM 5585 C CA . GLN A 1 698 ? -26.592 2.162 41.511 1.00 98.62 698 GLN A CA 1
ATOM 5586 C C . GLN A 1 698 ? -27.756 3.150 41.466 1.00 98.62 698 GLN A C 1
ATOM 5588 O O . GLN A 1 698 ? -28.760 2.966 42.154 1.00 98.62 698 GLN A O 1
ATOM 5593 N N . SER A 1 699 ? -27.659 4.173 40.623 1.00 98.56 699 SER A N 1
ATOM 5594 C CA . SER A 1 699 ? -28.753 5.114 40.436 1.00 98.56 699 SER A CA 1
ATOM 5595 C C . SER A 1 699 ? -30.004 4.433 39.880 1.00 98.56 699 SER A C 1
ATOM 5597 O O . SER A 1 699 ? -31.098 4.582 40.423 1.00 98.56 699 SER A O 1
ATOM 5599 N N . ILE A 1 700 ? -29.842 3.601 38.851 1.00 98.06 700 ILE A N 1
ATOM 5600 C CA . ILE A 1 700 ? -30.939 2.878 38.209 1.00 98.06 700 ILE A CA 1
ATOM 5601 C C . ILE A 1 700 ? -31.660 1.968 39.204 1.00 98.06 700 ILE A C 1
ATOM 5603 O O . ILE A 1 700 ? -32.887 2.020 39.299 1.00 98.06 700 ILE A O 1
ATOM 5607 N N . VAL A 1 701 ? -30.931 1.145 39.965 1.00 98.06 701 VAL A N 1
ATOM 5608 C CA . VAL A 1 701 ? -31.569 0.165 40.860 1.00 98.06 701 VAL A CA 1
ATOM 5609 C C . VAL A 1 701 ? -32.264 0.825 42.049 1.00 98.06 701 VAL A C 1
ATOM 5611 O O . VAL A 1 701 ? -33.323 0.336 42.449 1.00 98.06 701 VAL A O 1
ATOM 5614 N N . ASN A 1 702 ? -31.728 1.952 42.540 1.00 97.88 702 ASN A N 1
ATOM 5615 C CA . ASN A 1 702 ? -32.199 2.629 43.751 1.00 97.88 702 ASN A CA 1
ATOM 5616 C C . ASN A 1 702 ? -33.194 3.777 43.501 1.00 97.88 702 ASN A C 1
ATOM 5618 O O . ASN A 1 702 ? -33.963 4.107 44.403 1.00 97.88 702 ASN A O 1
ATOM 5622 N N . LYS A 1 703 ? -33.157 4.439 42.334 1.00 97.38 703 LYS A N 1
ATOM 5623 C CA . LYS A 1 703 ? -33.927 5.674 42.067 1.00 97.38 703 LYS A CA 1
ATOM 5624 C C . LYS A 1 703 ? -35.032 5.513 41.031 1.00 97.38 703 LYS A C 1
ATOM 5626 O O . LYS A 1 703 ? -36.005 6.260 41.091 1.00 97.38 703 LYS A O 1
ATOM 5631 N N . LEU A 1 704 ? -34.903 4.578 40.088 1.00 97.25 704 LEU A N 1
ATOM 5632 C CA . LEU A 1 704 ? -35.904 4.393 39.035 1.00 97.25 704 LEU A CA 1
ATOM 5633 C C . LEU A 1 704 ? -37.004 3.418 39.455 1.00 97.25 704 LEU A C 1
ATOM 5635 O O . LEU A 1 704 ? -36.749 2.384 40.076 1.00 97.25 704 LEU A O 1
ATOM 5639 N N . ASN A 1 705 ? -38.240 3.722 39.059 1.00 96.19 705 ASN A N 1
ATOM 5640 C CA . ASN A 1 705 ? -39.350 2.776 39.171 1.00 96.19 705 ASN A CA 1
ATOM 5641 C C . ASN A 1 705 ? -39.296 1.706 38.060 1.00 96.19 705 ASN A C 1
ATOM 5643 O O . ASN A 1 705 ? -38.504 1.800 37.125 1.00 96.19 705 ASN A O 1
ATOM 5647 N N . VAL A 1 706 ? -40.151 0.682 38.148 1.00 97.12 706 VAL A N 1
ATOM 5648 C CA . VAL A 1 706 ? -40.159 -0.463 37.214 1.00 97.12 706 VAL A CA 1
ATOM 5649 C C . VAL A 1 706 ? -40.315 -0.030 35.750 1.00 97.12 706 VAL A C 1
ATOM 5651 O O . VAL A 1 706 ? -39.549 -0.477 34.901 1.00 97.12 706 VAL A O 1
ATOM 5654 N N . TYR A 1 707 ? -41.243 0.881 35.449 1.00 94.56 707 TYR A N 1
ATOM 5655 C CA . TYR A 1 707 ? -41.480 1.352 34.080 1.00 94.56 707 TYR A CA 1
ATOM 5656 C C . TYR A 1 707 ? -40.313 2.189 33.544 1.00 94.56 707 TYR A C 1
ATOM 5658 O O . TYR A 1 707 ? -39.923 2.051 32.387 1.00 94.56 707 TYR A O 1
ATOM 5666 N N . GLN A 1 708 ? -39.703 3.015 34.397 1.00 95.56 708 GLN A N 1
ATOM 5667 C CA . GLN A 1 708 ? -38.490 3.755 34.048 1.00 95.56 708 GLN A CA 1
ATOM 5668 C C . GLN A 1 708 ? -37.305 2.812 33.806 1.00 95.56 708 GLN A C 1
ATOM 5670 O O . GLN A 1 708 ? -36.544 3.035 32.868 1.00 95.56 708 GLN A O 1
ATOM 5675 N N . LYS A 1 709 ? -37.166 1.736 34.596 1.00 96.50 709 LYS A N 1
ATOM 5676 C CA . LYS A 1 709 ? -36.158 0.687 34.368 1.00 96.50 709 LYS A CA 1
ATOM 5677 C C . LYS A 1 709 ? -36.364 0.010 33.015 1.00 96.50 709 LYS A C 1
ATOM 5679 O O . LYS A 1 709 ? -35.402 -0.099 32.265 1.00 96.50 709 LYS A O 1
ATOM 5684 N N . MET A 1 710 ? -37.596 -0.378 32.674 1.00 95.44 710 MET A N 1
ATOM 5685 C CA . MET A 1 710 ? -37.914 -0.958 31.359 1.00 95.44 710 MET A CA 1
ATOM 5686 C C . MET A 1 710 ? -37.546 -0.011 30.211 1.00 95.44 710 MET A C 1
ATOM 5688 O O . MET A 1 710 ? -36.972 -0.445 29.221 1.00 95.44 710 MET A O 1
ATOM 5692 N N . ALA A 1 711 ? -37.806 1.292 30.353 1.00 91.50 711 ALA A N 1
ATOM 5693 C CA . ALA A 1 711 ? -37.443 2.270 29.331 1.00 91.50 711 ALA A CA 1
ATOM 5694 C C . ALA A 1 711 ? -35.920 2.473 29.211 1.00 91.50 711 ALA A C 1
ATOM 5696 O O . ALA A 1 711 ? -35.404 2.555 28.098 1.00 91.50 711 ALA A O 1
ATOM 5697 N N . ALA A 1 712 ? -35.201 2.535 30.336 1.00 93.75 712 ALA A N 1
ATOM 5698 C CA . ALA A 1 712 ? -33.774 2.863 30.385 1.00 93.75 712 ALA A CA 1
ATOM 5699 C C . ALA A 1 712 ? -32.835 1.684 30.074 1.00 93.75 712 ALA A C 1
ATOM 5701 O O . ALA A 1 712 ? -31.660 1.900 29.759 1.00 93.75 712 ALA A O 1
ATOM 5702 N N . LEU A 1 713 ? -33.323 0.448 30.182 1.00 97.56 713 LEU A N 1
ATOM 5703 C CA . LEU A 1 713 ? -32.518 -0.767 30.115 1.00 97.56 713 LEU A CA 1
ATOM 5704 C C . LEU A 1 713 ? -33.036 -1.746 29.065 1.00 97.56 713 LEU A C 1
ATOM 5706 O O . LEU A 1 713 ? -34.225 -1.800 28.766 1.00 97.56 713 LEU A O 1
ATOM 5710 N N . ARG A 1 714 ? -32.135 -2.575 28.550 1.00 98.19 714 ARG A N 1
ATOM 5711 C CA . ARG A 1 714 ? -32.440 -3.723 27.695 1.00 98.19 714 ARG A CA 1
ATOM 5712 C C . ARG A 1 714 ? -31.784 -4.976 28.253 1.00 98.19 714 ARG A C 1
ATOM 5714 O O . ARG A 1 714 ? -30.907 -4.895 29.115 1.00 98.19 714 ARG A O 1
ATOM 5721 N N . LYS A 1 715 ? -32.194 -6.130 27.736 1.00 98.31 715 LYS A N 1
ATOM 5722 C CA . LYS A 1 715 ? -31.520 -7.412 27.955 1.00 98.31 715 LYS A CA 1
ATOM 5723 C C . LYS A 1 715 ? -30.814 -7.841 26.682 1.00 98.31 715 LYS A C 1
ATOM 5725 O O . LYS A 1 715 ? -31.390 -7.727 25.602 1.00 98.31 715 LYS A O 1
ATOM 5730 N N . ILE A 1 716 ? -29.592 -8.345 26.814 1.00 98.19 716 ILE A N 1
ATOM 5731 C CA . ILE A 1 716 ? -28.846 -8.939 25.705 1.00 98.19 716 ILE A CA 1
ATOM 5732 C C . ILE A 1 716 ? -28.782 -10.457 25.851 1.00 98.19 716 ILE A C 1
ATOM 5734 O O . ILE A 1 716 ? -28.516 -10.983 26.931 1.00 98.19 716 ILE A O 1
ATOM 5738 N N . GLU A 1 717 ? -29.036 -11.165 24.755 1.00 96.69 717 GLU A N 1
ATOM 5739 C CA . GLU A 1 717 ? -29.020 -12.627 24.693 1.00 96.69 717 GLU A CA 1
ATOM 5740 C C . GLU A 1 717 ? -28.216 -13.118 23.481 1.00 96.69 717 GLU A C 1
ATOM 5742 O O . GLU A 1 717 ? -27.984 -12.387 22.514 1.00 96.69 717 GLU A O 1
ATOM 5747 N N . ASN A 1 718 ? -27.767 -14.372 23.548 1.00 96.19 718 ASN A N 1
ATOM 5748 C CA . ASN A 1 718 ? -27.120 -15.061 22.437 1.00 96.19 718 ASN A CA 1
ATOM 5749 C C . ASN A 1 718 ? -28.170 -15.870 21.675 1.00 96.19 718 ASN A C 1
ATOM 5751 O O . ASN A 1 718 ? -28.847 -16.721 22.250 1.00 96.19 718 ASN A O 1
ATOM 5755 N N . LYS A 1 719 ? -28.264 -15.642 20.368 1.00 94.44 719 LYS A N 1
ATOM 5756 C CA . LYS A 1 719 ? -29.084 -16.427 19.443 1.00 94.44 719 LYS A CA 1
ATOM 5757 C C . LYS A 1 719 ? -28.156 -17.241 18.550 1.00 94.44 719 LYS A C 1
ATOM 5759 O O . LYS A 1 719 ? -27.239 -16.690 17.951 1.00 94.44 719 LYS A O 1
ATOM 5764 N N . TYR A 1 720 ? -28.379 -18.548 18.476 1.00 93.12 720 TYR A N 1
ATOM 5765 C CA . TYR A 1 720 ? -27.612 -19.443 17.612 1.00 93.12 720 TYR A CA 1
ATOM 5766 C C . TYR A 1 720 ? -28.434 -19.743 16.367 1.00 93.12 720 TYR A C 1
ATOM 5768 O O . TYR A 1 720 ? -29.550 -20.249 16.464 1.00 93.12 720 TYR A O 1
ATOM 5776 N N . VAL A 1 721 ? -27.878 -19.411 15.208 1.00 86.94 721 VAL A N 1
ATOM 5777 C CA . VAL A 1 721 ? -28.456 -19.711 13.898 1.00 86.94 721 VAL A CA 1
ATOM 5778 C C . VAL A 1 721 ? -27.449 -20.511 13.091 1.00 86.94 721 VAL A C 1
ATOM 5780 O O . VAL A 1 721 ? -26.242 -20.383 13.303 1.00 86.94 721 VAL A O 1
ATOM 5783 N N . LYS A 1 722 ? -27.945 -21.336 12.171 1.00 87.12 722 LYS A N 1
ATOM 5784 C CA . LYS A 1 722 ? -27.091 -22.110 11.275 1.00 87.12 722 LYS A CA 1
ATOM 5785 C C . LYS A 1 722 ? -26.287 -21.172 10.387 1.00 87.12 722 LYS A C 1
ATOM 5787 O O . LYS A 1 722 ? -26.869 -20.361 9.667 1.00 87.12 722 LYS A O 1
ATOM 5792 N N . ASP A 1 723 ? -24.964 -21.277 10.448 1.00 82.25 723 ASP A N 1
ATOM 5793 C CA . ASP A 1 723 ? -24.069 -20.512 9.590 1.00 82.25 723 ASP A CA 1
ATOM 5794 C C . ASP A 1 723 ? -24.208 -21.016 8.142 1.00 82.25 723 ASP A C 1
ATOM 5796 O O . ASP A 1 723 ? -23.989 -22.203 7.890 1.00 82.25 723 ASP A O 1
ATOM 5800 N N . PRO A 1 724 ? -24.575 -20.160 7.172 1.00 75.44 724 PRO A N 1
ATOM 5801 C CA . PRO A 1 724 ? -24.704 -20.585 5.780 1.00 75.44 724 PRO A CA 1
ATOM 5802 C C . PRO A 1 724 ? -23.384 -21.042 5.142 1.00 75.44 724 PRO A C 1
ATOM 5804 O O . PRO A 1 724 ? -23.416 -21.778 4.162 1.00 75.44 724 PRO A O 1
ATOM 5807 N N . ALA A 1 725 ? -22.236 -20.587 5.653 1.00 72.00 725 ALA A N 1
ATOM 5808 C CA . ALA A 1 725 ? -20.923 -20.848 5.075 1.00 72.00 725 ALA A CA 1
ATOM 5809 C C . ALA A 1 725 ? -20.335 -22.202 5.491 1.00 72.00 725 ALA A C 1
ATOM 5811 O O . ALA A 1 725 ? -19.682 -22.841 4.672 1.00 72.00 725 ALA A O 1
ATOM 5812 N N . ASP A 1 726 ? -20.547 -22.641 6.734 1.00 76.62 726 ASP A N 1
ATOM 5813 C CA . ASP A 1 726 ? -19.995 -23.913 7.231 1.00 76.62 726 ASP A CA 1
ATOM 5814 C C . ASP A 1 726 ? -21.032 -24.886 7.814 1.00 76.62 726 ASP A C 1
ATOM 5816 O O . ASP A 1 726 ? -20.712 -26.045 8.078 1.00 76.62 726 ASP A O 1
ATOM 5820 N N . GLY A 1 727 ? -22.286 -24.455 7.965 1.00 81.94 727 GLY A N 1
ATOM 5821 C CA . GLY A 1 727 ? -23.395 -25.285 8.422 1.00 81.94 727 GLY A CA 1
ATOM 5822 C C . GLY A 1 727 ? -23.461 -25.516 9.934 1.00 81.94 727 GLY A C 1
ATOM 5823 O O . GLY A 1 727 ? -24.353 -26.251 10.366 1.00 81.94 727 GLY A O 1
ATOM 5824 N N . ASN A 1 728 ? -22.575 -24.919 10.738 1.00 87.31 728 ASN A N 1
ATOM 5825 C CA . ASN A 1 728 ? -22.569 -25.089 12.192 1.00 87.31 728 ASN A CA 1
ATOM 5826 C C . ASN A 1 728 ? -23.534 -24.123 12.903 1.00 87.31 728 ASN A C 1
ATOM 5828 O O . ASN A 1 728 ? -23.832 -23.032 12.428 1.00 87.31 728 ASN A O 1
ATOM 5832 N N . GLU A 1 729 ? -23.977 -24.504 14.105 1.00 92.25 729 GLU A N 1
ATOM 5833 C CA . GLU A 1 729 ? -24.875 -23.720 14.978 1.00 92.25 729 GLU A CA 1
ATOM 5834 C C . GLU A 1 729 ? -24.205 -23.381 16.326 1.00 92.25 729 GLU A C 1
ATOM 5836 O O . GLU A 1 729 ? -24.814 -23.454 17.400 1.00 92.25 729 GLU A O 1
ATOM 5841 N N . VAL A 1 730 ? -22.906 -23.065 16.283 1.00 91.94 730 VAL A N 1
ATOM 5842 C CA . VAL A 1 730 ? -22.078 -22.792 17.477 1.00 91.94 730 VAL A CA 1
ATOM 5843 C C . VAL A 1 730 ? -21.668 -21.325 17.623 1.00 91.94 730 VAL A C 1
ATOM 5845 O O . VAL A 1 730 ? -21.102 -20.943 18.650 1.00 91.94 730 VAL A O 1
ATOM 5848 N N . TYR A 1 731 ? -21.966 -20.494 16.623 1.00 92.88 731 TYR A N 1
ATOM 5849 C CA . TYR A 1 731 ? -21.684 -19.060 16.635 1.00 92.88 731 TYR A CA 1
ATOM 5850 C C . TYR A 1 731 ? -22.921 -18.286 17.070 1.00 92.88 731 TYR A C 1
ATOM 5852 O O . TYR A 1 731 ? -24.000 -18.464 16.502 1.00 92.88 731 TYR A O 1
ATOM 5860 N N . ALA A 1 732 ? -22.770 -17.438 18.084 1.00 93.44 732 ALA A N 1
ATOM 5861 C CA . ALA A 1 732 ? -23.856 -16.585 18.537 1.00 93.44 732 ALA A CA 1
ATOM 5862 C C . ALA A 1 732 ? -23.940 -15.303 17.693 1.00 93.44 732 ALA A C 1
ATOM 5864 O O . ALA A 1 732 ? -22.927 -14.684 17.381 1.00 93.44 732 ALA A O 1
ATOM 5865 N N . THR A 1 733 ? -25.155 -14.866 17.382 1.00 93.50 733 THR A N 1
ATOM 5866 C CA . THR A 1 733 ? -25.498 -13.459 17.119 1.00 93.50 733 THR A CA 1
ATOM 5867 C C . THR A 1 733 ? -26.026 -12.847 18.414 1.00 93.50 733 THR A C 1
ATOM 5869 O O . THR A 1 733 ? -26.703 -13.540 19.180 1.00 93.50 733 THR A O 1
ATOM 5872 N N . ASN A 1 734 ? -25.757 -11.568 18.674 1.00 96.25 734 ASN A N 1
ATOM 5873 C CA . ASN A 1 734 ? -26.341 -10.902 19.838 1.00 96.25 734 ASN A CA 1
ATOM 5874 C C . ASN A 1 734 ? -27.748 -10.387 19.511 1.00 96.25 734 ASN A C 1
ATOM 5876 O O . ASN A 1 734 ? -27.991 -9.891 18.417 1.00 96.25 734 ASN A O 1
ATOM 5880 N N . VAL A 1 735 ? -28.669 -10.477 20.465 1.00 97.44 735 VAL A N 1
ATOM 5881 C CA . VAL A 1 735 ? -30.024 -9.922 20.347 1.00 97.44 735 VAL A CA 1
ATOM 5882 C C . VAL A 1 735 ? -30.274 -9.021 21.538 1.00 97.44 735 VAL A C 1
ATOM 5884 O O . VAL A 1 735 ? -30.133 -9.461 22.678 1.00 97.44 735 VAL A O 1
ATOM 5887 N N . VAL A 1 736 ? -30.639 -7.769 21.278 1.00 98.12 736 VAL A N 1
ATOM 5888 C CA . VAL A 1 736 ? -31.016 -6.805 22.313 1.00 98.12 736 VAL A CA 1
ATOM 5889 C C . VAL A 1 736 ? -32.533 -6.703 22.331 1.00 98.12 736 VAL A C 1
ATOM 5891 O O . VAL A 1 736 ? -33.149 -6.376 21.319 1.00 98.12 736 VAL A O 1
ATOM 5894 N N . LYS A 1 737 ? -33.143 -6.980 23.482 1.00 97.25 737 LYS A N 1
ATOM 5895 C CA . LYS A 1 737 ? -34.597 -6.970 23.648 1.00 97.25 737 LYS A CA 1
ATOM 5896 C C . LYS A 1 737 ? -35.049 -6.069 24.785 1.00 97.25 737 LYS A C 1
ATOM 5898 O O . LYS A 1 737 ? -34.327 -5.844 25.761 1.00 97.25 737 LYS A O 1
ATOM 5903 N N . GLU A 1 738 ? -36.276 -5.588 24.647 1.00 96.81 738 GLU A N 1
ATOM 5904 C CA . GLU A 1 738 ? -37.013 -4.931 25.721 1.00 96.81 738 GLU A CA 1
ATOM 5905 C C . GLU A 1 738 ? -37.125 -5.854 26.939 1.00 96.81 738 GLU A C 1
ATOM 5907 O O . GLU A 1 738 ? -37.272 -7.073 26.807 1.00 96.81 738 GLU A O 1
ATOM 5912 N N . LEU A 1 739 ? -37.058 -5.264 28.132 1.00 95.94 739 LEU A N 1
ATOM 5913 C CA . LEU A 1 739 ? -37.288 -5.998 29.370 1.00 95.94 739 LEU A CA 1
ATOM 5914 C C . LEU A 1 739 ? -38.775 -6.261 29.561 1.00 95.94 739 LEU A C 1
ATOM 5916 O O . LEU A 1 739 ? -39.605 -5.378 29.345 1.00 95.94 739 LEU A O 1
ATOM 5920 N N . THR A 1 740 ? -39.108 -7.445 30.066 1.00 97.00 740 THR A N 1
ATOM 5921 C CA . THR A 1 740 ? -40.430 -7.653 30.659 1.00 97.00 740 THR A CA 1
ATOM 5922 C C . THR A 1 740 ? -40.525 -6.928 32.002 1.00 97.00 740 THR A C 1
ATOM 5924 O O . THR A 1 740 ? -39.526 -6.710 32.692 1.00 97.00 740 THR A O 1
ATOM 5927 N N . GLU A 1 741 ? -41.743 -6.591 32.424 1.00 96.88 741 GLU A N 1
ATOM 5928 C CA . GLU A 1 741 ? -41.971 -5.988 33.741 1.00 96.88 741 GLU A CA 1
ATOM 5929 C C . GLU A 1 741 ? -41.460 -6.889 34.880 1.00 96.88 741 GLU A C 1
ATOM 5931 O O . GLU A 1 741 ? -40.876 -6.405 35.850 1.00 96.88 741 GLU A O 1
ATOM 5936 N N . ALA A 1 742 ? -41.627 -8.209 34.740 1.00 96.50 742 ALA A N 1
ATOM 5937 C CA . ALA A 1 742 ? -41.144 -9.193 35.704 1.00 96.50 742 ALA A CA 1
ATOM 5938 C C . ALA A 1 742 ? -39.611 -9.188 35.815 1.00 96.50 742 ALA A C 1
ATOM 5940 O O . ALA A 1 742 ? -39.080 -9.143 36.924 1.00 96.50 742 ALA A O 1
ATOM 5941 N N . GLU A 1 743 ? -38.896 -9.167 34.685 1.00 96.94 743 GLU A N 1
ATOM 5942 C CA . GLU A 1 743 ? -37.435 -9.028 34.682 1.00 96.94 743 GLU A CA 1
ATOM 5943 C C . GLU A 1 743 ? -37.014 -7.699 35.323 1.00 96.94 743 GLU A C 1
ATOM 5945 O O . GLU A 1 743 ? -36.145 -7.693 36.189 1.00 96.94 743 GLU A O 1
ATOM 5950 N N . ALA A 1 744 ? -37.676 -6.587 34.983 1.00 96.69 744 ALA A N 1
ATOM 5951 C CA . ALA A 1 744 ? -37.364 -5.269 35.536 1.00 96.69 744 ALA A CA 1
ATOM 5952 C C . ALA A 1 744 ? -37.596 -5.170 37.058 1.00 96.69 744 ALA A C 1
ATOM 5954 O O . ALA A 1 744 ? -36.839 -4.485 37.751 1.00 96.69 744 ALA A O 1
ATOM 5955 N N . ARG A 1 745 ? -38.604 -5.869 37.602 1.00 96.94 745 ARG A N 1
ATOM 5956 C CA . ARG A 1 745 ? -38.852 -5.966 39.055 1.00 96.94 745 ARG A CA 1
ATOM 5957 C C . ARG A 1 745 ? -37.725 -6.686 39.798 1.00 96.94 745 ARG A C 1
ATOM 5959 O O . ARG A 1 745 ? -37.450 -6.339 40.945 1.00 96.94 745 ARG A O 1
ATOM 5966 N N . ASN A 1 746 ? -37.047 -7.626 39.141 1.00 96.75 746 ASN A N 1
ATOM 5967 C CA . ASN A 1 746 ? -35.931 -8.375 39.721 1.00 96.75 746 ASN A CA 1
ATOM 5968 C C . ASN A 1 746 ? -34.604 -7.595 39.709 1.00 96.75 746 ASN A C 1
ATOM 5970 O O . ASN A 1 746 ? -33.647 -8.011 40.362 1.00 96.75 746 ASN A O 1
ATOM 5974 N N . LEU A 1 747 ? -34.542 -6.441 39.033 1.00 97.81 747 LEU A N 1
ATOM 5975 C CA . LEU A 1 747 ? -33.360 -5.574 38.998 1.00 97.81 747 LEU A CA 1
ATOM 5976 C C . LEU A 1 747 ? -33.292 -4.672 40.242 1.00 97.81 747 LEU A C 1
ATOM 5978 O O . LEU A 1 747 ? -33.537 -3.461 40.173 1.00 97.81 747 LEU A O 1
ATOM 5982 N N . ASN A 1 748 ? -33.021 -5.277 41.400 1.00 95.50 748 ASN A N 1
ATOM 5983 C CA . ASN A 1 748 ? -33.034 -4.628 42.720 1.00 95.50 748 ASN A CA 1
ATOM 5984 C C . ASN A 1 748 ? -31.640 -4.404 43.336 1.00 95.50 748 ASN A C 1
ATOM 5986 O O . ASN A 1 748 ? -31.531 -3.773 44.384 1.00 95.50 748 ASN A O 1
ATOM 5990 N N . SER A 1 749 ? -30.581 -4.884 42.687 1.00 98.00 749 SER A N 1
ATOM 5991 C CA . SER A 1 749 ? -29.194 -4.717 43.125 1.00 98.00 749 SER A CA 1
ATOM 5992 C C . SER A 1 749 ? -28.275 -4.485 41.931 1.00 98.00 749 SER A C 1
ATOM 5994 O O . SER A 1 749 ? -28.611 -4.846 40.803 1.00 98.00 749 SER A O 1
ATOM 5996 N N . PHE A 1 750 ? -27.095 -3.910 42.152 1.00 98.38 750 PHE A N 1
ATOM 5997 C CA . PHE A 1 750 ? -26.131 -3.735 41.065 1.00 98.38 750 PHE A CA 1
ATOM 5998 C C . PHE A 1 750 ? -25.741 -5.078 40.421 1.00 98.38 750 PHE A C 1
ATOM 6000 O O . PHE A 1 750 ? -25.777 -5.206 39.200 1.00 98.38 750 PHE A O 1
ATOM 6007 N N . ASP A 1 751 ? -25.478 -6.107 41.233 1.00 98.50 751 ASP A N 1
ATOM 6008 C CA . ASP A 1 751 ? -25.128 -7.448 40.749 1.00 98.50 751 ASP A CA 1
ATOM 6009 C C . ASP A 1 751 ? -26.235 -8.067 39.888 1.00 98.50 751 ASP A C 1
ATOM 6011 O O . ASP A 1 751 ? -25.939 -8.734 38.897 1.00 98.50 751 ASP A O 1
ATOM 6015 N N . SER A 1 752 ? -27.508 -7.778 40.190 1.00 98.19 752 SER A N 1
ATOM 6016 C CA . SER A 1 752 ? -28.627 -8.251 39.369 1.00 98.19 752 SER A CA 1
ATOM 6017 C C . SER A 1 752 ? -28.584 -7.711 37.933 1.00 98.19 752 SER A C 1
ATOM 6019 O O . SER A 1 752 ? -29.043 -8.404 37.030 1.00 98.19 752 SER A O 1
ATOM 6021 N N . LEU A 1 753 ? -27.983 -6.537 37.685 1.00 98.69 753 LEU A N 1
ATOM 6022 C CA . LEU A 1 753 ? -27.782 -6.013 36.326 1.00 98.69 753 LEU A CA 1
ATOM 6023 C C . LEU A 1 753 ? -26.784 -6.871 35.532 1.00 98.69 753 LEU A C 1
ATOM 6025 O O . LEU A 1 753 ? -26.943 -7.061 34.326 1.00 98.69 753 LEU A O 1
ATOM 6029 N N . ILE A 1 754 ? -25.765 -7.404 36.209 1.00 98.62 754 ILE A N 1
ATOM 6030 C CA . ILE A 1 754 ? -24.754 -8.278 35.605 1.00 98.62 754 ILE A CA 1
ATOM 6031 C C . ILE A 1 754 ? -25.369 -9.656 35.347 1.00 98.62 754 ILE A C 1
ATOM 6033 O O . ILE A 1 754 ? -25.334 -10.142 34.217 1.00 98.62 754 ILE A O 1
ATOM 6037 N N . ASP A 1 755 ? -25.995 -10.243 36.370 1.00 98.00 755 ASP A N 1
ATOM 6038 C CA . ASP A 1 755 ? -26.529 -11.611 36.329 1.00 98.00 755 ASP A CA 1
ATOM 6039 C C . ASP A 1 755 ? -27.684 -11.773 35.333 1.00 98.00 755 ASP A C 1
ATOM 6041 O O . ASP A 1 755 ? -27.824 -12.820 34.704 1.00 98.00 755 ASP A O 1
ATOM 6045 N N . HIS A 1 756 ? -28.489 -10.724 35.134 1.00 97.94 756 HIS A N 1
ATOM 6046 C CA . HIS A 1 756 ? -29.603 -10.736 34.180 1.00 97.94 756 HIS A CA 1
ATOM 6047 C C . HIS A 1 756 ? -29.224 -10.221 32.783 1.00 97.94 756 HIS A C 1
ATOM 6049 O O . HIS A 1 756 ? -30.109 -10.017 31.953 1.00 97.94 756 HIS A O 1
ATOM 6055 N N . ASN A 1 757 ? -27.927 -10.046 32.496 1.00 98.12 757 ASN A N 1
ATOM 6056 C CA . ASN A 1 757 ? -27.408 -9.609 31.197 1.00 98.12 757 ASN A CA 1
ATOM 6057 C C . ASN A 1 757 ? -28.009 -8.285 30.706 1.00 98.12 757 ASN A C 1
ATOM 6059 O O . ASN A 1 757 ? -28.536 -8.183 29.596 1.00 98.12 757 ASN A O 1
ATOM 6063 N N . ILE A 1 758 ? -27.918 -7.260 31.547 1.00 98.62 758 ILE A N 1
ATOM 6064 C CA . ILE A 1 758 ? -28.514 -5.953 31.287 1.00 98.62 758 ILE A CA 1
ATOM 6065 C C . ILE A 1 758 ? -27.510 -4.998 30.630 1.00 98.62 758 ILE A C 1
ATOM 6067 O O . ILE A 1 758 ? -26.317 -4.985 30.946 1.00 98.62 758 ILE A O 1
ATOM 6071 N N . LEU A 1 759 ? -28.012 -4.153 29.733 1.00 98.56 759 LEU A N 1
ATOM 6072 C CA . LEU A 1 759 ? -27.300 -3.011 29.157 1.00 98.56 759 LEU A CA 1
ATOM 6073 C C . LEU A 1 759 ? -28.212 -1.782 29.090 1.00 98.56 759 LEU A C 1
ATOM 6075 O O . LEU A 1 759 ? -29.436 -1.898 29.163 1.00 98.56 759 LEU A O 1
ATOM 6079 N N . SER A 1 760 ? -27.620 -0.596 28.962 1.00 97.38 760 SER A N 1
ATOM 6080 C CA . SER A 1 760 ? -28.388 0.636 28.760 1.00 97.38 760 SER A CA 1
ATOM 6081 C C . SER A 1 760 ? -29.035 0.673 27.377 1.00 97.38 760 SER A C 1
ATOM 6083 O O . SER A 1 760 ? -28.404 0.351 26.376 1.00 97.38 760 SER A O 1
ATOM 6085 N N . ALA A 1 761 ? -30.273 1.155 27.320 1.00 94.75 761 ALA A N 1
ATOM 6086 C CA . ALA A 1 761 ? -31.004 1.398 26.081 1.00 94.75 761 ALA A CA 1
ATOM 6087 C C . ALA A 1 761 ? -30.600 2.697 25.366 1.00 94.75 761 ALA A C 1
ATOM 6089 O O . ALA A 1 761 ? -31.077 2.971 24.268 1.00 94.75 761 ALA A O 1
ATOM 6090 N N . ARG A 1 762 ? -29.759 3.529 25.999 1.00 93.25 762 ARG A N 1
ATOM 6091 C CA . ARG A 1 762 ? -29.463 4.892 25.537 1.00 93.25 762 ARG A CA 1
ATOM 6092 C C . ARG A 1 762 ? -28.836 4.927 24.146 1.00 93.25 762 ARG A C 1
ATOM 6094 O O . ARG A 1 762 ? -29.170 5.793 23.348 1.00 93.25 762 ARG A O 1
ATOM 6101 N N . GLU A 1 763 ? -27.926 3.998 23.870 1.00 93.75 763 GLU A N 1
ATOM 6102 C CA . GLU A 1 763 ? -27.194 3.943 22.597 1.00 93.75 763 GLU A CA 1
ATOM 6103 C C . GLU A 1 763 ? -27.176 2.539 21.968 1.00 93.75 763 GLU A C 1
ATOM 6105 O O . GLU A 1 763 ? -26.585 2.349 20.906 1.00 93.75 763 GLU A O 1
ATOM 6110 N N . TYR A 1 764 ? -27.836 1.560 22.598 1.00 94.62 764 TYR A N 1
ATOM 6111 C CA . TYR A 1 764 ? -27.995 0.201 22.078 1.00 94.62 764 TYR A CA 1
ATOM 6112 C C . TYR A 1 764 ? -29.477 -0.067 21.829 1.00 94.62 764 TYR A C 1
ATOM 6114 O O . TYR A 1 764 ? -30.270 -0.209 22.760 1.00 94.62 764 TYR A O 1
ATOM 6122 N N . GLN A 1 765 ? -29.848 -0.076 20.552 1.00 88.12 765 GLN A N 1
ATOM 6123 C CA . GLN A 1 765 ? -31.229 -0.227 20.116 1.00 88.12 765 GLN A CA 1
ATOM 6124 C C . GLN A 1 765 ? -31.696 -1.675 20.273 1.00 88.12 765 GLN A C 1
ATOM 6126 O O . 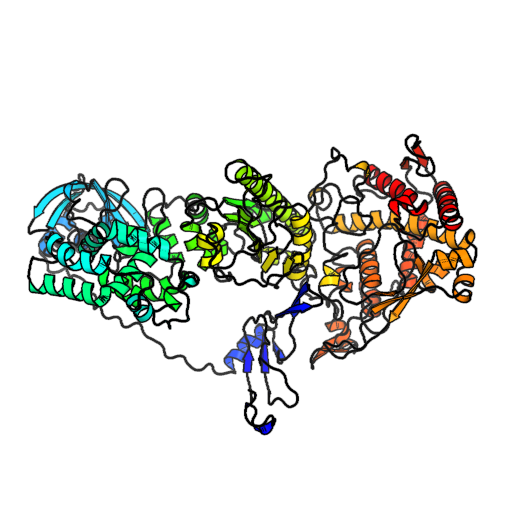GLN A 1 765 ? -30.900 -2.610 20.235 1.00 88.12 765 GLN A O 1
ATOM 6131 N N . SER A 1 766 ? -33.005 -1.865 20.443 1.00 92.75 766 SER A N 1
ATOM 6132 C CA . SER A 1 766 ? -33.585 -3.210 20.404 1.00 92.75 766 SER A CA 1
ATOM 6133 C C . SER A 1 766 ? -33.562 -3.750 18.979 1.00 92.75 766 SER A C 1
ATOM 6135 O O . SER A 1 766 ? -33.897 -3.033 18.038 1.00 92.75 766 SER A O 1
ATOM 6137 N N . GLY A 1 767 ? -33.182 -5.012 18.828 1.00 95.31 767 GLY A N 1
ATOM 6138 C CA . GLY A 1 767 ? -33.055 -5.667 17.536 1.00 95.31 767 GLY A CA 1
ATOM 6139 C C . GLY A 1 767 ? -32.018 -6.783 17.530 1.00 95.31 767 GLY A C 1
ATOM 6140 O O . GLY A 1 767 ? -31.285 -7.006 18.500 1.00 95.31 767 GLY A O 1
ATOM 6141 N N . ASP A 1 768 ? -31.970 -7.477 16.398 1.00 93.06 768 ASP A N 1
ATOM 6142 C CA . ASP A 1 768 ? -30.951 -8.478 16.109 1.00 93.06 768 ASP A CA 1
ATOM 6143 C C . ASP A 1 768 ? -29.665 -7.762 15.660 1.00 93.06 768 ASP A C 1
ATOM 6145 O O . ASP A 1 768 ? -29.670 -6.981 14.708 1.00 93.06 768 ASP A O 1
ATOM 6149 N N . TYR A 1 769 ? -28.558 -8.039 16.347 1.00 93.88 769 TYR A N 1
ATOM 6150 C CA . TYR A 1 769 ? -27.221 -7.618 15.944 1.00 93.88 769 TYR A CA 1
ATOM 6151 C C . TYR A 1 769 ? -26.575 -8.769 15.178 1.00 93.88 769 TYR A C 1
ATOM 6153 O O . TYR A 1 769 ? -26.264 -9.828 15.740 1.00 93.88 769 TYR A O 1
ATOM 6161 N N . GLU A 1 770 ? -26.400 -8.568 13.876 1.00 90.25 770 GLU A N 1
ATOM 6162 C CA . GLU A 1 770 ? -25.815 -9.570 12.992 1.00 90.25 770 GLU A CA 1
ATOM 6163 C C . GLU A 1 770 ? -24.340 -9.837 13.346 1.00 90.25 770 GLU A C 1
ATOM 6165 O O . GLU A 1 770 ? -23.674 -9.048 14.018 1.00 90.25 770 GLU A O 1
ATOM 6170 N N . ARG A 1 771 ? -23.800 -10.974 12.901 1.00 89.25 771 ARG A N 1
ATOM 6171 C CA . ARG A 1 771 ? -22.346 -11.190 12.955 1.00 89.25 771 ARG A CA 1
ATOM 6172 C C . ARG A 1 771 ? -21.669 -10.409 11.840 1.00 89.25 771 ARG A C 1
ATOM 6174 O O . ARG A 1 771 ? -22.247 -10.278 10.763 1.00 89.25 771 ARG A O 1
ATOM 6181 N N . ASN A 1 772 ? -20.419 -10.008 12.074 1.00 88.50 772 ASN A N 1
ATOM 6182 C CA . ASN A 1 772 ? -19.614 -9.269 11.101 1.00 88.50 772 ASN A CA 1
ATOM 6183 C C . ASN A 1 772 ? -20.258 -7.923 10.719 1.00 88.50 772 ASN A C 1
ATOM 6185 O O . ASN A 1 772 ? -20.285 -7.549 9.550 1.00 88.50 772 ASN A O 1
ATOM 6189 N N . GLY A 1 773 ? -20.829 -7.237 11.711 1.00 89.06 773 GLY A N 1
ATOM 6190 C CA . GLY A 1 773 ? -21.488 -5.947 11.542 1.00 89.06 773 GLY A CA 1
ATOM 6191 C C . GLY A 1 773 ? -20.612 -4.781 11.998 1.00 89.06 773 GLY A C 1
ATOM 6192 O O . GLY A 1 773 ? -19.717 -4.934 12.835 1.00 89.06 773 GLY A O 1
ATOM 6193 N N . TYR A 1 774 ? -20.923 -3.585 11.496 1.00 90.50 774 TYR A N 1
ATOM 6194 C CA . TYR A 1 774 ? -20.237 -2.326 11.812 1.00 90.50 774 TYR A CA 1
ATOM 6195 C C . TYR A 1 774 ? -20.684 -1.750 13.168 1.00 90.50 774 TYR A C 1
ATOM 6197 O O . TYR A 1 774 ? -21.131 -0.608 13.279 1.00 90.50 774 TYR A O 1
ATOM 6205 N N . TYR A 1 775 ? -20.583 -2.557 14.223 1.00 93.44 775 TYR A N 1
ATOM 6206 C CA . TYR A 1 775 ? -20.977 -2.176 15.577 1.00 93.44 775 TYR A CA 1
ATOM 6207 C C . TYR A 1 775 ? -19.773 -1.706 16.393 1.00 93.44 775 TYR A C 1
ATOM 6209 O O . TYR A 1 775 ? -18.709 -2.322 16.369 1.00 93.44 775 TYR A O 1
ATOM 6217 N N . THR A 1 776 ? -19.949 -0.632 17.164 1.00 94.31 776 THR A N 1
ATOM 6218 C CA . THR A 1 776 ? -18.934 -0.146 18.107 1.00 94.31 776 THR A CA 1
ATOM 6219 C C . THR A 1 776 ? -19.477 -0.099 19.528 1.00 94.31 776 THR A C 1
ATOM 6221 O O . THR A 1 776 ? -20.675 0.097 19.746 1.00 94.31 776 THR A O 1
ATOM 6224 N N . ILE A 1 777 ? -18.586 -0.271 20.505 1.00 96.88 777 ILE A N 1
ATOM 6225 C CA . ILE A 1 777 ? -18.927 -0.153 21.923 1.00 96.88 777 ILE A CA 1
ATOM 6226 C C . ILE A 1 777 ? -18.835 1.309 22.326 1.00 96.88 777 ILE A C 1
ATOM 6228 O O . ILE A 1 777 ? -17.784 1.938 22.201 1.00 96.88 777 ILE A O 1
ATOM 6232 N N . LYS A 1 778 ? -19.944 1.854 22.813 1.00 96.94 778 LYS A N 1
ATOM 6233 C CA . LYS A 1 778 ? -20.026 3.238 23.267 1.00 96.94 778 LYS A CA 1
ATOM 6234 C C . LYS A 1 778 ? -19.313 3.412 24.597 1.00 96.94 778 LYS A C 1
ATOM 6236 O O . LYS A 1 778 ? -19.395 2.564 25.482 1.00 96.94 778 LYS A O 1
ATOM 6241 N N . LEU A 1 779 ? -18.626 4.541 24.726 1.00 97.00 779 LEU A N 1
ATOM 6242 C CA . LEU A 1 779 ? -17.807 4.887 25.884 1.00 97.00 779 LEU A CA 1
ATOM 6243 C C . LEU A 1 779 ? -18.663 5.174 27.127 1.00 97.00 779 LEU A C 1
ATOM 6245 O O . LEU A 1 779 ? -18.245 4.887 28.247 1.00 97.00 779 LEU A O 1
ATOM 6249 N N . PHE A 1 780 ? -19.863 5.738 26.937 1.00 97.94 780 PHE A N 1
ATOM 6250 C CA . PHE A 1 780 ? -20.706 6.234 28.029 1.00 97.94 780 PHE A CA 1
ATOM 6251 C C . PHE A 1 780 ? -22.020 5.468 28.232 1.00 97.94 780 PHE A C 1
ATOM 6253 O O . PHE A 1 780 ? -22.684 5.702 29.251 1.00 97.94 780 PHE A O 1
ATOM 6260 N N . ALA A 1 781 ? -22.385 4.529 27.354 1.00 97.38 781 ALA A N 1
ATOM 6261 C CA . ALA A 1 781 ? -23.511 3.614 27.560 1.00 97.38 781 ALA A CA 1
ATOM 6262 C C . ALA A 1 781 ? -23.045 2.296 28.213 1.00 97.38 781 ALA A C 1
ATOM 6264 O O . ALA A 1 781 ? -22.315 1.529 27.577 1.00 97.38 781 ALA A O 1
ATOM 6265 N N . PRO A 1 782 ? -23.459 2.006 29.464 1.00 98.25 782 PRO A N 1
ATOM 6266 C CA . PRO A 1 782 ? -23.002 0.823 30.180 1.00 98.25 782 PRO A CA 1
ATOM 6267 C C . PRO A 1 782 ? -23.497 -0.471 29.534 1.00 98.25 782 PRO A C 1
ATOM 6269 O O . PRO A 1 782 ? -24.682 -0.615 29.217 1.00 98.25 782 PRO A O 1
ATOM 6272 N N . ILE A 1 783 ? -22.590 -1.443 29.453 1.00 98.62 783 ILE A N 1
ATOM 6273 C CA . ILE A 1 783 ? -22.909 -2.858 29.255 1.00 98.62 783 ILE A CA 1
ATOM 6274 C C . ILE A 1 783 ? -22.517 -3.581 30.546 1.00 98.62 783 ILE A C 1
ATOM 6276 O O . ILE A 1 783 ? -21.357 -3.964 30.730 1.00 98.62 783 ILE A O 1
ATOM 6280 N N . PHE A 1 784 ? -23.481 -3.732 31.460 1.00 98.62 784 PHE A N 1
ATOM 6281 C CA . PHE A 1 784 ? -23.269 -4.433 32.733 1.00 98.62 784 PHE A CA 1
ATOM 6282 C C . PHE A 1 784 ? -23.086 -5.932 32.512 1.00 98.62 784 PHE A C 1
ATOM 6284 O O . PHE A 1 784 ? -22.300 -6.570 33.208 1.00 98.62 784 PHE A O 1
ATOM 6291 N N . SER A 1 785 ? -23.787 -6.467 31.510 1.00 98.19 785 SER A N 1
ATOM 6292 C CA . SER A 1 785 ? -23.704 -7.860 31.092 1.00 98.19 785 SER A CA 1
ATOM 6293 C C . SER A 1 785 ? -22.263 -8.352 30.910 1.00 98.19 785 SER A C 1
ATOM 6295 O O . SER A 1 785 ? -21.377 -7.646 30.415 1.00 98.19 785 SER A O 1
ATOM 6297 N N . ALA A 1 786 ? -22.072 -9.616 31.280 1.00 97.31 786 ALA A N 1
ATOM 6298 C CA . ALA A 1 786 ? -20.899 -10.423 30.981 1.00 97.31 786 ALA A CA 1
ATOM 6299 C C . ALA A 1 786 ? -21.312 -11.684 30.199 1.00 97.31 786 ALA A C 1
ATOM 6301 O O . ALA A 1 786 ? -20.887 -12.795 30.518 1.00 97.31 786 ALA A O 1
ATOM 6302 N N . LEU A 1 787 ? -22.213 -11.511 29.222 1.00 96.75 787 LEU A N 1
ATOM 6303 C CA . LEU A 1 787 ? -22.830 -12.599 28.466 1.00 96.75 787 LEU A CA 1
ATOM 6304 C C . LEU A 1 787 ? -21.768 -13.464 27.769 1.00 96.75 787 LEU A C 1
ATOM 6306 O O . LEU A 1 787 ? -21.176 -13.066 26.766 1.00 96.75 787 LEU A O 1
ATOM 6310 N N . SER A 1 788 ? -21.573 -14.672 28.295 1.00 93.50 788 SER A N 1
ATOM 6311 C CA . SER A 1 788 ? -20.697 -15.703 27.734 1.00 93.50 788 SER A CA 1
ATOM 6312 C C . SER A 1 788 ? -21.430 -16.531 26.682 1.00 93.50 788 SER A C 1
ATOM 6314 O O . SER A 1 788 ? -22.618 -16.820 26.827 1.00 93.50 788 SER A O 1
ATOM 6316 N N . SER A 1 789 ? -20.720 -16.992 25.652 1.00 91.62 789 SER A N 1
ATOM 6317 C CA . SER A 1 789 ? -21.232 -18.020 24.739 1.00 91.62 789 SER A CA 1
ATOM 6318 C C . SER A 1 789 ? -21.035 -19.415 25.340 1.00 91.62 789 SER A C 1
ATOM 6320 O O . SER A 1 789 ? -19.923 -19.781 25.721 1.00 91.62 789 SER A O 1
ATOM 6322 N N . GLU A 1 790 ? -22.103 -20.211 25.420 1.00 79.31 790 GLU A N 1
ATOM 6323 C CA . GLU A 1 790 ? -22.052 -21.571 25.984 1.00 79.31 790 GLU A CA 1
ATOM 6324 C C . GLU A 1 790 ? -21.493 -22.606 24.995 1.00 79.31 790 GLU A C 1
ATOM 6326 O O . GLU A 1 790 ? -20.918 -23.615 25.405 1.00 79.31 790 GLU A O 1
ATOM 6331 N N . LYS A 1 791 ? -21.650 -22.361 23.684 1.00 84.75 791 LYS A N 1
ATOM 6332 C CA . LYS A 1 791 ? -21.263 -23.307 22.622 1.00 84.75 791 LYS A CA 1
ATOM 6333 C C . LYS A 1 791 ? -19.897 -23.016 22.005 1.00 84.75 791 LYS A C 1
ATOM 6335 O O . LYS A 1 791 ? -19.127 -23.944 21.779 1.00 84.75 791 LYS A O 1
ATOM 6340 N N . GLY A 1 792 ? -19.601 -21.752 21.710 1.00 85.69 792 GLY A N 1
ATOM 6341 C CA . GLY A 1 792 ? -18.453 -21.379 20.885 1.00 85.69 792 GLY A CA 1
ATOM 6342 C C . GLY A 1 792 ? -18.093 -19.910 21.036 1.00 85.69 792 GLY A C 1
ATOM 6343 O O . GLY A 1 792 ? -17.554 -19.505 22.066 1.00 85.69 792 GLY A O 1
ATOM 6344 N N . THR A 1 793 ? -18.381 -19.135 19.998 1.00 88.44 793 THR A N 1
ATOM 6345 C CA . THR A 1 793 ? -17.956 -17.737 19.870 1.00 88.44 793 THR A CA 1
ATOM 6346 C C . THR A 1 793 ? -19.097 -16.797 20.267 1.00 88.44 793 THR A C 1
ATOM 6348 O O . THR A 1 793 ? -20.261 -17.105 19.972 1.00 88.44 793 THR A O 1
ATOM 6351 N N . PRO A 1 794 ? -18.805 -15.696 20.977 1.00 87.12 794 PRO A N 1
ATOM 6352 C CA . PRO A 1 794 ? -19.789 -14.671 21.308 1.00 87.12 794 PRO A CA 1
ATOM 6353 C C . PRO A 1 794 ? -20.170 -13.863 20.062 1.00 87.12 794 PRO A C 1
ATOM 6355 O O . PRO A 1 794 ? -19.434 -13.836 19.078 1.00 87.12 794 PRO A O 1
ATOM 6358 N N . GLY A 1 795 ? -21.320 -13.192 20.113 1.00 89.31 795 GLY A N 1
ATOM 6359 C CA . GLY A 1 795 ? -21.698 -12.240 19.071 1.00 89.31 795 GLY A CA 1
ATOM 6360 C C . GLY A 1 795 ? -20.833 -10.975 19.067 1.00 89.31 795 GLY A C 1
ATOM 6361 O O . GLY A 1 795 ? -20.025 -10.732 19.964 1.00 89.31 795 GLY A O 1
ATOM 6362 N N . ASP A 1 796 ? -21.041 -10.149 18.049 1.00 93.25 796 ASP A N 1
ATOM 6363 C CA . ASP A 1 796 ? -20.234 -8.974 17.728 1.00 93.25 796 ASP A CA 1
ATOM 6364 C C . ASP A 1 796 ? -20.170 -7.894 18.823 1.00 93.25 796 ASP A C 1
ATOM 6366 O O . ASP A 1 796 ? -19.104 -7.320 19.060 1.00 93.25 796 ASP A O 1
ATOM 6370 N N . LEU A 1 797 ? -21.294 -7.592 19.478 1.00 95.50 797 LEU A N 1
ATOM 6371 C CA . LEU A 1 797 ? -21.374 -6.521 20.474 1.00 95.50 797 LEU A CA 1
ATOM 6372 C C . LEU A 1 797 ? -20.707 -6.957 21.784 1.00 95.50 797 LEU A C 1
ATOM 6374 O O . LEU A 1 797 ? -19.831 -6.276 22.315 1.00 95.50 797 LEU A O 1
ATOM 6378 N N . MET A 1 798 ? -21.074 -8.136 22.288 1.00 96.81 798 MET A N 1
ATOM 6379 C CA . MET A 1 798 ? -20.482 -8.649 23.523 1.00 96.81 798 MET A CA 1
ATOM 6380 C C . MET A 1 798 ? -19.025 -9.056 23.342 1.00 96.81 798 MET A C 1
ATOM 6382 O O . MET A 1 798 ? -18.211 -8.778 24.221 1.00 96.81 798 MET A O 1
ATOM 6386 N N . GLY A 1 799 ? -18.675 -9.633 22.191 1.00 96.62 799 GLY A N 1
ATOM 6387 C CA . GLY A 1 799 ? -17.301 -10.004 21.875 1.00 96.62 799 GLY A CA 1
ATOM 6388 C C . GLY A 1 799 ? -16.354 -8.808 21.954 1.00 96.62 799 GLY A C 1
ATOM 6389 O O . GLY A 1 799 ? -15.331 -8.888 22.631 1.00 96.62 799 GLY A O 1
ATOM 6390 N N . ARG A 1 800 ? -16.702 -7.665 21.343 1.00 97.62 800 ARG A N 1
ATOM 6391 C CA . ARG A 1 800 ? -15.857 -6.456 21.406 1.00 97.62 800 ARG A CA 1
ATOM 6392 C C . ARG A 1 800 ? -15.761 -5.894 22.826 1.00 97.62 800 ARG A C 1
ATOM 6394 O O . ARG A 1 800 ? -14.671 -5.526 23.262 1.00 97.62 800 ARG A O 1
ATOM 6401 N N . ARG A 1 801 ? -16.869 -5.867 23.581 1.00 98.00 801 ARG A N 1
ATOM 6402 C CA . ARG A 1 801 ? -16.854 -5.383 24.973 1.00 98.00 801 ARG A CA 1
ATOM 6403 C C . ARG A 1 801 ? -15.927 -6.224 25.851 1.00 98.00 801 ARG A C 1
ATOM 6405 O O . ARG A 1 801 ? -15.056 -5.658 26.503 1.00 98.00 801 ARG A O 1
ATOM 6412 N N . ILE A 1 802 ? -16.077 -7.549 25.842 1.00 98.06 802 ILE A N 1
ATOM 6413 C CA . ILE A 1 802 ? -15.243 -8.449 26.653 1.00 98.06 802 ILE A CA 1
ATOM 6414 C C . ILE A 1 802 ? -13.780 -8.411 26.194 1.00 98.06 802 ILE A C 1
ATOM 6416 O O . ILE A 1 802 ? -12.882 -8.410 27.034 1.00 98.06 802 ILE A O 1
ATOM 6420 N N . ALA A 1 803 ? -13.514 -8.293 24.889 1.00 98.31 803 ALA A N 1
ATOM 6421 C CA . ALA A 1 803 ? -12.153 -8.140 24.376 1.00 98.31 803 ALA A CA 1
ATOM 6422 C C . ALA A 1 803 ? -11.446 -6.899 24.956 1.00 98.31 803 ALA A C 1
ATOM 6424 O O . ALA A 1 803 ? -10.286 -6.989 25.364 1.00 98.31 803 ALA A O 1
ATOM 6425 N N . TYR A 1 804 ? -12.137 -5.758 25.054 1.00 98.69 804 TYR A N 1
ATOM 6426 C CA . TYR A 1 804 ? -11.585 -4.561 25.696 1.00 98.69 804 TYR A CA 1
ATOM 6427 C C . TYR A 1 804 ? -11.408 -4.712 27.213 1.00 98.69 804 TYR A C 1
ATOM 6429 O O . TYR A 1 804 ? -10.410 -4.243 27.759 1.00 98.69 804 TYR A O 1
ATOM 6437 N N . GLU A 1 805 ? -12.317 -5.407 27.899 1.00 98.69 805 GLU A N 1
ATOM 6438 C CA . GLU A 1 805 ? -12.169 -5.698 29.333 1.00 98.69 805 GLU A CA 1
ATOM 6439 C C . GLU A 1 805 ? -10.975 -6.626 29.608 1.00 98.69 805 GLU A C 1
ATOM 6441 O O . GLU A 1 805 ? -10.253 -6.445 30.590 1.00 98.69 805 GLU A O 1
ATOM 6446 N N . LEU A 1 806 ? -10.699 -7.571 28.707 1.00 98.62 806 LEU A N 1
ATOM 6447 C CA . LEU A 1 806 ? -9.499 -8.407 28.756 1.00 98.62 806 LEU A CA 1
ATOM 6448 C C . LEU A 1 806 ? -8.223 -7.624 28.450 1.00 98.62 806 LEU A C 1
ATOM 6450 O O . LEU A 1 806 ? -7.207 -7.852 29.108 1.00 98.62 806 LEU A O 1
ATOM 6454 N N . LEU A 1 807 ? -8.266 -6.671 27.514 1.00 98.69 807 LEU A N 1
ATOM 6455 C CA . LEU A 1 807 ? -7.153 -5.748 27.276 1.00 98.69 807 LEU A CA 1
ATOM 6456 C C . LEU A 1 807 ? -6.839 -4.925 28.532 1.00 98.69 807 LEU A C 1
ATOM 6458 O O . LEU A 1 807 ? -5.672 -4.807 28.901 1.00 98.69 807 LEU A O 1
ATOM 6462 N N . ALA A 1 808 ? -7.863 -4.423 29.228 1.00 98.50 808 ALA A N 1
ATOM 6463 C CA . ALA A 1 808 ? -7.704 -3.711 30.496 1.00 98.50 808 ALA A CA 1
ATOM 6464 C C . ALA A 1 808 ? -7.111 -4.600 31.608 1.00 98.50 808 ALA A C 1
ATOM 6466 O O . ALA A 1 808 ? -6.295 -4.141 32.410 1.00 98.50 808 ALA A O 1
ATOM 6467 N N . ALA A 1 809 ? -7.517 -5.873 31.670 1.00 98.25 809 ALA A N 1
ATOM 6468 C CA . ALA A 1 809 ? -7.119 -6.792 32.736 1.00 98.25 809 ALA A CA 1
ATOM 6469 C C . ALA A 1 809 ? -5.730 -7.422 32.527 1.00 98.25 809 ALA A C 1
ATOM 6471 O O . ALA A 1 809 ? -4.986 -7.611 33.490 1.00 98.25 809 ALA A O 1
ATOM 6472 N N . LYS A 1 810 ? -5.383 -7.780 31.286 1.00 98.25 810 LYS A N 1
ATOM 6473 C CA . LYS A 1 810 ? -4.217 -8.623 30.961 1.00 98.25 810 LYS A CA 1
ATOM 6474 C C . LYS A 1 810 ? -3.348 -8.091 29.818 1.00 98.25 810 LYS A C 1
ATOM 6476 O O . LYS A 1 810 ? -2.297 -8.658 29.558 1.00 98.25 810 LYS A O 1
ATOM 6481 N N . GLY A 1 811 ? -3.736 -6.997 29.167 1.00 98.19 811 GLY A N 1
ATOM 6482 C CA . GLY A 1 811 ? -2.983 -6.434 28.050 1.00 98.19 811 GLY A CA 1
ATOM 6483 C C . GLY A 1 811 ? -3.321 -7.080 26.705 1.00 98.19 811 GLY A C 1
ATOM 6484 O O . GLY A 1 811 ? -4.202 -7.936 26.592 1.00 98.19 811 GLY A O 1
ATOM 6485 N N . PHE A 1 812 ? -2.644 -6.619 25.652 1.00 98.00 812 PHE A N 1
ATOM 6486 C CA . PHE A 1 812 ? -2.976 -7.002 24.278 1.00 98.00 812 PHE A CA 1
ATOM 6487 C C . PHE A 1 812 ? -2.641 -8.468 24.001 1.00 98.00 812 PHE A C 1
ATOM 6489 O O . PHE A 1 812 ? -3.531 -9.249 23.672 1.00 98.00 812 PHE A O 1
ATOM 6496 N N . LYS A 1 813 ? -1.378 -8.852 24.215 1.00 97.00 813 LYS A N 1
ATOM 6497 C CA . LYS A 1 813 ? -0.873 -10.201 23.935 1.00 97.00 813 LYS A CA 1
ATOM 6498 C C . LYS A 1 813 ? -1.465 -11.280 24.844 1.00 97.00 813 LYS A C 1
ATOM 6500 O O . LYS A 1 813 ? -1.755 -12.365 24.359 1.00 97.00 813 LYS A O 1
ATOM 6505 N N . ASP A 1 814 ? -1.646 -10.986 26.130 1.00 97.56 814 ASP A N 1
ATOM 6506 C CA . ASP A 1 814 ? -2.014 -12.003 27.128 1.00 97.56 814 ASP A CA 1
ATOM 6507 C C . ASP A 1 814 ? -3.508 -11.979 27.500 1.00 97.56 814 ASP A C 1
ATOM 6509 O O . ASP A 1 814 ? -3.992 -12.880 28.183 1.00 97.56 814 ASP A O 1
ATOM 6513 N N . GLY A 1 815 ? -4.252 -10.960 27.056 1.00 97.62 815 GLY A N 1
ATOM 6514 C CA . GLY A 1 815 ? -5.683 -10.798 27.327 1.00 97.62 815 GLY A CA 1
ATOM 6515 C C . GLY A 1 815 ? -6.536 -10.806 26.068 1.00 97.62 815 GLY A C 1
ATOM 6516 O O . GLY A 1 815 ? -7.336 -11.716 25.854 1.00 97.62 815 GLY A O 1
ATOM 6517 N N . MET A 1 816 ? -6.374 -9.779 25.233 1.00 98.19 816 MET A N 1
ATOM 6518 C CA . MET A 1 816 ? -7.208 -9.588 24.044 1.00 98.19 816 MET A CA 1
ATOM 6519 C C . MET A 1 816 ? -6.936 -10.648 22.967 1.00 98.19 816 MET A C 1
ATOM 6521 O O . MET A 1 816 ? -7.876 -11.297 22.510 1.00 98.19 816 MET A O 1
ATOM 6525 N N . VAL A 1 817 ? -5.670 -10.866 22.586 1.00 97.88 817 VAL A N 1
ATOM 6526 C CA . VAL A 1 817 ? -5.282 -11.800 21.510 1.00 97.88 817 VAL A CA 1
ATOM 6527 C C . VAL A 1 817 ? -5.773 -13.237 21.757 1.00 97.88 817 VAL A C 1
ATOM 6529 O O . VAL A 1 817 ? -6.402 -13.784 20.847 1.00 97.88 817 VAL A O 1
ATOM 6532 N N . PRO A 1 818 ? -5.607 -13.857 22.943 1.00 97.31 818 PRO A N 1
ATOM 6533 C CA . PRO A 1 818 ? -6.090 -15.218 23.187 1.00 97.31 818 PRO A CA 1
ATOM 6534 C C . PRO A 1 818 ? -7.616 -15.360 23.092 1.00 97.31 818 PRO A C 1
ATOM 6536 O O . PRO A 1 818 ? -8.118 -16.462 22.878 1.00 97.31 818 PRO A O 1
ATOM 6539 N N . TYR A 1 819 ? -8.364 -14.262 23.255 1.00 97.75 819 TYR A N 1
ATOM 6540 C CA . TYR A 1 819 ? -9.826 -14.254 23.187 1.00 97.75 819 TYR A CA 1
ATOM 6541 C C . TYR A 1 819 ? -10.378 -14.094 21.775 1.00 97.75 819 TYR A C 1
ATOM 6543 O O . TYR A 1 819 ? -11.434 -14.651 21.475 1.00 97.75 819 TYR A O 1
ATOM 6551 N N . ILE A 1 820 ? -9.687 -13.355 20.907 1.00 96.81 820 ILE A N 1
ATOM 6552 C CA . ILE A 1 820 ? -10.160 -13.054 19.545 1.00 96.81 820 ILE A CA 1
ATOM 6553 C C . ILE A 1 820 ? -9.410 -13.835 18.453 1.00 96.81 820 ILE A C 1
ATOM 6555 O O . ILE A 1 820 ? -9.753 -13.729 17.278 1.00 96.81 820 ILE A O 1
ATOM 6559 N N . SER A 1 821 ? -8.424 -14.656 18.821 1.00 96.69 821 SER A N 1
ATOM 6560 C CA . SER A 1 821 ? -7.669 -15.517 17.901 1.00 96.69 821 SER A CA 1
ATOM 6561 C C . SER A 1 821 ? -7.883 -17.009 18.174 1.00 96.69 821 SER A C 1
ATOM 6563 O O . SER A 1 821 ? -8.435 -17.408 19.201 1.00 96.69 821 SER A O 1
ATOM 6565 N N . ASN A 1 822 ? -7.403 -17.856 17.263 1.00 94.38 822 ASN A N 1
ATOM 6566 C CA . ASN A 1 822 ? -7.385 -19.313 17.438 1.00 94.38 822 ASN A CA 1
ATOM 6567 C C . ASN A 1 822 ? -6.166 -19.820 18.239 1.00 94.38 822 ASN A C 1
ATOM 6569 O O . ASN A 1 822 ? -5.825 -20.998 18.157 1.00 94.38 822 ASN A O 1
ATOM 6573 N N . GLN A 1 823 ? -5.518 -18.983 19.061 1.00 95.94 823 GLN A N 1
ATOM 6574 C CA . GLN A 1 823 ? -4.332 -19.369 19.846 1.00 95.94 823 GLN A CA 1
ATOM 6575 C C . GLN A 1 823 ? -4.515 -20.668 20.657 1.00 95.94 823 GLN A C 1
ATOM 6577 O O . GLN A 1 823 ? -3.570 -21.439 20.823 1.00 95.94 823 GLN A O 1
ATOM 6582 N N . TYR A 1 824 ? -5.728 -20.935 21.152 1.00 96.38 824 TYR A N 1
ATOM 6583 C CA . TYR A 1 824 ? -6.052 -22.144 21.918 1.00 96.38 824 TYR A CA 1
ATOM 6584 C C . TYR A 1 824 ? -6.804 -23.225 21.117 1.00 96.38 824 TYR A C 1
ATOM 6586 O O . TYR A 1 824 ? -7.371 -24.132 21.727 1.00 96.38 824 TYR A O 1
ATOM 6594 N N . GLU A 1 825 ? -6.808 -23.172 19.779 1.00 95.06 825 GLU A N 1
ATOM 6595 C CA . GLU A 1 825 ? -7.486 -24.153 18.909 1.00 95.06 825 GLU A CA 1
ATOM 6596 C C . GLU A 1 825 ? -6.987 -25.582 19.169 1.00 95.06 825 GLU A C 1
ATOM 6598 O O . GLU A 1 825 ? -7.784 -26.475 19.456 1.00 95.06 825 GLU A O 1
ATOM 6603 N N . GLU A 1 826 ? -5.671 -25.801 19.179 1.00 93.94 826 GLU A N 1
ATOM 6604 C CA . GLU A 1 826 ? -5.101 -27.135 19.423 1.00 93.94 826 GLU A CA 1
ATOM 6605 C C . GLU A 1 826 ? -5.435 -27.667 20.824 1.00 93.94 826 GLU A C 1
ATOM 6607 O O . GLU A 1 826 ? -5.747 -28.846 20.997 1.00 93.94 826 GLU A O 1
ATOM 6612 N N . ILE A 1 827 ? -5.463 -26.790 21.831 1.00 95.88 827 ILE A N 1
ATOM 6613 C CA . ILE A 1 827 ? -5.864 -27.163 23.194 1.00 95.88 827 ILE A CA 1
ATOM 6614 C C . ILE A 1 827 ? -7.347 -27.550 23.226 1.00 95.88 827 ILE A C 1
ATOM 6616 O O . ILE A 1 827 ? -7.717 -28.511 23.902 1.00 95.88 827 ILE A O 1
ATOM 6620 N N . ALA A 1 828 ? -8.207 -26.820 22.510 1.00 95.62 828 ALA A N 1
ATOM 6621 C CA . ALA A 1 828 ? -9.623 -27.157 22.397 1.00 95.62 828 ALA A CA 1
ATOM 6622 C C . ALA A 1 828 ? -9.808 -28.544 21.768 1.00 95.62 828 ALA A C 1
ATOM 6624 O O . ALA A 1 828 ? -10.535 -29.374 22.320 1.00 95.62 828 ALA A O 1
ATOM 6625 N N . LYS A 1 829 ? -9.076 -28.823 20.683 1.00 94.94 829 LYS A N 1
ATOM 6626 C CA . LYS A 1 829 ? -9.085 -30.119 20.000 1.00 94.94 829 LYS A CA 1
ATOM 6627 C C . LYS A 1 829 ? -8.651 -31.258 20.926 1.00 94.94 829 LYS A C 1
ATOM 6629 O O . LYS A 1 829 ? -9.359 -32.253 21.034 1.00 94.94 829 LYS A O 1
ATOM 6634 N N . GLN A 1 830 ? -7.553 -31.086 21.665 1.00 95.62 830 GLN A N 1
ATOM 6635 C CA . GLN A 1 830 ? -7.078 -32.070 22.652 1.00 95.62 830 GLN A CA 1
ATOM 6636 C C . GLN A 1 830 ? -8.089 -32.325 23.780 1.00 95.62 830 GLN A C 1
ATOM 6638 O O . GLN A 1 830 ? -8.167 -33.432 24.304 1.00 95.62 830 GLN A O 1
ATOM 6643 N N . LYS A 1 831 ? -8.894 -31.319 24.139 1.00 93.88 831 LYS A N 1
ATOM 6644 C CA . LYS A 1 831 ? -9.983 -31.431 25.123 1.00 93.88 831 LYS A CA 1
ATOM 6645 C C . LYS A 1 831 ? -11.300 -31.963 24.531 1.00 93.88 831 LYS A C 1
ATOM 6647 O O . LYS A 1 831 ? -12.324 -31.921 25.212 1.00 93.88 831 LYS A O 1
ATOM 6652 N N . GLY A 1 832 ? -11.303 -32.419 23.277 1.00 93.50 832 GLY A N 1
ATOM 6653 C CA . GLY A 1 832 ? -12.490 -32.949 22.598 1.00 93.50 832 GLY A CA 1
ATOM 6654 C C . GLY A 1 832 ? -13.528 -31.888 22.220 1.00 93.50 832 GLY A C 1
ATOM 6655 O O . GLY A 1 832 ? -14.673 -32.223 21.928 1.00 93.50 832 GLY A O 1
ATOM 6656 N N . LYS A 1 833 ? -13.166 -30.599 22.243 1.00 93.88 833 LYS A N 1
ATOM 6657 C CA . LYS A 1 833 ? -14.006 -29.515 21.721 1.00 93.88 833 LYS A CA 1
ATOM 6658 C C . LYS A 1 833 ? -13.632 -29.286 20.269 1.00 93.88 833 LYS A C 1
ATOM 6660 O O . LYS A 1 833 ? -12.670 -28.572 19.985 1.00 93.88 833 LYS A O 1
ATOM 6665 N N . THR A 1 834 ? -14.384 -29.908 19.369 1.00 93.00 834 THR A N 1
ATOM 6666 C CA . THR A 1 834 ? -14.131 -29.847 17.930 1.00 93.00 834 THR A CA 1
ATOM 6667 C C . THR A 1 834 ? -15.292 -29.231 17.153 1.00 93.00 834 THR A C 1
ATOM 6669 O O . THR A 1 834 ? -16.413 -29.112 17.648 1.00 93.00 834 THR A O 1
ATOM 6672 N N . ILE A 1 835 ? -14.991 -28.770 15.943 1.00 90.44 835 ILE A N 1
ATOM 6673 C CA . ILE A 1 835 ? -15.935 -28.228 14.968 1.00 90.44 835 ILE A CA 1
ATOM 6674 C C . ILE A 1 835 ? -15.542 -28.721 13.575 1.00 90.44 835 ILE A C 1
ATOM 6676 O O . ILE A 1 835 ? -14.354 -28.819 13.259 1.00 90.44 835 ILE A O 1
ATOM 6680 N N . ASN A 1 836 ? -16.535 -29.016 12.737 1.00 84.62 836 ASN A N 1
ATOM 6681 C CA . ASN A 1 836 ? -16.307 -29.327 11.332 1.00 84.62 836 ASN A CA 1
ATOM 6682 C C . ASN A 1 836 ? -16.353 -28.042 10.508 1.00 84.62 836 ASN A C 1
ATOM 6684 O O . ASN A 1 836 ? -17.418 -27.471 10.296 1.00 84.62 836 ASN A O 1
ATOM 6688 N N . LEU A 1 837 ? -15.198 -27.601 10.022 1.00 77.75 837 LEU A N 1
ATOM 6689 C CA . LEU A 1 837 ? -15.074 -26.451 9.133 1.00 77.75 837 LEU A CA 1
ATOM 6690 C C . LEU A 1 837 ? -14.729 -26.944 7.733 1.00 77.75 837 LEU A C 1
ATOM 6692 O O . LEU A 1 837 ? -13.649 -27.498 7.520 1.00 77.75 837 LEU A O 1
ATOM 6696 N N . TYR A 1 838 ? -15.663 -26.763 6.794 1.00 66.31 838 TYR A N 1
ATOM 6697 C CA . TYR A 1 838 ? -15.509 -27.140 5.382 1.00 66.31 838 TYR A CA 1
ATOM 6698 C C . TYR A 1 838 ? -15.041 -28.597 5.199 1.00 66.31 838 TYR A C 1
ATOM 6700 O O . TYR A 1 838 ? -14.093 -28.889 4.472 1.00 66.31 838 TYR A O 1
ATOM 6708 N N . GLY A 1 839 ? -15.679 -29.519 5.929 1.00 65.69 839 GLY A N 1
ATOM 6709 C CA . GLY A 1 839 ? -15.384 -30.954 5.869 1.00 65.69 839 GLY A CA 1
ATOM 6710 C C . GLY A 1 839 ? -14.156 -31.410 6.668 1.00 65.69 839 GLY A C 1
ATOM 6711 O O . GLY A 1 839 ? -13.738 -32.556 6.512 1.00 65.69 839 GLY A O 1
ATOM 6712 N N . LYS A 1 840 ? -13.571 -30.555 7.521 1.00 72.31 840 LYS A N 1
ATOM 6713 C CA . LYS A 1 840 ? -12.430 -30.913 8.381 1.00 72.31 840 LYS A CA 1
ATOM 6714 C C . LYS A 1 840 ? -12.685 -30.652 9.854 1.00 72.31 840 LYS A C 1
ATOM 6716 O O . LYS A 1 840 ? -13.145 -29.576 10.226 1.00 72.31 840 LYS A O 1
ATOM 6721 N N . GLU A 1 841 ? -12.248 -31.591 10.684 1.00 83.62 841 GLU A N 1
ATOM 6722 C CA . GLU A 1 841 ? -12.293 -31.455 12.135 1.00 83.62 841 GLU A CA 1
ATOM 6723 C C . GLU A 1 841 ? -11.168 -30.544 12.664 1.00 83.62 841 GLU A C 1
ATOM 6725 O O . GLU A 1 841 ? -9.968 -30.818 12.515 1.00 83.62 841 GLU A O 1
ATOM 6730 N N . ARG A 1 842 ? -11.576 -29.463 13.328 1.00 88.69 842 ARG A N 1
ATOM 6731 C CA . ARG A 1 842 ? -10.733 -28.440 13.959 1.00 88.69 842 ARG A CA 1
ATOM 6732 C C . ARG A 1 842 ? -11.110 -28.238 15.421 1.00 88.69 842 ARG A C 1
ATOM 6734 O O . ARG A 1 842 ? -12.156 -28.706 15.854 1.00 88.69 842 ARG A O 1
ATOM 6741 N N . GLY A 1 843 ? -10.265 -27.553 16.188 1.00 92.75 843 GLY A N 1
ATOM 6742 C CA . GLY A 1 843 ? -10.580 -27.195 17.572 1.00 92.75 843 GLY A CA 1
ATOM 6743 C C . GLY A 1 843 ? -11.583 -26.040 17.662 1.00 92.75 843 GLY A C 1
ATOM 6744 O O . GLY A 1 843 ? -11.515 -25.087 16.892 1.00 92.75 843 GLY A O 1
ATOM 6745 N N . LEU A 1 844 ? -12.508 -26.096 18.620 1.00 95.25 844 LEU A N 1
ATOM 6746 C CA . LEU A 1 844 ? -13.484 -25.034 18.876 1.00 95.25 844 LEU A CA 1
ATOM 6747 C C . LEU A 1 844 ? -13.111 -24.248 20.137 1.00 95.25 844 LEU A C 1
ATOM 6749 O O . LEU A 1 844 ? -13.327 -24.703 21.262 1.00 95.25 844 LEU A O 1
ATOM 6753 N N . VAL A 1 845 ? -12.573 -23.040 19.958 1.00 95.31 845 VAL A N 1
ATOM 6754 C CA . VAL A 1 845 ? -12.210 -22.153 21.073 1.00 95.31 845 VAL A CA 1
ATOM 6755 C C . VAL A 1 845 ? -13.469 -21.539 21.696 1.00 95.31 845 VAL A C 1
ATOM 6757 O O . VAL A 1 845 ? -14.051 -20.593 21.167 1.00 95.31 845 VAL A O 1
ATOM 6760 N N . THR A 1 846 ? -13.893 -22.082 22.838 1.00 95.44 846 THR A N 1
ATOM 6761 C CA . THR A 1 846 ? -15.044 -21.592 23.627 1.00 95.44 846 THR A CA 1
ATOM 6762 C C . THR A 1 846 ? -14.651 -20.497 24.622 1.00 95.44 846 THR A C 1
ATOM 6764 O O . THR A 1 846 ? -13.531 -20.515 25.133 1.00 95.44 846 THR A O 1
ATOM 6767 N N . ASP A 1 847 ? -15.590 -19.624 24.998 1.00 95.69 847 ASP A N 1
ATOM 6768 C CA . ASP A 1 847 ? -15.358 -18.585 26.018 1.00 95.69 847 ASP A CA 1
ATOM 6769 C C . ASP A 1 847 ? -14.937 -19.156 27.378 1.00 95.69 847 ASP A C 1
ATOM 6771 O O . ASP A 1 847 ? -14.110 -18.560 28.065 1.00 95.69 847 ASP A O 1
ATOM 6775 N N . LYS A 1 848 ? -15.448 -20.338 27.748 1.00 94.81 848 LYS A N 1
ATOM 6776 C CA . LYS A 1 848 ? -15.026 -21.053 28.962 1.00 94.81 848 LYS A CA 1
ATOM 6777 C C . LYS A 1 848 ? -13.540 -21.408 28.920 1.00 94.81 848 LYS A C 1
ATOM 6779 O O . LYS A 1 848 ? -12.818 -21.151 29.875 1.00 94.81 848 LYS A O 1
ATOM 6784 N N . LEU A 1 849 ? -13.076 -21.967 27.799 1.00 95.38 849 LEU A N 1
ATOM 6785 C CA . LEU A 1 849 ? -11.665 -22.316 27.625 1.00 95.38 849 LEU A CA 1
ATOM 6786 C C . LEU A 1 849 ? -10.769 -21.081 27.734 1.00 95.38 849 LEU A C 1
ATOM 6788 O O . LEU A 1 849 ? -9.712 -21.163 28.357 1.00 95.38 849 LEU A O 1
ATOM 6792 N N . VAL A 1 850 ? -11.181 -19.960 27.133 1.00 96.56 850 VAL A N 1
ATOM 6793 C CA . VAL A 1 850 ? -10.407 -18.719 27.211 1.00 96.56 850 VAL A CA 1
ATOM 6794 C C . VAL A 1 850 ? -10.354 -18.202 28.647 1.00 96.56 850 VAL A C 1
ATOM 6796 O O . VAL A 1 850 ? -9.258 -17.926 29.127 1.00 96.56 850 VAL A O 1
ATOM 6799 N N . LEU A 1 851 ? -11.490 -18.132 29.352 1.00 97.19 851 LEU A N 1
ATOM 6800 C CA . LEU A 1 851 ? -11.540 -17.699 30.755 1.00 97.19 851 LEU A CA 1
ATOM 6801 C C . LEU A 1 851 ? -10.594 -18.535 31.630 1.00 97.19 851 LEU A C 1
ATOM 6803 O O . LEU A 1 851 ? -9.753 -17.980 32.339 1.00 97.19 851 LEU A O 1
ATOM 6807 N N . ASP A 1 852 ? -10.692 -19.864 31.518 1.00 95.25 852 ASP A N 1
ATOM 6808 C CA . ASP A 1 852 ? -9.878 -20.809 32.284 1.00 95.25 852 ASP A CA 1
ATOM 6809 C C . ASP A 1 852 ? -8.376 -20.614 32.015 1.00 95.25 852 ASP A C 1
ATOM 6811 O O . ASP A 1 852 ? -7.562 -20.727 32.931 1.00 95.25 852 ASP A O 1
ATOM 6815 N N . LYS A 1 853 ? -7.991 -20.337 30.760 1.00 96.25 853 LYS A N 1
ATOM 6816 C CA . LYS A 1 853 ? -6.586 -20.192 30.353 1.00 96.25 853 LYS A CA 1
ATOM 6817 C C . LYS A 1 853 ? -5.992 -18.824 30.666 1.00 96.25 853 LYS A C 1
ATOM 6819 O O . LYS A 1 853 ? -4.859 -18.773 31.125 1.00 96.25 853 LYS A O 1
ATOM 6824 N N . VAL A 1 854 ? -6.736 -17.743 30.450 1.00 97.31 854 VAL A N 1
ATOM 6825 C CA . VAL A 1 854 ? -6.253 -16.367 30.666 1.00 97.31 854 VAL A CA 1
ATOM 6826 C C . VAL A 1 854 ? -6.144 -16.033 32.157 1.00 97.31 854 VAL A C 1
ATOM 6828 O O . VAL A 1 854 ? -5.265 -15.274 32.576 1.00 97.31 854 VAL A O 1
ATOM 6831 N N . PHE A 1 855 ? -7.033 -16.597 32.978 1.00 97.69 855 PHE A N 1
ATOM 6832 C CA . PHE A 1 855 ? -7.082 -16.323 34.414 1.00 97.69 855 PHE A CA 1
ATOM 6833 C C . PHE A 1 855 ? -6.678 -17.500 35.295 1.00 97.69 855 PHE A C 1
ATOM 6835 O O . PHE A 1 855 ? -6.780 -17.382 36.513 1.00 97.69 855 PHE A O 1
ATOM 6842 N N . GLU A 1 856 ? -6.229 -18.608 34.704 1.00 94.56 856 GLU A N 1
ATOM 6843 C CA . GLU A 1 856 ? -5.694 -19.770 35.427 1.00 94.56 856 GLU A CA 1
ATOM 6844 C C . GLU A 1 856 ? -6.640 -20.268 36.539 1.00 94.56 856 GLU A C 1
ATOM 6846 O O . GLU A 1 856 ? -6.226 -20.604 37.645 1.00 94.56 856 GLU A O 1
ATOM 6851 N N . GLY A 1 857 ? -7.948 -20.274 36.257 1.00 90.12 857 GLY A N 1
ATOM 6852 C CA . GLY A 1 857 ? -8.985 -20.710 37.199 1.00 90.12 857 GLY A CA 1
ATOM 6853 C C . GLY A 1 857 ? -9.366 -19.703 38.295 1.00 90.12 857 GLY A C 1
ATOM 6854 O O . GLY A 1 857 ? -10.170 -20.043 39.159 1.00 90.12 857 GLY A O 1
ATOM 6855 N N . LYS A 1 858 ? -8.855 -18.461 38.270 1.00 96.44 858 LYS A N 1
ATOM 6856 C CA . LYS A 1 858 ? -9.210 -17.409 39.249 1.00 96.44 858 LYS A CA 1
ATOM 6857 C C . LYS A 1 858 ? -10.710 -17.078 39.279 1.00 96.44 858 LYS A C 1
ATOM 6859 O O . LYS A 1 858 ? -11.220 -16.685 40.325 1.00 96.44 858 LYS A O 1
ATOM 6864 N N . TYR A 1 859 ? -11.403 -17.200 38.147 1.00 97.50 859 TYR A N 1
ATOM 6865 C CA . TYR A 1 859 ? -12.832 -16.908 38.019 1.00 97.50 859 TYR A CA 1
ATOM 6866 C C . TYR A 1 859 ? -13.575 -18.136 37.499 1.00 97.50 859 TYR A C 1
ATOM 6868 O O . TYR A 1 859 ? -13.128 -18.761 36.539 1.00 97.50 859 TYR A O 1
ATOM 6876 N N . ALA A 1 860 ? -14.717 -18.464 38.109 1.00 95.69 860 ALA A N 1
ATOM 6877 C CA . ALA A 1 860 ? -15.545 -19.596 37.689 1.00 95.69 860 ALA A CA 1
ATOM 6878 C C . ALA A 1 860 ? -16.448 -19.256 36.488 1.00 95.69 860 ALA A C 1
ATOM 6880 O O . ALA A 1 860 ? -16.825 -20.144 35.719 1.00 95.69 860 ALA A O 1
ATOM 6881 N N . SER A 1 861 ? -16.776 -17.973 36.312 1.00 97.56 861 SER A N 1
ATOM 6882 C CA . SER A 1 861 ? -17.587 -17.459 35.210 1.00 97.56 861 SER A CA 1
ATOM 6883 C C . SER A 1 861 ? -17.164 -16.047 34.785 1.00 97.56 861 SER A C 1
ATOM 6885 O O . SER A 1 861 ? -16.483 -15.326 35.520 1.00 97.56 861 SER A O 1
ATOM 6887 N N . TRP A 1 862 ? -17.611 -15.619 33.601 1.00 97.69 862 TRP A N 1
ATOM 6888 C CA . TRP A 1 862 ? -17.431 -14.238 33.138 1.00 97.69 862 TRP A CA 1
ATOM 6889 C C . TRP A 1 862 ? -18.184 -13.223 34.010 1.00 97.69 862 TRP A C 1
ATOM 6891 O O . TRP A 1 862 ? -17.707 -12.103 34.183 1.00 97.69 862 TRP A O 1
ATOM 6901 N N . ALA A 1 863 ? -19.310 -13.618 34.617 1.00 98.25 863 ALA A N 1
ATOM 6902 C CA . ALA A 1 863 ? -20.022 -12.790 35.587 1.00 98.25 863 ALA A CA 1
ATOM 6903 C C . ALA A 1 863 ? -19.186 -12.565 36.857 1.00 98.25 863 ALA A C 1
ATOM 6905 O O . ALA A 1 863 ? -19.094 -11.432 37.325 1.00 98.25 863 ALA A O 1
ATOM 6906 N N . ASP A 1 864 ? -18.501 -13.598 37.366 1.00 98.38 864 ASP A N 1
ATOM 6907 C CA . ASP A 1 864 ? -17.598 -13.463 38.521 1.00 98.38 864 ASP A CA 1
ATOM 6908 C C . ASP A 1 864 ? -16.413 -12.551 38.206 1.00 98.38 864 ASP A C 1
ATOM 6910 O O . ASP A 1 864 ? -16.045 -11.703 39.021 1.00 98.38 864 ASP A O 1
ATOM 6914 N N . PHE A 1 865 ? -15.842 -12.681 37.003 1.00 98.38 865 PHE A N 1
ATOM 6915 C CA . PHE A 1 865 ? -14.821 -11.757 36.514 1.00 98.38 865 PHE A CA 1
ATOM 6916 C C . PHE A 1 865 ? -15.343 -10.314 36.505 1.00 98.38 865 PHE A C 1
ATOM 6918 O O . PHE A 1 865 ? -14.726 -9.437 37.109 1.00 98.38 865 PHE A O 1
ATOM 6925 N N . LYS A 1 866 ? -16.504 -10.066 35.888 1.00 98.62 866 LYS A N 1
ATOM 6926 C CA . LYS A 1 866 ? -17.104 -8.729 35.776 1.00 98.62 866 LYS A CA 1
ATOM 6927 C C . LYS A 1 866 ? -17.406 -8.112 37.145 1.00 98.62 866 LYS A C 1
ATOM 6929 O O . LYS A 1 866 ? -17.040 -6.964 37.394 1.00 98.62 866 LYS A O 1
ATOM 6934 N N . LYS A 1 867 ? -18.005 -8.883 38.059 1.00 98.69 867 LYS A N 1
ATOM 6935 C CA . LYS A 1 867 ? -18.255 -8.472 39.452 1.00 98.69 867 LYS A CA 1
ATOM 6936 C C . LYS A 1 867 ? -16.957 -8.126 40.173 1.00 98.69 867 LYS A C 1
ATOM 6938 O O . LYS A 1 867 ? -16.879 -7.088 40.828 1.00 98.69 867 LYS A O 1
ATOM 6943 N N . ALA A 1 868 ? -15.918 -8.946 40.015 1.00 98.56 868 ALA A N 1
ATOM 6944 C CA . ALA A 1 868 ? -14.612 -8.677 40.605 1.00 98.56 868 ALA A CA 1
ATOM 6945 C C . ALA A 1 868 ? -13.973 -7.396 40.046 1.00 98.56 868 ALA A C 1
ATOM 6947 O O . ALA A 1 868 ? -13.399 -6.632 40.819 1.00 98.56 868 ALA A O 1
ATOM 6948 N N . MET A 1 869 ? -14.108 -7.128 38.742 1.00 98.44 869 MET A N 1
ATOM 6949 C CA . MET A 1 869 ? -13.607 -5.894 38.130 1.00 98.44 869 MET A CA 1
ATOM 6950 C C . MET A 1 869 ? -14.306 -4.652 38.685 1.00 98.44 869 MET A C 1
ATOM 6952 O O . MET A 1 869 ? -13.614 -3.697 39.035 1.00 98.44 869 MET A O 1
ATOM 6956 N N . TYR A 1 870 ? -15.636 -4.663 38.836 1.00 98.69 870 TYR A N 1
ATOM 6957 C CA . TYR A 1 870 ? -16.348 -3.560 39.495 1.00 98.69 870 TYR A CA 1
ATOM 6958 C C . TYR A 1 870 ? -15.941 -3.421 40.962 1.00 98.69 870 TYR A C 1
ATOM 6960 O O . TYR A 1 870 ? -15.623 -2.317 41.404 1.00 98.69 870 TYR A O 1
ATOM 6968 N N . LYS A 1 871 ? -15.897 -4.532 41.709 1.00 98.38 871 LYS A N 1
ATOM 6969 C CA . LYS A 1 871 ? -15.520 -4.530 43.126 1.00 98.38 871 LYS A CA 1
ATOM 6970 C C . LYS A 1 871 ? -14.131 -3.933 43.354 1.00 98.38 871 LYS A C 1
ATOM 6972 O O . LYS A 1 871 ? -13.974 -3.110 44.250 1.00 98.38 871 LYS A O 1
ATOM 6977 N N . GLU A 1 872 ? -13.157 -4.285 42.519 1.00 97.38 872 GLU A N 1
ATOM 6978 C CA . GLU A 1 872 ? -11.803 -3.725 42.570 1.00 97.38 872 GLU A CA 1
ATOM 6979 C C . GLU A 1 872 ? -11.812 -2.188 42.514 1.00 97.38 872 GLU A C 1
ATOM 6981 O O . GLU A 1 872 ? -11.100 -1.545 43.281 1.00 97.38 872 GLU A O 1
ATOM 6986 N N . ARG A 1 873 ? -12.655 -1.583 41.662 1.00 97.31 873 ARG A N 1
ATOM 6987 C CA . ARG A 1 873 ? -12.755 -0.117 41.541 1.00 97.31 873 ARG A CA 1
ATOM 6988 C C . ARG A 1 873 ? -13.536 0.491 42.696 1.00 97.31 873 ARG A C 1
ATOM 6990 O O . ARG A 1 873 ? -13.134 1.532 43.205 1.00 97.31 873 ARG A O 1
ATOM 6997 N N . VAL A 1 874 ? -14.611 -0.160 43.141 1.00 97.69 874 VAL A N 1
ATOM 6998 C CA . VAL A 1 874 ? -15.385 0.275 44.317 1.00 97.69 874 VAL A CA 1
ATOM 6999 C C . VAL A 1 874 ? -14.488 0.364 45.552 1.00 97.69 874 VAL A C 1
ATOM 7001 O O . VAL A 1 874 ? -14.527 1.362 46.272 1.00 97.69 874 VAL A O 1
ATOM 7004 N N . ASP A 1 875 ? -13.608 -0.619 45.753 1.00 97.62 875 ASP A N 1
ATOM 7005 C CA . ASP A 1 875 ? -12.660 -0.639 46.872 1.00 97.62 875 ASP A CA 1
ATOM 7006 C C . ASP A 1 875 ? -11.640 0.535 46.806 1.00 97.62 875 ASP A C 1
ATOM 7008 O O . ASP A 1 875 ? -11.065 0.920 47.832 1.00 97.62 875 ASP A O 1
ATOM 7012 N N . GLN A 1 876 ? -11.469 1.172 45.634 1.00 96.56 876 GLN A N 1
ATOM 7013 C CA . GLN A 1 876 ? -10.624 2.356 45.403 1.00 96.56 876 GLN A CA 1
ATOM 7014 C C . GLN A 1 876 ? -11.352 3.705 45.535 1.00 96.56 876 GLN A C 1
ATOM 7016 O O . GLN A 1 876 ? -10.697 4.745 45.536 1.00 96.56 876 GLN A O 1
ATOM 7021 N N . PHE A 1 877 ? -12.678 3.750 45.693 1.00 94.94 877 PHE A N 1
ATOM 7022 C CA . PHE A 1 877 ? -13.444 5.011 45.675 1.00 94.94 877 PHE A CA 1
ATOM 7023 C C . PHE A 1 877 ? -13.005 6.039 46.725 1.00 94.94 877 PHE A C 1
ATOM 7025 O O . PHE A 1 877 ? -13.031 7.244 46.469 1.00 94.94 877 PHE A O 1
ATOM 7032 N N . LYS A 1 878 ? -12.529 5.581 47.888 1.00 94.25 878 LYS A N 1
ATOM 7033 C CA . LYS A 1 878 ? -11.953 6.445 48.937 1.00 94.25 878 LYS A CA 1
ATOM 7034 C C . LYS A 1 878 ? -10.672 7.173 48.501 1.00 94.25 878 LYS A C 1
ATOM 7036 O O . LYS A 1 878 ? -10.299 8.177 49.099 1.00 94.25 878 LYS A O 1
ATOM 7041 N N . ASN A 1 879 ? -10.018 6.679 47.454 1.00 95.94 879 ASN A N 1
ATOM 7042 C CA . ASN A 1 879 ? -8.774 7.203 46.912 1.00 95.94 879 ASN A CA 1
ATOM 7043 C C . ASN A 1 879 ? -9.007 8.115 45.698 1.00 95.94 879 ASN A C 1
ATOM 7045 O O . ASN A 1 879 ? -8.044 8.442 45.014 1.00 95.94 879 ASN A O 1
ATOM 7049 N N . LEU A 1 880 ? -10.237 8.544 45.394 1.00 96.62 880 LEU A N 1
ATOM 7050 C CA . LEU A 1 880 ? -10.507 9.386 44.224 1.00 96.62 880 LEU A CA 1
ATOM 7051 C C . LEU A 1 880 ? -9.616 10.645 44.202 1.00 96.62 880 LEU A C 1
ATOM 7053 O O . LEU A 1 880 ? -9.493 11.382 45.190 1.00 96.62 880 LEU A O 1
ATOM 7057 N N . LYS A 1 881 ? -8.973 10.910 43.060 1.00 96.12 881 LYS A N 1
ATOM 7058 C CA . LYS A 1 881 ? -8.309 12.192 42.815 1.00 96.12 881 LYS A CA 1
ATOM 7059 C C . LYS A 1 881 ? -9.357 13.265 42.559 1.00 96.12 881 LYS A C 1
ATOM 7061 O O . LYS A 1 881 ? -10.302 13.052 41.804 1.00 96.12 881 LYS A O 1
ATOM 7066 N N . GLN A 1 882 ? -9.136 14.434 43.153 1.00 96.25 882 GLN A N 1
ATOM 7067 C CA . GLN A 1 882 ? -9.953 15.612 42.895 1.00 96.25 882 GLN A CA 1
ATOM 7068 C C . GLN A 1 882 ? -9.969 15.925 41.399 1.00 96.25 882 GLN A C 1
ATOM 7070 O O . GLN A 1 882 ? -8.905 15.931 40.786 1.00 96.25 882 GLN A O 1
ATOM 7075 N N . VAL A 1 883 ? -11.145 16.223 40.852 1.00 96.06 883 VAL A N 1
ATOM 7076 C CA . VAL A 1 883 ? -11.342 16.600 39.449 1.00 96.06 883 VAL A CA 1
ATOM 7077 C C . VAL A 1 883 ? -12.201 17.853 39.361 1.00 96.06 883 VAL A C 1
ATOM 7079 O O . VAL A 1 883 ? -13.138 18.030 40.143 1.00 96.06 883 VAL A O 1
ATOM 7082 N N . THR A 1 884 ? -11.889 18.723 38.405 1.00 95.75 884 THR A N 1
ATOM 7083 C CA . THR A 1 884 ? -12.674 19.923 38.108 1.00 95.75 884 THR A CA 1
ATOM 7084 C C . THR A 1 884 ? -13.156 19.862 36.667 1.00 95.75 884 THR A C 1
ATOM 7086 O O . THR A 1 884 ? -12.354 19.687 35.755 1.00 95.75 884 THR A O 1
ATOM 7089 N N . PHE A 1 885 ? -14.462 20.016 36.454 1.00 94.12 885 PHE A N 1
ATOM 7090 C CA . PHE A 1 885 ? -15.085 19.948 35.131 1.00 94.12 885 PHE A CA 1
ATOM 7091 C C . PHE A 1 885 ? -16.154 21.031 34.954 1.00 94.12 885 PHE A C 1
ATOM 7093 O O . PHE A 1 885 ? -16.649 21.608 35.925 1.00 94.12 885 PHE A O 1
ATOM 7100 N N . LYS A 1 886 ? -16.504 21.326 33.697 1.00 89.50 886 LYS A N 1
ATOM 7101 C CA . LYS A 1 886 ? -17.620 22.222 33.349 1.00 89.50 886 LYS A CA 1
ATOM 7102 C C . LYS A 1 886 ? -18.932 21.532 33.732 1.00 89.50 886 LYS A C 1
ATOM 7104 O O . LYS A 1 886 ? -19.185 20.438 33.243 1.00 89.50 886 LYS A O 1
ATOM 7109 N N . ASP A 1 887 ? -19.735 22.139 34.605 1.00 88.75 887 ASP A N 1
ATOM 7110 C CA . ASP A 1 887 ? -20.953 21.534 35.161 1.00 88.75 887 ASP A CA 1
ATOM 7111 C C . ASP A 1 887 ? -22.093 21.503 34.128 1.00 88.75 887 ASP A C 1
ATOM 7113 O O . ASP A 1 887 ? -22.720 22.541 33.894 1.00 88.75 887 ASP A O 1
ATOM 7117 N N . PRO A 1 888 ? -22.433 20.338 33.542 1.00 85.12 888 PRO A N 1
ATOM 7118 C CA . PRO A 1 888 ? -23.439 20.269 32.489 1.00 85.12 888 PRO A CA 1
ATOM 7119 C C . PRO A 1 888 ? -24.875 20.407 33.015 1.00 85.12 888 PRO A C 1
ATOM 7121 O O . PRO A 1 888 ? -25.818 20.426 32.224 1.00 85.12 888 PRO A O 1
ATOM 7124 N N . THR A 1 889 ? -25.076 20.494 34.337 1.00 79.69 889 THR A N 1
ATOM 7125 C CA . THR A 1 889 ? -26.405 20.724 34.925 1.00 79.69 889 THR A CA 1
ATOM 7126 C C . THR A 1 889 ? -26.879 22.171 34.759 1.00 79.69 889 THR A C 1
ATOM 7128 O O . THR A 1 889 ? -28.084 22.427 34.837 1.00 79.69 889 THR A O 1
ATOM 7131 N N . LYS A 1 890 ? -25.963 23.107 34.475 1.00 79.94 890 LYS A N 1
ATOM 7132 C CA . LYS A 1 890 ? -26.263 24.519 34.198 1.00 79.94 890 LYS A CA 1
ATOM 7133 C C . LYS A 1 890 ? -26.361 24.781 32.689 1.00 79.94 890 LYS A C 1
ATOM 7135 O O . LYS A 1 890 ? -25.648 24.141 31.927 1.00 79.94 890 LYS A O 1
ATOM 7140 N N . PRO A 1 891 ? -27.220 25.703 32.224 1.00 73.06 891 PRO A N 1
ATOM 7141 C CA . PRO A 1 891 ? -27.312 26.037 30.804 1.00 73.06 891 PRO A CA 1
ATOM 7142 C C . PRO A 1 891 ? -26.095 26.844 30.315 1.00 73.06 891 PRO A C 1
ATOM 7144 O O . PRO A 1 891 ? -25.530 27.665 31.042 1.00 73.06 891 PRO A O 1
ATOM 7147 N N . TRP A 1 892 ? -25.725 26.653 29.046 1.00 59.94 892 TRP A N 1
ATOM 7148 C CA . TRP A 1 892 ? -24.771 27.516 28.338 1.00 59.94 892 TRP A CA 1
ATOM 7149 C C . TRP A 1 892 ? -25.316 28.961 28.244 1.00 59.94 892 TRP A C 1
ATOM 7151 O O . TRP A 1 892 ? -26.528 29.114 28.083 1.00 59.94 892 TRP A O 1
ATOM 7161 N N . PRO A 1 893 ? -24.487 30.028 28.323 1.00 54.69 893 PRO A N 1
ATOM 7162 C CA . PRO A 1 893 ? -23.020 30.057 28.429 1.00 54.69 893 PRO A CA 1
ATOM 7163 C C . PRO A 1 893 ? -22.469 30.020 29.867 1.00 54.69 893 PRO A C 1
ATOM 7165 O O . PRO A 1 893 ? -21.257 30.048 30.057 1.00 54.69 893 PRO A O 1
ATOM 7168 N N . SER A 1 894 ? -23.325 29.926 30.890 1.00 59.97 894 SER A N 1
ATOM 7169 C CA . SER A 1 894 ? -22.947 29.990 32.313 1.00 59.97 894 SER A CA 1
ATOM 7170 C C . SER A 1 894 ? -22.558 28.622 32.897 1.00 59.97 894 SER A C 1
ATOM 7172 O O . SER A 1 894 ? -22.894 28.311 34.042 1.00 59.97 894 SER A O 1
ATOM 7174 N N . TYR A 1 895 ? -21.863 27.775 32.124 1.00 67.50 895 TYR A N 1
ATOM 7175 C CA . TYR A 1 895 ? -21.304 26.527 32.654 1.00 67.50 895 TYR A CA 1
ATOM 7176 C C . TYR A 1 895 ? -20.295 26.873 33.757 1.00 67.50 895 TYR A C 1
ATOM 7178 O O . TYR A 1 895 ? -19.121 27.126 33.495 1.00 67.50 895 TYR A O 1
ATOM 7186 N N . GLY A 1 896 ? -20.762 26.929 35.004 1.00 80.12 896 GLY A N 1
ATOM 7187 C CA . GLY A 1 896 ? -19.888 27.029 36.163 1.00 80.12 896 GLY A CA 1
ATOM 7188 C C . GLY A 1 896 ? -18.954 25.821 36.215 1.00 80.12 896 GLY A C 1
ATOM 7189 O O . GLY A 1 896 ? -19.227 24.776 35.622 1.00 80.12 896 GLY A O 1
ATOM 7190 N N . THR A 1 897 ? -17.845 25.946 36.930 1.00 87.31 897 THR A N 1
ATOM 7191 C CA . THR A 1 897 ? -16.984 24.800 37.218 1.00 87.31 897 THR A CA 1
ATOM 7192 C C . THR A 1 897 ? -17.492 24.073 38.456 1.00 87.31 897 THR A C 1
ATOM 7194 O O . THR A 1 897 ? -17.966 24.692 39.412 1.00 87.31 897 THR A O 1
ATOM 7197 N N . LYS A 1 898 ? -17.396 22.744 38.444 1.00 91.94 898 LYS A N 1
ATOM 7198 C CA . LYS A 1 898 ? -17.642 21.906 39.614 1.00 91.94 898 LYS A CA 1
ATOM 7199 C C . LYS A 1 898 ? -16.381 21.131 39.938 1.00 91.94 898 LYS A C 1
ATOM 7201 O O . LYS A 1 898 ? -15.790 20.509 39.059 1.00 91.94 898 LYS A O 1
ATOM 7206 N N . THR A 1 899 ? -15.972 21.201 41.197 1.00 94.50 899 THR A N 1
ATOM 7207 C CA . THR A 1 899 ? -14.812 20.490 41.727 1.00 94.50 899 THR A CA 1
ATOM 7208 C C . THR A 1 899 ? -15.312 19.426 42.678 1.00 94.50 899 THR A C 1
ATOM 7210 O O . THR A 1 899 ? -16.058 19.745 43.597 1.00 94.50 899 THR A O 1
ATOM 7213 N N . ILE A 1 900 ? -14.908 18.184 42.445 1.00 92.38 900 ILE A N 1
ATOM 7214 C CA . ILE A 1 900 ? -15.351 17.024 43.213 1.00 92.38 900 ILE A CA 1
ATOM 7215 C C . ILE A 1 900 ? -14.127 16.270 43.706 1.00 92.38 900 ILE A C 1
ATOM 7217 O O . ILE A 1 900 ? -13.166 16.099 42.956 1.00 92.38 900 ILE A O 1
ATOM 7221 N N . ASN A 1 901 ? -14.153 15.818 44.957 1.00 90.50 901 ASN A N 1
ATOM 7222 C CA . ASN A 1 901 ? -13.084 14.999 45.532 1.00 90.50 901 ASN A CA 1
ATOM 7223 C C . ASN A 1 901 ? -13.591 13.724 46.224 1.00 90.50 901 ASN A C 1
ATOM 7225 O O . ASN A 1 901 ? -12.770 12.939 46.699 1.00 90.50 901 ASN A O 1
ATOM 7229 N N . GLN A 1 902 ? -14.908 13.488 46.235 1.00 93.19 902 GLN A N 1
ATOM 7230 C CA . GLN A 1 902 ? -15.520 12.270 46.759 1.00 93.19 902 GLN A CA 1
ATOM 7231 C C . GLN A 1 902 ? -16.486 11.637 45.756 1.00 93.19 902 GLN A C 1
ATOM 7233 O O . GLN A 1 902 ? -17.262 12.311 45.079 1.00 93.19 902 GLN A O 1
ATOM 7238 N N . VAL A 1 903 ? -16.491 10.304 45.707 1.00 94.62 903 VAL A N 1
ATOM 7239 C CA . VAL A 1 903 ? -17.390 9.543 44.825 1.00 94.62 903 VAL A CA 1
ATOM 7240 C C . VAL A 1 903 ? -18.867 9.719 45.209 1.00 94.62 903 VAL A C 1
ATOM 7242 O O . VAL A 1 903 ? -19.728 9.674 44.336 1.00 94.62 903 VAL A O 1
ATOM 7245 N N . SER A 1 904 ? -19.183 9.988 46.479 1.00 95.88 904 SER A N 1
ATOM 7246 C CA . SER A 1 904 ? -20.552 10.275 46.944 1.00 95.88 904 SER A CA 1
ATOM 7247 C C . SER A 1 904 ? -21.169 11.497 46.253 1.00 95.88 904 SER A C 1
ATOM 7249 O O . SER A 1 904 ? -22.348 11.480 45.898 1.00 95.88 904 SER A O 1
ATOM 7251 N N . GLU A 1 905 ? -20.377 12.539 45.997 1.00 95.75 905 GLU A N 1
ATOM 7252 C CA . GLU A 1 905 ? -20.837 13.730 45.279 1.00 95.75 905 GLU A CA 1
ATOM 7253 C C . GLU A 1 905 ? -21.073 13.431 43.789 1.00 95.75 905 GLU A C 1
ATOM 7255 O O . GLU A 1 905 ? -22.034 13.931 43.198 1.00 95.75 905 GLU A O 1
ATOM 7260 N N . LEU A 1 906 ? -20.235 12.574 43.185 1.00 96.31 906 LEU A N 1
ATOM 7261 C CA . LEU A 1 906 ? -20.458 12.072 41.824 1.00 96.31 906 LEU A CA 1
ATOM 7262 C C . LEU A 1 906 ? -21.717 11.199 41.743 1.00 96.31 906 LEU A C 1
ATOM 7264 O O . LEU A 1 906 ? -22.474 11.335 40.785 1.00 96.31 906 LEU A O 1
ATOM 7268 N N . GLN A 1 907 ? -21.976 10.349 42.744 1.00 98.19 907 GLN A N 1
ATOM 7269 C CA . GLN A 1 907 ? -23.205 9.552 42.819 1.00 98.19 907 GLN A CA 1
ATOM 7270 C C . GLN A 1 907 ? -24.439 10.456 42.863 1.00 98.19 907 GLN A C 1
ATOM 7272 O O . GLN A 1 907 ? -25.378 10.226 42.111 1.00 98.19 907 GLN A O 1
ATOM 7277 N N . ALA A 1 908 ? -24.431 11.512 43.683 1.00 97.06 908 ALA A N 1
ATOM 7278 C CA . ALA A 1 908 ? -25.556 12.444 43.772 1.00 97.06 908 ALA A CA 1
ATOM 7279 C C . ALA A 1 908 ? -25.826 13.170 42.439 1.00 97.06 908 ALA A C 1
ATOM 7281 O O . ALA A 1 908 ? -26.979 13.355 42.046 1.00 97.06 908 ALA A O 1
ATOM 7282 N N . LEU A 1 909 ? -24.767 13.547 41.716 1.00 96.69 909 LEU A N 1
ATOM 7283 C CA . LEU A 1 909 ? -24.880 14.110 40.368 1.00 96.69 909 LEU A CA 1
ATOM 7284 C C . LEU A 1 909 ? -25.437 13.102 39.362 1.00 96.69 909 LEU A C 1
ATOM 7286 O O . LEU A 1 909 ? -26.286 13.460 38.545 1.00 96.69 909 LEU A O 1
ATOM 7290 N N . MET A 1 910 ? -24.974 11.854 39.426 1.00 98.06 910 MET A N 1
ATOM 7291 C CA . MET A 1 910 ? -25.472 10.782 38.569 1.00 98.06 910 MET A CA 1
ATOM 7292 C C . MET A 1 910 ? -26.948 10.493 38.854 1.00 98.06 910 MET A C 1
ATOM 7294 O O . MET A 1 910 ? -27.729 10.389 37.916 1.00 98.06 910 MET A O 1
ATOM 7298 N N . ASP A 1 911 ? -27.355 10.476 40.126 1.00 98.25 911 ASP A N 1
ATOM 7299 C CA . ASP A 1 911 ? -28.753 10.332 40.544 1.00 98.25 911 ASP A CA 1
ATOM 7300 C C . ASP A 1 911 ? -29.648 11.419 39.966 1.00 98.25 911 ASP A C 1
ATOM 7302 O O . ASP A 1 911 ? -30.712 11.131 39.413 1.00 98.25 911 ASP A O 1
ATOM 7306 N N . GLN A 1 912 ? -29.199 12.670 40.037 1.00 96.06 912 GLN A N 1
ATOM 7307 C CA . GLN A 1 912 ? -29.921 13.786 39.447 1.00 96.06 912 GLN A CA 1
ATOM 7308 C C . GLN A 1 912 ? -30.023 13.656 37.920 1.00 96.06 912 GLN A C 1
ATOM 7310 O O . GLN A 1 912 ? -31.085 13.916 37.353 1.00 96.06 912 GLN A O 1
ATOM 7315 N N . ALA A 1 913 ? -28.937 13.264 37.251 1.00 95.69 913 ALA A N 1
ATOM 7316 C CA . ALA A 1 913 ? -28.903 13.112 35.801 1.00 95.69 913 ALA A CA 1
ATOM 7317 C C . ALA A 1 913 ? -29.804 11.961 35.317 1.00 95.69 913 ALA A C 1
ATOM 7319 O O . ALA A 1 913 ? -30.585 12.153 34.388 1.00 95.69 913 ALA A O 1
ATOM 7320 N N . VAL A 1 914 ? -29.754 10.802 35.981 1.00 96.94 914 VAL A N 1
ATOM 7321 C CA . VAL A 1 914 ? -30.581 9.625 35.668 1.00 96.94 914 VAL A CA 1
ATOM 7322 C C . VAL A 1 914 ? -32.064 9.928 35.873 1.00 96.94 914 VAL A C 1
ATOM 7324 O O . VAL A 1 914 ? -32.878 9.626 35.001 1.00 96.94 914 VAL A O 1
ATOM 7327 N N . LEU A 1 915 ? -32.432 10.583 36.980 1.00 95.62 915 LEU A N 1
ATOM 7328 C CA . LEU A 1 915 ? -33.817 11.003 37.211 1.00 95.62 915 LEU A CA 1
ATOM 7329 C C . LEU A 1 915 ? -34.292 12.010 36.158 1.00 95.62 915 LEU A C 1
ATOM 7331 O O . LEU A 1 915 ? -35.426 11.914 35.692 1.00 95.62 915 LEU A O 1
ATOM 7335 N N . LYS A 1 916 ? -33.434 12.952 35.750 1.00 93.25 916 LYS A N 1
ATOM 7336 C CA . LYS A 1 916 ? -33.768 13.933 34.711 1.00 93.25 916 LYS A CA 1
ATOM 7337 C C . LYS A 1 916 ? -34.060 13.262 33.369 1.00 93.25 916 LYS A C 1
ATOM 7339 O O . LYS A 1 916 ? -35.079 13.578 32.757 1.00 93.25 916 LYS A O 1
ATOM 7344 N N . ASP A 1 917 ? -33.224 12.310 32.960 1.00 92.62 917 ASP A N 1
ATOM 7345 C CA . ASP A 1 917 ? -33.433 11.546 31.725 1.00 92.62 917 ASP A CA 1
ATOM 7346 C C . ASP A 1 917 ? -34.707 10.678 31.800 1.00 92.62 917 ASP A C 1
ATOM 7348 O O . ASP A 1 917 ? -35.393 10.496 30.796 1.00 92.62 917 ASP A O 1
ATOM 7352 N N . ALA A 1 918 ? -35.079 10.196 32.993 1.00 91.19 918 ALA A N 1
ATOM 7353 C CA . ALA A 1 918 ? -36.257 9.351 33.197 1.00 91.19 918 ALA A CA 1
ATOM 7354 C C . ALA A 1 918 ? -37.602 10.106 33.298 1.00 91.19 918 ALA A C 1
ATOM 7356 O O . ALA A 1 918 ? -38.650 9.488 33.106 1.00 91.19 918 ALA A O 1
ATOM 7357 N N . VAL A 1 919 ? -37.611 11.404 33.632 1.00 85.62 919 VAL A N 1
ATOM 7358 C CA . VAL A 1 919 ? -38.844 12.205 33.830 1.00 85.62 919 VAL A CA 1
ATOM 7359 C C . VAL A 1 919 ? -39.345 12.858 32.537 1.00 85.62 919 VAL A C 1
ATOM 7361 O O . VAL A 1 919 ? -40.545 13.074 32.381 1.00 85.62 919 VAL A O 1
ATOM 7364 N N . SER A 1 920 ? -38.464 13.186 31.592 1.00 70.06 920 SER A N 1
ATOM 7365 C CA . SER A 1 920 ? -38.850 13.822 30.320 1.00 70.06 920 SER A CA 1
ATOM 7366 C C . SER A 1 920 ? -38.080 13.233 29.136 1.00 70.06 920 SER A C 1
ATOM 7368 O O . SER A 1 920 ? -37.298 13.939 28.497 1.00 70.06 920 SER A O 1
ATOM 7370 N N . PRO A 1 921 ? -38.268 11.936 28.838 1.00 70.38 921 PRO A N 1
ATOM 7371 C CA . PRO A 1 921 ? -37.503 11.281 27.795 1.00 70.38 921 PRO A CA 1
ATOM 7372 C C . PRO A 1 921 ? -37.908 11.787 26.404 1.00 70.38 921 PRO A C 1
ATOM 7374 O O . PRO A 1 921 ? -39.076 11.730 26.016 1.00 70.38 921 PRO A O 1
ATOM 7377 N N . ARG A 1 922 ? -36.929 12.247 25.618 1.00 73.50 922 ARG A N 1
ATOM 7378 C CA . ARG A 1 922 ? -37.129 12.658 24.223 1.00 73.50 922 ARG A CA 1
ATOM 7379 C C . ARG A 1 922 ? -36.612 11.584 23.270 1.00 73.50 922 ARG A C 1
ATOM 7381 O O . ARG A 1 922 ? -35.518 11.700 22.750 1.00 73.50 922 ARG A O 1
ATOM 7388 N N . TRP A 1 923 ? -37.399 10.548 23.000 1.00 73.88 923 TRP A N 1
ATOM 7389 C CA . TRP A 1 923 ? -36.953 9.444 22.132 1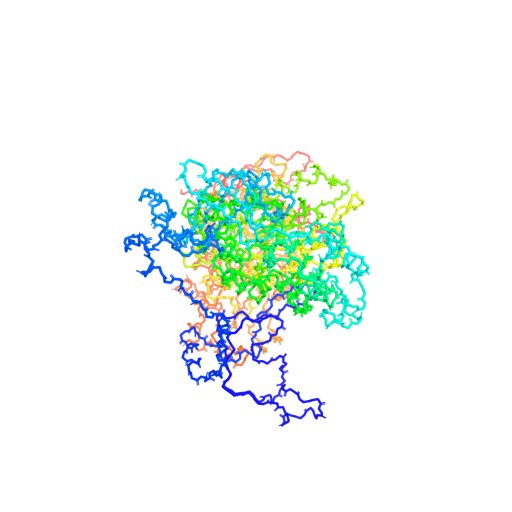.00 73.88 923 TRP A CA 1
ATOM 7390 C C . TRP A 1 923 ? -37.056 9.728 20.620 1.00 73.88 923 TRP A C 1
ATOM 7392 O O . TRP A 1 923 ? -36.499 8.990 19.814 1.00 73.88 923 TRP A O 1
ATOM 7402 N N . SER A 1 924 ? -37.734 10.808 20.215 1.00 74.56 924 SER A N 1
ATOM 7403 C CA . SER A 1 924 ? -37.838 11.220 18.806 1.00 74.56 924 SER A CA 1
ATOM 7404 C C . SER A 1 924 ? -36.641 12.074 18.387 1.00 74.56 924 SER A C 1
ATOM 7406 O O . SER A 1 924 ? -36.411 13.123 18.990 1.00 74.56 924 SER A O 1
ATOM 7408 N N . ASN A 1 925 ? -35.945 11.678 17.311 1.00 78.00 925 ASN A N 1
ATOM 7409 C CA . ASN A 1 925 ? -34.680 12.284 16.852 1.00 78.00 925 ASN A CA 1
ATOM 7410 C C . ASN A 1 925 ? -33.633 12.388 17.973 1.00 78.00 925 ASN A C 1
ATOM 7412 O O . ASN A 1 925 ? -32.929 13.391 18.079 1.00 78.00 925 ASN A O 1
ATOM 7416 N N . TYR A 1 926 ? -33.573 11.356 18.818 1.00 83.56 926 TYR A N 1
ATOM 7417 C CA . TYR A 1 926 ? -32.705 11.328 19.985 1.00 83.56 926 TYR A CA 1
ATOM 7418 C C . TYR A 1 926 ? -31.230 11.413 19.595 1.00 83.56 926 TYR A C 1
ATOM 7420 O O . TYR A 1 926 ? -30.736 10.605 18.805 1.00 83.56 926 TYR A O 1
ATOM 7428 N N . ASN A 1 927 ? -30.521 12.357 20.203 1.00 86.94 927 ASN A N 1
ATOM 7429 C CA . ASN A 1 927 ? -29.073 12.434 20.162 1.00 86.94 927 ASN A CA 1
ATOM 7430 C C . ASN A 1 927 ? -28.537 12.531 21.600 1.00 86.94 927 ASN A C 1
ATOM 7432 O O . ASN A 1 927 ? -28.762 13.550 22.262 1.00 86.94 927 ASN A O 1
ATOM 7436 N N . PRO A 1 928 ? -27.797 11.521 22.096 1.00 87.19 928 PRO A N 1
ATOM 7437 C CA . PRO A 1 928 ? -27.344 11.490 23.486 1.00 87.19 928 PRO A CA 1
ATOM 7438 C C . PRO A 1 928 ? -26.480 12.703 23.862 1.00 87.19 928 PRO A C 1
ATOM 7440 O O . PRO A 1 928 ? -26.529 13.148 25.008 1.00 87.19 928 PRO A O 1
ATOM 7443 N N . GLU A 1 929 ? -25.774 13.312 22.904 1.00 85.75 929 GLU A N 1
ATOM 7444 C CA . GLU A 1 929 ? -24.965 14.517 23.130 1.00 85.75 929 GLU A CA 1
ATOM 7445 C C . GLU A 1 929 ? -25.790 15.727 23.581 1.00 85.75 929 GLU A C 1
ATOM 7447 O O . GLU A 1 929 ? -25.316 16.568 24.349 1.00 85.75 929 GLU A O 1
ATOM 7452 N N . TYR A 1 930 ? -27.043 15.818 23.131 1.00 85.56 930 TYR A N 1
ATOM 7453 C CA . TYR A 1 930 ? -27.923 16.953 23.401 1.00 85.56 930 TYR A CA 1
ATOM 7454 C C . TYR A 1 930 ? -29.070 16.604 24.342 1.00 85.56 930 TYR A C 1
ATOM 7456 O O . TYR A 1 930 ? -29.464 17.452 25.146 1.00 85.56 930 TYR A O 1
ATOM 7464 N N . ASP A 1 931 ? -29.565 15.373 24.292 1.00 89.12 931 ASP A N 1
ATOM 7465 C CA . ASP A 1 931 ? -30.803 14.983 24.958 1.00 89.12 931 ASP A CA 1
ATOM 7466 C C . ASP A 1 931 ? -30.573 14.237 26.283 1.00 89.12 931 ASP A C 1
ATOM 7468 O O . ASP A 1 931 ? -31.481 14.206 27.107 1.00 89.12 931 ASP A O 1
ATOM 7472 N N . SER A 1 932 ? -29.374 13.690 26.542 1.00 93.00 932 SER A N 1
ATOM 7473 C CA . SER A 1 932 ? -29.069 12.979 27.797 1.00 93.00 932 SER A CA 1
ATOM 7474 C C . SER A 1 932 ? -28.252 13.820 28.771 1.00 93.00 932 SER A C 1
ATOM 7476 O O . SER A 1 932 ? -27.108 14.198 28.505 1.00 93.00 932 SER A O 1
ATOM 7478 N N . ALA A 1 933 ? -28.801 14.059 29.959 1.00 94.50 933 ALA A N 1
ATOM 7479 C CA . ALA A 1 933 ? -28.056 14.611 31.082 1.00 94.50 933 ALA A CA 1
ATOM 7480 C C . ALA A 1 933 ? -26.973 13.637 31.570 1.00 94.50 933 ALA A C 1
ATOM 7482 O O . ALA A 1 933 ? -25.882 14.080 31.936 1.00 94.50 933 ALA A O 1
ATOM 7483 N N . VAL A 1 934 ? -27.243 12.325 31.535 1.00 96.50 934 VAL A N 1
ATOM 7484 C CA . VAL A 1 934 ? -26.274 11.286 31.925 1.00 96.50 934 VAL A CA 1
ATOM 7485 C C . VAL A 1 934 ? -25.058 11.298 31.000 1.00 96.50 934 VAL A C 1
ATOM 7487 O O . VAL A 1 934 ? -23.924 11.344 31.480 1.00 96.50 934 VAL A O 1
ATOM 7490 N N . HIS A 1 935 ? -25.271 11.312 29.681 1.00 96.19 935 HIS A N 1
ATOM 7491 C CA . HIS A 1 935 ? -24.185 11.342 28.695 1.00 96.19 935 HIS A CA 1
ATOM 7492 C C . HIS A 1 935 ? -23.311 12.584 28.851 1.00 96.19 935 HIS A C 1
ATOM 7494 O O . HIS A 1 935 ? -22.091 12.472 28.944 1.00 96.19 935 HIS A O 1
ATOM 7500 N N . LYS A 1 936 ? -23.929 13.766 28.972 1.00 95.00 936 LYS A N 1
ATOM 7501 C CA . LYS A 1 936 ? -23.208 15.033 29.176 1.00 95.00 936 LYS A CA 1
ATOM 7502 C C . LYS A 1 936 ? -22.362 15.023 30.448 1.00 95.00 936 LYS A C 1
ATOM 7504 O O . LYS A 1 936 ? -21.219 15.477 30.418 1.00 95.00 936 LYS A O 1
ATOM 7509 N N . LEU A 1 937 ? -22.898 14.490 31.551 1.00 96.56 937 LEU A N 1
ATOM 7510 C CA . LEU A 1 937 ? -22.163 14.360 32.811 1.00 96.56 937 LEU A CA 1
ATOM 7511 C C . LEU A 1 937 ? -20.951 13.439 32.657 1.00 96.56 937 LEU A C 1
ATOM 7513 O O . LEU A 1 937 ? -19.839 13.827 33.018 1.00 96.56 937 LEU A O 1
ATOM 7517 N N . LYS A 1 938 ? -21.143 12.251 32.075 1.00 97.94 938 LYS A N 1
ATOM 7518 C CA . LYS A 1 938 ? -20.048 11.305 31.831 1.00 97.94 938 LYS A CA 1
ATOM 7519 C C . LYS A 1 938 ? -18.982 11.889 30.909 1.00 97.94 938 LYS A C 1
ATOM 7521 O O . LYS A 1 938 ? -17.802 11.787 31.231 1.00 97.94 938 LYS A O 1
ATOM 7526 N N . ARG A 1 939 ? -19.383 12.564 29.827 1.00 96.88 939 ARG A N 1
ATOM 7527 C CA . ARG A 1 939 ? -18.472 13.238 28.893 1.00 96.88 939 ARG A CA 1
ATOM 7528 C C . ARG A 1 939 ? -17.622 14.298 29.588 1.00 96.88 939 ARG A C 1
ATOM 7530 O O . ARG A 1 939 ? -16.406 14.308 29.412 1.00 96.88 939 ARG A O 1
ATOM 7537 N N . ALA A 1 940 ? -18.241 15.156 30.401 1.00 95.62 940 ALA A N 1
ATOM 7538 C CA . ALA A 1 940 ? -17.540 16.215 31.124 1.00 95.62 940 ALA A CA 1
ATOM 7539 C C . ALA A 1 940 ? -16.514 15.654 32.125 1.00 95.62 940 ALA A C 1
ATOM 7541 O O . ALA A 1 940 ? -15.377 16.125 32.171 1.00 95.62 940 ALA A O 1
ATOM 7542 N N . ILE A 1 941 ? -16.892 14.619 32.885 1.00 97.25 941 ILE A N 1
ATOM 7543 C CA . ILE A 1 941 ? -15.995 13.952 33.840 1.00 97.25 941 ILE A CA 1
ATOM 7544 C C . ILE A 1 941 ? -14.857 13.234 33.105 1.00 97.25 941 ILE A C 1
ATOM 7546 O O . ILE A 1 941 ? -13.696 13.362 33.495 1.00 97.25 941 ILE A O 1
ATOM 7550 N N . PHE A 1 942 ? -15.171 12.508 32.028 1.00 98.00 942 PHE A N 1
ATOM 7551 C CA . PHE A 1 942 ? -14.178 11.797 31.227 1.00 98.00 942 PHE A CA 1
ATOM 7552 C C . PHE A 1 942 ? -13.142 12.745 30.641 1.00 98.00 942 PHE A C 1
ATOM 7554 O O . PHE A 1 942 ? -11.950 12.510 30.818 1.00 98.00 942 PHE A O 1
ATOM 7561 N N . LYS A 1 943 ? -13.579 13.844 30.013 1.00 96.94 943 LYS A N 1
ATOM 7562 C CA . LYS A 1 943 ? -12.670 14.855 29.464 1.00 96.94 943 LYS A CA 1
ATOM 7563 C C . LYS A 1 943 ? -11.748 15.432 30.534 1.00 96.94 943 LYS A C 1
ATOM 7565 O O . LYS A 1 943 ? -10.542 15.512 30.326 1.00 96.94 943 LYS A O 1
ATOM 7570 N N . ALA A 1 944 ? -12.304 15.795 31.688 1.00 97.12 944 ALA A N 1
ATOM 7571 C CA . ALA A 1 944 ? -11.520 16.381 32.767 1.00 97.12 944 ALA A CA 1
ATOM 7572 C C . ALA A 1 944 ? -10.446 15.420 33.295 1.00 97.12 944 ALA A C 1
ATOM 7574 O O . ALA A 1 944 ? -9.304 15.832 33.496 1.00 97.12 944 ALA A O 1
ATOM 7575 N N . TYR A 1 945 ? -10.769 14.132 33.455 1.00 97.94 945 TYR A N 1
ATOM 7576 C CA . TYR A 1 945 ? -9.766 13.138 33.836 1.00 97.94 945 TYR A CA 1
ATOM 7577 C C . TYR A 1 945 ? -8.768 12.838 32.719 1.00 97.94 945 TYR A C 1
ATOM 7579 O O . TYR A 1 945 ? -7.583 12.697 33.019 1.00 97.94 945 TYR A O 1
ATOM 7587 N N . LEU A 1 946 ? -9.200 12.776 31.456 1.00 97.44 946 LEU A N 1
ATOM 7588 C CA . LEU A 1 946 ? -8.311 12.609 30.303 1.00 97.44 946 LEU A CA 1
ATOM 7589 C C . LEU A 1 946 ? -7.220 13.693 30.304 1.00 97.44 946 LEU A C 1
ATOM 7591 O O . LEU A 1 946 ? -6.036 13.379 30.182 1.00 97.44 946 LEU A O 1
ATOM 7595 N N . ASP A 1 947 ? -7.604 14.947 30.551 1.00 95.81 947 ASP A N 1
ATOM 7596 C CA . ASP A 1 947 ? -6.676 16.078 30.625 1.00 95.81 947 ASP A CA 1
ATOM 7597 C C . ASP A 1 947 ? -5.797 16.035 31.874 1.00 95.81 947 ASP A C 1
ATOM 7599 O O . ASP A 1 947 ? -4.571 16.129 31.783 1.00 95.81 947 ASP A O 1
ATOM 7603 N N . GLN A 1 948 ? -6.410 15.856 33.047 1.00 96.44 948 GLN A N 1
ATOM 7604 C CA . GLN A 1 948 ? -5.713 15.857 34.333 1.00 96.44 948 GLN A CA 1
ATOM 7605 C C . GLN A 1 948 ? -4.672 14.736 34.437 1.00 96.44 948 GLN A C 1
ATOM 7607 O O . GLN A 1 948 ? -3.632 14.902 35.074 1.00 96.44 948 GLN A O 1
ATOM 7612 N N . THR A 1 949 ? -4.953 13.580 33.838 1.00 96.69 949 THR A N 1
ATOM 7613 C CA . THR A 1 949 ? -4.079 12.399 33.890 1.00 96.69 949 THR A CA 1
ATOM 7614 C C . THR A 1 949 ? -3.097 12.323 32.723 1.00 96.69 949 THR A C 1
ATOM 7616 O O . THR A 1 949 ? -2.331 11.357 32.652 1.00 96.69 949 THR A O 1
ATOM 7619 N N . ASN A 1 950 ? -3.096 13.333 31.845 1.00 95.62 950 ASN A N 1
ATOM 7620 C CA . ASN A 1 950 ? -2.298 13.390 30.626 1.00 95.62 950 ASN A CA 1
ATOM 7621 C C . ASN A 1 950 ? -2.498 12.136 29.756 1.00 95.62 950 ASN A C 1
ATOM 7623 O O . ASN A 1 950 ? -1.575 11.336 29.591 1.00 95.62 950 ASN A O 1
ATOM 7627 N N . ASP A 1 951 ? -3.714 11.955 29.238 1.00 95.88 951 ASP A N 1
ATOM 7628 C CA . ASP A 1 951 ? -4.162 10.791 28.462 1.00 95.88 951 ASP A CA 1
ATOM 7629 C C . ASP A 1 951 ? -4.075 9.471 29.240 1.00 95.88 951 ASP A C 1
ATOM 7631 O O . ASP A 1 951 ? -3.504 8.485 28.767 1.00 95.88 951 ASP A O 1
ATOM 7635 N N . PHE A 1 952 ? -4.605 9.445 30.467 1.00 97.56 952 PHE A N 1
ATOM 7636 C CA . PHE A 1 952 ? -4.631 8.248 31.315 1.00 97.56 952 PHE A CA 1
ATOM 7637 C C . PHE A 1 952 ? -3.248 7.602 31.498 1.00 97.56 952 PHE A C 1
ATOM 7639 O O . PHE A 1 952 ? -3.121 6.379 31.567 1.00 97.56 952 PHE A O 1
ATOM 7646 N N . ARG A 1 953 ? -2.178 8.407 31.559 1.00 96.75 953 ARG A N 1
ATOM 7647 C CA . ARG A 1 953 ? -0.836 7.936 31.961 1.00 96.75 953 ARG A CA 1
ATOM 7648 C C . ARG A 1 953 ? -0.763 7.633 33.455 1.00 96.75 953 ARG A C 1
ATOM 7650 O O . ARG A 1 953 ? 0.098 6.883 33.903 1.00 96.75 953 ARG A O 1
ATOM 7657 N N . THR A 1 954 ? -1.656 8.232 34.237 1.00 96.56 954 THR A N 1
ATOM 7658 C CA . THR A 1 954 ? -1.789 7.959 35.668 1.00 96.56 954 THR A CA 1
ATOM 7659 C C . THR A 1 954 ? -3.228 7.604 36.011 1.00 96.56 954 THR A C 1
ATOM 7661 O O . THR A 1 954 ? -4.157 8.075 35.358 1.00 96.56 954 THR A O 1
ATOM 7664 N N . SER A 1 955 ? -3.409 6.791 37.054 1.00 95.94 955 SER A N 1
ATOM 7665 C CA . SER A 1 955 ? -4.738 6.409 37.539 1.00 95.94 955 SER A CA 1
ATOM 7666 C C . SER A 1 955 ? -5.520 7.622 38.056 1.00 95.94 955 SER A C 1
ATOM 7668 O O . SER A 1 955 ? -4.936 8.593 38.552 1.00 95.94 955 SER A O 1
ATOM 7670 N N . ILE A 1 956 ? -6.848 7.542 37.984 1.00 96.50 956 ILE A N 1
ATOM 7671 C CA . ILE A 1 956 ? -7.784 8.490 38.606 1.00 96.50 956 ILE A CA 1
ATOM 7672 C C . ILE A 1 956 ? -7.874 8.322 40.133 1.00 96.50 956 ILE A C 1
ATOM 7674 O O . ILE A 1 956 ? -8.457 9.165 40.815 1.00 96.50 956 ILE A O 1
ATOM 7678 N N . PHE A 1 957 ? -7.269 7.266 40.682 1.00 96.62 957 PHE A N 1
ATOM 7679 C CA . PHE A 1 957 ? -7.142 7.029 42.115 1.00 96.62 957 PHE A CA 1
ATOM 7680 C C . PHE A 1 957 ? -5.738 7.408 42.614 1.00 96.62 957 PHE A C 1
ATOM 7682 O O . PHE A 1 957 ? -4.742 7.370 41.884 1.00 96.62 957 PHE A O 1
ATOM 7689 N N . LYS A 1 958 ? -5.657 7.848 43.868 1.00 92.31 958 LYS A N 1
ATOM 7690 C CA . LYS A 1 958 ? -4.417 8.094 44.609 1.00 92.31 958 LYS A CA 1
ATOM 7691 C C . LYS A 1 958 ? -3.773 6.744 44.936 1.00 92.31 958 LYS A C 1
ATOM 7693 O O . LYS A 1 958 ? -4.488 5.778 45.193 1.00 92.31 958 LYS A O 1
ATOM 7698 N N . LYS A 1 959 ? -2.441 6.701 44.879 1.00 74.88 959 LYS A N 1
ATOM 7699 C CA . LYS A 1 959 ? -1.663 5.536 45.314 1.00 74.88 959 LYS A CA 1
ATOM 7700 C C . LYS A 1 959 ? -1.653 5.424 46.828 1.00 74.88 959 LYS A C 1
ATOM 7702 O O . LYS A 1 959 ? -1.636 6.498 47.473 1.00 74.88 959 LYS A O 1
#

Sequence (959 aa):
MWDRKTNEEQHAGRLTNVLSDVNVTNGNAITGYHYNGMRVKDTFSSKANRVYNVTLVKDEVVSKESFEERGTMLDASQIESKKAAINPLTLPTVEPLSTSGKKDSDFSKVAHYQAKRALAYKNIEKLLPFYNKATIVKYGNLVKESSSLYQKELLSAVMMKDNQVITDIVSNKQTANKLLLHYKDHSSEKIDLKYQADFAKLAEYSLGNTGLLYTPNQFLYDQSSIIKQVLPDLQNVDYHSEGIRKTLGISPNVKQTELYLEDQFAKTKQHLEDSLKKLLSADAGLAGDNPVTIGYLVDKIKRNKEALLLGLTYLERWYNFSYGQVNIKDLVLYHLDFFGKGNASPLDTLIELGKSGFNNLLAKNNVDTYSISLASHHGTTDLFSTLEHYRKVFLPNTSNNDWFKSETKAYIVEEKSTIEEVKAKQGLAGTKYSIGVYDRITSATWKYRNMVLPLLTLPEKSVFVISTMSSLGFGAYDRYRNSDHKAGKALNDFVEENARETAKRQRDHYDYWYRILDEQSREKFYRTILLYDAYKFGDDTTSGKATVEAKFDSSNPAMKNFFGPVGNKVVHNQHGAYATGDGVYYMSYRMLDKDGAITYTHEMTHDSDQDIYLGGYGRRSGLGPEFFAKGLLQAPDQPSDATITINSILKHSKSDSTEDSRLQVLDPTERFQNATDLQNYVHNMFDLIYMLEYLEGQSIVNKLNVYQKMAALRKIENKYVKDPADGNEVYATNVVKELTEAEARNLNSFDSLIDHNILSAREYQSGDYERNGYYTIKLFAPIFSALSSEKGTPGDLMGRRIAYELLAAKGFKDGMVPYISNQYEEIAKQKGKTINLYGKERGLVTDKLVLDKVFEGKYASWADFKKAMYKERVDQFKNLKQVTFKDPTKPWPSYGTKTINQVSELQALMDQAVLKDAVSPRWSNYNPEYDSAVHKLKRAIFKAYLDQTNDFRTSIFKK

Foldseek 3Di:
DDDPPDSDLVPDDAAELAEQEEAAEQAERADRDDDPSHRYYNYEYEPPHAHWYQDQDVQDGATDGDPFNHHHYDYPVVNVVSCVVPDDDPDPPPDPPPPDDPPDDDLVPEPQDDPLLPQLLQLLCQQVVPDDSNVSNVQSVLDDCPDCSSVFRWQHKFWDQPQETDLLCQVCVQRTFWIWTATPVLEIDIWTWHWDDQDLQWTWIDGHPSRGIGTDQAGHADCVVLCVLQLVLLLPDDCLDPVLCVLQVHDNPDDLLLLLLRVLLVVCNVCVSVVSSSQVRQFHHDSYDDVVVSVVSSCLCNVQSSQLSLLLSLLCQQQQWDQVPYRCSSCQQGVLSNRRQRPAGSSVLSSCLSNVHSVLSRLQCPFVVCQVRRQVSSVHHTDLVVLVSVCCHRPVPDDSLRSLCVQFQAAEAQDFAPPPVLNVQCPDALDLSHLRPLSQLCDPPHPQVSQSRLRNNQPHHQKYWAGEQQEIEIEGLQQVDEQQQAPDDSSVVLCNVLSNLLSQLVSQLLLLQCQAFDPVQNVVSSHYAYEYAAQQGHHNHHDDGRQDHDDCSDPRSCSSRGVSSSPDDDDATPDAWAANLRYIYGRPDGCSDPLVSLVVQLRVQLNRVCCHLLVNQGFAPQADSLLCRFAHRGADSDQLAQFDYAHRGDAADCPDPCLLRGLYARRSSVQRNHQVSQLLLLQQLVLLLLLLLLLLLVLLLPPDDLVLLQQFKWAKDWDFDQDPQFRDRQHTWIFTGGDDSVLSVQSNDSLSCAVRFMWTCQPDPGGTHDHSDNDHHGNQTDRSYLDFRPRAAYHSHNLSVQLSVQCNVPTSNLGNSLSGGCPCWVVQVVVVQWDQGNNDITGGHGPQNSCCRSVVPPAPDSSRVSVVSSVVSVVQQLQADKWKWQQPVDDPPPRDIDIDRGSVVVSVQSSVQSVVCSPDPDPPVDDCCPRGSSSVSSSRRSSRCCVVCVSSSDHSGDD

pLDDT: mean 90.78, std 10.8, range [33.62, 98.88]